Protein AF-0000000066084624 (afdb_homodimer)

Nearest PDB structures (foldseek):
  3bjz-assembly1_A  TM=4.466E-01  e=8.104E-01  Pseudomonas aeruginosa PAO1
  3bjz-assembly1_B  TM=4.695E-01  e=2.779E+00  Pseudomonas aeruginosa PAO1
  8w7e-assembly1_D  TM=3.559E-01  e=2.946E+00  Homo sapiens
  7uvn-assembly1_E-2  TM=2.910E-01  e=2.197E+00  Homo sapiens
  7uvr-assembly1_E-2  TM=3.648E-01  e=6.700E+00  Homo sapiens

Radius of gyration: 35.4 Å; Cα contacts (8 Å, |Δi|>4): 2751; chains: 2; bounding box: 114×91×89 Å

Structure (mmCIF, N/CA/C/O backbone):
data_AF-0000000066084624-model_v1
#
loop_
_entity.id
_entity.type
_entity.pdbx_description
1 polymer 'D-proline reductase proprotein PrdA'
#
loop_
_atom_site.group_PDB
_atom_site.id
_atom_site.type_symbol
_atom_site.label_atom_id
_atom_site.label_alt_id
_atom_site.label_comp_id
_atom_site.label_asym_id
_atom_site.label_entity_id
_atom_site.label_seq_id
_atom_site.pdbx_PDB_ins_code
_atom_site.Cartn_x
_atom_site.Cartn_y
_atom_site.Cartn_z
_atom_site.occupancy
_atom_site.B_iso_or_equiv
_atom_site.auth_seq_id
_atom_site.auth_comp_id
_atom_site.auth_asym_id
_atom_site.auth_atom_id
_atom_site.pdbx_PDB_model_num
ATOM 1 N N . MET A 1 1 ? 36.562 -4.281 -4.82 1 61.16 1 MET A N 1
ATOM 2 C CA . MET A 1 1 ? 35.906 -3.32 -3.932 1 61.16 1 MET A CA 1
ATOM 3 C C . MET A 1 1 ? 36.531 -3.348 -2.547 1 61.16 1 MET A C 1
ATOM 5 O O . MET A 1 1 ? 36.781 -4.422 -1.988 1 61.16 1 MET A O 1
ATOM 9 N N . SER A 1 2 ? 36.938 -2.242 -2.137 1 71 2 SER A N 1
ATOM 10 C CA . SER A 1 2 ? 37.594 -2.16 -0.844 1 71 2 SER A CA 1
ATOM 11 C C . SER A 1 2 ? 36.656 -2.49 0.298 1 71 2 SER A C 1
ATOM 13 O O . SER A 1 2 ? 35.438 -2.326 0.166 1 71 2 SER A O 1
ATOM 15 N N . ILE A 1 3 ? 37.094 -3.166 1.265 1 73.38 3 ILE A N 1
ATOM 16 C CA . ILE A 1 3 ? 36.281 -3.582 2.391 1 73.38 3 ILE A CA 1
ATOM 17 C C . ILE A 1 3 ? 36.281 -2.5 3.469 1 73.38 3 ILE A C 1
ATOM 19 O O . ILE A 1 3 ? 37.188 -1.675 3.518 1 73.38 3 ILE A O 1
ATOM 23 N N . THR A 1 4 ? 35.188 -2.35 4.262 1 71.25 4 THR A N 1
ATOM 24 C CA . THR A 1 4 ? 35.094 -1.426 5.387 1 71.25 4 THR A CA 1
ATOM 25 C C . THR A 1 4 ? 35.812 -2 6.613 1 71.25 4 THR A C 1
ATOM 27 O O . THR A 1 4 ? 36.219 -3.166 6.617 1 71.25 4 THR A O 1
ATOM 30 N N . LEU A 1 5 ? 36 -1.168 7.625 1 70.88 5 LEU A N 1
ATOM 31 C CA . LEU A 1 5 ? 36.594 -1.605 8.875 1 70.88 5 LEU A CA 1
ATOM 32 C C . LEU A 1 5 ? 35.781 -2.715 9.523 1 70.88 5 LEU A C 1
ATOM 34 O O . LEU A 1 5 ? 36.344 -3.684 10.047 1 70.88 5 LEU A O 1
ATOM 38 N N . GLU A 1 6 ? 34.5 -2.607 9.406 1 72.19 6 GLU A N 1
ATOM 39 C CA . GLU A 1 6 ? 33.625 -3.617 9.961 1 72.19 6 GLU A CA 1
ATOM 40 C C . GLU A 1 6 ? 33.719 -4.938 9.203 1 72.19 6 GLU A C 1
ATOM 42 O O . GLU A 1 6 ? 33.812 -6.004 9.82 1 72.19 6 GLU A O 1
ATOM 47 N N . SER A 1 7 ? 33.875 -4.82 7.984 1 75.5 7 SER A N 1
ATOM 48 C CA . SER A 1 7 ? 34.031 -6.012 7.16 1 75.5 7 SER A CA 1
ATOM 49 C C . SER A 1 7 ? 35.406 -6.648 7.387 1 75.5 7 SER A C 1
ATOM 51 O O . SER A 1 7 ? 35.531 -7.875 7.359 1 75.5 7 SER A O 1
ATOM 53 N N . ALA A 1 8 ? 36.344 -5.863 7.617 1 79.25 8 ALA A N 1
ATOM 54 C CA . ALA A 1 8 ? 37.719 -6.355 7.848 1 79.25 8 ALA A CA 1
ATOM 55 C C . ALA A 1 8 ? 37.781 -7.184 9.125 1 79.25 8 ALA A C 1
ATOM 57 O O . ALA A 1 8 ? 38.469 -8.203 9.18 1 79.25 8 ALA A O 1
ATOM 58 N N . LYS A 1 9 ? 36.938 -6.789 10.031 1 76.94 9 LYS A N 1
ATOM 59 C CA . LYS A 1 9 ? 36.906 -7.559 11.273 1 76.94 9 LYS A CA 1
ATOM 60 C C . LYS A 1 9 ? 36.156 -8.891 11.062 1 76.94 9 LYS A C 1
ATOM 62 O O . LYS A 1 9 ? 36.594 -9.922 11.562 1 76.94 9 LYS A O 1
ATOM 67 N N . GLU A 1 10 ? 35.156 -8.805 10.312 1 76.94 10 GLU A N 1
ATOM 68 C CA . GLU A 1 10 ? 34.344 -9.992 10.016 1 76.94 10 GLU A CA 1
ATOM 69 C C . GLU A 1 10 ? 35.156 -10.992 9.18 1 76.94 10 GLU A C 1
ATOM 71 O O . GLU A 1 10 ? 35 -12.203 9.32 1 76.94 10 GLU A O 1
ATOM 76 N N . HIS A 1 11 ? 36.094 -10.477 8.43 1 80.88 11 HIS A N 1
ATOM 77 C CA . HIS A 1 11 ? 36.875 -11.297 7.531 1 80.88 11 HIS A CA 1
ATOM 78 C C . HIS A 1 11 ? 38.344 -11.375 8 1 80.88 11 HIS A C 1
ATOM 80 O O . HIS A 1 11 ? 39.25 -11.562 7.188 1 80.88 11 HIS A O 1
ATOM 86 N N . ALA A 1 12 ? 38.562 -11.281 9.258 1 83.88 12 ALA A N 1
ATOM 87 C CA . ALA A 1 12 ? 39.938 -11.227 9.789 1 83.88 12 ALA A CA 1
ATOM 88 C C . ALA A 1 12 ? 40.719 -12.484 9.422 1 83.88 12 ALA A C 1
ATOM 90 O O . ALA A 1 12 ? 41.938 -12.43 9.242 1 83.88 12 ALA A O 1
ATOM 91 N N . ASN A 1 13 ? 39.938 -13.578 9.234 1 81.88 13 ASN A N 1
ATOM 92 C CA . ASN A 1 13 ? 40.594 -14.859 8.984 1 81.88 13 ASN A CA 1
ATOM 93 C C . ASN A 1 13 ? 40.625 -15.188 7.492 1 81.88 13 ASN A C 1
ATOM 95 O O . ASN A 1 13 ? 41.125 -16.234 7.094 1 81.88 13 ASN A O 1
ATOM 99 N N . ASP A 1 14 ? 40.156 -14.289 6.723 1 85.69 14 ASP A N 1
ATOM 100 C CA . ASP A 1 14 ? 40.219 -14.477 5.277 1 85.69 14 ASP A CA 1
ATOM 101 C C . ASP A 1 14 ? 41.5 -13.945 4.695 1 85.69 14 ASP A C 1
ATOM 103 O O . ASP A 1 14 ? 42.219 -13.164 5.348 1 85.69 14 ASP A O 1
ATOM 107 N N . LEU A 1 15 ? 41.812 -14.422 3.498 1 88.88 15 LEU A N 1
ATOM 108 C CA . LEU A 1 15 ? 43.062 -14.062 2.848 1 88.88 15 LEU A CA 1
ATOM 109 C C . LEU A 1 15 ? 43.031 -12.602 2.402 1 88.88 15 LEU A C 1
ATOM 111 O O . LEU A 1 15 ? 41.969 -12.055 2.09 1 88.88 15 LEU A O 1
ATOM 115 N N . ALA A 1 16 ? 44.125 -12 2.449 1 92.44 16 ALA A N 1
ATOM 116 C CA . ALA A 1 16 ? 44.25 -10.57 2.158 1 92.44 16 ALA A CA 1
ATOM 117 C C . ALA A 1 16 ? 44.75 -10.344 0.738 1 92.44 16 ALA A C 1
ATOM 119 O O . ALA A 1 16 ? 45.844 -10.828 0.375 1 92.44 16 ALA A O 1
ATOM 120 N N . VAL A 1 17 ? 43.969 -9.688 -0.047 1 91.06 17 VAL A N 1
ATOM 121 C CA . VAL A 1 17 ? 44.312 -9.312 -1.416 1 91.06 17 VAL A CA 1
ATOM 122 C C . VAL A 1 17 ? 44.062 -7.82 -1.62 1 91.06 17 VAL A C 1
ATOM 124 O O . VAL A 1 17 ? 43.094 -7.273 -1.113 1 91.06 17 VAL A O 1
ATOM 127 N N . LEU A 1 18 ? 44.938 -7.18 -2.24 1 89.12 18 LEU A N 1
ATOM 128 C CA . LEU A 1 18 ? 44.812 -5.75 -2.504 1 89.12 18 LEU A CA 1
ATOM 129 C C . LEU A 1 18 ? 43.688 -5.488 -3.486 1 89.12 18 LEU A C 1
ATOM 131 O O . LEU A 1 18 ? 43.531 -6.199 -4.484 1 89.12 18 LEU A O 1
ATOM 135 N N . CYS A 1 19 ? 42.875 -4.562 -3.193 1 86.31 19 CYS A N 1
ATOM 136 C CA . CYS A 1 19 ? 41.781 -4.203 -4.086 1 86.31 19 CYS A CA 1
ATOM 137 C C . CYS A 1 19 ? 42.25 -3.209 -5.145 1 86.31 19 CYS A C 1
ATOM 139 O O . CYS A 1 19 ? 41.656 -3.129 -6.227 1 86.31 19 CYS A O 1
ATOM 141 N N . CYS A 1 20 ? 43.219 -2.449 -4.852 1 83.69 20 CYS A N 1
ATOM 142 C CA . CYS A 1 20 ? 43.781 -1.441 -5.738 1 83.69 20 CYS A CA 1
ATOM 143 C C . CYS A 1 20 ? 45.312 -1.395 -5.613 1 83.69 20 CYS A C 1
ATOM 145 O O . CYS A 1 20 ? 45.875 -1.962 -4.676 1 83.69 20 CYS A O 1
ATOM 147 N N . ARG A 1 21 ? 45.938 -0.792 -6.629 1 85.88 21 ARG A N 1
ATOM 148 C CA . ARG A 1 21 ? 47.375 -0.614 -6.602 1 85.88 21 ARG A CA 1
ATOM 149 C C . ARG A 1 21 ? 47.812 0.162 -5.359 1 85.88 21 ARG A C 1
ATOM 151 O O . ARG A 1 21 ? 47.188 1.156 -4.992 1 85.88 21 ARG A O 1
ATOM 158 N N . ALA A 1 22 ? 48.719 -0.337 -4.652 1 87.94 22 ALA A N 1
ATOM 159 C CA . ALA A 1 22 ? 49.25 0.314 -3.459 1 87.94 22 ALA A CA 1
ATOM 160 C C . ALA A 1 22 ? 50.75 0.538 -3.588 1 87.94 22 ALA A C 1
ATOM 162 O O . ALA A 1 22 ? 51.5 -0.349 -4.039 1 87.94 22 ALA A O 1
ATOM 163 N N . GLU A 1 23 ? 51.125 1.641 -3.225 1 86.94 23 GLU A N 1
ATOM 164 C CA . GLU A 1 23 ? 52.5 2.031 -3.367 1 86.94 23 GLU A CA 1
ATOM 165 C C . GLU A 1 23 ? 53.344 1.533 -2.191 1 86.94 23 GLU A C 1
ATOM 167 O O . GLU A 1 23 ? 52.812 1.315 -1.099 1 86.94 23 GLU A O 1
ATOM 172 N N . GLU A 1 24 ? 54.656 1.423 -2.541 1 86.62 24 GLU A N 1
ATOM 173 C CA . GLU A 1 24 ? 55.625 1.088 -1.497 1 86.62 24 GLU A CA 1
ATOM 174 C C . GLU A 1 24 ? 55.531 2.051 -0.318 1 86.62 24 GLU A C 1
ATOM 176 O O . GLU A 1 24 ? 55.438 3.266 -0.508 1 86.62 24 GLU A O 1
ATOM 181 N N . GLY A 1 25 ? 55.406 1.447 0.865 1 87.75 25 GLY A N 1
ATOM 182 C CA . GLY A 1 25 ? 55.344 2.258 2.068 1 87.75 25 GLY A CA 1
ATOM 183 C C . GLY A 1 25 ? 53.906 2.424 2.584 1 87.75 25 GLY A C 1
ATOM 184 O O . GLY A 1 25 ? 53.719 2.947 3.68 1 87.75 25 GLY A O 1
ATOM 185 N N . THR A 1 26 ? 52.969 2.002 1.838 1 88.5 26 THR A N 1
ATOM 186 C CA . THR A 1 26 ? 51.594 2.115 2.242 1 88.5 26 THR A CA 1
ATOM 187 C C . THR A 1 26 ? 51.281 1.222 3.445 1 88.5 26 THR A C 1
ATOM 189 O O . THR A 1 26 ? 51.688 0.053 3.467 1 88.5 26 THR A O 1
ATOM 192 N N . VAL A 1 27 ? 50.688 1.78 4.438 1 90.88 27 VAL A N 1
ATOM 193 C CA . VAL A 1 27 ? 50.188 0.989 5.559 1 90.88 27 VAL A CA 1
ATOM 194 C C . VAL A 1 27 ? 48.844 0.392 5.203 1 90.88 27 VAL A C 1
ATOM 196 O O . VAL A 1 27 ? 47.875 1.123 4.922 1 90.88 27 VAL A O 1
ATOM 199 N N . ILE A 1 28 ? 48.75 -0.857 5.246 1 90.44 28 ILE A N 1
ATOM 200 C CA . ILE A 1 28 ? 47.562 -1.565 4.781 1 90.44 28 ILE A CA 1
ATOM 201 C C . ILE A 1 28 ? 46.406 -1.301 5.73 1 90.44 28 ILE A C 1
ATOM 203 O O . ILE A 1 28 ? 46.5 -1.539 6.934 1 90.44 28 ILE A O 1
ATOM 207 N N . GLY A 1 29 ? 45.406 -0.822 5.238 1 88.88 29 GLY A N 1
ATOM 208 C CA . GLY A 1 29 ? 44.156 -0.655 5.918 1 88.88 29 GLY A CA 1
ATOM 209 C C . GLY A 1 29 ? 43 -1.354 5.219 1 88.88 29 GLY A C 1
ATOM 210 O O . GLY A 1 29 ? 43.188 -1.919 4.137 1 88.88 29 GLY A O 1
ATOM 211 N N . PRO A 1 30 ? 41.844 -1.341 5.852 1 86.69 30 PRO A N 1
ATOM 212 C CA . PRO A 1 30 ? 40.688 -1.999 5.254 1 86.69 30 PRO A CA 1
ATOM 213 C C . PRO A 1 30 ? 40.375 -1.496 3.844 1 86.69 30 PRO A C 1
ATOM 215 O O . PRO A 1 30 ? 39.938 -2.27 2.992 1 86.69 30 PRO A O 1
ATOM 218 N N . SER A 1 31 ? 40.75 -0.294 3.611 1 85.06 31 SER A N 1
ATOM 219 C CA . SER A 1 31 ? 40.438 0.32 2.322 1 85.06 31 SER A CA 1
ATOM 220 C C . SER A 1 31 ? 41.344 -0.205 1.227 1 85.06 31 SER A C 1
ATOM 222 O O . SER A 1 31 ? 41.062 -0.027 0.039 1 85.06 31 SER A O 1
ATOM 224 N N . ASN A 1 32 ? 42.406 -0.862 1.538 1 88.5 32 ASN A N 1
ATOM 225 C CA . ASN A 1 32 ? 43.344 -1.395 0.57 1 88.5 32 ASN A CA 1
ATOM 226 C C . ASN A 1 32 ? 43.031 -2.84 0.199 1 88.5 32 ASN A C 1
ATOM 228 O O . ASN A 1 32 ? 43.688 -3.42 -0.673 1 88.5 32 ASN A O 1
ATOM 232 N N . LEU A 1 33 ? 42.094 -3.357 0.834 1 90.19 33 LEU A N 1
ATOM 233 C CA . LEU A 1 33 ? 41.875 -4.797 0.715 1 90.19 33 LEU A CA 1
ATOM 234 C C . LEU A 1 33 ? 40.594 -5.086 -0.074 1 90.19 33 LEU A C 1
ATOM 236 O O . LEU A 1 33 ? 39.625 -4.363 0.051 1 90.19 33 LEU A O 1
ATOM 240 N N . GLU A 1 34 ? 40.719 -6.074 -0.882 1 84.69 34 GLU A N 1
ATOM 241 C CA . GLU A 1 34 ? 39.594 -6.547 -1.695 1 84.69 34 GLU A CA 1
ATOM 242 C C . GLU A 1 34 ? 38.625 -7.363 -0.863 1 84.69 34 GLU A C 1
ATOM 244 O O . GLU A 1 34 ? 39 -8.016 0.108 1 84.69 34 GLU A O 1
ATOM 249 N N . ASP A 1 35 ? 37.469 -7.402 -1.163 1 80.56 35 ASP A N 1
ATOM 250 C CA . ASP A 1 35 ? 36.438 -8.195 -0.509 1 80.56 35 ASP A CA 1
ATOM 251 C C . ASP A 1 35 ? 36.656 -9.688 -0.74 1 80.56 35 ASP A C 1
ATOM 253 O O . ASP A 1 35 ? 36.594 -10.156 -1.878 1 80.56 35 ASP A O 1
ATOM 257 N N . PRO A 1 36 ? 36.906 -10.438 0.336 1 83.5 36 PRO A N 1
ATOM 258 C CA . PRO A 1 36 ? 37.156 -11.875 0.166 1 83.5 36 PRO A CA 1
ATOM 259 C C . PRO A 1 36 ? 35.969 -12.609 -0.464 1 83.5 36 PRO A C 1
ATOM 261 O O . PRO A 1 36 ? 36.156 -13.688 -1.029 1 83.5 36 PRO A O 1
ATOM 264 N N . ALA A 1 37 ? 34.906 -11.992 -0.417 1 72.94 37 ALA A N 1
ATOM 265 C CA . ALA A 1 37 ? 33.688 -12.648 -0.916 1 72.94 37 ALA A CA 1
ATOM 266 C C . ALA A 1 37 ? 33.75 -12.844 -2.428 1 72.94 37 ALA A C 1
ATOM 268 O O . ALA A 1 37 ? 33.094 -13.719 -2.977 1 72.94 37 ALA A O 1
ATOM 269 N N . ILE A 1 38 ? 34.688 -12.102 -3.043 1 74.56 38 ILE A N 1
ATOM 270 C CA . ILE A 1 38 ? 34.719 -12.188 -4.5 1 74.56 38 ILE A CA 1
ATOM 271 C C . ILE A 1 38 ? 35.969 -12.977 -4.949 1 74.56 38 ILE A C 1
ATOM 273 O O . ILE A 1 38 ? 36.219 -13.117 -6.148 1 74.56 38 ILE A O 1
ATOM 277 N N . PHE A 1 39 ? 36.781 -13.5 -4.145 1 79.94 39 PHE A N 1
ATOM 278 C CA . PHE A 1 39 ? 38 -14.203 -4.512 1 79.94 39 PHE A CA 1
ATOM 279 C C . PHE A 1 39 ? 37.688 -15.398 -5.395 1 79.94 39 PHE A C 1
ATOM 281 O O . PHE A 1 39 ? 38.406 -15.648 -6.383 1 79.94 39 PHE A O 1
ATOM 288 N N . GLY A 1 40 ? 36.656 -16 -5.051 1 74.12 40 GLY A N 1
ATOM 289 C CA . GLY A 1 40 ? 36.281 -17.156 -5.859 1 74.12 40 GLY A CA 1
ATOM 290 C C . GLY A 1 40 ? 36 -16.797 -7.309 1 74.12 40 GLY A C 1
ATOM 291 O O . GLY A 1 40 ? 36.5 -17.469 -8.219 1 74.12 40 GLY A O 1
ATOM 292 N N . ASP A 1 41 ? 35.344 -15.742 -7.492 1 71.56 41 ASP A N 1
ATOM 293 C CA . ASP A 1 41 ? 35.031 -15.281 -8.844 1 71.56 41 ASP A CA 1
ATOM 294 C C . ASP A 1 41 ? 36.312 -14.867 -9.578 1 71.56 41 ASP A C 1
ATOM 296 O O . ASP A 1 41 ? 36.469 -15.164 -10.766 1 71.56 41 ASP A O 1
ATOM 300 N N . LEU A 1 42 ? 37.125 -14.25 -8.898 1 77.06 42 LEU A N 1
ATOM 301 C CA . LEU A 1 42 ? 38.375 -13.781 -9.484 1 77.06 42 LEU A CA 1
ATOM 302 C C . LEU A 1 42 ? 39.312 -14.953 -9.836 1 77.06 42 LEU A C 1
ATOM 304 O O . LEU A 1 42 ? 39.969 -14.938 -10.875 1 77.06 42 LEU A O 1
ATOM 308 N N . GLU A 1 43 ? 39.25 -15.969 -9.055 1 78.38 43 GLU A N 1
ATOM 309 C CA . GLU A 1 43 ? 40.062 -17.156 -9.352 1 78.38 43 GLU A CA 1
ATOM 310 C C . GLU A 1 43 ? 39.469 -17.922 -10.547 1 78.38 43 GLU A C 1
ATOM 312 O O . GLU A 1 43 ? 40.219 -18.359 -11.422 1 78.38 43 GLU A O 1
ATOM 317 N N . ASP A 1 44 ? 38.25 -17.938 -10.562 1 72.38 44 ASP A N 1
ATOM 318 C CA . ASP A 1 44 ? 37.562 -18.641 -11.656 1 72.38 44 ASP A CA 1
ATOM 319 C C . ASP A 1 44 ? 37.812 -17.922 -12.992 1 72.38 44 ASP A C 1
ATOM 321 O O . ASP A 1 44 ? 37.906 -18.578 -14.031 1 72.38 44 ASP A O 1
ATOM 325 N N . SER A 1 45 ? 37.906 -16.656 -12.852 1 69.81 45 SER A N 1
ATOM 326 C CA . SER A 1 45 ? 38.156 -15.867 -14.055 1 69.81 45 SER A CA 1
ATOM 327 C C . SER A 1 45 ? 39.625 -15.812 -14.398 1 69.81 45 SER A C 1
ATOM 329 O O . SER A 1 45 ? 40.031 -15.195 -15.391 1 69.81 45 SER A O 1
ATOM 331 N N . GLY A 1 46 ? 40.406 -16.391 -13.57 1 74.56 46 GLY A N 1
ATOM 332 C CA . GLY A 1 46 ? 41.844 -16.406 -13.82 1 74.56 46 GLY A CA 1
ATOM 333 C C . GLY A 1 46 ? 42.531 -15.102 -13.484 1 74.56 46 GLY A C 1
ATOM 334 O O . GLY A 1 46 ? 43.688 -14.914 -13.812 1 74.56 46 GLY A O 1
ATOM 335 N N . LEU A 1 47 ? 41.781 -14.266 -12.883 1 76.44 47 LEU A N 1
ATOM 336 C CA . LEU A 1 47 ? 42.312 -12.938 -12.602 1 76.44 47 LEU A CA 1
ATOM 337 C C . LEU A 1 47 ? 43.094 -12.93 -11.289 1 76.44 47 LEU A C 1
ATOM 339 O O . LEU A 1 47 ? 43.875 -12.023 -11.047 1 76.44 47 LEU A O 1
ATOM 343 N N . LEU A 1 48 ? 42.75 -13.938 -10.484 1 80.69 48 LEU A N 1
ATOM 344 C CA . LEU A 1 48 ? 43.375 -13.984 -9.172 1 80.69 48 LEU A CA 1
ATOM 345 C C . LEU A 1 48 ? 43.906 -15.391 -8.883 1 80.69 48 LEU A C 1
ATOM 347 O O . LEU A 1 48 ? 43.188 -16.375 -9.102 1 80.69 48 LEU A O 1
ATOM 351 N N . THR A 1 49 ? 45.062 -15.5 -8.664 1 82.81 49 THR A N 1
ATOM 352 C CA . THR A 1 49 ? 45.688 -16.719 -8.125 1 82.81 49 THR A CA 1
ATOM 353 C C . THR A 1 49 ? 46.281 -16.453 -6.746 1 82.81 49 THR A C 1
ATOM 355 O O . THR A 1 49 ? 47.156 -15.594 -6.594 1 82.81 49 THR A O 1
ATOM 358 N N . ILE A 1 50 ? 45.812 -17.156 -5.719 1 83.62 50 ILE A N 1
ATOM 359 C CA . ILE A 1 50 ? 46.281 -16.922 -4.355 1 83.62 50 ILE A CA 1
ATOM 360 C C . ILE A 1 50 ? 47.281 -18 -3.949 1 83.62 50 ILE A C 1
ATOM 362 O O . ILE A 1 50 ? 46.938 -19.172 -3.9 1 83.62 50 ILE A O 1
ATOM 366 N N . PRO A 1 51 ? 48.438 -17.625 -3.709 1 85.44 51 PRO A N 1
ATOM 367 C CA . PRO A 1 51 ? 49.469 -18.594 -3.271 1 85.44 51 PRO A CA 1
ATOM 368 C C . PRO A 1 51 ? 49.219 -19.094 -1.854 1 85.44 51 PRO A C 1
ATOM 370 O O . PRO A 1 51 ? 48.469 -18.484 -1.096 1 85.44 51 PRO A O 1
ATOM 373 N N . ALA A 1 52 ? 49.781 -20.203 -1.47 1 80.5 52 ALA A N 1
ATOM 374 C CA . ALA A 1 52 ? 49.562 -20.875 -0.189 1 80.5 52 ALA A CA 1
ATOM 375 C C . ALA A 1 52 ? 50.094 -20.016 0.965 1 80.5 52 ALA A C 1
ATOM 377 O O . ALA A 1 52 ? 49.625 -20.156 2.102 1 80.5 52 ALA A O 1
ATOM 378 N N . ASN A 1 53 ? 50.938 -19.156 0.732 1 83.06 53 ASN A N 1
ATOM 379 C CA . ASN A 1 53 ? 51.531 -18.359 1.806 1 83.06 53 ASN A CA 1
ATOM 380 C C . ASN A 1 53 ? 50.875 -16.984 1.904 1 83.06 53 ASN A C 1
ATOM 382 O O . ASN A 1 53 ? 51.438 -16.062 2.529 1 83.06 53 ASN A O 1
ATOM 386 N N . CYS A 1 54 ? 49.688 -16.812 1.336 1 90.12 54 CYS A N 1
ATOM 387 C CA . CYS A 1 54 ? 48.969 -15.555 1.445 1 90.12 54 CYS A CA 1
ATOM 388 C C . CYS A 1 54 ? 48.5 -15.312 2.877 1 90.12 54 CYS A C 1
ATOM 390 O O . CYS A 1 54 ? 48 -16.219 3.537 1 90.12 54 CYS A O 1
ATOM 392 N N . LEU A 1 55 ? 48.594 -14.094 3.324 1 90.75 55 LEU A N 1
ATOM 393 C CA . LEU A 1 55 ? 48.281 -13.727 4.699 1 90.75 55 LEU A CA 1
ATOM 394 C C . LEU A 1 55 ? 46.812 -13.414 4.848 1 90.75 55 LEU A C 1
ATOM 396 O O . LEU A 1 55 ? 46.125 -13.18 3.854 1 90.75 55 LEU A O 1
ATOM 400 N N . LYS A 1 56 ? 46.406 -13.516 6.07 1 91.19 56 LYS A N 1
ATOM 401 C CA . LYS A 1 56 ? 45.031 -13.211 6.406 1 91.19 56 LYS A CA 1
ATOM 402 C C . LYS A 1 56 ? 44.844 -11.711 6.641 1 91.19 56 LYS A C 1
ATOM 404 O O . LYS A 1 56 ? 45.781 -11.008 6.965 1 91.19 56 LYS A O 1
ATOM 409 N N . ILE A 1 57 ? 43.688 -11.289 6.535 1 90.5 57 ILE A N 1
ATOM 410 C CA . ILE A 1 57 ? 43.344 -9.875 6.668 1 90.5 57 ILE A CA 1
ATOM 411 C C . ILE A 1 57 ? 43.75 -9.375 8.055 1 90.5 57 ILE A C 1
ATOM 413 O O . ILE A 1 57 ? 44.344 -8.305 8.18 1 90.5 57 ILE A O 1
ATOM 417 N N . GLY A 1 58 ? 43.531 -10.141 9.047 1 89.12 58 GLY A N 1
ATOM 418 C CA . GLY A 1 58 ? 43.906 -9.758 10.391 1 89.12 58 GLY A CA 1
ATOM 419 C C . GLY A 1 58 ? 45.406 -9.617 10.562 1 89.12 58 GLY A C 1
ATOM 420 O O . GLY A 1 58 ? 45.875 -8.852 11.414 1 89.12 58 GLY A O 1
ATOM 421 N N . GLU A 1 59 ? 46.156 -10.352 9.773 1 90 59 GLU A N 1
ATOM 422 C CA . GLU A 1 59 ? 47.625 -10.359 9.859 1 90 59 GLU A CA 1
ATOM 423 C C . GLU A 1 59 ? 48.219 -9.148 9.148 1 90 59 GLU A C 1
ATOM 425 O O . GLU A 1 59 ? 49.312 -8.695 9.492 1 90 59 GLU A O 1
ATOM 430 N N . VAL A 1 60 ? 47.406 -8.656 8.258 1 92.44 60 VAL A N 1
ATOM 431 C CA . VAL A 1 60 ? 48.062 -7.688 7.375 1 92.44 60 VAL A CA 1
ATOM 432 C C . VAL A 1 60 ? 47.625 -6.273 7.77 1 92.44 60 VAL A C 1
ATOM 434 O O . VAL A 1 60 ? 48.25 -5.293 7.34 1 92.44 60 VAL A O 1
ATOM 437 N N . LEU A 1 61 ? 46.594 -6.16 8.516 1 88.56 61 LEU A N 1
ATOM 438 C CA . LEU A 1 61 ? 46.125 -4.836 8.898 1 88.56 61 LEU A CA 1
ATOM 439 C C . LEU A 1 61 ? 47.156 -4.105 9.734 1 88.56 61 LEU A C 1
ATOM 441 O O . LEU A 1 61 ? 47.594 -4.609 10.766 1 88.56 61 LEU A O 1
ATOM 445 N N . GLY A 1 62 ? 47.5 -2.936 9.266 1 87.69 62 GLY A N 1
ATOM 446 C CA . GLY A 1 62 ? 48.531 -2.156 9.961 1 87.69 62 GLY A CA 1
ATOM 447 C C . GLY A 1 62 ? 49.938 -2.432 9.461 1 87.69 62 GLY A C 1
ATOM 448 O O . GLY A 1 62 ? 50.875 -1.724 9.82 1 87.69 62 GLY A O 1
ATOM 449 N N . ALA A 1 63 ? 50.125 -3.445 8.664 1 91.44 63 ALA A N 1
ATOM 450 C CA . ALA A 1 63 ? 51.438 -3.77 8.102 1 91.44 63 ALA A CA 1
ATOM 451 C C . ALA A 1 63 ? 51.812 -2.818 6.965 1 91.44 63 ALA A C 1
ATOM 453 O O . ALA A 1 63 ? 50.906 -2.17 6.387 1 91.44 63 ALA A O 1
ATOM 454 N N . LYS A 1 64 ? 53 -2.68 6.746 1 90.44 64 LYS A N 1
ATOM 455 C CA . LYS A 1 64 ? 53.5 -1.758 5.73 1 90.44 64 LYS A CA 1
ATOM 456 C C . LYS A 1 64 ? 53.969 -2.51 4.484 1 90.44 64 LYS A C 1
ATOM 458 O O . LYS A 1 64 ? 54.688 -3.492 4.582 1 90.44 64 LYS A O 1
ATOM 463 N N . LEU A 1 65 ? 53.688 -2.025 3.367 1 91.5 65 LEU A N 1
ATOM 464 C CA . LEU A 1 65 ? 54.062 -2.611 2.088 1 91.5 65 LEU A CA 1
ATOM 465 C C . LEU A 1 65 ? 55.5 -2.271 1.744 1 91.5 65 LEU A C 1
ATOM 467 O O . LEU A 1 65 ? 55.906 -1.101 1.769 1 91.5 65 LEU A O 1
ATOM 471 N N . VAL A 1 66 ? 56.25 -3.236 1.369 1 91.38 66 VAL A N 1
ATOM 472 C CA . VAL A 1 66 ? 57.688 -3.021 1.143 1 91.38 66 VAL A CA 1
ATOM 473 C C . VAL A 1 66 ? 57.938 -2.787 -0.344 1 91.38 66 VAL A C 1
ATOM 475 O O . VAL A 1 66 ? 59.031 -2.355 -0.732 1 91.38 66 VAL A O 1
ATOM 478 N N . LYS A 1 67 ? 57.062 -3.158 -1.184 1 88.31 67 LYS A N 1
ATOM 479 C CA . LYS A 1 67 ? 57.125 -2.9 -2.619 1 88.31 67 LYS A CA 1
ATOM 480 C C . LYS A 1 67 ? 55.75 -2.557 -3.182 1 88.31 67 LYS A C 1
ATOM 482 O O . LYS A 1 67 ? 54.719 -3.035 -2.68 1 88.31 67 LYS A O 1
ATOM 487 N N . THR A 1 68 ? 55.781 -1.729 -4.117 1 87.44 68 THR A N 1
ATOM 488 C CA . THR A 1 68 ? 54.531 -1.388 -4.801 1 87.44 68 THR A CA 1
ATOM 489 C C . THR A 1 68 ? 53.906 -2.631 -5.414 1 87.44 68 THR A C 1
ATOM 491 O O . THR A 1 68 ? 54.594 -3.455 -6.02 1 87.44 68 THR A O 1
ATOM 494 N N . ALA A 1 69 ? 52.688 -2.736 -5.148 1 89.06 69 ALA A N 1
ATOM 495 C CA . ALA A 1 69 ? 51.969 -3.9 -5.648 1 89.06 69 ALA A CA 1
ATOM 496 C C . ALA A 1 69 ? 50.688 -3.482 -6.371 1 89.06 69 ALA A C 1
ATOM 498 O O . ALA A 1 69 ? 50.031 -2.502 -5.992 1 89.06 69 ALA A O 1
ATOM 499 N N . ASP A 1 70 ? 50.406 -4.164 -7.367 1 86.81 70 ASP A N 1
ATOM 500 C CA . ASP A 1 70 ? 49.25 -3.861 -8.203 1 86.81 70 ASP A CA 1
ATOM 501 C C . ASP A 1 70 ? 47.969 -4.379 -7.559 1 86.81 70 ASP A C 1
ATOM 503 O O . ASP A 1 70 ? 48 -5.121 -6.574 1 86.81 70 ASP A O 1
ATOM 507 N N . SER A 1 71 ? 46.875 -3.949 -8.219 1 84.62 71 SER A N 1
ATOM 508 C CA . SER A 1 71 ? 45.562 -4.473 -7.828 1 84.62 71 SER A CA 1
ATOM 509 C C . SER A 1 71 ? 45.5 -5.984 -7.996 1 84.62 71 SER A C 1
ATOM 511 O O . SER A 1 71 ? 46.156 -6.543 -8.891 1 84.62 71 SER A O 1
ATOM 513 N N . LEU A 1 72 ? 44.812 -6.66 -7.027 1 88.94 72 LEU A N 1
ATOM 514 C CA . LEU A 1 72 ? 44.562 -8.094 -6.988 1 88.94 72 LEU A CA 1
ATOM 515 C C . LEU A 1 72 ? 45.844 -8.875 -6.699 1 88.94 72 LEU A C 1
ATOM 517 O O . LEU A 1 72 ? 46 -10.023 -7.125 1 88.94 72 LEU A O 1
ATOM 521 N N . THR A 1 73 ? 46.75 -8.258 -6.035 1 90.12 73 THR A N 1
ATOM 522 C CA . THR A 1 73 ? 47.969 -8.938 -5.566 1 90.12 73 THR A CA 1
ATOM 523 C C . THR A 1 73 ? 47.75 -9.531 -4.176 1 90.12 73 THR A C 1
ATOM 525 O O . THR A 1 73 ? 47.406 -8.812 -3.236 1 90.12 73 THR A O 1
ATOM 528 N N . PRO A 1 74 ? 47.781 -10.82 -4.059 1 92.88 74 PRO A N 1
ATOM 529 C CA . PRO A 1 74 ? 47.719 -11.414 -2.723 1 92.88 74 PRO A CA 1
ATOM 530 C C . PRO A 1 74 ? 48.875 -10.938 -1.826 1 92.88 74 PRO A C 1
ATOM 532 O O . PRO A 1 74 ? 50 -10.844 -2.277 1 92.88 74 PRO A O 1
ATOM 535 N N . LEU A 1 75 ? 48.531 -10.703 -0.589 1 92.19 75 LEU A N 1
ATOM 536 C CA . LEU A 1 75 ? 49.531 -10.195 0.334 1 92.19 75 LEU A CA 1
ATOM 537 C C . LEU A 1 75 ? 50.281 -11.344 1.017 1 92.19 75 LEU A C 1
ATOM 539 O O . LEU A 1 75 ? 49.656 -12.109 1.774 1 92.19 75 LEU A O 1
ATOM 543 N N . THR A 1 76 ? 51.531 -11.43 0.755 1 92.06 76 THR A N 1
ATOM 544 C CA . THR A 1 76 ? 52.406 -12.445 1.314 1 92.06 76 THR A CA 1
ATOM 545 C C . THR A 1 76 ? 53.438 -11.82 2.264 1 92.06 76 THR A C 1
ATOM 547 O O . THR A 1 76 ? 53.625 -10.602 2.252 1 92.06 76 THR A O 1
ATOM 550 N N . PRO A 1 77 ? 54 -12.648 3.125 1 89.69 77 PRO A N 1
ATOM 551 C CA . PRO A 1 77 ? 54.938 -12.109 4.109 1 89.69 77 PRO A CA 1
ATOM 552 C C . PRO A 1 77 ? 56.094 -11.32 3.467 1 89.69 77 PRO A C 1
ATOM 554 O O . PRO A 1 77 ? 56.656 -10.422 4.094 1 89.69 77 PRO A O 1
ATOM 557 N N . GLU A 1 78 ? 56.406 -11.633 2.283 1 88.62 78 GLU A N 1
ATOM 558 C CA . GLU A 1 78 ? 57.5 -10.969 1.616 1 88.62 78 GLU A CA 1
ATOM 559 C C . GLU A 1 78 ? 57.125 -9.562 1.165 1 88.62 78 GLU A C 1
ATOM 561 O O . GLU A 1 78 ? 58 -8.711 0.937 1 88.62 78 GLU A O 1
ATOM 566 N N . LEU A 1 79 ? 55.844 -9.312 1.111 1 90.5 79 LEU A N 1
ATOM 567 C CA . LEU A 1 79 ? 55.375 -8.031 0.603 1 90.5 79 LEU A CA 1
ATOM 568 C C . LEU A 1 79 ? 55.125 -7.059 1.746 1 90.5 79 LEU A C 1
ATOM 570 O O . LEU A 1 79 ? 54.844 -5.879 1.512 1 90.5 79 LEU A O 1
ATOM 574 N N . LEU A 1 80 ? 55.219 -7.547 2.91 1 90 80 LEU A N 1
ATOM 575 C CA . LEU A 1 80 ? 54.781 -6.723 4.035 1 90 80 LEU A CA 1
ATOM 576 C C . LEU A 1 80 ? 55.844 -6.703 5.137 1 90 80 LEU A C 1
ATOM 578 O O . LEU A 1 80 ? 56.562 -7.68 5.324 1 90 80 LEU A O 1
ATOM 582 N N . GLU A 1 81 ? 56.031 -5.578 5.773 1 88.38 81 GLU A N 1
ATOM 583 C CA . GLU A 1 81 ? 56.75 -5.422 7.023 1 88.38 81 GLU A CA 1
ATOM 584 C C . GLU A 1 81 ? 55.812 -5.137 8.188 1 88.38 81 GLU A C 1
ATOM 586 O O . GLU A 1 81 ? 54.875 -4.332 8.062 1 88.38 81 GLU A O 1
ATOM 591 N N . GLY A 1 82 ? 56 -5.867 9.32 1 84.5 82 GLY A N 1
ATOM 592 C CA . GLY A 1 82 ? 55.188 -5.613 10.5 1 84.5 82 GLY A CA 1
ATOM 593 C C . GLY A 1 82 ? 53.906 -6.434 10.531 1 84.5 82 GLY A C 1
ATOM 594 O O . GLY A 1 82 ? 52.844 -5.934 10.914 1 84.5 82 GLY A O 1
ATOM 595 N N . VAL A 1 83 ? 53.875 -7.621 10.078 1 85.5 83 VAL A N 1
ATOM 596 C CA . VAL A 1 83 ? 52.719 -8.516 10.062 1 85.5 83 VAL A CA 1
ATOM 597 C C . VAL A 1 83 ? 52.406 -8.969 11.484 1 85.5 83 VAL A C 1
ATOM 599 O O . VAL A 1 83 ? 53.312 -9.242 12.273 1 85.5 83 VAL A O 1
ATOM 602 N N . ASN A 1 84 ? 51.188 -8.859 11.891 1 77.06 84 ASN A N 1
ATOM 603 C CA . ASN A 1 84 ? 50.75 -9.273 13.219 1 77.06 84 ASN A CA 1
ATOM 604 C C . ASN A 1 84 ? 50.719 -10.789 13.352 1 77.06 84 ASN A C 1
ATOM 606 O O . ASN A 1 84 ? 50.344 -11.492 12.414 1 77.06 84 ASN A O 1
ATOM 610 N N . SER A 1 85 ? 51.375 -11.336 14.25 1 64.94 85 SER A N 1
ATOM 611 C CA . SER A 1 85 ? 51.344 -12.773 14.516 1 64.94 85 SER A CA 1
ATOM 612 C C . SER A 1 85 ? 50.031 -13.164 15.211 1 64.94 85 SER A C 1
ATOM 614 O O . SER A 1 85 ? 49.75 -12.664 16.297 1 64.94 85 SER A O 1
ATOM 616 N N . ILE A 1 86 ? 49.062 -13.492 14.609 1 50.66 86 ILE A N 1
ATOM 617 C CA . ILE A 1 86 ? 47.906 -14.078 15.297 1 50.66 86 ILE A CA 1
ATOM 618 C C . ILE A 1 86 ? 48.25 -15.5 15.75 1 50.66 86 ILE A C 1
ATOM 620 O O . ILE A 1 86 ? 48.688 -16.328 14.938 1 50.66 86 ILE A O 1
ATOM 624 N N . SER A 1 87 ? 48.531 -15.828 17.078 1 39.09 87 SER A N 1
ATOM 625 C CA . SER A 1 87 ? 48.812 -17.125 17.688 1 39.09 87 SER A CA 1
ATOM 626 C C . SER A 1 87 ? 47.688 -18.125 17.438 1 39.09 87 SER A C 1
ATOM 628 O O . SER A 1 87 ? 46.531 -17.859 17.781 1 39.09 87 SER A O 1
ATOM 630 N N . GLU A 1 88 ? 47.719 -18.875 16.469 1 36.84 88 GLU A N 1
ATOM 631 C CA . GLU A 1 88 ? 46.812 -20 16.281 1 36.84 88 GLU A CA 1
ATOM 632 C C . GLU A 1 88 ? 46.906 -20.984 17.438 1 36.84 88 GLU A C 1
ATOM 634 O O . GLU A 1 88 ? 48 -21.453 17.781 1 36.84 88 GLU A O 1
ATOM 639 N N . GLU A 1 89 ? 46.094 -20.984 18.469 1 30.81 89 GLU A N 1
ATOM 640 C CA . GLU A 1 89 ? 46.031 -22.141 19.344 1 30.81 89 GLU A CA 1
ATOM 641 C C . GLU A 1 89 ? 45.719 -23.406 18.562 1 30.81 89 GLU A C 1
ATOM 643 O O . GLU A 1 89 ? 44.719 -23.453 17.812 1 30.81 89 GLU A O 1
ATOM 648 N N . ALA A 1 90 ? 46.625 -24.297 18.422 1 30.55 90 ALA A N 1
ATOM 649 C CA . ALA A 1 90 ? 46.625 -25.562 17.688 1 30.55 90 ALA A CA 1
ATOM 650 C C . ALA A 1 90 ? 45.594 -26.516 18.25 1 30.55 90 ALA A C 1
ATOM 652 O O . ALA A 1 90 ? 45.562 -26.812 19.453 1 30.55 90 ALA A O 1
ATOM 653 N N . PRO A 1 91 ? 44.438 -26.688 17.734 1 26.47 91 PRO A N 1
ATOM 654 C CA . PRO A 1 91 ? 43.688 -27.797 18.297 1 26.47 91 PRO A CA 1
ATOM 655 C C . PRO A 1 91 ? 44.438 -29.125 18.266 1 26.47 91 PRO A C 1
ATOM 657 O O . PRO A 1 91 ? 45.344 -29.297 17.422 1 26.47 91 PRO A O 1
ATOM 660 N N . LYS A 1 92 ? 44.344 -29.984 19.328 1 26.33 92 LYS A N 1
ATOM 661 C CA . LYS A 1 92 ? 44.875 -31.328 19.578 1 26.33 92 LYS A CA 1
ATOM 662 C C . LYS A 1 92 ? 44.438 -32.312 18.484 1 26.33 92 LYS A C 1
ATOM 664 O O . LYS A 1 92 ? 43.219 -32.531 18.328 1 26.33 92 LYS A O 1
ATOM 669 N N . GLN A 1 93 ? 45.156 -32.531 17.328 1 22.31 93 GLN A N 1
ATOM 670 C CA . GLN A 1 93 ? 44.875 -33.312 16.141 1 22.31 93 GLN A CA 1
ATOM 671 C C . GLN A 1 93 ? 44.812 -34.812 16.5 1 22.31 93 GLN A C 1
ATOM 673 O O . GLN A 1 93 ? 45.812 -35.406 16.922 1 22.31 93 GLN A O 1
ATOM 678 N N . GLU A 1 94 ? 43.688 -35.312 17.188 1 21.5 94 GLU A N 1
ATOM 679 C CA . GLU A 1 94 ? 43.625 -36.75 17.328 1 21.5 94 GLU A CA 1
ATOM 680 C C . GLU A 1 94 ? 43.906 -37.469 16 1 21.5 94 GLU A C 1
ATOM 682 O O . GLU A 1 94 ? 43.531 -36.969 14.945 1 21.5 94 GLU A O 1
ATOM 687 N N . ALA A 1 95 ? 44.812 -38.531 16.031 1 24.73 95 ALA A N 1
ATOM 688 C CA . ALA A 1 95 ? 45.531 -39.344 15.047 1 24.73 95 ALA A CA 1
ATOM 689 C C . ALA A 1 95 ? 44.562 -40.156 14.195 1 24.73 95 ALA A C 1
ATOM 691 O O . ALA A 1 95 ? 44.969 -41.031 13.438 1 24.73 95 ALA A O 1
ATOM 692 N N . SER A 1 96 ? 43.344 -39.594 13.781 1 19.91 96 SER A N 1
ATOM 693 C CA . SER A 1 96 ? 42.688 -40.75 13.172 1 19.91 96 SER A CA 1
ATOM 694 C C . SER A 1 96 ? 43.531 -41.344 12.039 1 19.91 96 SER A C 1
ATOM 696 O O . SER A 1 96 ? 44.375 -40.625 11.453 1 19.91 96 SER A O 1
ATOM 698 N N . ALA A 1 97 ? 43.5 -42.688 11.891 1 22.83 97 ALA A N 1
ATOM 699 C CA . ALA A 1 97 ? 44.125 -43.781 11.125 1 22.83 97 ALA A CA 1
ATOM 700 C C . ALA A 1 97 ? 44 -43.531 9.625 1 22.83 97 ALA A C 1
ATOM 702 O O . ALA A 1 97 ? 42.938 -43.094 9.156 1 22.83 97 ALA A O 1
ATOM 703 N N . PRO A 1 98 ? 45.094 -43.406 8.828 1 22.36 98 PRO A N 1
ATOM 704 C CA . PRO A 1 98 ? 45.344 -43 7.434 1 22.36 98 PRO A CA 1
ATOM 705 C C . PRO A 1 98 ? 44.625 -43.938 6.438 1 22.36 98 PRO A C 1
ATOM 707 O O . PRO A 1 98 ? 44.875 -45.125 6.41 1 22.36 98 PRO A O 1
ATOM 710 N N . VAL A 1 99 ? 43.219 -44 6.43 1 21.31 99 VAL A N 1
ATOM 711 C CA . VAL A 1 99 ? 42.625 -44.969 5.547 1 21.31 99 VAL A CA 1
ATOM 712 C C . VAL A 1 99 ? 43.188 -44.812 4.133 1 21.31 99 VAL A C 1
ATOM 714 O O . VAL A 1 99 ? 43.375 -43.688 3.662 1 21.31 99 VAL A O 1
ATOM 717 N N . GLU A 1 100 ? 43.906 -45.781 3.629 1 20.67 100 GLU A N 1
ATOM 718 C CA . GLU A 1 100 ? 44.688 -46.062 2.43 1 20.67 100 GLU A CA 1
ATOM 719 C C . GLU A 1 100 ? 43.812 -45.969 1.172 1 20.67 100 GLU A C 1
ATOM 721 O O . GLU A 1 100 ? 43 -46.812 0.896 1 20.67 100 GLU A O 1
ATOM 726 N N . ALA A 1 101 ? 42.969 -45 1.045 1 21.22 101 ALA A N 1
ATOM 727 C CA . ALA A 1 101 ? 42.031 -45.25 -0.041 1 21.22 101 ALA A CA 1
ATOM 728 C C . ALA A 1 101 ? 42.75 -45.469 -1.363 1 21.22 101 ALA A C 1
ATOM 730 O O . ALA A 1 101 ? 43.75 -44.812 -1.652 1 21.22 101 ALA A O 1
ATOM 731 N N . PRO A 1 102 ? 42.531 -46.531 -2.027 1 20.55 102 PRO A N 1
ATOM 732 C CA . PRO A 1 102 ? 43.156 -47.062 -3.236 1 20.55 102 PRO A CA 1
ATOM 733 C C . PRO A 1 102 ? 43.031 -46.125 -4.438 1 20.55 102 PRO A C 1
ATOM 735 O O . PRO A 1 102 ? 42.094 -45.312 -4.5 1 20.55 102 PRO A O 1
ATOM 738 N N . VAL A 1 103 ? 44.062 -45.781 -5.102 1 20.61 103 VAL A N 1
ATOM 739 C CA . VAL A 1 103 ? 44.469 -44.875 -6.195 1 20.61 103 VAL A CA 1
ATOM 740 C C . VAL A 1 103 ? 43.75 -45.312 -7.48 1 20.61 103 VAL A C 1
ATOM 742 O O . VAL A 1 103 ? 44.094 -46.375 -8.047 1 20.61 103 VAL A O 1
ATOM 745 N N . ALA A 1 104 ? 42.375 -45.438 -7.43 1 19.38 104 ALA A N 1
ATOM 746 C CA . ALA A 1 104 ? 41.812 -46.062 -8.617 1 19.38 104 ALA A CA 1
ATOM 747 C C . ALA A 1 104 ? 42.281 -45.344 -9.891 1 19.38 104 ALA A C 1
ATOM 749 O O . ALA A 1 104 ? 42.469 -44.125 -9.891 1 19.38 104 ALA A O 1
ATOM 750 N N . GLU A 1 105 ? 42.812 -46.031 -10.82 1 19.36 105 GLU A N 1
ATOM 751 C CA . GLU A 1 105 ? 43.5 -45.906 -12.109 1 19.36 105 GLU A CA 1
ATOM 752 C C . GLU A 1 105 ? 42.562 -45.281 -13.164 1 19.36 105 GLU A C 1
ATOM 754 O O . GLU A 1 105 ? 41.625 -45.938 -13.633 1 19.36 105 GLU A O 1
ATOM 759 N N . VAL A 1 106 ? 41.906 -44.156 -12.867 1 19.2 106 VAL A N 1
ATOM 760 C CA . VAL A 1 106 ? 40.906 -43.75 -13.844 1 19.2 106 VAL A CA 1
ATOM 761 C C . VAL A 1 106 ? 41.562 -43.594 -15.219 1 19.2 106 VAL A C 1
ATOM 763 O O . VAL A 1 106 ? 42.625 -43 -15.336 1 19.2 106 VAL A O 1
ATOM 766 N N . ALA A 1 107 ? 41.125 -44.406 -16.234 1 19.73 107 ALA A N 1
ATOM 767 C CA . ALA A 1 107 ? 41.5 -44.75 -17.609 1 19.73 107 ALA A CA 1
ATOM 768 C C . ALA A 1 107 ? 41.5 -43.5 -18.5 1 19.73 107 ALA A C 1
ATOM 770 O O . ALA A 1 107 ? 40.781 -42.531 -18.219 1 19.73 107 ALA A O 1
ATOM 771 N N . PRO A 1 108 ? 42.188 -43.438 -19.672 1 19.17 108 PRO A N 1
ATOM 772 C CA . PRO A 1 108 ? 42.875 -42.531 -20.594 1 19.17 108 PRO A CA 1
ATOM 773 C C . PRO A 1 108 ? 41.906 -41.875 -21.578 1 19.17 108 PRO A C 1
ATOM 775 O O . PRO A 1 108 ? 42.344 -41.062 -22.438 1 19.17 108 PRO A O 1
ATOM 778 N N . ALA A 1 109 ? 40.562 -41.906 -21.453 1 19.59 109 ALA A N 1
ATOM 779 C CA . ALA A 1 109 ? 39.938 -41.906 -22.781 1 19.59 109 ALA A CA 1
ATOM 780 C C . ALA A 1 109 ? 40.344 -40.688 -23.594 1 19.59 109 ALA A C 1
ATOM 782 O O . ALA A 1 109 ? 40.562 -39.594 -23.031 1 19.59 109 ALA A O 1
ATOM 783 N N . ALA A 1 110 ? 40.281 -40.719 -25.031 1 18.27 110 ALA A N 1
ATOM 784 C CA . ALA A 1 110 ? 40.906 -40.375 -26.312 1 18.27 110 ALA A CA 1
ATOM 785 C C . ALA A 1 110 ? 40.469 -39 -26.781 1 18.27 110 ALA A C 1
ATOM 787 O O . ALA A 1 110 ? 41.312 -38.156 -27.094 1 18.27 110 ALA A O 1
ATOM 788 N N . MET A 1 111 ? 39.344 -38.812 -27.547 1 18.45 111 MET A N 1
ATOM 789 C CA . MET A 1 111 ? 39.594 -38.438 -28.938 1 18.45 111 MET A CA 1
ATOM 790 C C . MET A 1 111 ? 39.656 -36.906 -29.078 1 18.45 111 MET A C 1
ATOM 792 O O . MET A 1 111 ? 39.188 -36.188 -28.203 1 18.45 111 MET A O 1
ATOM 796 N N . PRO A 1 112 ? 39.406 -36.25 -30.422 1 19.3 112 PRO A N 1
ATOM 797 C CA . PRO A 1 112 ? 40.062 -35.281 -31.297 1 19.3 112 PRO A CA 1
ATOM 798 C C . PRO A 1 112 ? 39.531 -33.875 -31.094 1 19.3 112 PRO A C 1
ATOM 800 O O . PRO A 1 112 ? 38.438 -33.688 -30.562 1 19.3 112 PRO A O 1
ATOM 803 N N . VAL A 1 113 ? 40.188 -32.781 -31.594 1 18.98 113 VAL A N 1
ATOM 804 C CA . VAL A 1 113 ? 40.5 -31.375 -31.469 1 18.98 113 VAL A CA 1
ATOM 805 C C . VAL A 1 113 ? 39.5 -30.547 -32.25 1 18.98 113 VAL A C 1
ATOM 807 O O . VAL A 1 113 ? 39.656 -29.328 -32.375 1 18.98 113 VAL A O 1
ATOM 810 N N . ALA A 1 114 ? 38.25 -31 -32.562 1 19.44 114 ALA A N 1
ATOM 811 C CA . ALA A 1 114 ? 37.875 -30.359 -33.812 1 19.44 114 ALA A CA 1
ATOM 812 C C . ALA A 1 114 ? 37.875 -28.844 -33.656 1 19.44 114 ALA A C 1
ATOM 814 O O . ALA A 1 114 ? 37.719 -28.312 -32.531 1 19.44 114 ALA A O 1
ATOM 815 N N . ASN A 1 115 ? 37.875 -28.031 -34.812 1 19.3 115 ASN A N 1
ATOM 816 C CA . ASN A 1 115 ? 38.188 -26.75 -35.469 1 19.3 115 ASN A CA 1
ATOM 817 C C . ASN A 1 115 ? 37.188 -25.688 -35.062 1 19.3 115 ASN A C 1
ATOM 819 O O . ASN A 1 115 ? 35.969 -25.953 -34.969 1 19.3 115 ASN A O 1
ATOM 823 N N . VAL A 1 116 ? 37.562 -24.453 -34.625 1 19.08 116 VAL A N 1
ATOM 824 C CA . VAL A 1 116 ? 37.156 -23.281 -33.844 1 19.08 116 VAL A CA 1
ATOM 825 C C . VAL A 1 116 ? 36.219 -22.406 -34.688 1 19.08 116 VAL A C 1
ATOM 827 O O . VAL A 1 116 ? 35.812 -21.344 -34.25 1 19.08 116 VAL A O 1
ATOM 830 N N . THR A 1 117 ? 35.531 -22.891 -35.844 1 19.31 117 THR A N 1
ATOM 831 C CA . THR A 1 117 ? 35.344 -21.828 -36.844 1 19.31 117 THR A CA 1
ATOM 832 C C . THR A 1 117 ? 34.562 -20.672 -36.219 1 19.31 117 THR A C 1
ATOM 834 O O . THR A 1 117 ? 33.875 -20.844 -35.219 1 19.31 117 THR A O 1
ATOM 837 N N . GLY A 1 118 ? 34.5 -19.344 -36.938 1 20.5 118 GLY A N 1
ATOM 838 C CA . GLY A 1 118 ? 34.438 -17.906 -36.812 1 20.5 118 GLY A CA 1
ATOM 839 C C . GLY A 1 118 ? 33.031 -17.359 -36.656 1 20.5 118 GLY A C 1
ATOM 840 O O . GLY A 1 118 ? 32.812 -16.156 -36.844 1 20.5 118 GLY A O 1
ATOM 841 N N . SER A 1 119 ? 32.062 -18.016 -36.094 1 19.06 119 SER A N 1
ATOM 842 C CA . SER A 1 119 ? 30.672 -17.703 -36.438 1 19.06 119 SER A CA 1
ATOM 843 C C . SER A 1 119 ? 30.297 -16.297 -35.969 1 19.06 119 SER A C 1
ATOM 845 O O . SER A 1 119 ? 30.312 -16 -34.781 1 19.06 119 SER A O 1
ATOM 847 N N . MET A 1 120 ? 30.641 -15.164 -36.812 1 19.86 120 MET A N 1
ATOM 848 C CA . MET A 1 120 ? 30.516 -13.727 -36.562 1 19.86 120 MET A CA 1
ATOM 849 C C . MET A 1 120 ? 29.047 -13.336 -36.375 1 19.86 120 MET A C 1
ATOM 851 O O . MET A 1 120 ? 28.188 -13.672 -37.188 1 19.86 120 MET A O 1
ATOM 855 N N . LEU A 1 121 ? 28.453 -13.453 -35.344 1 20.02 121 LEU A N 1
ATOM 856 C CA . LEU A 1 121 ? 27.031 -13.148 -35.25 1 20.02 121 LEU A CA 1
ATOM 857 C C . LEU A 1 121 ? 26.781 -11.664 -35.531 1 20.02 121 LEU A C 1
ATOM 859 O O . LEU A 1 121 ? 27.266 -10.805 -34.781 1 20.02 121 LEU A O 1
ATOM 863 N N . LYS A 1 122 ? 26.672 -11.141 -36.75 1 24.03 122 LYS A N 1
ATOM 864 C CA . LYS A 1 122 ? 26.484 -9.75 -37.156 1 24.03 122 LYS A CA 1
ATOM 865 C C . LYS A 1 122 ? 25.078 -9.258 -36.812 1 24.03 122 LYS A C 1
ATOM 867 O O . LYS A 1 122 ? 24.094 -9.852 -37.25 1 24.03 122 LYS A O 1
ATOM 872 N N . ILE A 1 123 ? 24.844 -8.625 -35.719 1 22.03 123 ILE A N 1
ATOM 873 C CA . ILE A 1 123 ? 23.531 -8.07 -35.344 1 22.03 123 ILE A CA 1
ATOM 874 C C . ILE A 1 123 ? 23.344 -6.727 -36.062 1 22.03 123 ILE A C 1
ATOM 876 O O . ILE A 1 123 ? 24.141 -5.805 -35.875 1 22.03 123 ILE A O 1
ATOM 880 N N . HIS A 1 124 ? 22.781 -6.559 -37.188 1 24.11 124 HIS A N 1
ATOM 881 C CA . HIS A 1 124 ? 22.625 -5.336 -37.969 1 24.11 124 HIS A CA 1
ATOM 882 C C . HIS A 1 124 ? 21.422 -4.523 -37.469 1 24.11 124 HIS A C 1
ATOM 884 O O . HIS A 1 124 ? 20.297 -5.008 -37.469 1 24.11 124 HIS A O 1
ATOM 890 N N . ILE A 1 125 ? 21.641 -3.639 -36.594 1 24.19 125 ILE A N 1
ATOM 891 C CA . ILE A 1 125 ? 20.641 -2.707 -36.094 1 24.19 125 ILE A CA 1
ATOM 892 C C . ILE A 1 125 ? 20.375 -1.614 -37.125 1 24.19 125 ILE A C 1
ATOM 894 O O . ILE A 1 125 ? 21.266 -0.864 -37.5 1 24.19 125 ILE A O 1
ATOM 898 N N . GLY A 1 126 ? 19.391 -1.754 -38.031 1 24.47 126 GLY A N 1
ATOM 899 C CA . GLY A 1 126 ? 19.156 -0.826 -39.125 1 24.47 126 GLY A CA 1
ATOM 900 C C . GLY A 1 126 ? 18.953 0.603 -38.688 1 24.47 126 GLY A C 1
ATOM 901 O O . GLY A 1 126 ? 19.078 0.901 -37.469 1 24.47 126 GLY A O 1
ATOM 902 N N . GLU A 1 127 ? 18.125 1.546 -39.312 1 26.38 127 GLU A N 1
ATOM 903 C CA . GLU A 1 127 ? 18.188 2.994 -39.469 1 26.38 127 GLU A CA 1
ATOM 904 C C . GLU A 1 127 ? 17.609 3.723 -38.281 1 26.38 127 GLU A C 1
ATOM 906 O O . GLU A 1 127 ? 16.422 3.584 -37.969 1 26.38 127 GLU A O 1
ATOM 911 N N . GLY A 1 128 ? 18.25 3.838 -37.062 1 24.39 128 GLY A N 1
ATOM 912 C CA . GLY A 1 128 ? 17.922 4.445 -35.781 1 24.39 128 GLY A CA 1
ATOM 913 C C . GLY A 1 128 ? 17.734 5.949 -35.844 1 24.39 128 GLY A C 1
ATOM 914 O O . GLY A 1 128 ? 18.688 6.711 -35.656 1 24.39 128 GLY A O 1
ATOM 915 N N . LYS A 1 129 ? 16.859 6.602 -36.719 1 27.28 129 LYS A N 1
ATOM 916 C CA . LYS A 1 129 ? 17.094 8.023 -36.938 1 27.28 129 LYS A CA 1
ATOM 917 C C . LYS A 1 129 ? 16.484 8.867 -35.844 1 27.28 129 LYS A C 1
ATOM 919 O O . LYS A 1 129 ? 15.398 8.547 -35.312 1 27.28 129 LYS A O 1
ATOM 924 N N . ASP A 1 130 ? 17.188 9.961 -35.125 1 27.48 130 ASP A N 1
ATOM 925 C CA . ASP A 1 130 ? 17.484 11.188 -34.375 1 27.48 130 ASP A CA 1
ATOM 926 C C . ASP A 1 130 ? 17.25 11.016 -32.906 1 27.48 130 ASP A C 1
ATO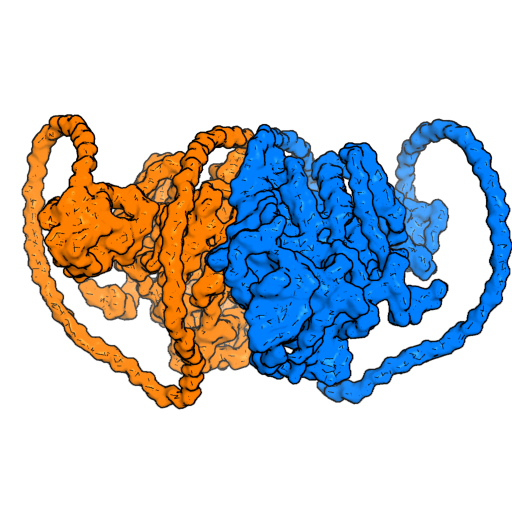M 928 O O . ASP A 1 130 ? 16.188 11.359 -32.375 1 27.48 130 ASP A O 1
ATOM 932 N N . ILE A 1 131 ? 17.906 10.023 -32.219 1 23.36 131 ILE A N 1
ATOM 933 C CA . ILE A 1 131 ? 17.641 9.703 -30.828 1 23.36 131 ILE A CA 1
ATOM 934 C C . ILE A 1 131 ? 18.391 10.688 -29.938 1 23.36 131 ILE A C 1
ATOM 936 O O . ILE A 1 131 ? 19.625 10.688 -29.906 1 23.36 131 ILE A O 1
ATOM 940 N N . ASN A 1 132 ? 18.156 11.992 -29.828 1 23.42 132 ASN A N 1
ATOM 941 C CA . ASN A 1 132 ? 19.078 12.898 -29.156 1 23.42 132 ASN A CA 1
ATOM 942 C C . ASN A 1 132 ? 18.969 12.797 -27.641 1 23.42 132 ASN A C 1
ATOM 944 O O . ASN A 1 132 ? 17.906 13.07 -27.078 1 23.42 132 ASN A O 1
ATOM 948 N N . LEU A 1 133 ? 19.547 11.961 -26.906 1 21.84 133 LEU A N 1
ATOM 949 C CA . LEU A 1 133 ? 19.359 11.883 -25.453 1 21.84 133 LEU A CA 1
ATOM 950 C C . LEU A 1 133 ? 20.234 12.914 -24.734 1 21.84 133 LEU A C 1
ATOM 952 O O . LEU A 1 133 ? 21.453 12.906 -24.875 1 21.84 133 LEU A O 1
ATOM 956 N N . GLU A 1 134 ? 19.938 14.156 -24.578 1 21.34 134 GLU A N 1
ATOM 957 C CA . GLU A 1 134 ? 20.938 15.055 -24.031 1 21.34 134 GLU A CA 1
ATOM 958 C C . GLU A 1 134 ? 20.984 14.961 -22.5 1 21.34 134 GLU A C 1
ATOM 960 O O . GLU A 1 134 ? 19.969 15.211 -21.828 1 21.34 134 GLU A O 1
ATOM 965 N N . ILE A 1 135 ? 21.609 14.203 -21.844 1 21.78 135 ILE A N 1
ATOM 966 C CA . ILE A 1 135 ? 21.578 14.32 -20.391 1 21.78 135 ILE A CA 1
ATOM 967 C C . ILE A 1 135 ? 22.656 15.289 -19.922 1 21.78 135 ILE A C 1
ATOM 969 O O . ILE A 1 135 ? 23.844 15.07 -20.188 1 21.78 135 ILE A O 1
ATOM 973 N N . PRO A 1 136 ? 22.391 16.562 -19.391 1 20.8 136 PRO A N 1
ATOM 974 C CA . PRO A 1 136 ? 23.484 17.516 -19.141 1 20.8 136 PRO A CA 1
ATOM 975 C C . PRO A 1 136 ? 24.453 17.031 -18.062 1 20.8 136 PRO A C 1
ATOM 977 O O . PRO A 1 136 ? 24.016 16.484 -17.047 1 20.8 136 PRO A O 1
ATOM 980 N N . LEU A 1 137 ? 25.734 16.922 -18.297 1 19.3 137 LEU A N 1
ATOM 981 C CA . LEU A 1 137 ? 26.906 16.469 -17.562 1 19.3 137 LEU A CA 1
ATOM 982 C C . LEU A 1 137 ? 27.391 17.562 -16.594 1 19.3 137 LEU A C 1
ATOM 984 O O . LEU A 1 137 ? 28.297 17.312 -15.789 1 19.3 137 LEU A O 1
ATOM 988 N N . THR A 1 138 ? 27.094 18.906 -16.516 1 19.2 138 THR A N 1
ATOM 989 C CA . THR A 1 138 ? 28.266 19.766 -16.344 1 19.2 138 THR A CA 1
ATOM 990 C C . THR A 1 138 ? 28.797 19.656 -14.914 1 19.2 138 THR A C 1
ATOM 992 O O . THR A 1 138 ? 30.016 19.5 -14.711 1 19.2 138 THR A O 1
ATOM 995 N N . ILE A 1 139 ? 28.422 20.562 -13.75 1 18.92 139 ILE A N 1
ATOM 996 C CA . ILE A 1 139 ? 29.281 21.562 -13.125 1 18.92 139 ILE A CA 1
ATOM 997 C C . ILE A 1 139 ? 30.031 20.953 -11.945 1 18.92 139 ILE A C 1
ATOM 999 O O . ILE A 1 139 ? 29.422 20.594 -10.938 1 18.92 139 ILE A O 1
ATOM 1003 N N . ALA A 1 140 ? 31.125 20.219 -12.031 1 21.39 140 ALA A N 1
ATOM 1004 C CA . ALA A 1 140 ? 32.125 19.656 -11.109 1 21.39 140 ALA A CA 1
ATOM 1005 C C . ALA A 1 140 ? 33.031 20.734 -10.578 1 21.39 140 ALA A C 1
ATOM 1007 O O . ALA A 1 140 ? 34.281 20.578 -10.617 1 21.39 140 ALA A O 1
ATOM 1008 N N . GLY A 1 141 ? 32.719 22.094 -10.336 1 19.12 141 GLY A N 1
ATOM 1009 C CA . GLY A 1 141 ? 33.938 22.828 -10.102 1 19.12 141 GLY A CA 1
ATOM 1010 C C . GLY A 1 141 ? 34.719 22.328 -8.883 1 19.12 141 GLY A C 1
ATOM 1011 O O . GLY A 1 141 ? 34.156 21.594 -8.07 1 19.12 141 GLY A O 1
ATOM 1012 N N . GLN A 1 142 ? 36 23.047 -8.414 1 18.34 142 GLN A N 1
ATOM 1013 C CA . GLN A 1 142 ? 37.375 22.984 -7.898 1 18.34 142 GLN A CA 1
ATOM 1014 C C . GLN A 1 142 ? 37.375 23 -6.375 1 18.34 142 GLN A C 1
ATOM 1016 O O . GLN A 1 142 ? 38.312 22.453 -5.754 1 18.34 142 GLN A O 1
ATOM 1021 N N . MET A 1 143 ? 36.719 23.828 -5.465 1 19.8 143 MET A N 1
ATOM 1022 C CA . MET A 1 143 ? 37.562 24.5 -4.469 1 19.8 143 MET A CA 1
ATOM 1023 C C . MET A 1 143 ? 38.031 23.531 -3.4 1 19.8 143 MET A C 1
ATOM 1025 O O . MET A 1 143 ? 37.375 22.547 -3.109 1 19.8 143 MET A O 1
ATOM 1029 N N . GLY A 1 144 ? 39.375 23.672 -2.641 1 18.61 144 GLY A N 1
ATOM 1030 C CA . GLY A 1 144 ? 40.469 23.109 -1.863 1 18.61 144 GLY A CA 1
ATOM 1031 C C . GLY A 1 144 ? 40.094 22.844 -0.419 1 18.61 144 GLY A C 1
ATOM 1032 O O . GLY A 1 144 ? 40.875 22.234 0.327 1 18.61 144 GLY A O 1
ATOM 1033 N N . VAL A 1 145 ? 39.094 23.438 0.178 1 18.7 145 VAL A N 1
ATOM 1034 C CA . VAL A 1 145 ? 39.469 23.75 1.557 1 18.7 145 VAL A CA 1
ATOM 1035 C C . VAL A 1 145 ? 39.75 22.453 2.322 1 18.7 145 VAL A C 1
ATOM 1037 O O . VAL A 1 145 ? 39.219 21.391 1.963 1 18.7 145 VAL A O 1
ATOM 1040 N N . VAL A 1 146 ? 40.594 22.594 3.436 1 18.36 146 VAL A N 1
ATOM 1041 C CA . VAL A 1 146 ? 41.5 21.922 4.348 1 18.36 146 VAL A CA 1
ATOM 1042 C C . VAL A 1 146 ? 40.75 20.922 5.203 1 18.36 146 VAL A C 1
ATOM 1044 O O . VAL A 1 146 ? 39.531 21.047 5.371 1 18.36 146 VAL A O 1
ATOM 1047 N N . ALA A 1 147 ? 41.531 19.922 5.758 1 18.97 147 ALA A N 1
ATOM 1048 C CA . ALA A 1 147 ? 41.562 18.578 6.32 1 18.97 147 ALA A CA 1
ATOM 1049 C C . ALA A 1 147 ? 40.938 18.547 7.715 1 18.97 147 ALA A C 1
ATOM 1051 O O . ALA A 1 147 ? 40.75 17.484 8.305 1 18.97 147 ALA A O 1
ATOM 1052 N N . PRO A 1 148 ? 40.156 19.609 8.312 1 19.38 148 PRO A N 1
ATOM 1053 C CA . PRO A 1 148 ? 40.562 19.422 9.711 1 19.38 148 PRO A CA 1
ATOM 1054 C C . PRO A 1 148 ? 40.031 18.125 10.305 1 19.38 148 PRO A C 1
ATOM 1056 O O . PRO A 1 148 ? 38.969 17.656 9.906 1 19.38 148 PRO A O 1
ATOM 1059 N N . THR A 1 149 ? 40.875 17.297 10.922 1 18.42 149 THR A N 1
ATOM 1060 C CA . THR A 1 149 ? 40.969 15.953 11.492 1 18.42 149 THR A CA 1
ATOM 1061 C C . THR A 1 149 ? 40.031 15.805 12.695 1 18.42 149 THR A C 1
ATOM 1063 O O . THR A 1 149 ? 40 14.75 13.32 1 18.42 149 THR A O 1
ATOM 1066 N N . ALA A 1 150 ? 39.094 16.703 13.039 1 20.56 150 ALA A N 1
ATOM 1067 C CA . ALA A 1 150 ? 38.844 16.531 14.469 1 20.56 150 ALA A CA 1
ATOM 1068 C C . ALA A 1 150 ? 38.281 15.141 14.766 1 20.56 150 ALA A C 1
ATOM 1070 O O . ALA A 1 150 ? 37.406 14.656 14.07 1 20.56 150 ALA A O 1
ATOM 1071 N N . ALA A 1 151 ? 39.031 14.297 15.625 1 20.2 151 ALA A N 1
ATOM 1072 C CA . ALA A 1 151 ? 39 12.953 16.219 1 20.2 151 ALA A CA 1
ATOM 1073 C C . ALA A 1 151 ? 37.719 12.695 16.969 1 20.2 151 ALA A C 1
ATOM 1075 O O . ALA A 1 151 ? 37.438 13.32 18 1 20.2 151 ALA A O 1
ATOM 1076 N N . ALA A 1 152 ? 36.594 12.633 16.344 1 18.72 152 ALA A N 1
ATOM 1077 C CA . ALA A 1 152 ? 35.406 12.469 17.172 1 18.72 152 ALA A CA 1
ATOM 1078 C C . ALA A 1 152 ? 35.562 11.273 18.109 1 18.72 152 ALA A C 1
ATOM 1080 O O . ALA A 1 152 ? 36.031 10.203 17.688 1 18.72 152 ALA A O 1
ATOM 1081 N N . PRO A 1 153 ? 35.625 11.461 19.453 1 20.61 153 PRO A N 1
ATOM 1082 C CA . PRO A 1 153 ? 35.906 10.484 20.516 1 20.61 153 PRO A CA 1
ATOM 1083 C C . PRO A 1 153 ? 35.062 9.211 20.359 1 20.61 153 PRO A C 1
ATOM 1085 O O . PRO A 1 153 ? 34.031 9.219 19.688 1 20.61 153 PRO A O 1
ATOM 1088 N N . ALA A 1 154 ? 35.688 8.062 20.797 1 22.52 154 ALA A N 1
ATOM 1089 C CA . ALA A 1 154 ? 35.438 6.629 20.875 1 22.52 154 ALA A CA 1
ATOM 1090 C C . ALA A 1 154 ? 34.094 6.344 21.516 1 22.52 154 ALA A C 1
ATOM 1092 O O . ALA A 1 154 ? 33.844 6.773 22.641 1 22.52 154 ALA A O 1
ATOM 1093 N N . GLY A 1 155 ? 33.031 6.391 20.781 1 19.73 155 GLY A N 1
ATOM 1094 C CA . GLY A 1 155 ? 31.688 6.113 21.25 1 19.73 155 GLY A CA 1
ATOM 1095 C C . GLY A 1 155 ? 31.594 4.848 22.078 1 19.73 155 GLY A C 1
ATOM 1096 O O . GLY A 1 155 ? 32.25 3.848 21.781 1 19.73 155 GLY A O 1
ATOM 1097 N N . VAL A 1 156 ? 31.422 4.906 23.406 1 22.45 156 VAL A N 1
ATOM 1098 C CA . VAL A 1 156 ? 31.297 3.879 24.422 1 22.45 156 VAL A CA 1
ATOM 1099 C C . VAL A 1 156 ? 30.344 2.783 23.953 1 22.45 156 VAL A C 1
ATOM 1101 O O . VAL A 1 156 ? 29.297 3.072 23.359 1 22.45 156 VAL A O 1
ATOM 1104 N N . ALA A 1 157 ? 30.906 1.602 23.656 1 22.59 157 ALA A N 1
ATOM 1105 C CA . ALA A 1 157 ? 30.297 0.323 23.312 1 22.59 157 ALA A CA 1
ATOM 1106 C C . ALA A 1 157 ? 29.109 0.021 24.219 1 22.59 157 ALA A C 1
ATOM 1108 O O . ALA A 1 157 ? 29.266 -0.1 25.438 1 22.59 157 ALA A O 1
ATOM 1109 N N . MET A 1 158 ? 27.984 0.646 24.062 1 21.81 158 MET A N 1
ATOM 1110 C CA . MET A 1 158 ? 26.891 0.229 24.953 1 21.81 158 MET A CA 1
ATOM 1111 C C . MET A 1 158 ? 26.734 -1.288 24.938 1 21.81 158 MET A C 1
ATOM 1113 O O . MET A 1 158 ? 26.797 -1.916 23.875 1 21.81 158 MET A O 1
ATOM 1117 N N . PRO A 1 159 ? 27.109 -1.999 26.016 1 24.52 159 PRO A N 1
ATOM 1118 C CA . PRO A 1 159 ? 26.953 -3.453 26.141 1 24.52 159 PRO A CA 1
ATOM 1119 C C . PRO A 1 159 ? 25.625 -3.959 25.609 1 24.52 159 PRO A C 1
ATOM 1121 O O . PRO A 1 159 ? 24.609 -3.254 25.688 1 24.52 159 PRO A O 1
ATOM 1124 N N . VAL A 1 160 ? 25.641 -4.773 24.609 1 24.27 160 VAL A N 1
ATOM 1125 C CA . VAL A 1 160 ? 24.516 -5.473 24 1 24.27 160 VAL A CA 1
ATOM 1126 C C . VAL A 1 160 ? 23.672 -6.145 25.078 1 24.27 160 VAL A C 1
ATOM 1128 O O . VAL A 1 160 ? 24.203 -6.906 25.891 1 24.27 160 VAL A O 1
ATOM 1131 N N . ALA A 1 161 ? 22.703 -5.457 25.656 1 26.45 161 ALA A N 1
ATOM 1132 C CA . ALA A 1 161 ? 21.766 -6.035 26.609 1 26.45 161 ALA A CA 1
ATOM 1133 C C . ALA A 1 161 ? 21.375 -7.453 26.219 1 26.45 161 ALA A C 1
ATOM 1135 O O . ALA A 1 161 ? 21.234 -7.754 25.031 1 26.45 161 ALA A O 1
ATOM 1136 N N . SER A 1 162 ? 21.844 -8.422 27 1 24.7 162 SER A N 1
ATOM 1137 C CA . SER A 1 162 ? 21.484 -9.836 26.922 1 24.7 162 SER A CA 1
ATOM 1138 C C . SER A 1 162 ? 20 -10.023 26.609 1 24.7 162 SER A C 1
ATOM 1140 O O . SER A 1 162 ? 19.172 -9.242 27.062 1 24.7 162 SER A O 1
ATOM 1142 N N . ALA A 1 163 ? 19.672 -10.836 25.562 1 30.08 163 ALA A N 1
ATOM 1143 C CA . ALA A 1 163 ? 18.359 -11.273 25.109 1 30.08 163 ALA A CA 1
ATOM 1144 C C . ALA A 1 163 ? 17.484 -11.703 26.281 1 30.08 163 ALA A C 1
ATOM 1146 O O . ALA A 1 163 ? 17.812 -12.641 27 1 30.08 163 ALA A O 1
ATOM 1147 N N . THR A 1 164 ? 16.891 -10.758 27.047 1 26.95 164 THR A N 1
ATOM 1148 C CA . THR A 1 164 ? 15.93 -11.172 28.078 1 26.95 164 THR A CA 1
ATOM 1149 C C . THR A 1 164 ? 15.047 -12.297 27.562 1 26.95 164 THR A C 1
ATOM 1151 O O . THR A 1 164 ? 14.68 -12.32 26.375 1 26.95 164 THR A O 1
ATOM 1154 N N . GLU A 1 165 ? 15.094 -13.477 28.203 1 27.62 165 GLU A N 1
ATOM 1155 C CA . GLU A 1 165 ? 14.203 -14.617 28.047 1 27.62 165 GLU A CA 1
ATOM 1156 C C . GLU A 1 165 ? 12.75 -14.18 27.891 1 27.62 165 GLU A C 1
ATOM 1158 O O . GLU A 1 165 ? 12.18 -13.57 28.812 1 27.62 165 GLU A O 1
ATOM 1163 N N . GLN A 1 166 ? 12.352 -13.742 26.766 1 34.44 166 GLN A N 1
ATOM 1164 C CA . GLN A 1 166 ? 10.945 -13.422 26.547 1 34.44 166 GLN A CA 1
ATOM 1165 C C . GLN A 1 166 ? 10.039 -14.523 27.078 1 34.44 166 GLN A C 1
ATOM 1167 O O . GLN A 1 166 ? 10.234 -15.703 26.781 1 34.44 166 GLN A O 1
ATOM 1172 N N . VAL A 1 167 ? 9.547 -14.383 28.25 1 32.69 167 VAL A N 1
ATOM 1173 C CA . VAL A 1 167 ? 8.5 -15.258 28.75 1 32.69 167 VAL A CA 1
ATOM 1174 C C . VAL A 1 167 ? 7.461 -15.516 27.672 1 32.69 167 VAL A C 1
ATOM 1176 O O . VAL A 1 167 ? 6.789 -14.586 27.203 1 32.69 167 VAL A O 1
ATOM 1179 N N . VAL A 1 168 ? 7.645 -16.531 26.844 1 36.81 168 VAL A N 1
ATOM 1180 C CA . VAL A 1 168 ? 6.672 -17.031 25.875 1 36.81 168 VAL A CA 1
ATOM 1181 C C . VAL A 1 168 ? 5.305 -17.172 26.547 1 36.81 168 VAL A C 1
ATOM 1183 O O . VAL A 1 168 ? 5.164 -17.875 27.562 1 36.81 168 VAL A O 1
ATOM 1186 N N . ALA A 1 169 ? 4.402 -16.359 26.359 1 44.66 169 ALA A N 1
ATOM 1187 C CA . ALA A 1 169 ? 3.02 -16.547 26.781 1 44.66 169 ALA A CA 1
ATOM 1188 C C . ALA A 1 169 ? 2.547 -17.969 26.547 1 44.66 169 ALA A C 1
ATOM 1190 O O . ALA A 1 169 ? 2.965 -18.625 25.578 1 44.66 169 ALA A O 1
ATOM 1191 N N . PRO A 1 170 ? 1.995 -18.609 27.578 1 51.34 170 PRO A N 1
ATOM 1192 C CA . PRO A 1 170 ? 1.533 -19.984 27.406 1 51.34 170 PRO A CA 1
ATOM 1193 C C . PRO A 1 170 ? 0.719 -20.188 26.141 1 51.34 170 PRO A C 1
ATOM 1195 O O . PRO A 1 170 ? 0.034 -19.25 25.688 1 51.34 170 PRO A O 1
ATOM 1198 N N . ALA A 1 171 ? 1.128 -21.109 25.312 1 61.03 171 ALA A N 1
ATOM 1199 C CA . ALA A 1 171 ? 0.502 -21.516 24.062 1 61.03 171 ALA A CA 1
ATOM 1200 C C . ALA A 1 171 ? -1.017 -21.578 24.203 1 61.03 171 ALA A C 1
ATOM 1202 O O . ALA A 1 171 ? -1.54 -22.344 25.016 1 61.03 171 ALA A O 1
ATOM 1203 N N . GLY A 1 172 ? -1.705 -20.406 23.906 1 70 172 GLY A N 1
ATOM 1204 C CA . GLY A 1 172 ? -3.158 -20.453 23.906 1 70 172 GLY A CA 1
ATOM 1205 C C . GLY A 1 172 ? -3.73 -21.359 22.828 1 70 172 GLY A C 1
ATOM 1206 O O . GLY A 1 172 ? -2.988 -21.906 22 1 70 172 GLY A O 1
ATOM 1207 N N . GLU A 1 173 ? -4.957 -21.719 22.859 1 89.44 173 GLU A N 1
ATOM 1208 C CA . GLU A 1 173 ? -5.691 -22.516 21.891 1 89.44 173 GLU A CA 1
ATOM 1209 C C . GLU A 1 173 ? -5.801 -21.797 20.547 1 89.44 173 GLU A C 1
ATOM 1211 O O . GLU A 1 173 ? -5.98 -20.578 20.516 1 89.44 173 GLU A O 1
ATOM 1216 N N . PRO A 1 174 ? -5.453 -22.516 19.453 1 94.62 174 PRO A N 1
ATOM 1217 C CA . PRO A 1 174 ? -5.629 -21.906 18.125 1 94.62 174 PRO A CA 1
ATOM 1218 C C . PRO A 1 174 ? -6.992 -21.234 17.969 1 94.62 174 PRO A C 1
ATOM 1220 O O . PRO A 1 174 ? -7.996 -21.75 18.469 1 94.62 174 PRO A O 1
ATOM 1223 N N . LYS A 1 175 ? -6.977 -20.109 17.328 1 95.81 175 LYS A N 1
ATOM 1224 C CA . LYS A 1 175 ? -8.195 -19.344 17.078 1 95.81 175 LYS A CA 1
ATOM 1225 C C . LYS A 1 175 ? -8.578 -19.375 15.602 1 95.81 175 LYS A C 1
ATOM 1227 O O . LYS A 1 175 ? -7.785 -18.969 14.742 1 95.81 175 LYS A O 1
ATOM 1232 N N . LEU A 1 176 ? -9.789 -19.891 15.32 1 96.31 176 LEU A N 1
ATOM 1233 C CA . LEU A 1 176 ? -10.312 -19.875 13.953 1 96.31 176 LEU A CA 1
ATOM 1234 C C . LEU A 1 176 ? -10.688 -18.453 13.539 1 96.31 176 LEU A C 1
ATOM 1236 O O . LEU A 1 176 ? -11.547 -17.828 14.172 1 96.31 176 LEU A O 1
ATOM 1240 N N . VAL A 1 177 ? -10.086 -17.938 12.547 1 95.06 177 VAL A N 1
ATOM 1241 C CA . VAL A 1 177 ? -10.289 -16.547 12.172 1 95.06 177 VAL A CA 1
ATOM 1242 C C . VAL A 1 177 ? -11.219 -16.469 10.969 1 95.06 177 VAL A C 1
ATOM 1244 O O . VAL A 1 177 ? -12.023 -15.547 10.859 1 95.06 177 VAL A O 1
ATOM 1247 N N . ARG A 1 178 ? -11.047 -17.359 9.969 1 96.12 178 ARG A N 1
ATOM 1248 C CA . ARG A 1 178 ? -11.867 -17.344 8.766 1 96.12 178 ARG A CA 1
ATOM 1249 C C . ARG A 1 178 ? -11.906 -18.719 8.109 1 96.12 178 ARG A C 1
ATOM 1251 O O . ARG A 1 178 ? -11.008 -19.531 8.312 1 96.12 178 ARG A O 1
ATOM 1258 N N . THR A 1 179 ? -12.945 -18.922 7.367 1 97.31 179 THR A N 1
ATOM 1259 C CA . THR A 1 179 ? -13.109 -20.172 6.625 1 97.31 179 THR A CA 1
ATOM 1260 C C . THR A 1 179 ? -13.5 -19.891 5.176 1 97.31 179 THR A C 1
ATOM 1262 O O . THR A 1 179 ? -14.016 -18.812 4.863 1 97.31 179 THR A O 1
ATOM 1265 N N . LEU A 1 180 ? -13.188 -20.797 4.316 1 98.25 180 LEU A N 1
ATOM 1266 C CA . LEU A 1 180 ? -13.539 -20.812 2.898 1 98.25 180 LEU A CA 1
ATOM 1267 C C . LEU A 1 180 ? -13.93 -22.219 2.451 1 98.25 180 LEU A C 1
ATOM 1269 O O . LEU A 1 180 ? -13.234 -23.188 2.764 1 98.25 180 LEU A O 1
ATOM 1273 N N . GLN A 1 181 ? -15.055 -22.25 1.872 1 98.38 181 GLN A N 1
ATOM 1274 C CA . GLN A 1 181 ? -15.492 -23.531 1.311 1 98.38 181 GLN A CA 1
ATOM 1275 C C . GLN A 1 181 ? -15.375 -23.531 -0.211 1 98.38 181 GLN A C 1
ATOM 1277 O O . GLN A 1 181 ? -15.859 -22.609 -0.876 1 98.38 181 GLN A O 1
ATOM 1282 N N . LYS A 1 182 ? -14.773 -24.562 -0.759 1 98.69 182 LYS A N 1
ATOM 1283 C CA . LYS A 1 182 ? -14.734 -24.766 -2.203 1 98.69 182 LYS A CA 1
ATOM 1284 C C . LYS A 1 182 ? -15.57 -25.984 -2.605 1 98.69 182 LYS A C 1
ATOM 1286 O O . LYS A 1 182 ? -15.344 -27.094 -2.127 1 98.69 182 LYS A O 1
ATOM 1291 N N . LYS A 1 183 ? -16.547 -25.734 -3.424 1 98.75 183 LYS A N 1
ATOM 1292 C CA . LYS A 1 183 ? -17.359 -26.797 -4.004 1 98.75 183 LYS A CA 1
ATOM 1293 C C . LYS A 1 183 ? -16.859 -27.172 -5.391 1 98.75 183 LYS A C 1
ATOM 1295 O O . LYS A 1 183 ? -16.844 -26.359 -6.309 1 98.75 183 LYS A O 1
ATOM 1300 N N . HIS A 1 184 ? -16.547 -28.438 -5.547 1 98.75 184 HIS A N 1
ATOM 1301 C CA . HIS A 1 184 ? -15.945 -28.891 -6.789 1 98.75 184 HIS A CA 1
ATOM 1302 C C . HIS A 1 184 ? -16.969 -29.562 -7.699 1 98.75 184 HIS A C 1
ATOM 1304 O O . HIS A 1 184 ? -17.781 -30.359 -7.238 1 98.75 184 HIS A O 1
ATOM 1310 N N . PHE A 1 185 ? -16.984 -29.141 -8.938 1 98.75 185 PHE A N 1
ATOM 1311 C CA . PHE A 1 185 ? -17.828 -29.703 -10 1 98.75 185 PHE A CA 1
ATOM 1312 C C . PHE A 1 185 ? -16.969 -30.391 -11.055 1 98.75 185 PHE A C 1
ATOM 1314 O O . PHE A 1 185 ? -16.125 -29.734 -11.688 1 98.75 185 PHE A O 1
ATOM 1321 N N . LYS A 1 186 ? -17.219 -31.609 -11.297 1 98.5 186 LYS A N 1
ATOM 1322 C CA . LYS A 1 186 ? -16.406 -32.406 -12.211 1 98.5 186 LYS A CA 1
ATOM 1323 C C . LYS A 1 186 ? -16.812 -32.156 -13.656 1 98.5 186 LYS A C 1
ATOM 1325 O O . LYS A 1 186 ? -18 -32.219 -13.984 1 98.5 186 LYS A O 1
ATOM 1330 N N . ILE A 1 187 ? -15.883 -31.906 -14.484 1 98.75 187 ILE A N 1
ATOM 1331 C CA . ILE A 1 187 ? -16.094 -31.766 -15.922 1 98.75 187 ILE A CA 1
ATOM 1332 C C . ILE A 1 187 ? -15.266 -32.812 -16.656 1 98.75 187 ILE A C 1
ATOM 1334 O O . ILE A 1 187 ? -14.07 -32.969 -16.406 1 98.75 187 ILE A O 1
ATOM 1338 N N . GLU A 1 188 ? -15.844 -33.469 -17.609 1 98.31 188 GLU A N 1
ATOM 1339 C CA . GLU A 1 188 ? -15.188 -34.531 -18.359 1 98.31 188 GLU A CA 1
ATOM 1340 C C . GLU A 1 188 ? -15.062 -34.188 -19.828 1 98.31 188 GLU A C 1
ATOM 1342 O O . GLU A 1 188 ? -14.273 -34.812 -20.547 1 98.31 188 GLU A O 1
ATOM 1347 N N . LYS A 1 189 ? -15.93 -33.25 -20.219 1 98.56 189 LYS A N 1
ATOM 1348 C CA . LYS A 1 189 ? -15.945 -32.906 -21.625 1 98.56 189 LYS A CA 1
ATOM 1349 C C . LYS A 1 189 ? -16.156 -31.391 -21.797 1 98.56 189 LYS A C 1
ATOM 1351 O O . LYS A 1 189 ? -16.828 -30.75 -20.984 1 98.56 189 LYS A O 1
ATOM 1356 N N . VAL A 1 190 ? -15.578 -30.859 -22.812 1 98.88 190 VAL A N 1
ATOM 1357 C CA . VAL A 1 190 ? -15.805 -29.5 -23.266 1 98.88 190 VAL A CA 1
ATOM 1358 C C . VAL A 1 190 ? -16.094 -29.5 -24.766 1 98.88 190 VAL A C 1
ATOM 1360 O O . VAL A 1 190 ? -15.367 -30.125 -25.547 1 98.88 190 VAL A O 1
ATOM 1363 N N . GLU A 1 191 ? -17.141 -28.828 -25.172 1 98.38 191 GLU A N 1
ATOM 1364 C CA . GLU A 1 191 ? -17.547 -28.781 -26.578 1 98.38 191 GLU A CA 1
ATOM 1365 C C . GLU A 1 191 ? -18.125 -27.422 -26.938 1 98.38 191 GLU A C 1
ATOM 1367 O O . GLU A 1 191 ? -18.469 -26.625 -26.047 1 98.38 191 GLU A O 1
ATOM 1372 N N . PHE A 1 192 ? -18.094 -27.203 -28.203 1 98.5 192 PHE A N 1
ATOM 1373 C CA . PHE A 1 192 ? -18.844 -26.031 -28.672 1 98.5 192 PHE A CA 1
ATOM 1374 C C . PHE A 1 192 ? -20.328 -26.359 -28.812 1 98.5 192 PHE A C 1
ATOM 1376 O O . PHE A 1 192 ? -20.688 -27.516 -29 1 98.5 192 PHE A O 1
ATOM 1383 N N . GLY A 1 193 ? -21.109 -25.359 -28.609 1 97.94 193 GLY A N 1
ATOM 1384 C CA . GLY A 1 193 ? -22.562 -25.484 -28.734 1 97.94 193 GLY A CA 1
ATOM 1385 C C . GLY A 1 193 ? -23.25 -24.156 -29.016 1 97.94 193 GLY A C 1
ATOM 1386 O O . GLY A 1 193 ? -22.594 -23.141 -29.219 1 97.94 193 GLY A O 1
ATOM 1387 N N . PRO A 1 194 ? -24.531 -24.172 -29.094 1 97.69 194 PRO A N 1
ATOM 1388 C CA . PRO A 1 194 ? -25.281 -22.953 -29.422 1 97.69 194 PRO A CA 1
ATOM 1389 C C . PRO A 1 194 ? -25.281 -21.938 -28.281 1 97.69 194 PRO A C 1
ATOM 1391 O O . PRO A 1 194 ? -25.453 -20.734 -28.531 1 97.69 194 PRO A O 1
ATOM 1394 N N . GLU A 1 195 ? -25.109 -22.438 -27.062 1 97.94 195 GLU A N 1
ATOM 1395 C CA . GLU A 1 195 ? -25.062 -21.562 -25.891 1 97.94 195 GLU A CA 1
ATOM 1396 C C . GLU A 1 195 ? -24.031 -22.062 -24.875 1 97.94 195 GLU A C 1
ATOM 1398 O O . GLU A 1 195 ? -23.703 -23.25 -24.844 1 97.94 195 GLU A O 1
ATOM 1403 N N . THR A 1 196 ? -23.516 -21.156 -24.141 1 98.62 196 THR A N 1
ATOM 1404 C CA . THR A 1 196 ? -22.594 -21.531 -23.078 1 98.62 196 THR A CA 1
ATOM 1405 C C . THR A 1 196 ? -23.359 -22.047 -21.859 1 98.62 196 THR A C 1
ATOM 1407 O O . THR A 1 196 ? -24.188 -21.344 -21.297 1 98.62 196 THR A O 1
ATOM 1410 N N . LYS A 1 197 ? -23.172 -23.219 -21.484 1 98.5 197 LYS A N 1
ATOM 1411 C CA . LYS A 1 197 ? -23.828 -23.859 -20.344 1 98.5 197 LYS A CA 1
ATOM 1412 C C . LYS A 1 197 ? -23.031 -25.062 -19.859 1 98.5 197 LYS A C 1
ATOM 1414 O O . LYS A 1 197 ? -22.078 -25.484 -20.5 1 98.5 197 LYS A O 1
ATOM 1419 N N . ILE A 1 198 ? -23.359 -25.594 -18.75 1 98.69 198 ILE A N 1
ATOM 1420 C CA . ILE A 1 198 ? -22.781 -26.812 -18.219 1 98.69 198 ILE A CA 1
ATOM 1421 C C . ILE A 1 198 ? -23.875 -27.828 -17.938 1 98.69 198 ILE A C 1
ATOM 1423 O O . ILE A 1 198 ? -24.828 -27.531 -17.203 1 98.69 198 ILE A O 1
ATOM 1427 N N . GLU A 1 199 ? -23.766 -28.969 -18.578 1 97.5 199 GLU A N 1
ATOM 1428 C CA . GLU A 1 199 ? -24.75 -30.047 -18.422 1 97.5 199 GLU A CA 1
ATOM 1429 C C . GLU A 1 199 ? -24.078 -31.422 -18.531 1 97.5 199 GLU A C 1
ATOM 1431 O O . GLU A 1 199 ? -23.266 -31.656 -19.422 1 97.5 199 GLU A O 1
ATOM 1436 N N . ASN A 1 200 ? -24.438 -32.312 -17.609 1 96.44 200 ASN A N 1
ATOM 1437 C CA . ASN A 1 200 ? -23.938 -33.688 -17.641 1 96.44 200 ASN A CA 1
ATOM 1438 C C . ASN A 1 200 ? -22.406 -33.719 -17.672 1 96.44 200 ASN A C 1
ATOM 1440 O O . ASN A 1 200 ? -21.828 -34.344 -18.562 1 96.44 200 ASN A O 1
ATOM 1444 N N . ASN A 1 201 ? -21.766 -32.906 -16.828 1 97.94 201 ASN A N 1
ATOM 1445 C CA . ASN A 1 201 ? -20.312 -32.875 -16.672 1 97.94 201 ASN A CA 1
ATOM 1446 C C . ASN A 1 201 ? -19.641 -32.375 -17.953 1 97.94 201 ASN A C 1
ATOM 1448 O O . ASN A 1 201 ? -18.516 -32.781 -18.266 1 97.94 201 ASN A O 1
ATOM 1452 N N . THR A 1 202 ? -20.391 -31.578 -18.734 1 98.75 202 THR A N 1
ATOM 1453 C CA . THR A 1 202 ? -19.875 -31.047 -19.984 1 98.75 202 THR A CA 1
ATOM 1454 C C . THR A 1 202 ? -20.031 -29.531 -20.031 1 98.75 202 THR A C 1
ATOM 1456 O O . THR A 1 202 ? -21.125 -29 -19.781 1 98.75 202 THR A O 1
ATOM 1459 N N . ILE A 1 203 ? -18.953 -28.844 -20.328 1 98.88 203 ILE A N 1
ATOM 1460 C CA . ILE A 1 203 ? -19.031 -27.422 -20.625 1 98.88 203 ILE A CA 1
ATOM 1461 C C . ILE A 1 203 ? -19.297 -27.234 -22.109 1 98.88 203 ILE A C 1
ATOM 1463 O O . ILE A 1 203 ? -18.562 -27.734 -22.969 1 98.88 203 ILE A O 1
ATOM 1467 N N . TYR A 1 204 ? -20.359 -26.562 -22.406 1 98.75 204 TYR A N 1
ATOM 1468 C CA . TYR A 1 204 ? -20.594 -26.078 -23.766 1 98.75 204 TYR A CA 1
ATOM 1469 C C . TYR A 1 204 ? -20.234 -24.609 -23.891 1 98.75 204 TYR A C 1
ATOM 1471 O O . TYR A 1 204 ? -20.656 -23.781 -23.078 1 98.75 204 TYR A O 1
ATOM 1479 N N . ILE A 1 205 ? -19.453 -24.297 -24.875 1 98.81 205 ILE A N 1
ATOM 1480 C CA . ILE A 1 205 ? -19.109 -22.922 -25.188 1 98.81 205 ILE A CA 1
ATOM 1481 C C . ILE A 1 205 ? -19.812 -22.5 -26.484 1 98.81 205 ILE A C 1
ATOM 1483 O O . ILE A 1 205 ? -19.734 -23.188 -27.5 1 98.81 205 ILE A O 1
ATOM 1487 N N . ARG A 1 206 ? -20.469 -21.375 -26.391 1 98.25 206 ARG A N 1
ATOM 1488 C CA . ARG A 1 206 ? -21.219 -20.969 -27.578 1 98.25 206 ARG A CA 1
ATOM 1489 C C . ARG A 1 206 ? -20.281 -20.688 -28.75 1 98.25 206 ARG A C 1
ATOM 1491 O O . ARG A 1 206 ? -19.203 -20.125 -28.562 1 98.25 206 ARG A O 1
ATOM 1498 N N . GLU A 1 207 ? -20.641 -20.969 -29.922 1 97.56 207 GLU A N 1
ATOM 1499 C CA . GLU A 1 207 ? -19.812 -21 -31.125 1 97.56 207 GLU A CA 1
ATOM 1500 C C . GLU A 1 207 ? -19.344 -19.609 -31.516 1 97.56 207 GLU A C 1
ATOM 1502 O O . GLU A 1 207 ? -18.234 -19.438 -32.031 1 97.56 207 GLU A O 1
ATOM 1507 N N . ASN A 1 208 ? -20.109 -18.578 -31.266 1 97.31 208 ASN A N 1
ATOM 1508 C CA . ASN A 1 208 ? -19.781 -17.234 -31.719 1 97.31 208 ASN A CA 1
ATOM 1509 C C . ASN A 1 208 ? -19.156 -16.406 -30.609 1 97.31 208 ASN A C 1
ATOM 1511 O O . ASN A 1 208 ? -19.172 -15.172 -30.656 1 97.31 208 ASN A O 1
ATOM 1515 N N . ILE A 1 209 ? -18.641 -17.016 -29.578 1 98.12 209 ILE A N 1
ATOM 1516 C CA . ILE A 1 209 ? -18.172 -16.312 -28.375 1 98.12 209 ILE A CA 1
ATOM 1517 C C . ILE A 1 209 ? -17.016 -15.398 -28.75 1 98.12 209 ILE A C 1
ATOM 1519 O O . ILE A 1 209 ? -16.844 -14.328 -28.156 1 98.12 209 ILE A O 1
ATOM 1523 N N . CYS A 1 210 ? -16.203 -15.789 -29.703 1 98.25 210 CYS A N 1
ATOM 1524 C CA . CYS A 1 210 ? -15.016 -15.039 -30.094 1 98.25 210 CYS A CA 1
ATOM 1525 C C . CYS A 1 210 ? -15.398 -13.695 -30.719 1 98.25 210 CYS A C 1
ATOM 1527 O O . CYS A 1 210 ? -14.641 -12.727 -30.609 1 98.25 210 CYS A O 1
ATOM 1529 N N . GLU A 1 211 ? -16.594 -13.578 -31.359 1 97.94 211 GLU A N 1
ATOM 1530 C CA . GLU A 1 211 ? -17.062 -12.328 -31.953 1 97.94 211 GLU A CA 1
ATOM 1531 C C . GLU A 1 211 ? -17.25 -11.258 -30.891 1 97.94 211 GLU A C 1
ATOM 1533 O O . GLU A 1 211 ? -17.031 -10.07 -31.141 1 97.94 211 GLU A O 1
ATOM 1538 N N . ASP A 1 212 ? -17.594 -11.703 -29.766 1 98.06 212 ASP A N 1
ATOM 1539 C CA . ASP A 1 212 ? -17.828 -10.758 -28.672 1 98.06 212 ASP A CA 1
ATOM 1540 C C . ASP A 1 212 ? -16.547 -10.523 -27.875 1 98.06 212 ASP A C 1
ATOM 1542 O O . ASP A 1 212 ? -16.281 -9.398 -27.438 1 98.06 212 ASP A O 1
ATOM 1546 N N . ALA A 1 213 ? -15.789 -11.562 -27.688 1 98.5 213 ALA A N 1
ATOM 1547 C CA . ALA A 1 213 ? -14.57 -11.469 -26.891 1 98.5 213 ALA A CA 1
ATOM 1548 C C . ALA A 1 213 ? -13.578 -10.484 -27.516 1 98.5 213 ALA A C 1
ATOM 1550 O O . ALA A 1 213 ? -12.883 -9.758 -26.812 1 98.5 213 ALA A O 1
ATOM 1551 N N . VAL A 1 214 ? -13.469 -10.469 -28.812 1 98.12 214 VAL A N 1
ATOM 1552 C CA . VAL A 1 214 ? -12.516 -9.625 -29.531 1 98.12 214 VAL A CA 1
ATOM 1553 C C . VAL A 1 214 ? -12.844 -8.148 -29.297 1 98.12 214 VAL A C 1
ATOM 1555 O O . VAL A 1 214 ? -11.961 -7.293 -29.359 1 98.12 214 VAL A O 1
ATOM 1558 N N . LYS A 1 215 ? -14.078 -7.793 -28.922 1 97.81 215 LYS A N 1
ATOM 1559 C CA . LYS A 1 215 ? -14.57 -6.422 -28.812 1 97.81 215 LYS A CA 1
ATOM 1560 C C . LYS A 1 215 ? -14.219 -5.82 -27.453 1 97.81 215 LYS A C 1
ATOM 1562 O O . LYS A 1 215 ? -14.414 -4.621 -27.234 1 97.81 215 LYS A O 1
ATOM 1567 N N . VAL A 1 216 ? -13.648 -6.57 -26.594 1 97.06 216 VAL A N 1
ATOM 1568 C CA . VAL A 1 216 ? -13.391 -6.102 -25.234 1 97.06 216 VAL A CA 1
ATOM 1569 C C . VAL A 1 216 ? -12.344 -4.992 -25.266 1 97.06 216 VAL A C 1
ATOM 1571 O O . VAL A 1 216 ? -12.289 -4.152 -24.359 1 97.06 216 VAL A O 1
ATOM 1574 N N . SER A 1 217 ? -11.508 -5.035 -26.234 1 97.5 217 SER A N 1
ATOM 1575 C CA . SER A 1 217 ? -10.453 -4.043 -26.391 1 97.5 217 SER A CA 1
ATOM 1576 C C . SER A 1 217 ? -10.102 -3.832 -27.859 1 97.5 217 SER A C 1
ATOM 1578 O O . SER A 1 217 ? -10.047 -4.789 -28.625 1 97.5 217 SER A O 1
ATOM 1580 N N . ASN A 1 218 ? -9.734 -2.598 -28.219 1 97.69 218 ASN A N 1
ATOM 1581 C CA . ASN A 1 218 ? -9.328 -2.299 -29.578 1 97.69 218 ASN A CA 1
ATOM 1582 C C . ASN A 1 218 ? -7.941 -2.859 -29.891 1 97.69 218 ASN A C 1
ATOM 1584 O O . ASN A 1 218 ? -7.531 -2.922 -31.047 1 97.69 218 ASN A O 1
ATOM 1588 N N . LEU A 1 219 ? -7.266 -3.344 -28.875 1 98.31 219 LEU A N 1
ATOM 1589 C CA . LEU A 1 219 ? -5.926 -3.889 -29.078 1 98.31 219 LEU A CA 1
ATOM 1590 C C . LEU A 1 219 ? -5.992 -5.355 -29.484 1 98.31 219 LEU A C 1
ATOM 1592 O O . LEU A 1 219 ? -5 -5.918 -29.953 1 98.31 219 LEU A O 1
ATOM 1596 N N . VAL A 1 220 ? -7.094 -6.004 -29.219 1 98.69 220 VAL A N 1
ATOM 1597 C CA . VAL A 1 220 ? -7.266 -7.395 -29.625 1 98.69 220 VAL A CA 1
ATOM 1598 C C . VAL A 1 220 ? -7.754 -7.453 -31.062 1 98.69 220 VAL A C 1
ATOM 1600 O O . VAL A 1 220 ? -8.844 -6.977 -31.375 1 98.69 220 VAL A O 1
ATOM 1603 N N . THR A 1 221 ? -7.004 -8.031 -31.938 1 98.5 221 THR A N 1
ATOM 1604 C CA . THR A 1 221 ? -7.359 -8.047 -33.344 1 98.5 221 THR A CA 1
ATOM 1605 C C . THR A 1 221 ? -7.984 -9.383 -33.719 1 98.5 221 THR A C 1
ATOM 1607 O O . THR A 1 221 ? -8.695 -9.469 -34.75 1 98.5 221 THR A O 1
ATOM 1610 N N . ASP A 1 222 ? -7.652 -10.398 -33 1 98.5 222 ASP A N 1
ATOM 1611 C CA . ASP A 1 222 ? -8.219 -11.727 -33.219 1 98.5 222 ASP A CA 1
ATOM 1612 C C . ASP A 1 222 ? -8.148 -12.586 -31.969 1 98.5 222 ASP A C 1
ATOM 1614 O O . ASP A 1 222 ? -7.324 -12.336 -31.078 1 98.5 222 ASP A O 1
ATOM 1618 N N . ILE A 1 223 ? -9.07 -13.531 -31.812 1 98.75 223 ILE A N 1
ATOM 1619 C CA . ILE A 1 223 ? -9.047 -14.5 -30.719 1 98.75 223 ILE A CA 1
ATOM 1620 C C . ILE A 1 223 ? -9.672 -15.812 -31.188 1 98.75 223 ILE A C 1
ATOM 1622 O O . ILE A 1 223 ? -10.664 -15.812 -31.906 1 98.75 223 ILE A O 1
ATOM 1626 N N . LYS A 1 224 ? -9.023 -16.891 -30.875 1 98.38 224 LYS A N 1
ATOM 1627 C CA . LYS A 1 224 ? -9.516 -18.234 -31.156 1 98.38 224 LYS A CA 1
ATOM 1628 C C . LYS A 1 224 ? -9.562 -19.078 -29.875 1 98.38 224 LYS A C 1
ATOM 1630 O O . LYS A 1 224 ? -8.648 -19.016 -29.047 1 98.38 224 LYS A O 1
ATOM 1635 N N . VAL A 1 225 ? -10.641 -19.812 -29.766 1 98.69 225 VAL A N 1
ATOM 1636 C CA . VAL A 1 225 ? -10.75 -20.766 -28.656 1 98.69 225 VAL A CA 1
ATOM 1637 C C . VAL A 1 225 ? -10.508 -22.172 -29.188 1 98.69 225 VAL A C 1
ATOM 1639 O O . VAL A 1 225 ? -11.148 -22.609 -30.141 1 98.69 225 VAL A O 1
ATOM 1642 N N . GLU A 1 226 ? -9.562 -22.828 -28.578 1 98.38 226 GLU A N 1
ATOM 1643 C CA . GLU A 1 226 ? -9.266 -24.234 -28.891 1 98.38 226 GLU A CA 1
ATOM 1644 C C . GLU A 1 226 ? -9.5 -25.125 -27.672 1 98.38 226 GLU A C 1
ATOM 1646 O O . GLU A 1 226 ? -9.172 -24.75 -26.547 1 98.38 226 GLU A O 1
ATOM 1651 N N . ILE A 1 227 ? -10.102 -26.188 -27.938 1 98.69 227 ILE A N 1
ATOM 1652 C CA . ILE A 1 227 ? -10.289 -27.188 -26.891 1 98.69 227 ILE A CA 1
ATOM 1653 C C . ILE A 1 227 ? -9.211 -28.266 -27.016 1 98.69 227 ILE A C 1
ATOM 1655 O O . ILE A 1 227 ? -9.203 -29.047 -27.969 1 98.69 227 ILE A O 1
ATOM 1659 N N . ILE A 1 228 ? -8.328 -28.328 -26.047 1 98.81 228 ILE A N 1
ATOM 1660 C CA . ILE A 1 228 ? -7.207 -29.25 -26.062 1 98.81 228 ILE A CA 1
ATOM 1661 C C . ILE A 1 228 ? -7.461 -30.375 -25.047 1 98.81 228 ILE A C 1
ATOM 1663 O O . ILE A 1 228 ? -7.414 -30.141 -23.828 1 98.81 228 ILE A O 1
ATOM 1667 N N . THR A 1 229 ? -7.695 -31.547 -25.484 1 98.44 229 THR A N 1
ATOM 1668 C CA . THR A 1 229 ? -7.844 -32.719 -24.625 1 98.44 229 THR A CA 1
ATOM 1669 C C . THR A 1 229 ? -6.504 -33.406 -24.438 1 98.44 229 THR A C 1
ATOM 1671 O O . THR A 1 229 ? -5.535 -33.125 -25.141 1 98.44 229 THR A O 1
ATOM 1674 N N . PRO A 1 230 ? -6.434 -34.312 -23.5 1 97.62 230 PRO A N 1
ATOM 1675 C CA . PRO A 1 230 ? -5.172 -35.031 -23.297 1 97.62 230 PRO A CA 1
ATOM 1676 C C . PRO A 1 230 ? -4.645 -35.688 -24.562 1 97.62 230 PRO A C 1
ATOM 1678 O O . PRO A 1 230 ? -3.43 -35.812 -24.75 1 97.62 230 PRO A O 1
ATOM 1681 N N . ALA A 1 231 ? -5.484 -36.031 -25.5 1 97.69 231 ALA A N 1
ATOM 1682 C CA . ALA A 1 231 ? -5.082 -36.625 -26.766 1 97.69 231 ALA A CA 1
ATOM 1683 C C . ALA A 1 231 ? -4.426 -35.594 -27.688 1 97.69 231 ALA A C 1
ATOM 1685 O O . ALA A 1 231 ? -3.734 -35.969 -28.641 1 97.69 231 ALA A O 1
ATOM 1686 N N . ASP A 1 232 ? -4.633 -34.344 -27.359 1 98 232 ASP A N 1
ATOM 1687 C CA . ASP A 1 232 ? -4.164 -33.281 -28.219 1 98 232 ASP A CA 1
ATOM 1688 C C . ASP A 1 232 ? -2.916 -32.594 -27.641 1 98 232 ASP A C 1
ATOM 1690 O O . ASP A 1 232 ? -2.438 -31.594 -28.188 1 98 232 ASP A O 1
ATOM 1694 N N . TYR A 1 233 ? -2.348 -33.094 -26.594 1 98.06 233 TYR A N 1
ATOM 1695 C CA . TYR A 1 233 ? -1.243 -32.438 -25.906 1 98.06 233 TYR A CA 1
ATOM 1696 C C . TYR A 1 233 ? -0.02 -32.344 -26.797 1 98.06 233 TYR A C 1
ATOM 1698 O O . TYR A 1 233 ? 0.892 -31.547 -26.531 1 98.06 233 TYR A O 1
ATOM 1706 N N . GLY A 1 234 ? 0.115 -33.062 -27.812 1 97.12 234 GLY A N 1
ATOM 1707 C CA . GLY A 1 234 ? 1.234 -33.031 -28.734 1 97.12 234 GLY A CA 1
ATOM 1708 C C . GLY A 1 234 ? 1.15 -31.875 -29.719 1 97.12 234 GLY A C 1
ATOM 1709 O O . GLY A 1 234 ? 2.119 -31.578 -30.422 1 97.12 234 GLY A O 1
ATOM 1710 N N . LYS A 1 235 ? 0.097 -31.141 -29.688 1 97 235 LYS A N 1
ATOM 1711 C CA . LYS A 1 235 ? -0.126 -30.047 -30.641 1 97 235 LYS A CA 1
ATOM 1712 C C . LYS A 1 235 ? 0.709 -28.828 -30.266 1 97 235 LYS A C 1
ATOM 1714 O O . LYS A 1 235 ? 1.021 -28.609 -29.094 1 97 235 LYS A O 1
ATOM 1719 N N . TYR A 1 236 ? 1.012 -28.109 -31.328 1 97 236 TYR A N 1
ATOM 1720 C CA . TYR A 1 236 ? 1.732 -26.844 -31.188 1 97 236 TYR A CA 1
ATOM 1721 C C . TYR A 1 236 ? 0.856 -25.781 -30.547 1 97 236 TYR A C 1
ATOM 1723 O O . TYR A 1 236 ? -0.342 -25.703 -30.812 1 97 236 TYR A O 1
ATOM 1731 N N . SER A 1 237 ? 1.402 -25.031 -29.719 1 97 237 SER A N 1
ATOM 1732 C CA . SER A 1 237 ? 0.777 -23.844 -29.109 1 97 237 SER A CA 1
ATOM 1733 C C . SER A 1 237 ? 1.733 -22.656 -29.109 1 97 237 SER A C 1
ATOM 1735 O O . SER A 1 237 ? 2.945 -22.828 -28.969 1 97 237 SER A O 1
ATOM 1737 N N . GLU A 1 238 ? 1.175 -21.453 -29.281 1 96.94 238 GLU A N 1
ATOM 1738 C CA . GLU A 1 238 ? 1.942 -20.234 -29 1 96.94 238 GLU A CA 1
ATOM 1739 C C . GLU A 1 238 ? 2.297 -20.156 -27.516 1 96.94 238 GLU A C 1
ATOM 1741 O O . GLU A 1 238 ? 1.879 -21 -26.719 1 96.94 238 GLU A O 1
ATOM 1746 N N . THR A 1 239 ? 3.07 -19.156 -27.156 1 96.5 239 THR A N 1
ATOM 1747 C CA . THR A 1 239 ? 3.584 -19.047 -25.797 1 96.5 239 THR A CA 1
ATOM 1748 C C . THR A 1 239 ? 2.441 -18.984 -24.781 1 96.5 239 THR A C 1
ATOM 1750 O O . THR A 1 239 ? 1.438 -18.312 -25.016 1 96.5 239 THR A O 1
ATOM 1753 N N . ILE A 1 240 ? 2.586 -19.797 -23.75 1 97.44 240 ILE A N 1
ATOM 1754 C CA . ILE A 1 240 ? 1.623 -19.797 -22.641 1 97.44 240 ILE A CA 1
ATOM 1755 C C . ILE A 1 240 ? 1.849 -18.578 -21.75 1 97.44 240 ILE A C 1
ATOM 1757 O O . ILE A 1 240 ? 2.902 -18.453 -21.125 1 97.44 240 ILE A O 1
ATOM 1761 N N . MET A 1 241 ? 0.87 -17.703 -21.734 1 96.69 241 MET A N 1
ATOM 1762 C CA . MET A 1 241 ? 0.936 -16.5 -20.938 1 96.69 241 MET A CA 1
ATOM 1763 C C . MET A 1 241 ? 0.47 -16.766 -19.5 1 96.69 241 MET A C 1
ATOM 1765 O O . MET A 1 241 ? 1.023 -16.203 -18.547 1 96.69 241 MET A O 1
ATOM 1769 N N . ASP A 1 242 ? -0.534 -17.578 -19.359 1 97.88 242 ASP A N 1
ATOM 1770 C CA . ASP A 1 242 ? -1.119 -17.828 -18.047 1 97.88 242 ASP A CA 1
ATOM 1771 C C . ASP A 1 242 ? -1.907 -19.141 -18.031 1 97.88 242 ASP A C 1
ATOM 1773 O O . ASP A 1 242 ? -2.359 -19.609 -19.094 1 97.88 242 ASP A O 1
ATOM 1777 N N . VAL A 1 243 ? -2.01 -19.766 -16.906 1 98.75 243 VAL A N 1
ATOM 1778 C CA . VAL A 1 243 ? -2.873 -20.891 -16.594 1 98.75 243 VAL A CA 1
ATOM 1779 C C . VAL A 1 243 ? -3.809 -20.531 -15.445 1 98.75 243 VAL A C 1
ATOM 1781 O O . VAL A 1 243 ? -3.354 -20.125 -14.367 1 98.75 243 VAL A O 1
ATOM 1784 N N . GLN A 1 244 ? -5.117 -20.688 -15.695 1 98.88 244 GLN A N 1
ATOM 1785 C CA . GLN A 1 244 ? -6.086 -20.156 -14.734 1 98.88 244 GLN A CA 1
ATOM 1786 C C . GLN A 1 244 ? -7.105 -21.234 -14.344 1 98.88 244 GLN A C 1
ATOM 1788 O O . GLN A 1 244 ? -7.586 -21.984 -15.195 1 98.88 244 GLN A O 1
ATOM 1793 N N . PRO A 1 245 ? -7.426 -21.312 -13.07 1 98.88 245 PRO A N 1
ATOM 1794 C CA . PRO A 1 245 ? -8.602 -22.094 -12.703 1 98.88 245 PRO A CA 1
ATOM 1795 C C . PRO A 1 245 ? -9.906 -21.5 -13.211 1 98.88 245 PRO A C 1
ATOM 1797 O O . PRO A 1 245 ? -9.938 -20.328 -13.609 1 98.88 245 PRO A O 1
ATOM 1800 N N . ILE A 1 246 ? -10.922 -22.328 -13.281 1 98.88 246 ILE A N 1
ATOM 1801 C CA . ILE A 1 246 ? -12.266 -21.812 -13.531 1 98.88 246 ILE A CA 1
ATOM 1802 C C . ILE A 1 246 ? -13.094 -21.906 -12.25 1 98.88 246 ILE A C 1
ATOM 1804 O O . ILE A 1 246 ? -13.445 -23.016 -11.805 1 98.88 246 ILE A O 1
ATOM 1808 N N . ALA A 1 247 ? -13.375 -20.75 -11.734 1 98.94 247 ALA A N 1
ATOM 1809 C CA . ALA A 1 247 ? -14.078 -20.703 -10.453 1 98.94 247 ALA A CA 1
ATOM 1810 C C . ALA A 1 247 ? -14.914 -19.438 -10.328 1 98.94 247 ALA A C 1
ATOM 1812 O O . ALA A 1 247 ? -14.68 -18.453 -11.039 1 98.94 247 ALA A O 1
ATOM 1813 N N . THR A 1 248 ? -15.93 -19.469 -9.477 1 98.81 248 THR A N 1
ATOM 1814 C CA . THR A 1 248 ? -16.797 -18.328 -9.242 1 98.81 248 THR A CA 1
ATOM 1815 C C . THR A 1 248 ? -17.281 -18.297 -7.801 1 98.81 248 THR A C 1
ATOM 1817 O O . THR A 1 248 ? -17.391 -19.344 -7.156 1 98.81 248 THR A O 1
ATOM 1820 N N . LYS A 1 249 ? -17.516 -17.156 -7.305 1 98.56 249 LYS A N 1
ATOM 1821 C CA . LYS A 1 249 ? -18.062 -16.984 -5.965 1 98.56 249 LYS A CA 1
ATOM 1822 C C . LYS A 1 249 ? -19.562 -17.25 -5.945 1 98.56 249 LYS A C 1
ATOM 1824 O O . LYS A 1 249 ? -20.266 -16.922 -6.902 1 98.56 249 LYS A O 1
ATOM 1829 N N . GLU A 1 250 ? -20.062 -17.766 -4.816 1 96.88 250 GLU A N 1
ATOM 1830 C CA . GLU A 1 250 ? -21.5 -17.875 -4.609 1 96.88 250 GLU A CA 1
ATOM 1831 C C . GLU A 1 250 ? -22.062 -16.594 -3.992 1 96.88 250 GLU A C 1
ATOM 1833 O O . GLU A 1 250 ? -21.453 -16.031 -3.082 1 96.88 250 GLU A O 1
ATOM 1838 N N . GLY A 1 251 ? -23.094 -16.141 -4.527 1 91.94 251 GLY A N 1
ATOM 1839 C CA . GLY A 1 251 ? -23.75 -14.969 -3.982 1 91.94 251 GLY A CA 1
ATOM 1840 C C . GLY A 1 251 ? -22.844 -13.75 -3.934 1 91.94 251 GLY A C 1
ATOM 1841 O O . GLY A 1 251 ? -22.203 -13.406 -4.93 1 91.94 251 GLY A O 1
ATOM 1842 N N . ASP A 1 252 ? -22.906 -13.148 -2.74 1 87.69 252 ASP A N 1
ATOM 1843 C CA . ASP A 1 252 ? -22.125 -11.93 -2.562 1 87.69 252 ASP A CA 1
ATOM 1844 C C . ASP A 1 252 ? -20.828 -12.227 -1.812 1 87.69 252 ASP A C 1
ATOM 1846 O O . ASP A 1 252 ? -20.234 -11.336 -1.192 1 87.69 252 ASP A O 1
ATOM 1850 N N . GLY A 1 253 ? -20.484 -13.477 -1.964 1 92.69 253 GLY A N 1
ATOM 1851 C CA . GLY A 1 253 ? -19.234 -13.859 -1.298 1 92.69 253 GLY A CA 1
ATOM 1852 C C . GLY A 1 253 ? -18.016 -13.148 -1.86 1 92.69 253 GLY A C 1
ATOM 1853 O O . GLY A 1 253 ? -17.922 -12.938 -3.07 1 92.69 253 GLY A O 1
ATOM 1854 N N . LYS A 1 254 ? -17.078 -12.82 -0.986 1 95.38 254 LYS A N 1
ATOM 1855 C CA . LYS A 1 254 ? -15.844 -12.164 -1.379 1 95.38 254 LYS A CA 1
ATOM 1856 C C . LYS A 1 254 ? -14.688 -13.156 -1.437 1 95.38 254 LYS A C 1
ATOM 1858 O O . LYS A 1 254 ? -14.734 -14.211 -0.803 1 95.38 254 LYS A O 1
ATOM 1863 N N . ILE A 1 255 ? -13.68 -12.812 -2.219 1 98.5 255 ILE A N 1
ATOM 1864 C CA . ILE A 1 255 ? -12.469 -13.625 -2.299 1 98.5 255 ILE A CA 1
ATOM 1865 C C . ILE A 1 255 ? -11.922 -13.883 -0.896 1 98.5 255 ILE A C 1
ATOM 1867 O O . ILE A 1 255 ? -11.805 -12.961 -0.09 1 98.5 255 ILE A O 1
ATOM 1871 N N . GLY A 1 256 ? -11.648 -15.109 -0.584 1 98.44 256 GLY A N 1
ATOM 1872 C CA . GLY A 1 256 ? -11.047 -15.492 0.684 1 98.44 256 GLY A CA 1
ATOM 1873 C C . GLY A 1 256 ? -12.07 -15.898 1.73 1 98.44 256 GLY A C 1
ATOM 1874 O O . GLY A 1 256 ? -11.711 -16.375 2.807 1 98.44 256 GLY A O 1
ATOM 1875 N N . GLN A 1 257 ? -13.367 -15.758 1.394 1 97.06 257 GLN A N 1
ATOM 1876 C CA . GLN A 1 257 ? -14.43 -16.125 2.33 1 97.06 257 GLN A CA 1
ATOM 1877 C C . GLN A 1 257 ? -15.641 -16.688 1.599 1 97.06 257 GLN A C 1
ATOM 1879 O O . GLN A 1 257 ? -15.711 -16.625 0.37 1 97.06 257 GLN A O 1
ATOM 1884 N N . GLY A 1 258 ? -16.453 -17.281 2.373 1 97.44 258 GLY A N 1
ATOM 1885 C CA . GLY A 1 258 ? -17.688 -17.812 1.79 1 97.44 258 GLY A CA 1
ATOM 1886 C C . GLY A 1 258 ? -17.469 -19.078 0.992 1 97.44 258 GLY A C 1
ATOM 1887 O O . GLY A 1 258 ? -16.75 -19.984 1.437 1 97.44 258 GLY A O 1
ATOM 1888 N N . VAL A 1 259 ? -18.172 -19.125 -0.127 1 98.5 259 VAL A N 1
ATOM 1889 C CA . VAL A 1 259 ? -18.172 -20.344 -0.926 1 98.5 259 VAL A CA 1
ATOM 1890 C C . VAL A 1 259 ? -17.688 -20.031 -2.342 1 98.5 259 VAL A C 1
ATOM 1892 O O . VAL A 1 259 ? -18.141 -19.062 -2.957 1 98.5 259 VAL A O 1
ATOM 1895 N N . THR A 1 260 ? -16.781 -20.797 -2.811 1 98.88 260 THR A N 1
ATOM 1896 C CA . THR A 1 260 ? -16.312 -20.734 -4.188 1 98.88 260 THR A CA 1
ATOM 1897 C C . THR A 1 260 ? -16.625 -22.031 -4.93 1 98.88 260 THR A C 1
ATOM 1899 O O . THR A 1 260 ? -16.328 -23.125 -4.445 1 98.88 260 THR A O 1
ATOM 1902 N N . ARG A 1 261 ? -17.266 -21.891 -6.066 1 98.88 261 ARG A N 1
ATOM 1903 C CA . ARG A 1 261 ? -17.484 -23.031 -6.953 1 98.88 261 ARG A CA 1
ATOM 1904 C C . ARG A 1 261 ? -16.297 -23.234 -7.895 1 98.88 261 ARG A C 1
ATOM 1906 O O . ARG A 1 261 ? -15.812 -22.266 -8.492 1 98.88 261 ARG A O 1
ATOM 1913 N N . VAL A 1 262 ? -15.891 -24.484 -8 1 98.88 262 VAL A N 1
ATOM 1914 C CA . VAL A 1 262 ? -14.664 -24.75 -8.75 1 98.88 262 VAL A CA 1
ATOM 1915 C C . VAL A 1 262 ? -14.898 -25.859 -9.766 1 98.88 262 VAL A C 1
ATOM 1917 O O . VAL A 1 262 ? -15.531 -26.875 -9.453 1 98.88 262 VAL A O 1
ATOM 1920 N N . ILE A 1 263 ? -14.406 -25.703 -10.977 1 98.81 263 ILE A N 1
ATOM 1921 C CA . ILE A 1 263 ? -14.438 -26.75 -11.992 1 98.81 263 ILE A CA 1
ATOM 1922 C C . ILE A 1 263 ? -13.203 -27.641 -11.844 1 98.81 263 ILE A C 1
ATOM 1924 O O . ILE A 1 263 ? -12.078 -27.156 -11.805 1 98.81 263 ILE A O 1
ATOM 1928 N N . ASP A 1 264 ? -13.453 -28.891 -11.797 1 98.5 264 ASP A N 1
ATOM 1929 C CA . ASP A 1 264 ? -12.391 -29.891 -11.867 1 98.5 264 ASP A CA 1
ATOM 1930 C C . ASP A 1 264 ? -12.359 -30.562 -13.242 1 98.5 264 ASP A C 1
ATOM 1932 O O . ASP A 1 264 ? -13.406 -30.922 -13.773 1 98.5 264 ASP A O 1
ATOM 1936 N N . GLY A 1 265 ? -11.188 -30.625 -13.758 1 98.62 265 GLY A N 1
ATOM 1937 C CA . GLY A 1 265 ? -11.047 -31.359 -15.008 1 98.62 265 GLY A CA 1
ATOM 1938 C C . GLY A 1 265 ? -10.797 -30.469 -16.203 1 98.62 265 GLY A C 1
ATOM 1939 O O . GLY A 1 265 ? -10.375 -30.938 -17.266 1 98.62 265 GLY A O 1
ATOM 1940 N N . ALA A 1 266 ? -11.039 -29.219 -16.047 1 98.81 266 ALA A N 1
ATOM 1941 C CA . ALA A 1 266 ? -10.797 -28.266 -17.109 1 98.81 266 ALA A CA 1
ATOM 1942 C C . ALA A 1 266 ? -10.211 -26.969 -16.578 1 98.81 266 ALA A C 1
ATOM 1944 O O . ALA A 1 266 ? -10.539 -26.547 -15.461 1 98.81 266 ALA A O 1
ATOM 1945 N N . ILE A 1 267 ? -9.336 -26.312 -17.328 1 98.88 267 ILE A N 1
ATOM 1946 C CA . ILE A 1 267 ? -8.734 -25.047 -16.953 1 98.88 267 ILE A CA 1
ATOM 1947 C C . ILE A 1 267 ? -8.695 -24.109 -18.156 1 98.88 267 ILE A C 1
ATOM 1949 O O . ILE A 1 267 ? -9.008 -24.531 -19.281 1 98.88 267 ILE A O 1
ATOM 1953 N N . ILE A 1 268 ? -8.414 -22.828 -17.891 1 98.94 268 ILE A N 1
ATOM 1954 C CA . ILE A 1 268 ? -8.203 -21.844 -18.938 1 98.94 268 ILE A CA 1
ATOM 1955 C C . ILE A 1 268 ? -6.707 -21.672 -19.203 1 98.94 268 ILE A C 1
ATOM 1957 O O . ILE A 1 268 ? -5.918 -21.562 -18.266 1 98.94 268 ILE A O 1
ATOM 1961 N N . MET A 1 269 ? -6.297 -21.766 -20.422 1 98.81 269 MET A N 1
ATOM 1962 C CA . MET A 1 269 ? -4.93 -21.453 -20.828 1 98.81 269 MET A CA 1
ATOM 1963 C C . MET A 1 269 ? -4.895 -20.25 -21.766 1 98.81 269 MET A C 1
ATOM 1965 O O . MET A 1 269 ? -5.512 -20.281 -22.828 1 98.81 269 MET A O 1
ATOM 1969 N N . VAL A 1 270 ? -4.195 -19.203 -21.375 1 98.56 270 VAL A N 1
ATOM 1970 C CA . VAL A 1 270 ? -4.078 -17.984 -22.172 1 98.56 270 VAL A CA 1
ATOM 1971 C C . VAL A 1 270 ? -2.795 -18.031 -23 1 98.56 270 VAL A C 1
ATOM 1973 O O . VAL A 1 270 ? -1.701 -18.188 -22.438 1 98.56 270 VAL A O 1
ATOM 1976 N N . THR A 1 271 ? -2.887 -17.953 -24.25 1 97.94 271 THR A N 1
ATOM 1977 C CA . THR A 1 271 ? -1.745 -17.859 -25.156 1 97.94 271 THR A CA 1
ATOM 1978 C C . THR A 1 271 ? -1.913 -16.703 -26.125 1 97.94 271 THR A C 1
ATOM 1980 O O . THR A 1 271 ? -3.025 -16.203 -26.312 1 97.94 271 THR A O 1
ATOM 1983 N N . GLY A 1 272 ? -0.765 -16.234 -26.656 1 96.44 272 GLY A N 1
ATOM 1984 C CA . GLY A 1 272 ? -0.992 -15.125 -27.578 1 96.44 272 GLY A CA 1
ATOM 1985 C C . GLY A 1 272 ? 0.273 -14.648 -28.266 1 96.44 272 GLY A C 1
ATOM 1986 O O . GLY A 1 272 ? 1.38 -15.008 -27.859 1 96.44 272 GLY A O 1
ATOM 1987 N N . THR A 1 273 ? 0.054 -13.945 -29.359 1 97.19 273 THR A N 1
ATOM 1988 C CA . THR A 1 273 ? 1.06 -13.242 -30.141 1 97.19 273 THR A CA 1
ATOM 1989 C C . THR A 1 273 ? 0.563 -11.852 -30.531 1 97.19 273 THR A C 1
ATOM 1991 O O . THR A 1 273 ? -0.604 -11.523 -30.312 1 97.19 273 THR A O 1
ATOM 1994 N N . ASP A 1 274 ? 1.44 -11.102 -31.016 1 96.62 274 ASP A N 1
ATOM 1995 C CA . ASP A 1 274 ? 0.95 -9.914 -31.703 1 96.62 274 ASP A CA 1
ATOM 1996 C C . ASP A 1 274 ? 0.675 -10.203 -33.188 1 96.62 274 ASP A C 1
ATOM 1998 O O . ASP A 1 274 ? 0.792 -11.344 -33.625 1 96.62 274 ASP A O 1
ATOM 2002 N N . GLU A 1 275 ? 0.273 -9.234 -33.969 1 97.25 275 GLU A N 1
ATOM 2003 C CA . GLU A 1 275 ? -0.161 -9.391 -35.344 1 97.25 275 GLU A CA 1
ATOM 2004 C C . GLU A 1 275 ? 0.989 -9.859 -36.25 1 97.25 275 GLU A C 1
ATOM 2006 O O . GLU A 1 275 ? 0.763 -10.453 -37.312 1 97.25 275 GLU A O 1
ATOM 2011 N N . ASP A 1 276 ? 2.174 -9.633 -35.844 1 97 276 ASP A N 1
ATOM 2012 C CA . ASP A 1 276 ? 3.344 -10.008 -36.625 1 97 276 ASP A CA 1
ATOM 2013 C C . ASP A 1 276 ? 3.873 -11.375 -36.219 1 97 276 ASP A C 1
ATOM 2015 O O . ASP A 1 276 ? 4.914 -11.82 -36.688 1 97 276 ASP A O 1
ATOM 2019 N N . GLY A 1 277 ? 3.232 -11.992 -35.312 1 95.69 277 GLY A N 1
ATOM 2020 C CA . GLY A 1 277 ? 3.623 -13.32 -34.875 1 95.69 277 GLY A CA 1
ATOM 2021 C C . GLY A 1 277 ? 4.625 -13.305 -33.719 1 95.69 277 GLY A C 1
ATOM 2022 O O . GLY A 1 277 ? 5.172 -14.352 -33.375 1 95.69 277 GLY A O 1
ATOM 2023 N N . VAL A 1 278 ? 4.852 -12.117 -33.25 1 95.06 278 VAL A N 1
ATOM 2024 C CA . VAL A 1 278 ? 5.77 -12.008 -32.125 1 95.06 278 VAL A CA 1
ATOM 2025 C C . VAL A 1 278 ? 5.098 -12.531 -30.844 1 95.06 278 VAL A C 1
ATOM 2027 O O . VAL A 1 278 ? 3.984 -12.117 -30.516 1 95.06 278 VAL A O 1
ATOM 2030 N N . GLN A 1 279 ? 5.777 -13.477 -30.172 1 95 279 GLN A N 1
ATOM 2031 C CA . GLN A 1 279 ? 5.25 -14.047 -28.938 1 95 279 GLN A CA 1
ATOM 2032 C C . GLN A 1 279 ? 5.074 -12.977 -27.875 1 95 279 GLN A C 1
ATOM 2034 O O . GLN A 1 279 ? 5.91 -12.086 -27.734 1 95 279 GLN A O 1
ATOM 2039 N N . ILE A 1 280 ? 3.988 -13.039 -27.109 1 92.94 280 ILE A N 1
ATOM 2040 C CA . ILE A 1 280 ? 3.82 -12.148 -25.969 1 92.94 280 ILE A CA 1
ATOM 2041 C C . ILE A 1 280 ? 4.633 -12.672 -24.781 1 92.94 280 ILE A C 1
ATOM 2043 O O . ILE A 1 280 ? 4.117 -13.43 -23.953 1 92.94 280 ILE A O 1
ATOM 2047 N N . GLY A 1 281 ? 5.82 -12.359 -24.688 1 86.75 281 GLY A N 1
ATOM 2048 C CA . GLY A 1 281 ? 6.801 -12.758 -23.688 1 86.75 281 GLY A CA 1
ATOM 2049 C C . GLY A 1 281 ? 8.102 -11.992 -23.797 1 86.75 281 GLY A C 1
ATOM 2050 O O . GLY A 1 281 ? 8.469 -11.508 -24.875 1 86.75 281 GLY A O 1
ATOM 2051 N N . GLU A 1 282 ? 8.734 -11.805 -22.641 1 73.56 282 GLU A N 1
ATOM 2052 C CA . GLU A 1 282 ? 9.953 -11.016 -22.609 1 73.56 282 GLU A CA 1
ATOM 2053 C C . GLU A 1 282 ? 11.188 -11.891 -22.766 1 73.56 282 GLU A C 1
ATOM 2055 O O . GLU A 1 282 ? 11.953 -11.734 -23.719 1 73.56 282 GLU A O 1
ATOM 2060 N N . PHE A 1 283 ? 11.438 -12.703 -21.75 1 75 283 PHE A N 1
ATOM 2061 C CA . PHE A 1 283 ? 12.641 -13.523 -21.719 1 75 283 PHE A CA 1
ATOM 2062 C C . PHE A 1 283 ? 12.305 -14.992 -22 1 75 283 PHE A C 1
ATOM 2064 O O . PHE A 1 283 ? 12 -15.742 -21.062 1 75 283 PHE A O 1
ATOM 2071 N N . GLY A 1 284 ? 12.336 -15.344 -23.328 1 80.25 284 GLY A N 1
ATOM 2072 C CA . GLY A 1 284 ? 11.984 -16.703 -23.688 1 80.25 284 GLY A CA 1
ATOM 2073 C C . GLY A 1 284 ? 10.484 -16.922 -23.828 1 80.25 284 GLY A C 1
ATOM 2074 O O . GLY A 1 284 ? 9.695 -16.094 -23.375 1 80.25 284 GLY A O 1
ATOM 2075 N N . SER A 1 285 ? 10.156 -17.938 -24.562 1 90.25 285 SER A N 1
ATOM 2076 C CA . SER A 1 285 ? 8.758 -18.281 -24.828 1 90.25 285 SER A CA 1
ATOM 2077 C C . SER A 1 285 ? 8.555 -19.797 -24.844 1 90.25 285 SER A C 1
ATOM 2079 O O . SER A 1 285 ? 9.461 -20.547 -25.203 1 90.25 285 SER A O 1
ATOM 2081 N N . SER A 1 286 ? 7.426 -20.188 -24.438 1 93.69 286 SER A N 1
ATOM 2082 C CA . SER A 1 286 ? 7.133 -21.609 -24.312 1 93.69 286 SER A CA 1
ATOM 2083 C C . SER A 1 286 ? 6.488 -22.172 -25.578 1 93.69 286 SER A C 1
ATOM 2085 O O . SER A 1 286 ? 5.891 -23.25 -25.547 1 93.69 286 SER A O 1
ATOM 2087 N N . GLU A 1 287 ? 6.465 -21.438 -26.625 1 95.06 287 GLU A N 1
ATOM 2088 C CA . GLU A 1 287 ? 5.809 -21.922 -27.828 1 95.06 287 GLU A CA 1
ATOM 2089 C C . GLU A 1 287 ? 6.375 -23.281 -28.25 1 95.06 287 GLU A C 1
ATOM 2091 O O . GLU A 1 287 ? 7.574 -23.531 -28.094 1 95.06 287 GLU A O 1
ATOM 2096 N N . GLY A 1 288 ? 5.547 -24.125 -28.781 1 95.19 288 GLY A N 1
ATOM 2097 C CA . GLY A 1 288 ? 5.898 -25.484 -29.156 1 95.19 288 GLY A CA 1
ATOM 2098 C C . GLY A 1 288 ? 4.855 -26.5 -28.75 1 95.19 288 GLY A C 1
ATOM 2099 O O . GLY A 1 288 ? 3.729 -26.141 -28.391 1 95.19 288 GLY A O 1
ATOM 2100 N N . GLU A 1 289 ? 5.219 -27.766 -28.859 1 97.12 289 GLU A N 1
ATOM 2101 C CA . GLU A 1 289 ? 4.309 -28.828 -28.453 1 97.12 289 GLU A CA 1
ATOM 2102 C C . GLU A 1 289 ? 4.023 -28.781 -26.953 1 97.12 289 GLU A C 1
ATOM 2104 O O . GLU A 1 289 ? 4.953 -28.719 -26.141 1 97.12 289 GLU A O 1
ATOM 2109 N N . LEU A 1 290 ? 2.801 -28.828 -26.547 1 97.94 290 LEU A N 1
ATOM 2110 C CA . LEU A 1 290 ? 2.395 -28.625 -25.156 1 97.94 290 LEU A CA 1
ATOM 2111 C C . LEU A 1 290 ? 2.996 -29.688 -24.25 1 97.94 290 LEU A C 1
ATOM 2113 O O . LEU A 1 290 ? 3.469 -29.391 -23.156 1 97.94 290 LEU A O 1
ATOM 2117 N N . ASP A 1 291 ? 2.998 -30.922 -24.656 1 97.12 291 ASP A N 1
ATOM 2118 C CA . ASP A 1 291 ? 3.436 -32.031 -23.812 1 97.12 291 ASP A CA 1
ATOM 2119 C C . ASP A 1 291 ? 4.949 -31.984 -23.594 1 97.12 291 ASP A C 1
ATOM 2121 O O . ASP A 1 291 ? 5.465 -32.594 -22.656 1 97.12 291 ASP A O 1
ATOM 2125 N N . ALA A 1 292 ? 5.688 -31.266 -24.453 1 97.19 292 ALA A N 1
ATOM 2126 C CA . ALA A 1 292 ? 7.137 -31.141 -24.297 1 97.19 292 ALA A CA 1
ATOM 2127 C C . ALA A 1 292 ? 7.5 -29.859 -23.547 1 97.19 292 ALA A C 1
ATOM 2129 O O . ALA A 1 292 ? 8.633 -29.703 -23.109 1 97.19 292 ALA A O 1
ATOM 2130 N N . ASN A 1 293 ? 6.535 -28.969 -23.328 1 96.75 293 ASN A N 1
ATOM 2131 C CA . ASN A 1 293 ? 6.898 -27.641 -22.859 1 96.75 293 ASN A CA 1
ATOM 2132 C C . ASN A 1 293 ? 6.145 -27.266 -21.594 1 96.75 293 ASN A C 1
ATOM 2134 O O . ASN A 1 293 ? 6.113 -26.094 -21.203 1 96.75 293 ASN A O 1
ATOM 2138 N N . ILE A 1 294 ? 5.504 -28.203 -20.938 1 98.06 294 ILE A N 1
ATOM 2139 C CA . ILE A 1 294 ? 4.785 -27.984 -19.688 1 98.06 294 ILE A CA 1
ATOM 2140 C C . ILE A 1 294 ? 5.262 -28.969 -18.641 1 98.06 294 ILE A C 1
ATOM 2142 O O . ILE A 1 294 ? 5.258 -30.188 -18.875 1 98.06 294 ILE A O 1
ATOM 2146 N N . MET A 1 295 ? 5.691 -28.453 -17.516 1 98.31 295 MET A N 1
ATOM 2147 C CA . MET A 1 295 ? 5.887 -29.328 -16.359 1 98.31 295 MET A CA 1
ATOM 2148 C C . MET A 1 295 ? 4.562 -29.625 -15.664 1 98.31 295 MET A C 1
ATOM 2150 O O . MET A 1 295 ? 4.191 -28.922 -14.711 1 98.31 295 MET A O 1
ATOM 2154 N N . TRP A 1 296 ? 3.932 -30.688 -16.047 1 98.12 296 TRP A N 1
ATOM 2155 C CA . TRP A 1 296 ? 2.582 -31.047 -15.609 1 98.12 296 TRP A CA 1
ATOM 2156 C C . TRP A 1 296 ? 2.518 -31.203 -14.102 1 98.12 296 TRP A C 1
ATOM 2158 O O . TRP A 1 296 ? 3.432 -31.766 -13.484 1 98.12 296 TRP A O 1
ATOM 2168 N N . GLY A 1 297 ? 1.48 -30.672 -13.516 1 97.69 297 GLY A N 1
ATOM 2169 C CA . GLY A 1 297 ? 1.2 -30.906 -12.109 1 97.69 297 GLY A CA 1
ATOM 2170 C C . GLY A 1 297 ? 1.885 -29.906 -11.188 1 97.69 297 GLY A C 1
ATOM 2171 O O . GLY A 1 297 ? 1.628 -29.891 -9.984 1 97.69 297 GLY A O 1
ATOM 2172 N N . ARG A 1 298 ? 2.779 -29.094 -11.711 1 98.38 298 ARG A N 1
ATOM 2173 C CA . ARG A 1 298 ? 3.354 -28.031 -10.898 1 98.38 298 ARG A CA 1
ATOM 2174 C C . ARG A 1 298 ? 2.275 -27.062 -10.43 1 98.38 298 ARG A C 1
ATOM 2176 O O . ARG A 1 298 ? 1.188 -27 -11.008 1 98.38 298 ARG A O 1
ATOM 2183 N N . PRO A 1 299 ? 2.58 -26.25 -9.383 1 98.38 299 PRO A N 1
ATOM 2184 C CA . PRO A 1 299 ? 1.555 -25.375 -8.828 1 98.38 299 PRO A CA 1
ATOM 2185 C C . PRO A 1 299 ? 0.962 -24.422 -9.883 1 98.38 299 PRO A C 1
ATOM 2187 O O . PRO A 1 299 ? -0.24 -24.156 -9.859 1 98.38 299 PRO A O 1
ATOM 2190 N N . GLY A 1 300 ? 1.716 -23.953 -10.781 1 98.38 300 GLY A N 1
ATOM 2191 C CA . GLY A 1 300 ? 1.257 -22.984 -11.766 1 98.38 300 GLY A CA 1
ATOM 2192 C C . GLY A 1 300 ? 0.932 -23.594 -13.109 1 98.38 300 GLY A C 1
ATOM 2193 O O . GLY A 1 300 ? 0.603 -22.891 -14.062 1 98.38 300 GLY A O 1
ATOM 2194 N N . ALA A 1 301 ? 1.005 -24.938 -13.273 1 98.56 301 ALA A N 1
ATOM 2195 C CA . ALA A 1 301 ? 0.825 -25.641 -14.539 1 98.56 301 ALA A CA 1
ATOM 2196 C C . ALA A 1 301 ? -0.453 -26.484 -14.531 1 98.56 301 ALA A C 1
ATOM 2198 O O . ALA A 1 301 ? -1.02 -26.734 -13.461 1 98.56 301 ALA A O 1
ATOM 2199 N N . PRO A 1 302 ? -0.94 -26.844 -15.711 1 98.62 302 PRO A N 1
ATOM 2200 C CA . PRO A 1 302 ? -2.049 -27.797 -15.742 1 98.62 302 PRO A CA 1
ATOM 2201 C C . PRO A 1 302 ? -1.667 -29.172 -15.18 1 98.62 302 PRO A C 1
ATOM 2203 O O . PRO A 1 302 ? -0.494 -29.547 -15.211 1 98.62 302 PRO A O 1
ATOM 2206 N N . ASP A 1 303 ? -2.646 -29.906 -14.711 1 98.25 303 ASP A N 1
ATOM 2207 C CA . ASP A 1 303 ? -2.475 -31.312 -14.391 1 98.25 303 ASP A CA 1
ATOM 2208 C C . ASP A 1 303 ? -2.67 -32.188 -15.633 1 98.25 303 ASP A C 1
ATOM 2210 O O . ASP A 1 303 ? -3.537 -31.906 -16.469 1 98.25 303 ASP A O 1
ATOM 2214 N N . LYS A 1 304 ? -1.829 -33.156 -15.711 1 97.06 304 LYS A N 1
ATOM 2215 C CA . LYS A 1 304 ? -2.064 -34.094 -16.797 1 97.06 304 LYS A CA 1
ATOM 2216 C C . LYS A 1 304 ? -3.469 -34.688 -16.719 1 97.06 304 LYS A C 1
ATOM 2218 O O . LYS A 1 304 ? -3.918 -35.094 -15.641 1 97.06 304 LYS A O 1
ATOM 2223 N N . GLY A 1 305 ? -4.145 -34.688 -17.828 1 98.06 305 GLY A N 1
ATOM 2224 C CA . GLY A 1 305 ? -5.508 -35.188 -17.859 1 98.06 305 GLY A CA 1
ATOM 2225 C C . GLY A 1 305 ? -6.555 -34.094 -17.953 1 98.06 305 GLY A C 1
ATOM 2226 O O . GLY A 1 305 ? -7.703 -34.375 -18.312 1 98.06 305 GLY A O 1
ATOM 2227 N N . GLU A 1 306 ? -6.203 -32.938 -17.656 1 98.62 306 GLU A N 1
ATOM 2228 C CA . GLU A 1 306 ? -7.152 -31.828 -17.703 1 98.62 306 GLU A CA 1
ATOM 2229 C C . GLU A 1 306 ? -7.41 -31.375 -19.141 1 98.62 306 GLU A C 1
ATOM 2231 O O . GLU A 1 306 ? -6.523 -31.469 -20 1 98.62 306 GLU A O 1
ATOM 2236 N N . ILE A 1 307 ? -8.633 -30.969 -19.406 1 98.88 307 ILE A N 1
ATOM 2237 C CA . ILE A 1 307 ? -8.969 -30.328 -20.672 1 98.88 307 ILE A CA 1
ATOM 2238 C C . ILE A 1 307 ? -8.562 -28.844 -20.625 1 98.88 307 ILE A C 1
ATOM 2240 O O . ILE A 1 307 ? -8.875 -28.141 -19.656 1 98.88 307 ILE A O 1
ATOM 2244 N N . LEU A 1 308 ? -7.805 -28.406 -21.609 1 98.88 308 LEU A N 1
ATOM 2245 C CA . LEU A 1 308 ? -7.383 -27.016 -21.688 1 98.88 308 LEU A CA 1
ATOM 2246 C C . LEU A 1 308 ? -8.297 -26.219 -22.609 1 98.88 308 LEU A C 1
ATOM 2248 O O . LEU A 1 308 ? -8.328 -26.484 -23.828 1 98.88 308 LEU A O 1
ATOM 2252 N N . ILE A 1 309 ? -9.086 -25.344 -22.031 1 98.94 309 ILE A N 1
ATOM 2253 C CA . ILE A 1 309 ? -9.742 -24.344 -22.844 1 98.94 309 ILE A CA 1
ATOM 2254 C C . ILE A 1 309 ? -8.758 -23.219 -23.172 1 98.94 309 ILE A C 1
ATOM 2256 O O . ILE A 1 309 ? -8.562 -22.297 -22.391 1 98.94 309 ILE A O 1
ATOM 2260 N N . LYS A 1 310 ? -8.164 -23.328 -24.312 1 98.81 310 LYS A N 1
ATOM 2261 C CA . LYS A 1 310 ? -7.039 -22.469 -24.688 1 98.81 310 LYS A CA 1
ATOM 2262 C C . LYS A 1 310 ? -7.488 -21.312 -25.578 1 98.81 310 LYS A C 1
ATOM 2264 O O . LYS A 1 310 ? -8.195 -21.531 -26.578 1 98.81 310 LYS A O 1
ATOM 2269 N N . THR A 1 311 ? -7.16 -20.125 -25.172 1 98.81 311 THR A N 1
ATOM 2270 C CA . THR A 1 311 ? -7.379 -18.969 -26.047 1 98.81 311 THR A CA 1
ATOM 2271 C C . THR A 1 311 ? -6.078 -18.547 -26.719 1 98.81 311 THR A C 1
ATOM 2273 O O . THR A 1 311 ? -5.023 -18.516 -26.078 1 98.81 311 THR A O 1
ATOM 2276 N N . GLN A 1 312 ? -6.137 -18.453 -27.984 1 98.62 312 GLN A N 1
ATOM 2277 C CA . GLN A 1 312 ? -5.066 -17.828 -28.75 1 98.62 312 GLN A CA 1
ATOM 2278 C C . GLN A 1 312 ? -5.434 -16.391 -29.141 1 98.62 312 GLN A C 1
ATOM 2280 O O . GLN A 1 312 ? -6.211 -16.172 -30.062 1 98.62 312 GLN A O 1
ATOM 2285 N N . VAL A 1 313 ? -4.805 -15.477 -28.422 1 98.62 313 VAL A N 1
ATOM 2286 C CA . VAL A 1 313 ? -5.168 -14.07 -28.609 1 98.62 313 VAL A CA 1
ATOM 2287 C C . VAL A 1 313 ? -4.109 -13.367 -29.453 1 98.62 313 VAL A C 1
ATOM 2289 O O . VAL A 1 313 ? -2.908 -13.539 -29.234 1 98.62 313 VAL A O 1
ATOM 2292 N N . THR A 1 314 ? -4.543 -12.648 -30.438 1 98.69 314 THR A N 1
ATOM 2293 C CA . THR A 1 314 ? -3.682 -11.789 -31.234 1 98.69 314 THR A CA 1
ATOM 2294 C C . THR A 1 314 ? -3.934 -10.312 -30.922 1 98.69 314 THR A C 1
ATOM 2296 O O . THR A 1 314 ? -5.062 -9.836 -31.031 1 98.69 314 THR A O 1
ATOM 2299 N N . ILE A 1 315 ? -2.922 -9.641 -30.484 1 98.19 315 ILE A N 1
ATOM 2300 C CA . ILE A 1 315 ? -3.053 -8.227 -30.172 1 98.19 315 ILE A CA 1
ATOM 2301 C C . ILE A 1 315 ? -2.35 -7.398 -31.25 1 98.19 315 ILE A C 1
ATOM 2303 O O . ILE A 1 315 ? -1.615 -7.941 -32.094 1 98.19 315 ILE A O 1
ATOM 2307 N N . LYS A 1 316 ? -2.559 -6.113 -31.234 1 98.38 316 LYS A N 1
ATOM 2308 C CA . LYS A 1 316 ? -1.948 -5.207 -32.188 1 98.38 316 LYS A CA 1
ATOM 2309 C C . LYS A 1 316 ? -0.426 -5.293 -32.156 1 98.38 316 LYS A C 1
ATOM 2311 O O . LYS A 1 316 ? 0.161 -5.402 -31.062 1 98.38 316 LYS A O 1
ATOM 2316 N N . ALA A 1 317 ? 0.161 -5.16 -33.344 1 97.5 317 ALA A N 1
ATOM 2317 C CA . ALA A 1 317 ? 1.615 -5.23 -33.469 1 97.5 317 ALA A CA 1
ATOM 2318 C C . ALA A 1 317 ? 2.291 -4.148 -32.625 1 97.5 317 ALA A C 1
ATOM 2320 O O . ALA A 1 317 ? 1.823 -3.006 -32.594 1 97.5 317 ALA A O 1
ATOM 2321 N N . GLY A 1 318 ? 3.328 -4.594 -31.922 1 94.06 318 GLY A N 1
ATOM 2322 C CA . GLY A 1 318 ? 4.137 -3.639 -31.188 1 94.06 318 GLY A CA 1
ATOM 2323 C C . GLY A 1 318 ? 3.621 -3.381 -29.781 1 94.06 318 GLY A C 1
ATOM 2324 O O . GLY A 1 318 ? 4.223 -2.617 -29.031 1 94.06 318 GLY A O 1
ATOM 2325 N N . THR A 1 319 ? 2.578 -4.023 -29.344 1 94.5 319 THR A N 1
ATOM 2326 C CA . THR A 1 319 ? 1.99 -3.73 -28.047 1 94.5 319 THR A CA 1
ATOM 2327 C C . THR A 1 319 ? 2.283 -4.852 -27.047 1 94.5 319 THR A C 1
ATOM 2329 O O . THR A 1 319 ? 1.831 -4.812 -25.906 1 94.5 319 THR A O 1
ATOM 2332 N N . ASN A 1 320 ? 3.127 -5.844 -27.484 1 91.75 320 ASN A N 1
ATOM 2333 C CA . ASN A 1 320 ? 3.404 -7.016 -26.656 1 91.75 320 ASN A CA 1
ATOM 2334 C C . ASN A 1 320 ? 4.297 -6.664 -25.469 1 91.75 320 ASN A C 1
ATOM 2336 O O . ASN A 1 320 ? 4.328 -7.395 -24.484 1 91.75 320 ASN A O 1
ATOM 2340 N N . MET A 1 321 ? 4.969 -5.52 -25.547 1 89.25 321 MET A N 1
ATOM 2341 C CA . MET A 1 321 ? 5.91 -5.148 -24.5 1 89.25 321 MET A CA 1
ATOM 2342 C C . MET A 1 321 ? 5.379 -3.977 -23.672 1 89.25 321 MET A C 1
ATOM 2344 O O . MET A 1 321 ? 6.137 -3.32 -22.953 1 89.25 321 MET A O 1
ATOM 2348 N N . GLU A 1 322 ? 4.117 -3.676 -23.875 1 91.19 322 GLU A N 1
ATOM 2349 C CA . GLU A 1 322 ? 3.439 -2.629 -23.125 1 91.19 322 GLU A CA 1
ATOM 2350 C C . GLU A 1 322 ? 2.301 -3.201 -22.281 1 91.19 322 GLU A C 1
ATOM 2352 O O . GLU A 1 322 ? 1.598 -4.113 -22.734 1 91.19 322 GLU A O 1
ATOM 2357 N N . ARG A 1 323 ? 2.027 -2.619 -21.172 1 91.12 323 ARG A N 1
ATOM 2358 C CA . ARG A 1 323 ? 1.082 -3.154 -20.203 1 91.12 323 ARG A CA 1
ATOM 2359 C C . ARG A 1 323 ? -0.302 -3.326 -20.828 1 91.12 323 ARG A C 1
ATOM 2361 O O . ARG A 1 323 ? -0.969 -4.336 -20.594 1 91.12 323 ARG A O 1
ATOM 2368 N N . PRO A 1 324 ? -0.729 -2.379 -21.688 1 93.69 324 PRO A N 1
ATOM 2369 C CA . PRO A 1 324 ? -2.09 -2.521 -22.203 1 93.69 324 PRO A CA 1
ATOM 2370 C C . PRO A 1 324 ? -2.252 -3.74 -23.109 1 93.69 324 PRO A C 1
ATOM 2372 O O . PRO A 1 324 ? -3.35 -4.293 -23.219 1 93.69 324 PRO A O 1
ATOM 2375 N N . GLY A 1 325 ? -1.206 -4.09 -23.828 1 95.25 325 GLY A N 1
ATOM 2376 C CA . GLY A 1 325 ? -1.279 -5.227 -24.734 1 95.25 325 GLY A CA 1
ATOM 2377 C C . GLY A 1 325 ? -1.623 -6.527 -24.031 1 95.25 325 GLY A C 1
ATOM 2378 O O . GLY A 1 325 ? -2.707 -7.078 -24.234 1 95.25 325 GLY A O 1
ATOM 2379 N N . PRO A 1 326 ? -0.71 -7.031 -23.125 1 95.56 326 PRO A N 1
ATOM 2380 C CA . PRO A 1 326 ? -1.007 -8.258 -22.375 1 95.56 326 PRO A CA 1
ATOM 2381 C C . PRO A 1 326 ? -2.311 -8.172 -21.594 1 95.56 326 PRO A C 1
ATOM 2383 O O . PRO A 1 326 ? -3.057 -9.156 -21.516 1 95.56 326 PRO A O 1
ATOM 2386 N N . LEU A 1 327 ? -2.572 -7.047 -21.062 1 96.94 327 LEU A N 1
ATOM 2387 C CA . LEU A 1 327 ? -3.818 -6.879 -20.328 1 96.94 327 LEU A CA 1
ATOM 2388 C C . LEU A 1 327 ? -5.023 -7.117 -21.234 1 96.94 327 LEU A C 1
ATOM 2390 O O . LEU A 1 327 ? -6.008 -7.73 -20.812 1 96.94 327 LEU A O 1
ATOM 2394 N N . ALA A 1 328 ? -4.953 -6.598 -22.438 1 97.56 328 ALA A N 1
ATOM 2395 C CA . ALA A 1 328 ? -6.039 -6.789 -23.391 1 97.56 328 ALA A CA 1
ATOM 2396 C C . ALA A 1 328 ? -6.262 -8.273 -23.672 1 97.56 328 ALA A C 1
ATOM 2398 O O . ALA A 1 328 ? -7.406 -8.727 -23.797 1 97.56 328 ALA A O 1
ATOM 2399 N N . ALA A 1 329 ? -5.223 -9.008 -23.812 1 97.81 329 ALA A N 1
ATOM 2400 C CA . ALA A 1 329 ? -5.316 -10.445 -24.047 1 97.81 329 ALA A CA 1
ATOM 2401 C C . ALA A 1 329 ? -6.012 -11.156 -22.891 1 97.81 329 ALA A C 1
ATOM 2403 O O . ALA A 1 329 ? -6.891 -11.992 -23.109 1 97.81 329 ALA A O 1
ATOM 2404 N N . HIS A 1 330 ? -5.629 -10.844 -21.703 1 98.19 330 HIS A N 1
ATOM 2405 C CA . HIS A 1 330 ? -6.234 -11.445 -20.516 1 98.19 330 HIS A CA 1
ATOM 2406 C C . HIS A 1 330 ? -7.703 -11.055 -20.391 1 98.19 330 HIS A C 1
ATOM 2408 O O . HIS A 1 330 ? -8.539 -11.875 -20.016 1 98.19 330 HIS A O 1
ATOM 2414 N N . LYS A 1 331 ? -7.988 -9.789 -20.688 1 98.44 331 LYS A N 1
ATOM 2415 C CA . LYS A 1 331 ? -9.375 -9.328 -20.641 1 98.44 331 LYS A CA 1
ATOM 2416 C C . LYS A 1 331 ? -10.25 -10.094 -21.625 1 98.44 331 LYS A C 1
ATOM 2418 O O . LYS A 1 331 ? -11.375 -10.484 -21.297 1 98.44 331 LYS A O 1
ATOM 2423 N N . ALA A 1 332 ? -9.742 -10.266 -22.812 1 98.75 332 ALA A N 1
ATOM 2424 C CA . ALA A 1 332 ? -10.492 -10.992 -23.828 1 98.75 332 ALA A CA 1
ATOM 2425 C C . ALA A 1 332 ? -10.758 -12.43 -23.391 1 98.75 332 ALA A C 1
ATOM 2427 O O . ALA A 1 332 ? -11.867 -12.945 -23.547 1 98.75 332 ALA A O 1
ATOM 2428 N N . THR A 1 333 ? -9.789 -13.07 -22.844 1 98.75 333 THR A N 1
ATOM 2429 C CA . THR A 1 333 ? -9.938 -14.438 -22.359 1 98.75 333 THR A CA 1
ATOM 2430 C C . THR A 1 333 ? -10.914 -14.484 -21.188 1 98.75 333 THR A C 1
ATOM 2432 O O . THR A 1 333 ? -11.742 -15.398 -21.094 1 98.75 333 THR A O 1
ATOM 2435 N N . ASP A 1 334 ? -10.82 -13.531 -20.328 1 98.75 334 ASP A N 1
ATOM 2436 C CA . ASP A 1 334 ? -11.68 -13.523 -19.156 1 98.75 334 ASP A CA 1
ATOM 2437 C C . ASP A 1 334 ? -13.141 -13.32 -19.531 1 98.75 334 ASP A C 1
ATOM 2439 O O . ASP A 1 334 ? -14.047 -13.758 -18.828 1 98.75 334 ASP A O 1
ATOM 2443 N N . PHE A 1 335 ? -13.383 -12.656 -20.609 1 98.69 335 PHE A N 1
ATOM 2444 C CA . PHE A 1 335 ? -14.742 -12.547 -21.125 1 98.69 335 PHE A CA 1
ATOM 2445 C C . PHE A 1 335 ? -15.352 -13.922 -21.344 1 98.69 335 PHE A C 1
ATOM 2447 O O . PHE A 1 335 ? -16.5 -14.172 -20.969 1 98.69 335 PHE A O 1
ATOM 2454 N N . ILE A 1 336 ? -14.602 -14.758 -21.953 1 98.75 336 ILE A N 1
ATOM 2455 C CA . ILE A 1 336 ? -15.039 -16.125 -22.234 1 98.75 336 ILE A CA 1
ATOM 2456 C C . ILE A 1 336 ? -15.203 -16.891 -20.922 1 98.75 336 ILE A C 1
ATOM 2458 O O . ILE A 1 336 ? -16.219 -17.562 -20.703 1 98.75 336 ILE A O 1
ATOM 2462 N N . THR A 1 337 ? -14.219 -16.75 -20.031 1 98.88 337 THR A N 1
ATOM 2463 C CA . THR A 1 337 ? -14.273 -17.422 -18.734 1 98.88 337 THR A CA 1
ATOM 2464 C C . THR A 1 337 ? -15.492 -16.969 -17.938 1 98.88 337 THR A C 1
ATOM 2466 O O . THR A 1 337 ? -16.125 -17.766 -17.25 1 98.88 337 THR A O 1
ATOM 2469 N N . GLN A 1 338 ? -15.773 -15.656 -18.031 1 98.62 338 GLN A N 1
ATOM 2470 C CA . GLN A 1 338 ? -16.906 -15.102 -17.297 1 98.62 338 GLN A CA 1
ATOM 2471 C C . GLN A 1 338 ? -18.203 -15.758 -17.719 1 98.62 338 GLN A C 1
ATOM 2473 O O . GLN A 1 338 ? -19.094 -16 -16.891 1 98.62 338 GLN A O 1
ATOM 2478 N N . GLU A 1 339 ? -18.375 -16 -19 1 98.44 339 GLU A N 1
ATOM 2479 C CA . GLU A 1 339 ? -19.578 -16.688 -19.438 1 98.44 339 GLU A CA 1
ATOM 2480 C C . GLU A 1 339 ? -19.656 -18.094 -18.859 1 98.44 339 GLU A C 1
ATOM 2482 O O . GLU A 1 339 ? -20.75 -18.562 -18.516 1 98.44 339 GLU A O 1
ATOM 2487 N N . ILE A 1 340 ? -18.578 -18.797 -18.766 1 98.88 340 ILE A N 1
ATOM 2488 C CA . ILE A 1 340 ? -18.531 -20.125 -18.172 1 98.88 340 ILE A CA 1
ATOM 2489 C C . ILE A 1 340 ? -18.859 -20.016 -16.688 1 98.88 340 ILE A C 1
ATOM 2491 O O . ILE A 1 340 ? -19.578 -20.875 -16.141 1 98.88 340 ILE A O 1
ATOM 2495 N N . ARG A 1 341 ? -18.297 -18.969 -15.984 1 98.75 341 ARG A N 1
ATOM 2496 C CA . ARG A 1 341 ? -18.625 -18.75 -14.578 1 98.75 341 ARG A CA 1
ATOM 2497 C C . ARG A 1 341 ? -20.141 -18.609 -14.383 1 98.75 341 ARG A C 1
ATOM 2499 O O . ARG A 1 341 ? -20.688 -19.156 -13.422 1 98.75 341 ARG A O 1
ATOM 2506 N N . GLU A 1 342 ? -20.766 -17.875 -15.305 1 98.31 342 GLU A N 1
ATOM 2507 C CA . GLU A 1 342 ? -22.219 -17.688 -15.195 1 98.31 342 GLU A CA 1
ATOM 2508 C C . GLU A 1 342 ? -22.953 -19.016 -15.312 1 98.31 342 GLU A C 1
ATOM 2510 O O . GLU A 1 342 ? -23.953 -19.234 -14.617 1 98.31 342 GLU A O 1
ATOM 2515 N N . ALA A 1 343 ? -22.5 -19.844 -16.188 1 98.69 343 ALA A N 1
ATOM 2516 C CA . ALA A 1 343 ? -23.078 -21.172 -16.297 1 98.69 343 ALA A CA 1
ATOM 2517 C C . ALA A 1 343 ? -22.844 -22 -15.031 1 98.69 343 ALA A C 1
ATOM 2519 O O . ALA A 1 343 ? -23.719 -22.734 -14.586 1 98.69 343 ALA A O 1
ATOM 2520 N N . LEU A 1 344 ? -21.672 -21.875 -14.492 1 98.75 344 LEU A N 1
ATOM 2521 C CA . LEU A 1 344 ? -21.297 -22.594 -13.281 1 98.75 344 LEU A CA 1
ATOM 2522 C C . LEU A 1 344 ? -22.172 -22.188 -12.102 1 98.75 344 LEU A C 1
ATOM 2524 O O . LEU A 1 344 ? -22.547 -23.016 -11.281 1 98.75 344 LEU A O 1
ATOM 2528 N N . LYS A 1 345 ? -22.516 -20.938 -12.016 1 97.88 345 LYS A N 1
ATOM 2529 C CA . LYS A 1 345 ? -23.359 -20.406 -10.945 1 97.88 345 LYS A CA 1
ATOM 2530 C C . LYS A 1 345 ? -24.734 -21.062 -10.953 1 97.88 345 LYS A C 1
ATOM 2532 O O . LYS A 1 345 ? -25.406 -21.109 -9.922 1 97.88 345 LYS A O 1
ATOM 2537 N N . LYS A 1 346 ? -25.172 -21.562 -12.039 1 97.06 346 LYS A N 1
ATOM 2538 C CA . LYS A 1 346 ? -26.531 -22.078 -12.203 1 97.06 346 LYS A CA 1
ATOM 2539 C C . LYS A 1 346 ? -26.594 -23.562 -11.844 1 97.06 346 LYS A C 1
ATOM 2541 O O . LYS A 1 346 ? -27.688 -24.109 -11.711 1 97.06 346 LYS A O 1
ATOM 2546 N N . LEU A 1 347 ? -25.5 -24.188 -11.625 1 98 347 LEU A N 1
ATOM 2547 C CA . LEU A 1 347 ? -25.516 -25.625 -11.336 1 98 347 LEU A CA 1
ATOM 2548 C C . LEU A 1 347 ? -26.109 -25.891 -9.961 1 98 347 LEU A C 1
ATOM 2550 O O . LEU A 1 347 ? -25.922 -25.109 -9.031 1 98 347 LEU A O 1
ATOM 2554 N N . ASP A 1 348 ? -26.719 -27.016 -9.805 1 96.75 348 ASP A N 1
ATOM 2555 C CA . ASP A 1 348 ? -27.312 -27.438 -8.531 1 96.75 348 ASP A CA 1
ATOM 2556 C C . ASP A 1 348 ? -26.234 -28 -7.602 1 96.75 348 ASP A C 1
ATOM 2558 O O . ASP A 1 348 ? -25.312 -28.672 -8.047 1 96.75 348 ASP A O 1
ATOM 2562 N N . ASP A 1 349 ? -26.469 -27.922 -6.344 1 96 349 ASP A N 1
ATOM 2563 C CA . ASP A 1 349 ? -25.516 -28.391 -5.344 1 96 349 ASP A CA 1
ATOM 2564 C C . ASP A 1 349 ? -25.391 -29.906 -5.359 1 96 349 ASP A C 1
ATOM 2566 O O . ASP A 1 349 ? -24.422 -30.469 -4.844 1 96 349 ASP A O 1
ATOM 2570 N N . SER A 1 350 ? -26.406 -30.5 -5.898 1 96.94 350 SER A N 1
ATOM 2571 C CA . SER A 1 350 ? -26.375 -31.953 -5.992 1 96.94 350 SER A CA 1
ATOM 2572 C C . SER A 1 350 ? -25.25 -32.406 -6.922 1 96.94 350 SER A C 1
ATOM 2574 O O . SER A 1 350 ? -24.859 -33.594 -6.887 1 96.94 350 SER A O 1
ATOM 2576 N N . GLU A 1 351 ? -24.719 -31.547 -7.742 1 97.12 351 GLU A N 1
ATOM 2577 C CA . GLU A 1 351 ? -23.672 -31.906 -8.695 1 97.12 351 GLU A CA 1
ATOM 2578 C C . GLU A 1 351 ? -22.281 -31.734 -8.094 1 97.12 351 GLU A C 1
ATOM 2580 O O . GLU A 1 351 ? -21.281 -32.031 -8.742 1 97.12 351 GLU A O 1
ATOM 2585 N N . VAL A 1 352 ? -22.25 -31.344 -6.867 1 98.06 352 VAL A N 1
ATOM 2586 C CA . VAL A 1 352 ? -20.984 -31.188 -6.16 1 98.06 352 VAL A CA 1
ATOM 2587 C C . VAL A 1 352 ? -20.375 -32.562 -5.91 1 98.06 352 VAL A C 1
ATOM 2589 O O . VAL A 1 352 ? -21.047 -33.469 -5.402 1 98.06 352 VAL A O 1
ATOM 2592 N N . VAL A 1 353 ? -19.141 -32.719 -6.207 1 98.25 353 VAL A N 1
ATOM 2593 C CA . VAL A 1 353 ? -18.531 -34.031 -6.047 1 98.25 353 VAL A CA 1
ATOM 2594 C C . VAL A 1 353 ? -17.609 -34.031 -4.832 1 98.25 353 VAL A C 1
ATOM 2596 O O . VAL A 1 353 ? -17.281 -35.094 -4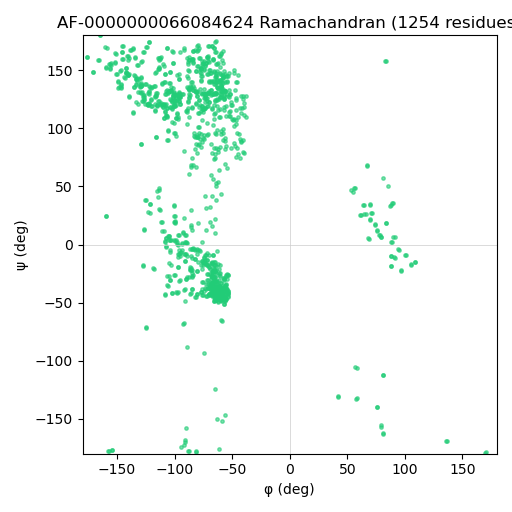.281 1 98.25 353 VAL A O 1
ATOM 2599 N N . GLU A 1 354 ? -17.094 -32.938 -4.496 1 97.62 354 GLU A N 1
ATOM 2600 C CA . GLU A 1 354 ? -16.219 -32.781 -3.336 1 97.62 354 GLU A CA 1
ATOM 2601 C C . GLU A 1 354 ? -16.359 -31.375 -2.736 1 97.62 354 GLU A C 1
ATOM 2603 O O . GLU A 1 354 ? -16.547 -30.391 -3.463 1 97.62 354 GLU A O 1
ATOM 2608 N N . THR A 1 355 ? -16.344 -31.312 -1.433 1 97.88 355 THR A N 1
ATOM 2609 C CA . THR A 1 355 ? -16.312 -30.031 -0.732 1 97.88 355 THR A CA 1
ATOM 2610 C C . THR A 1 355 ? -15.031 -29.906 0.086 1 97.88 355 THR A C 1
ATOM 2612 O O . THR A 1 355 ? -14.766 -30.734 0.964 1 97.88 355 THR A O 1
ATOM 2615 N N . GLU A 1 356 ? -14.258 -28.969 -0.307 1 97.75 356 GLU A N 1
ATOM 2616 C CA . GLU A 1 356 ? -13.016 -28.656 0.406 1 97.75 356 GLU A CA 1
ATOM 2617 C C . GLU A 1 356 ? -13.227 -27.516 1.396 1 97.75 356 GLU A C 1
ATOM 2619 O O . GLU A 1 356 ? -13.695 -26.438 1.023 1 97.75 356 GLU A O 1
ATOM 2624 N N . GLU A 1 357 ? -12.852 -27.75 2.629 1 97.56 357 GLU A N 1
ATOM 2625 C CA . GLU A 1 357 ? -12.93 -26.719 3.654 1 97.56 357 GLU A CA 1
ATOM 2626 C C . GLU A 1 357 ? -11.547 -26.188 4.016 1 97.56 357 GLU A C 1
ATOM 2628 O O . GLU A 1 357 ? -10.672 -26.953 4.434 1 97.56 357 GLU A O 1
ATOM 2633 N N . LEU A 1 358 ? -11.336 -24.953 3.777 1 97.69 358 LEU A N 1
ATOM 2634 C CA . LEU A 1 358 ? -10.109 -24.281 4.203 1 97.69 358 LEU A CA 1
ATOM 2635 C C . LEU A 1 358 ? -10.367 -23.406 5.426 1 97.69 358 LEU A C 1
ATOM 2637 O O . LEU A 1 358 ? -11.367 -22.688 5.48 1 97.69 358 LEU A O 1
ATOM 2641 N N . ALA A 1 359 ? -9.539 -23.531 6.395 1 97.06 359 ALA A N 1
ATOM 2642 C CA . ALA A 1 359 ? -9.648 -22.766 7.629 1 97.06 359 ALA A CA 1
ATOM 2643 C C . ALA A 1 359 ? -8.32 -22.078 7.965 1 97.06 359 ALA A C 1
ATOM 2645 O O . ALA A 1 359 ? -7.254 -22.688 7.836 1 97.06 359 ALA A O 1
ATOM 2646 N N . GLN A 1 360 ? -8.398 -20.859 8.258 1 97.12 360 GLN A N 1
ATOM 2647 C CA . GLN A 1 360 ? -7.23 -20.141 8.742 1 97.12 360 GLN A CA 1
ATOM 2648 C C . GLN A 1 360 ? -7.258 -20 10.258 1 97.12 360 GLN A C 1
ATOM 2650 O O . GLN A 1 360 ? -8.211 -19.469 10.828 1 97.12 360 GLN A O 1
ATOM 2655 N N . TYR A 1 361 ? -6.219 -20.469 10.859 1 97 361 TYR A N 1
ATOM 2656 C CA . TYR A 1 361 ? -6.07 -20.359 12.305 1 97 361 TYR A CA 1
ATOM 2657 C C . TYR A 1 361 ? -4.953 -19.391 12.672 1 97 361 TYR A C 1
ATOM 2659 O O . TYR A 1 361 ? -3.91 -19.359 12.008 1 97 361 TYR A O 1
ATOM 2667 N N . ARG A 1 362 ? -5.188 -18.594 13.672 1 97 362 ARG A N 1
ATOM 2668 C CA . ARG A 1 362 ? -4.133 -17.906 14.398 1 97 362 ARG A CA 1
ATOM 2669 C C . ARG A 1 362 ? -3.771 -18.641 15.68 1 97 362 ARG A C 1
ATOM 2671 O O . ARG A 1 362 ? -4.629 -19.297 16.297 1 97 362 ARG A O 1
ATOM 2678 N N . ARG A 1 363 ? -2.518 -18.578 16.031 1 97 363 ARG A N 1
ATOM 2679 C CA . ARG A 1 363 ? -2.031 -19.375 17.141 1 97 363 ARG A CA 1
ATOM 2680 C C . ARG A 1 363 ? -1.263 -18.531 18.141 1 97 363 ARG A C 1
ATOM 2682 O O . ARG A 1 363 ? -0.03 -18.531 18.156 1 97 363 ARG A O 1
ATOM 2689 N N . PRO A 1 364 ? -2.016 -17.938 19.078 1 92.06 364 PRO A N 1
ATOM 2690 C CA . PRO A 1 364 ? -1.336 -17.109 20.094 1 92.06 364 PRO A CA 1
ATOM 2691 C C . PRO A 1 364 ? -0.272 -17.891 20.859 1 92.06 364 PRO A C 1
ATOM 2693 O O . PRO A 1 364 ? -0.5 -19.047 21.25 1 92.06 364 PRO A O 1
ATOM 2696 N N . GLY A 1 365 ? 0.874 -17.281 20.969 1 92.81 365 GLY A N 1
ATOM 2697 C CA . GLY A 1 365 ? 1.951 -17.906 21.719 1 92.81 365 GLY A CA 1
ATOM 2698 C C . GLY A 1 365 ? 2.936 -18.656 20.844 1 92.81 365 GLY A C 1
ATOM 2699 O O . GLY A 1 365 ? 4.047 -18.969 21.266 1 92.81 365 GLY A O 1
ATOM 2700 N N . LYS A 1 366 ? 2.48 -19.047 19.641 1 97.06 366 LYS A N 1
ATOM 2701 C CA . LYS A 1 366 ? 3.398 -19.656 18.688 1 97.06 366 LYS A CA 1
ATOM 2702 C C . LYS A 1 366 ? 4.211 -18.594 17.953 1 97.06 366 LYS A C 1
ATOM 2704 O O . LYS A 1 366 ? 3.939 -17.391 18.078 1 97.06 366 LYS A O 1
ATOM 2709 N N . LYS A 1 367 ? 5.262 -19.078 17.281 1 98.19 367 LYS A N 1
ATOM 2710 C CA . LYS A 1 367 ? 6.117 -18.141 16.562 1 98.19 367 LYS A CA 1
ATOM 2711 C C . LYS A 1 367 ? 5.359 -17.469 15.422 1 98.19 367 LYS A C 1
ATOM 2713 O O . LYS A 1 367 ? 4.922 -18.125 14.477 1 98.19 367 LYS A O 1
ATOM 2718 N N . LYS A 1 368 ? 5.172 -16.203 15.602 1 98.5 368 LYS A N 1
ATOM 2719 C CA . LYS A 1 368 ? 4.461 -15.43 14.586 1 98.5 368 LYS A CA 1
ATOM 2720 C C . LYS A 1 368 ? 5.34 -15.188 13.359 1 98.5 368 LYS A C 1
ATOM 2722 O O . LYS A 1 368 ? 6.484 -14.75 13.492 1 98.5 368 LYS A O 1
ATOM 2727 N N . VAL A 1 369 ? 4.82 -15.484 12.148 1 98.88 369 VAL A N 1
ATOM 2728 C CA . VAL A 1 369 ? 5.617 -15.344 10.93 1 98.88 369 VAL A CA 1
ATOM 2729 C C . VAL A 1 369 ? 4.797 -14.641 9.852 1 98.88 369 VAL A C 1
ATOM 2731 O O . VAL A 1 369 ? 3.572 -14.531 9.969 1 98.88 369 VAL A O 1
ATOM 2734 N N . VAL A 1 370 ? 5.453 -14.086 8.828 1 98.94 370 VAL A N 1
ATOM 2735 C CA . VAL A 1 370 ? 4.801 -13.438 7.699 1 98.94 370 VAL A CA 1
ATOM 2736 C C . VAL A 1 370 ? 5.422 -13.922 6.391 1 98.94 370 VAL A C 1
ATOM 2738 O O . VAL A 1 370 ? 6.609 -14.258 6.348 1 98.94 370 VAL A O 1
ATOM 2741 N N . ILE A 1 371 ? 4.637 -14.094 5.395 1 98.94 371 ILE A N 1
ATOM 2742 C CA . ILE A 1 371 ? 5.105 -14.391 4.043 1 98.94 371 ILE A CA 1
ATOM 2743 C C . ILE A 1 371 ? 5.082 -13.117 3.199 1 98.94 371 ILE A C 1
ATOM 2745 O O . ILE A 1 371 ? 4.055 -12.438 3.115 1 98.94 371 ILE A O 1
ATOM 2749 N N . ILE A 1 372 ? 6.207 -12.812 2.658 1 98.94 372 ILE A N 1
ATOM 2750 C CA . ILE A 1 372 ? 6.336 -11.68 1.746 1 98.94 372 ILE A CA 1
ATOM 2751 C C . ILE A 1 372 ? 6.586 -12.188 0.327 1 98.94 372 ILE A C 1
ATOM 2753 O O . ILE A 1 372 ? 7.586 -12.859 0.067 1 98.94 372 ILE A O 1
ATOM 2757 N N . LYS A 1 373 ? 5.684 -11.867 -0.555 1 98.69 373 LYS A N 1
ATOM 2758 C CA . LYS A 1 373 ? 5.812 -12.297 -1.945 1 98.69 373 LYS A CA 1
ATOM 2759 C C . LYS A 1 373 ? 6.133 -11.117 -2.857 1 98.69 373 LYS A C 1
ATOM 2761 O O . LYS A 1 373 ? 5.289 -10.242 -3.066 1 98.69 373 LYS A O 1
ATOM 2766 N N . GLU A 1 374 ? 7.348 -11.078 -3.34 1 98.06 374 GLU A N 1
ATOM 2767 C CA . GLU A 1 374 ? 7.699 -10.109 -4.371 1 98.06 374 GLU A CA 1
ATOM 2768 C C . GLU A 1 374 ? 7.16 -10.531 -5.734 1 98.06 374 GLU A C 1
ATOM 2770 O O . GLU A 1 374 ? 7.5 -11.609 -6.234 1 98.06 374 GLU A O 1
ATOM 2775 N N . ILE A 1 375 ? 6.34 -9.727 -6.277 1 97 375 ILE A N 1
ATOM 2776 C CA . ILE A 1 375 ? 5.73 -10.031 -7.566 1 97 375 ILE A CA 1
ATOM 2777 C C . ILE A 1 375 ? 6.215 -9.031 -8.617 1 97 375 ILE A C 1
ATOM 2779 O O . ILE A 1 375 ? 6.719 -7.957 -8.273 1 97 375 ILE A O 1
ATOM 2783 N N . MET A 1 376 ? 6.07 -9.406 -9.844 1 93 376 MET A N 1
ATOM 2784 C CA . MET A 1 376 ? 6.516 -8.523 -10.922 1 93 376 MET A CA 1
ATOM 2785 C C . MET A 1 376 ? 5.711 -7.223 -10.93 1 93 376 MET A C 1
ATOM 2787 O O . MET A 1 376 ? 4.504 -7.238 -10.688 1 93 376 MET A O 1
ATOM 2791 N N . GLY A 1 377 ? 6.391 -6.074 -11.172 1 91.75 377 GLY A N 1
ATOM 2792 C CA . GLY A 1 377 ? 5.758 -4.766 -11.172 1 91.75 377 GLY A CA 1
ATOM 2793 C C . GLY A 1 377 ? 6.555 -3.717 -11.93 1 91.75 377 GLY A C 1
ATOM 2794 O O . GLY A 1 377 ? 6.469 -2.525 -11.617 1 91.75 377 GLY A O 1
ATOM 2795 N N . GLN A 1 378 ? 7.375 -4.09 -12.859 1 85.69 378 GLN A N 1
ATOM 2796 C CA . GLN A 1 378 ? 8.273 -3.184 -13.57 1 85.69 378 GLN A CA 1
ATOM 2797 C C . GLN A 1 378 ? 7.504 -2.324 -14.57 1 85.69 378 GLN A C 1
ATOM 2799 O O . GLN A 1 378 ? 8.023 -1.317 -15.062 1 85.69 378 GLN A O 1
ATOM 2804 N N . GLY A 1 379 ? 6.293 -2.752 -14.727 1 79.56 379 GLY A N 1
ATOM 2805 C CA . GLY A 1 379 ? 5.613 -2.121 -15.844 1 79.56 379 GLY A CA 1
ATOM 2806 C C . GLY A 1 379 ? 6 -2.711 -17.188 1 79.56 379 GLY A C 1
ATOM 2807 O O . GLY A 1 379 ? 6.289 -3.904 -17.281 1 79.56 379 GLY A O 1
ATOM 2808 N N . ALA A 1 380 ? 5.871 -1.992 -18.203 1 77.19 380 ALA A N 1
ATOM 2809 C CA . ALA A 1 380 ? 5.953 -2.557 -19.547 1 77.19 380 ALA A CA 1
ATOM 2810 C C . ALA A 1 380 ? 4.926 -3.666 -19.734 1 77.19 380 ALA A C 1
ATOM 2812 O O . ALA A 1 380 ? 3.719 -3.424 -19.656 1 77.19 380 ALA A O 1
ATOM 2813 N N . MET A 1 381 ? 5.453 -4.891 -19.719 1 82.31 381 MET A N 1
ATOM 2814 C CA . MET A 1 381 ? 4.492 -5.965 -19.969 1 82.31 381 MET A CA 1
ATOM 2815 C C . MET A 1 381 ? 4.211 -6.746 -18.688 1 82.31 381 MET A C 1
ATOM 2817 O O . MET A 1 381 ? 3.352 -7.629 -18.672 1 82.31 381 MET A O 1
ATOM 2821 N N . HIS A 1 382 ? 4.848 -6.402 -17.625 1 86.88 382 HIS A N 1
ATOM 2822 C CA . HIS A 1 382 ? 4.715 -7.156 -16.375 1 86.88 382 HIS A CA 1
ATOM 2823 C C . HIS A 1 382 ? 3.77 -6.453 -15.406 1 86.88 382 HIS A C 1
ATOM 2825 O O . HIS A 1 382 ? 3.953 -5.273 -15.102 1 86.88 382 HIS A O 1
ATOM 2831 N N . ASP A 1 383 ? 2.838 -7.188 -14.938 1 92.31 383 ASP A N 1
ATOM 2832 C CA . ASP A 1 383 ? 1.954 -6.695 -13.891 1 92.31 383 ASP A CA 1
ATOM 2833 C C . ASP A 1 383 ? 1.182 -7.84 -13.234 1 92.31 383 ASP A C 1
ATOM 2835 O O . ASP A 1 383 ? 1.479 -9.008 -13.477 1 92.31 383 ASP A O 1
ATOM 2839 N N . ASN A 1 384 ? 0.353 -7.566 -12.281 1 96.75 384 ASN A N 1
ATOM 2840 C CA . ASN A 1 384 ? -0.58 -8.477 -11.625 1 96.75 384 ASN A CA 1
ATOM 2841 C C . ASN A 1 384 ? -1.859 -7.762 -11.203 1 96.75 384 ASN A C 1
ATOM 2843 O O . ASN A 1 384 ? -1.815 -6.609 -10.766 1 96.75 384 ASN A O 1
ATOM 2847 N N . LEU A 1 385 ? -2.906 -8.414 -11.422 1 98 385 LEU A N 1
ATOM 2848 C CA . LEU A 1 385 ? -4.176 -7.891 -10.93 1 98 385 LEU A CA 1
ATOM 2849 C C . LEU A 1 385 ? -4.504 -8.469 -9.562 1 98 385 LEU A C 1
ATOM 2851 O O . LEU A 1 385 ? -4.449 -9.688 -9.367 1 98 385 LEU A O 1
ATOM 2855 N N . ILE A 1 386 ? -4.836 -7.59 -8.609 1 98.62 386 ILE A N 1
ATOM 2856 C CA . ILE A 1 386 ? -4.98 -8.008 -7.219 1 98.62 386 ILE A CA 1
ATOM 2857 C C . ILE A 1 386 ? -6.445 -7.895 -6.797 1 98.62 386 ILE A C 1
ATOM 2859 O O . ILE A 1 386 ? -7.039 -6.82 -6.879 1 98.62 386 ILE A O 1
ATOM 2863 N N . LEU A 1 387 ? -7.02 -9.008 -6.383 1 98.62 387 LEU A N 1
ATOM 2864 C CA . LEU A 1 387 ? -8.297 -9.172 -5.699 1 98.62 387 LEU A CA 1
ATOM 2865 C C . LEU A 1 387 ? -9.453 -8.805 -6.621 1 98.62 387 LEU A C 1
ATOM 2867 O O . LEU A 1 387 ? -10.211 -7.875 -6.336 1 98.62 387 LEU A O 1
ATOM 2871 N N . PRO A 1 388 ? -9.688 -9.562 -7.625 1 98.19 388 PRO A N 1
ATOM 2872 C CA . PRO A 1 388 ? -10.883 -9.422 -8.461 1 98.19 388 PRO A CA 1
ATOM 2873 C C . PRO A 1 388 ? -12.156 -9.867 -7.75 1 98.19 388 PRO A C 1
ATOM 2875 O O . PRO A 1 388 ? -12.094 -10.43 -6.656 1 98.19 388 PRO A O 1
ATOM 2878 N N . VAL A 1 389 ? -13.25 -9.586 -8.375 1 97.12 389 VAL A N 1
ATOM 2879 C CA . VAL A 1 389 ? -14.539 -9.977 -7.82 1 97.12 389 VAL A CA 1
ATOM 2880 C C . VAL A 1 389 ? -14.688 -11.5 -7.887 1 97.12 389 VAL A C 1
ATOM 2882 O O . VAL A 1 389 ? -15.18 -12.117 -6.938 1 97.12 389 VAL A O 1
ATOM 2885 N N . GLU A 1 390 ? -14.281 -12.07 -9.008 1 98.5 390 GLU A N 1
ATOM 2886 C CA . GLU A 1 390 ? -14.266 -13.523 -9.188 1 98.5 390 GLU A CA 1
ATOM 2887 C C . GLU A 1 390 ? -12.852 -14.078 -9.094 1 98.5 390 GLU A C 1
ATOM 2889 O O . GLU A 1 390 ? -11.891 -13.398 -9.461 1 98.5 390 GLU A O 1
ATOM 2894 N N . PRO A 1 391 ? -12.75 -15.281 -8.609 1 98.81 391 PRO A N 1
ATOM 2895 C CA . PRO A 1 391 ? -11.398 -15.859 -8.531 1 98.81 391 PRO A CA 1
ATOM 2896 C C . PRO A 1 391 ? -10.641 -15.758 -9.852 1 98.81 391 PRO A C 1
ATOM 2898 O O . PRO A 1 391 ? -11.109 -16.25 -10.875 1 98.81 391 PRO A O 1
ATOM 2901 N N . VAL A 1 392 ? -9.523 -15.078 -9.812 1 98.81 392 VAL A N 1
ATOM 2902 C CA . VAL A 1 392 ? -8.594 -14.898 -10.93 1 98.81 392 VAL A CA 1
ATOM 2903 C C . VAL A 1 392 ? -9.297 -14.18 -12.078 1 98.81 392 VAL A C 1
ATOM 2905 O O . VAL A 1 392 ? -8.977 -14.391 -13.25 1 98.81 392 VAL A O 1
ATOM 2908 N N . GLY A 1 393 ? -10.328 -13.398 -11.805 1 98.62 393 GLY A N 1
ATOM 2909 C CA . GLY A 1 393 ? -10.969 -12.547 -12.797 1 98.62 393 GLY A CA 1
ATOM 2910 C C . GLY A 1 393 ? -10.234 -11.234 -13.031 1 98.62 393 GLY A C 1
ATOM 2911 O O . GLY A 1 393 ? -9.156 -11.023 -12.477 1 98.62 393 GLY A O 1
ATOM 2912 N N . VAL A 1 394 ? -10.828 -10.43 -13.898 1 98.12 394 VAL A N 1
ATOM 2913 C CA . VAL A 1 394 ? -10.242 -9.125 -14.195 1 98.12 394 VAL A CA 1
ATOM 2914 C C . VAL A 1 394 ? -11.078 -8.023 -13.547 1 98.12 394 VAL A C 1
ATOM 2916 O O . VAL A 1 394 ? -10.531 -7.055 -13.008 1 98.12 394 VAL A O 1
ATOM 2919 N N . ILE A 1 395 ? -12.359 -8.227 -13.508 1 96.19 395 ILE A N 1
ATOM 2920 C CA . ILE A 1 395 ? -13.289 -7.215 -13.008 1 96.19 395 ILE A CA 1
ATOM 2921 C C . ILE A 1 395 ? -13.047 -6.992 -11.516 1 96.19 395 ILE A C 1
ATOM 2923 O O . ILE A 1 395 ? -12.945 -7.949 -10.75 1 96.19 395 ILE A O 1
ATOM 2927 N N . GLY A 1 396 ? -12.898 -5.73 -11.125 1 95.75 396 GLY A N 1
ATOM 2928 C CA . GLY A 1 396 ? -12.758 -5.367 -9.719 1 95.75 396 GLY A CA 1
ATOM 2929 C C . GLY A 1 396 ? -11.32 -5.391 -9.242 1 95.75 396 GLY A C 1
ATOM 2930 O O . GLY A 1 396 ? -11 -4.832 -8.188 1 95.75 396 GLY A O 1
ATOM 2931 N N . ALA A 1 397 ? -10.469 -6.047 -9.945 1 97.56 397 ALA A N 1
ATOM 2932 C CA . ALA A 1 397 ? -9.062 -6.156 -9.555 1 97.56 397 ALA A CA 1
ATOM 2933 C C . ALA A 1 397 ? -8.32 -4.844 -9.797 1 97.56 397 ALA A C 1
ATOM 2935 O O . ALA A 1 397 ? -8.734 -4.035 -10.625 1 97.56 397 ALA A O 1
ATOM 2936 N N . LYS A 1 398 ? -7.27 -4.66 -9.031 1 97.5 398 LYS A N 1
ATOM 2937 C CA . LYS A 1 398 ? -6.391 -3.514 -9.25 1 97.5 398 LYS A CA 1
ATOM 2938 C C . LYS A 1 398 ? -4.992 -3.963 -9.664 1 97.5 398 LYS A C 1
ATOM 2940 O O . LYS A 1 398 ? -4.414 -4.855 -9.039 1 97.5 398 LYS A O 1
ATOM 2945 N N . PRO A 1 399 ? -4.508 -3.342 -10.758 1 96.94 399 PRO A N 1
ATOM 2946 C CA . PRO A 1 399 ? -3.129 -3.668 -11.125 1 96.94 399 PRO A CA 1
ATOM 2947 C C . PRO A 1 399 ? -2.117 -3.242 -10.062 1 96.94 399 PRO A C 1
ATOM 2949 O O . PRO A 1 399 ? -2.217 -2.143 -9.516 1 96.94 399 PRO A O 1
ATOM 2952 N N . ASN A 1 400 ? -1.203 -4.121 -9.789 1 97.25 400 ASN A N 1
ATOM 2953 C CA . ASN A 1 400 ? -0.162 -3.879 -8.797 1 97.25 400 ASN A CA 1
ATOM 2954 C C . ASN A 1 400 ? 0.59 -2.58 -9.078 1 97.25 400 ASN A C 1
ATOM 2956 O O . ASN A 1 400 ? 0.887 -1.817 -8.156 1 97.25 400 ASN A O 1
ATOM 2960 N N . VAL A 1 401 ? 0.912 -2.301 -10.336 1 96.38 401 VAL A N 1
ATOM 2961 C CA . VAL A 1 401 ? 1.649 -1.105 -10.727 1 96.38 401 VAL A CA 1
ATOM 2962 C C . VAL A 1 401 ? 0.832 0.141 -10.398 1 96.38 401 VAL A C 1
ATOM 2964 O O . VAL A 1 401 ? 1.385 1.161 -9.977 1 96.38 401 VAL A O 1
ATOM 2967 N N . ASP A 1 402 ? -0.464 0.069 -10.547 1 95.31 402 ASP A N 1
ATOM 2968 C CA . ASP A 1 402 ? -1.337 1.201 -10.258 1 95.31 402 ASP A CA 1
ATOM 2969 C C . ASP A 1 402 ? -1.49 1.403 -8.75 1 95.31 402 ASP A C 1
ATOM 2971 O O . ASP A 1 402 ? -1.963 2.451 -8.305 1 95.31 402 ASP A O 1
ATOM 2975 N N . LEU A 1 403 ? -1.13 0.442 -8.016 1 97.69 403 LEU A N 1
ATOM 2976 C CA . LEU A 1 403 ? -1.096 0.568 -6.562 1 97.69 403 LEU A CA 1
ATOM 2977 C C . LEU A 1 403 ? 0.269 1.062 -6.09 1 97.69 403 LEU A C 1
ATOM 2979 O O . LEU A 1 403 ? 0.565 1.032 -4.895 1 97.69 403 LEU A O 1
ATOM 2983 N N . GLY A 1 404 ? 1.095 1.44 -7 1 96.75 404 GLY A N 1
ATOM 2984 C CA . GLY A 1 404 ? 2.398 2 -6.676 1 96.75 404 GLY A CA 1
ATOM 2985 C C . GLY A 1 404 ? 3.426 0.946 -6.312 1 96.75 404 GLY A C 1
ATOM 2986 O O . GLY A 1 404 ? 4.516 1.273 -5.84 1 96.75 404 GLY A O 1
ATOM 2987 N N . ASN A 1 405 ? 3.08 -0.341 -6.453 1 97.94 405 ASN A N 1
ATOM 2988 C CA . ASN A 1 405 ? 3.943 -1.464 -6.102 1 97.94 405 ASN A CA 1
ATOM 2989 C C . ASN A 1 405 ? 4.16 -1.554 -4.594 1 97.94 405 ASN A C 1
ATOM 2991 O O . ASN A 1 405 ? 4.965 -2.359 -4.125 1 97.94 405 ASN A O 1
ATOM 2995 N N . VAL A 1 406 ? 3.473 -0.701 -3.816 1 98.62 406 VAL A N 1
ATOM 2996 C CA . VAL A 1 406 ? 3.664 -0.722 -2.371 1 98.62 406 VAL A CA 1
ATOM 2997 C C . VAL A 1 406 ? 3.021 -1.977 -1.783 1 98.62 406 VAL A C 1
ATOM 2999 O O . VAL A 1 406 ? 2.188 -2.615 -2.428 1 98.62 406 VAL A O 1
ATOM 3002 N N . PRO A 1 407 ? 3.416 -2.342 -0.57 1 98.75 407 PRO A N 1
ATOM 3003 C CA . PRO A 1 407 ? 2.939 -3.598 0.014 1 98.75 407 PRO A CA 1
ATOM 3004 C C . PRO A 1 407 ? 1.425 -3.621 0.207 1 98.75 407 PRO A C 1
ATOM 3006 O O . PRO A 1 407 ? 0.847 -2.648 0.697 1 98.75 407 PRO A O 1
ATOM 3009 N N . VAL A 1 408 ? 0.82 -4.676 -0.181 1 98.75 408 VAL A N 1
ATOM 3010 C CA . VAL A 1 408 ? -0.593 -4.961 0.04 1 98.75 408 VAL A CA 1
ATOM 3011 C C . VAL A 1 408 ? -0.742 -6.281 0.794 1 98.75 408 VAL A C 1
ATOM 3013 O O . VAL A 1 408 ? -0.172 -7.301 0.394 1 98.75 408 VAL A O 1
ATOM 3016 N N . VAL A 1 409 ? -1.517 -6.273 1.865 1 98.88 409 VAL A N 1
ATOM 3017 C CA . VAL A 1 409 ? -1.656 -7.461 2.697 1 98.88 409 VAL A CA 1
ATOM 3018 C C . VAL A 1 409 ? -2.904 -8.242 2.285 1 98.88 409 VAL A C 1
ATOM 3020 O O . VAL A 1 409 ? -3.986 -7.66 2.148 1 98.88 409 VAL A O 1
ATOM 3023 N N . LEU A 1 410 ? -2.74 -9.477 2.021 1 98.81 410 LEU A N 1
ATOM 3024 C CA . LEU A 1 410 ? -3.836 -10.422 1.82 1 98.81 410 LEU A CA 1
ATOM 3025 C C . LEU A 1 410 ? -3.865 -11.469 2.93 1 98.81 410 LEU A C 1
ATOM 3027 O O . LEU A 1 410 ? -2.83 -11.773 3.525 1 98.81 410 LEU A O 1
ATOM 3031 N N . SER A 1 411 ? -5.055 -12 3.207 1 98.38 411 SER A N 1
ATOM 3032 C CA . SER A 1 411 ? -5.102 -13.227 4 1 98.38 411 SER A CA 1
ATOM 3033 C C . SER A 1 411 ? -4.633 -14.43 3.189 1 98.38 411 SER A C 1
ATOM 3035 O O . SER A 1 411 ? -4.695 -14.414 1.958 1 98.38 411 SER A O 1
ATOM 3037 N N . PRO A 1 412 ? -4.18 -15.438 3.881 1 98.56 412 PRO A N 1
ATOM 3038 C CA . PRO A 1 412 ? -3.832 -16.656 3.158 1 98.56 412 PRO A CA 1
ATOM 3039 C C . PRO A 1 412 ? -4.988 -17.203 2.318 1 98.56 412 PRO A C 1
ATOM 3041 O O . PRO A 1 412 ? -4.773 -17.703 1.212 1 98.56 412 PRO A O 1
ATOM 3044 N N . LEU A 1 413 ? -6.172 -17.047 2.787 1 98.81 413 LEU A N 1
ATOM 3045 C CA . LEU A 1 413 ? -7.312 -17.594 2.064 1 98.81 413 LEU A CA 1
ATOM 3046 C C . LEU A 1 413 ? -7.648 -16.75 0.846 1 98.81 413 LEU A C 1
ATOM 3048 O O . LEU A 1 413 ? -8.141 -17.266 -0.162 1 98.81 413 LEU A O 1
ATOM 3052 N N . GLU A 1 414 ? -7.414 -15.414 0.93 1 98.88 414 GLU A N 1
ATOM 3053 C CA . GLU A 1 414 ? -7.57 -14.594 -0.27 1 98.88 414 GLU A CA 1
ATOM 3054 C C . GLU A 1 414 ? -6.621 -15.047 -1.374 1 98.88 414 GLU A C 1
ATOM 3056 O O . GLU A 1 414 ? -6.988 -15.055 -2.551 1 98.88 414 GLU A O 1
ATOM 3061 N N . VAL A 1 415 ? -5.41 -15.422 -0.947 1 98.88 415 VAL A N 1
ATOM 3062 C CA . VAL A 1 415 ? -4.426 -15.906 -1.911 1 98.88 415 VAL A CA 1
ATOM 3063 C C . VAL A 1 415 ? -4.918 -17.203 -2.543 1 98.88 415 VAL A C 1
ATOM 3065 O O . VAL A 1 415 ? -4.984 -17.328 -3.77 1 98.88 415 VAL A O 1
ATOM 3068 N N . LEU A 1 416 ? -5.414 -18.109 -1.779 1 98.88 416 LEU A N 1
ATOM 3069 C CA . LEU A 1 416 ? -5.77 -19.453 -2.211 1 98.88 416 LEU A CA 1
ATOM 3070 C C . LEU A 1 416 ? -7.133 -19.469 -2.896 1 98.88 416 LEU A C 1
ATOM 3072 O O . LEU A 1 416 ? -7.574 -20.5 -3.393 1 98.88 416 LEU A O 1
ATOM 3076 N N . ASP A 1 417 ? -7.801 -18.375 -2.934 1 98.88 417 ASP A N 1
ATOM 3077 C CA . ASP A 1 417 ? -9.125 -18.266 -3.537 1 98.88 417 ASP A CA 1
ATOM 3078 C C . ASP A 1 417 ? -9.086 -17.422 -4.805 1 98.88 417 ASP A C 1
ATOM 3080 O O . ASP A 1 417 ? -10.109 -16.875 -5.227 1 98.88 417 ASP A O 1
ATOM 3084 N N . GLY A 1 418 ? -7.906 -17.281 -5.352 1 98.81 418 GLY A N 1
ATOM 3085 C CA . GLY A 1 418 ? -7.785 -16.609 -6.629 1 98.81 418 GLY A CA 1
ATOM 3086 C C . GLY A 1 418 ? -7.637 -15.102 -6.496 1 98.81 418 GLY A C 1
ATOM 3087 O O . GLY A 1 418 ? -8.094 -14.344 -7.359 1 98.81 418 GLY A O 1
ATOM 3088 N N . GLY A 1 419 ? -6.98 -14.625 -5.441 1 98.81 419 GLY A N 1
ATOM 3089 C CA . GLY A 1 419 ? -6.801 -13.195 -5.219 1 98.81 419 GLY A CA 1
ATOM 3090 C C . GLY A 1 419 ? -5.816 -12.562 -6.184 1 98.81 419 GLY A C 1
ATOM 3091 O O . GLY A 1 419 ? -5.77 -11.344 -6.316 1 98.81 419 GLY A O 1
ATOM 3092 N N . ILE A 1 420 ? -5.059 -13.344 -6.887 1 98.81 420 ILE A N 1
ATOM 3093 C CA . ILE A 1 420 ? -4.035 -12.812 -7.781 1 98.81 420 ILE A CA 1
ATOM 3094 C C . ILE A 1 420 ? -4.285 -13.32 -9.203 1 98.81 420 ILE A C 1
ATOM 3096 O O . ILE A 1 420 ? -4.398 -14.523 -9.43 1 98.81 420 ILE A O 1
ATOM 3100 N N . HIS A 1 421 ? -4.488 -12.414 -10.125 1 98.5 421 HIS A N 1
ATOM 3101 C CA . HIS A 1 421 ? -4.449 -12.664 -11.562 1 98.5 421 HIS A CA 1
ATOM 3102 C C . HIS A 1 421 ? -3.105 -12.25 -12.156 1 98.5 421 HIS A C 1
ATOM 3104 O O . HIS A 1 421 ? -2.828 -11.062 -12.305 1 98.5 421 HIS A O 1
ATOM 3110 N N . ALA A 1 422 ? -2.352 -13.242 -12.516 1 97 422 ALA A N 1
ATOM 3111 C CA . ALA A 1 422 ? -0.972 -13.008 -12.93 1 97 422 ALA A CA 1
ATOM 3112 C C . ALA A 1 422 ? -0.914 -12.484 -14.367 1 97 422 ALA A C 1
ATOM 3114 O O . ALA A 1 422 ? -1.5 -13.078 -15.273 1 97 422 ALA A O 1
ATOM 3115 N N . LEU A 1 423 ? -0.281 -11.328 -14.609 1 93.19 423 LEU A N 1
ATOM 3116 C CA . LEU A 1 423 ? 0.015 -10.766 -15.922 1 93.19 423 LEU A CA 1
ATOM 3117 C C . LEU A 1 423 ? 1.52 -10.703 -16.156 1 93.19 423 LEU A C 1
ATOM 3119 O O . LEU A 1 423 ? 2.053 -9.656 -16.516 1 93.19 423 LEU A O 1
ATOM 3123 N N . THR A 1 424 ? 2.193 -11.812 -15.828 1 85 424 THR A N 1
ATOM 3124 C CA . THR A 1 424 ? 3.648 -11.781 -15.922 1 85 424 THR A CA 1
ATOM 3125 C C . THR A 1 424 ? 4.125 -12.445 -17.219 1 85 424 THR A C 1
ATOM 3127 O O . THR A 1 424 ? 3.707 -13.555 -17.531 1 85 424 THR A O 1
ATOM 3130 N N . CYS A 1 425 ? 4.934 -11.75 -17.906 1 81.12 425 CYS A N 1
ATOM 3131 C CA . CYS A 1 425 ? 5.438 -12.266 -19.172 1 81.12 425 CYS A CA 1
ATOM 3132 C C . CYS A 1 425 ? 6.934 -12.531 -19.094 1 81.12 425 CYS A C 1
ATOM 3134 O O . CYS A 1 425 ? 7.688 -12.148 -19.984 1 81.12 425 CYS A O 1
ATOM 3136 N N . ILE A 1 426 ? 7.297 -13.211 -18.047 1 87.25 426 ILE A N 1
ATOM 3137 C CA . ILE A 1 426 ? 8.703 -13.531 -17.859 1 87.25 426 ILE A CA 1
ATOM 3138 C C . ILE A 1 426 ? 8.992 -14.922 -18.422 1 87.25 426 ILE A C 1
ATOM 3140 O O . ILE A 1 426 ? 8.18 -15.477 -19.172 1 87.25 426 ILE A O 1
ATOM 3144 N N . GLY A 1 427 ? 10.25 -15.414 -18.203 1 91.44 427 GLY A N 1
ATOM 3145 C CA . GLY A 1 427 ? 10.578 -16.75 -18.672 1 91.44 427 GLY A CA 1
ATOM 3146 C C . GLY A 1 427 ? 9.625 -17.812 -18.172 1 91.44 427 GLY A C 1
ATOM 3147 O O . GLY A 1 427 ? 9.211 -17.797 -17.016 1 91.44 427 GLY A O 1
ATOM 3148 N N . PRO A 1 428 ? 9.273 -18.75 -19.016 1 95.31 428 PRO A N 1
ATOM 3149 C CA . PRO A 1 428 ? 8.234 -19.734 -18.688 1 95.31 428 PRO A CA 1
ATOM 3150 C C . PRO A 1 428 ? 8.609 -20.594 -17.484 1 95.31 428 PRO A C 1
ATOM 3152 O O . PRO A 1 428 ? 7.742 -20.953 -16.672 1 95.31 428 PRO A O 1
ATOM 3155 N N . ALA A 1 429 ? 9.891 -20.953 -17.328 1 95.94 429 ALA A N 1
ATOM 3156 C CA . ALA A 1 429 ? 10.297 -21.891 -16.281 1 95.94 429 ALA A CA 1
ATOM 3157 C C . ALA A 1 429 ? 10.094 -21.281 -14.898 1 95.94 429 ALA A C 1
ATOM 3159 O O . ALA A 1 429 ? 9.758 -21.984 -13.945 1 95.94 429 ALA A O 1
ATOM 3160 N N . SER A 1 430 ? 10.312 -19.969 -14.75 1 95 430 SER A N 1
ATOM 3161 C CA . SER A 1 430 ? 10.266 -19.312 -13.445 1 95 430 SER A CA 1
ATOM 3162 C C . SER A 1 430 ? 8.984 -18.5 -13.289 1 95 430 SER A C 1
ATOM 3164 O O . SER A 1 430 ? 8.828 -17.781 -12.297 1 95 430 SER A O 1
ATOM 3166 N N . LYS A 1 431 ? 8.094 -18.609 -14.188 1 94 431 LYS A N 1
ATOM 3167 C CA . LYS A 1 431 ? 6.855 -17.844 -14.195 1 94 431 LYS A CA 1
ATOM 3168 C C . LYS A 1 431 ? 5.855 -18.406 -13.188 1 94 431 LYS A C 1
ATOM 3170 O O . LYS A 1 431 ? 5.594 -19.609 -13.172 1 94 431 LYS A O 1
ATOM 3175 N N . GLU A 1 432 ? 5.336 -17.516 -12.391 1 96.69 432 GLU A N 1
ATOM 3176 C CA . GLU A 1 432 ? 4.246 -17.891 -11.5 1 96.69 432 GLU A CA 1
ATOM 3177 C C . GLU A 1 432 ? 2.896 -17.438 -12.062 1 96.69 432 GLU A C 1
ATOM 3179 O O . GLU A 1 432 ? 2.457 -16.312 -11.82 1 96.69 432 GLU A O 1
ATOM 3184 N N . ASN A 1 433 ? 2.264 -18.406 -12.75 1 97.62 433 ASN A N 1
ATOM 3185 C CA . ASN A 1 433 ? 0.951 -18.156 -13.328 1 97.62 433 ASN A CA 1
ATOM 3186 C C . ASN A 1 433 ? -0.115 -17.969 -12.25 1 97.62 433 ASN A C 1
ATOM 3188 O O . ASN A 1 433 ? 0.125 -18.266 -11.078 1 97.62 433 ASN A O 1
ATOM 3192 N N . SER A 1 434 ? -1.318 -17.547 -12.633 1 98.62 434 SER A N 1
ATOM 3193 C CA . SER A 1 434 ? -2.42 -17.359 -11.695 1 98.62 434 SER A CA 1
ATOM 3194 C C . SER A 1 434 ? -2.67 -18.625 -10.875 1 98.62 434 SER A C 1
ATOM 3196 O O . SER A 1 434 ? -2.926 -18.547 -9.672 1 98.62 434 SER A O 1
ATOM 3198 N N . ARG A 1 435 ? -2.59 -19.703 -11.492 1 98.75 435 ARG A N 1
ATOM 3199 C CA . ARG A 1 435 ? -2.844 -20.984 -10.828 1 98.75 435 ARG A CA 1
ATOM 3200 C C . ARG A 1 435 ? -1.798 -21.25 -9.75 1 98.75 435 ARG A C 1
ATOM 3202 O O . ARG A 1 435 ? -2.068 -21.969 -8.781 1 98.75 435 ARG A O 1
ATOM 3209 N N . HIS A 1 436 ? -0.577 -20.75 -9.961 1 98.69 436 HIS A N 1
ATOM 3210 C CA . HIS A 1 436 ? 0.451 -20.891 -8.938 1 98.69 436 HIS A CA 1
ATOM 3211 C C . HIS A 1 436 ? -0.007 -20.312 -7.605 1 98.69 436 HIS A C 1
ATOM 3213 O O . HIS A 1 436 ? 0.13 -20.953 -6.559 1 98.69 436 HIS A O 1
ATOM 3219 N N . TYR A 1 437 ? -0.536 -19.125 -7.617 1 98.75 437 TYR A N 1
ATOM 3220 C CA . TYR A 1 437 ? -1.024 -18.484 -6.406 1 98.75 437 TYR A CA 1
ATOM 3221 C C . TYR A 1 437 ? -2.23 -19.219 -5.84 1 98.75 437 TYR A C 1
ATOM 3223 O O . TYR A 1 437 ? -2.346 -19.391 -4.621 1 98.75 437 TYR A O 1
ATOM 3231 N N . TRP A 1 438 ? -3.084 -19.688 -6.734 1 98.75 438 TRP A N 1
ATOM 3232 C CA . TRP A 1 438 ? -4.262 -20.469 -6.379 1 98.75 438 TRP A CA 1
ATOM 3233 C C . TRP A 1 438 ? -3.865 -21.719 -5.59 1 98.75 438 TRP A C 1
ATOM 3235 O O . TRP A 1 438 ? -4.602 -22.156 -4.699 1 98.75 438 TRP A O 1
ATOM 3245 N N . ARG A 1 439 ? -2.707 -22.203 -5.844 1 98.56 439 ARG A N 1
ATOM 3246 C CA . ARG A 1 439 ? -2.16 -23.406 -5.215 1 98.56 439 ARG A CA 1
ATOM 3247 C C . ARG A 1 439 ? -0.858 -23.094 -4.484 1 98.56 439 ARG A C 1
ATOM 3249 O O . ARG A 1 439 ? 0.045 -23.922 -4.434 1 98.56 439 ARG A O 1
ATOM 3256 N N . GLU A 1 440 ? -0.723 -21.969 -3.92 1 98.62 440 GLU A N 1
ATOM 3257 C CA . GLU A 1 440 ? 0.547 -21.453 -3.41 1 98.62 440 GLU A CA 1
ATOM 3258 C C . GLU A 1 440 ? 1.107 -22.375 -2.32 1 98.62 440 GLU A C 1
ATOM 3260 O O . GLU A 1 440 ? 0.6 -22.391 -1.197 1 98.62 440 GLU A O 1
ATOM 3265 N N . PRO A 1 441 ? 2.227 -23.109 -2.617 1 98.69 441 PRO A N 1
ATOM 3266 C CA . PRO A 1 441 ? 2.703 -24.156 -1.703 1 98.69 441 PRO A CA 1
ATOM 3267 C C . PRO A 1 441 ? 3.174 -23.594 -0.363 1 98.69 441 PRO A C 1
ATOM 3269 O O . PRO A 1 441 ? 2.959 -24.219 0.68 1 98.69 441 PRO A O 1
ATOM 3272 N N . LEU A 1 442 ? 3.834 -22.453 -0.382 1 98.88 442 LEU A N 1
ATOM 3273 C CA . LEU A 1 442 ? 4.355 -21.891 0.857 1 98.88 442 LEU A CA 1
ATOM 3274 C C . LEU A 1 442 ? 3.219 -21.453 1.771 1 98.88 442 LEU A C 1
ATOM 3276 O O . LEU A 1 442 ? 3.262 -21.688 2.982 1 98.88 442 LEU A O 1
ATOM 3280 N N . VAL A 1 443 ? 2.221 -20.812 1.227 1 98.88 443 VAL A N 1
ATOM 3281 C CA . VAL A 1 443 ? 1.061 -20.391 2.002 1 98.88 443 VAL A CA 1
ATOM 3282 C C . VAL A 1 443 ? 0.384 -21.609 2.631 1 98.88 443 VAL A C 1
ATOM 3284 O O . VAL A 1 443 ? 0.07 -21.609 3.824 1 98.88 443 VAL A O 1
ATOM 3287 N N . ILE A 1 444 ? 0.21 -22.656 1.85 1 98.56 444 ILE A N 1
ATOM 3288 C CA . ILE A 1 444 ? -0.451 -23.859 2.324 1 98.56 444 ILE A CA 1
ATOM 3289 C C . ILE A 1 444 ? 0.378 -24.5 3.436 1 98.56 444 ILE A C 1
ATOM 3291 O O . ILE A 1 444 ? -0.154 -24.859 4.492 1 98.56 444 ILE A O 1
ATOM 3295 N N . GLU A 1 445 ? 1.679 -24.641 3.191 1 98.5 445 GLU A N 1
ATOM 3296 C CA . GLU A 1 445 ? 2.562 -25.297 4.152 1 98.5 445 GLU A CA 1
ATOM 3297 C C . GLU A 1 445 ? 2.592 -24.531 5.477 1 98.5 445 GLU A C 1
ATOM 3299 O O . GLU A 1 445 ? 2.473 -25.141 6.547 1 98.5 445 GLU A O 1
ATOM 3304 N N . VAL A 1 446 ? 2.711 -23.234 5.461 1 98.69 446 VAL A N 1
ATOM 3305 C CA . VAL A 1 446 ? 2.838 -22.422 6.672 1 98.69 446 VAL A CA 1
ATOM 3306 C C . VAL A 1 446 ? 1.492 -22.359 7.395 1 98.69 446 VAL A C 1
ATOM 3308 O O . VAL A 1 446 ? 1.436 -22.406 8.625 1 98.69 446 VAL A O 1
ATOM 3311 N N . MET A 1 447 ? 0.423 -22.156 6.66 1 97.31 447 MET A N 1
ATOM 3312 C CA . MET A 1 447 ? -0.913 -22.094 7.246 1 97.31 447 MET A CA 1
ATOM 3313 C C . MET A 1 447 ? -1.233 -23.375 8.016 1 97.31 447 MET A C 1
ATOM 3315 O O . MET A 1 447 ? -1.948 -23.328 9.023 1 97.31 447 MET A O 1
ATOM 3319 N N . ASN A 1 448 ? -0.67 -24.469 7.586 1 95.81 448 ASN A N 1
ATOM 3320 C CA . ASN A 1 448 ? -0.982 -25.766 8.188 1 95.81 448 ASN A CA 1
ATOM 3321 C C . ASN A 1 448 ? 0.058 -26.156 9.234 1 95.81 448 ASN A C 1
ATOM 3323 O O . ASN A 1 448 ? -0.085 -27.188 9.898 1 95.81 448 ASN A O 1
ATOM 3327 N N . ASP A 1 449 ? 1.103 -25.453 9.352 1 96.88 449 ASP A N 1
ATOM 3328 C CA . ASP A 1 449 ? 2.117 -25.734 10.359 1 96.88 449 ASP A CA 1
ATOM 3329 C C . ASP A 1 449 ? 1.635 -25.312 11.75 1 96.88 449 ASP A C 1
ATOM 3331 O O . ASP A 1 449 ? 1.29 -24.156 11.969 1 96.88 449 ASP A O 1
ATOM 3335 N N . GLU A 1 450 ? 1.641 -26.078 12.68 1 95.62 450 GLU A N 1
ATOM 3336 C CA . GLU A 1 450 ? 1.054 -25.828 13.992 1 95.62 450 GLU A CA 1
ATOM 3337 C C . GLU A 1 450 ? 2.031 -25.078 14.891 1 95.62 450 GLU A C 1
ATOM 3339 O O . GLU A 1 450 ? 1.646 -24.562 15.945 1 95.62 450 GLU A O 1
ATOM 3344 N N . GLU A 1 451 ? 3.229 -25.016 14.445 1 96.5 451 GLU A N 1
ATOM 3345 C CA . GLU A 1 451 ? 4.227 -24.328 15.258 1 96.5 451 GLU A CA 1
ATOM 3346 C C . GLU A 1 451 ? 4.316 -22.844 14.898 1 96.5 451 GLU A C 1
ATOM 3348 O O . GLU A 1 451 ? 4.93 -22.062 15.625 1 96.5 451 GLU A O 1
ATOM 3353 N N . PHE A 1 452 ? 3.76 -22.516 13.82 1 98.06 452 PHE A N 1
ATOM 3354 C CA . PHE A 1 452 ? 3.799 -21.141 13.367 1 98.06 452 PHE A CA 1
ATOM 3355 C C . PHE A 1 452 ? 2.428 -20.484 13.508 1 98.06 452 PHE A C 1
ATOM 3357 O O . PHE A 1 452 ? 1.402 -21.172 13.477 1 98.06 452 PHE A O 1
ATOM 3364 N N . ASP A 1 453 ? 2.426 -19.234 13.789 1 98.31 453 ASP A N 1
ATOM 3365 C CA . ASP A 1 453 ? 1.279 -18.344 13.664 1 98.31 453 ASP A CA 1
ATOM 3366 C C . ASP A 1 453 ? 1.424 -17.422 12.453 1 98.31 453 ASP A C 1
ATOM 3368 O O . ASP A 1 453 ? 2.104 -16.406 12.523 1 98.31 453 ASP A O 1
ATOM 3372 N N . LEU A 1 454 ? 0.779 -17.797 11.367 1 98.62 454 LEU A N 1
ATOM 3373 C CA . LEU A 1 454 ? 0.89 -17 10.148 1 98.62 454 LEU A CA 1
ATOM 3374 C C . LEU A 1 454 ? 0.063 -15.727 10.242 1 98.62 454 LEU A C 1
ATOM 3376 O O . LEU A 1 454 ? -1.168 -15.781 10.266 1 98.62 454 LEU A O 1
ATOM 3380 N N . ALA A 1 455 ? 0.751 -14.594 10.188 1 97.94 455 ALA A N 1
ATOM 3381 C CA . ALA A 1 455 ? 0.1 -13.289 10.352 1 97.94 455 ALA A CA 1
ATOM 3382 C C . ALA A 1 455 ? -0.629 -12.883 9.07 1 97.94 455 ALA A C 1
ATOM 3384 O O . ALA A 1 455 ? -1.713 -12.297 9.133 1 97.94 455 ALA A O 1
ATOM 3385 N N . GLY A 1 456 ? -0.099 -13.094 7.984 1 98.25 456 GLY A N 1
ATOM 3386 C CA . GLY A 1 456 ? -0.645 -12.703 6.695 1 98.25 456 GLY A CA 1
ATOM 3387 C C . GLY A 1 456 ? 0.339 -12.883 5.551 1 98.25 456 GLY A C 1
ATOM 3388 O O . GLY A 1 456 ? 1.42 -13.438 5.738 1 98.25 456 GLY A O 1
ATOM 3389 N N . VAL A 1 457 ? -0.084 -12.531 4.395 1 98.94 457 VAL A N 1
ATOM 3390 C CA . VAL A 1 457 ? 0.734 -12.586 3.189 1 98.94 457 VAL A CA 1
ATOM 3391 C C . VAL A 1 457 ? 0.845 -11.188 2.582 1 98.94 457 VAL A C 1
ATOM 3393 O O . VAL A 1 457 ? -0.164 -10.578 2.219 1 98.94 457 VAL A O 1
ATOM 3396 N N . VAL A 1 458 ? 2.064 -10.695 2.498 1 98.94 458 VAL A N 1
ATOM 3397 C CA . VAL A 1 458 ? 2.307 -9.359 1.961 1 98.94 458 VAL A CA 1
ATOM 3398 C C . VAL A 1 458 ? 2.777 -9.461 0.512 1 98.94 458 VAL A C 1
ATOM 3400 O O . VAL A 1 458 ? 3.787 -10.109 0.225 1 98.94 458 VAL A O 1
ATOM 3403 N N . PHE A 1 459 ? 2.047 -8.875 -0.376 1 98.88 459 PHE A N 1
ATOM 3404 C CA . PHE A 1 459 ? 2.488 -8.758 -1.761 1 98.88 459 PHE A CA 1
ATOM 3405 C C . PHE A 1 459 ? 3.15 -7.406 -2.002 1 98.88 459 PHE A C 1
ATOM 3407 O O . PHE A 1 459 ? 2.617 -6.367 -1.603 1 98.88 459 PHE A O 1
ATOM 3414 N N . VAL A 1 460 ? 4.273 -7.422 -2.586 1 98.62 460 VAL A N 1
ATOM 3415 C CA . VAL A 1 460 ? 5.02 -6.203 -2.885 1 98.62 460 VAL A CA 1
ATOM 3416 C C . VAL A 1 460 ? 5.566 -6.266 -4.309 1 98.62 460 VAL A C 1
ATOM 3418 O O . VAL A 1 460 ? 6.043 -7.316 -4.75 1 98.62 460 VAL A O 1
ATOM 3421 N N . GLY A 1 461 ? 5.449 -5.168 -5.07 1 97 461 GLY A N 1
ATOM 3422 C CA . GLY A 1 461 ? 5.891 -5.148 -6.457 1 97 461 GLY A CA 1
ATOM 3423 C C . GLY A 1 461 ? 7.371 -4.859 -6.605 1 97 461 GLY A C 1
ATOM 3424 O O . GLY A 1 461 ? 8.016 -4.402 -5.66 1 97 461 GLY A O 1
ATOM 3425 N N . SER A 1 462 ? 7.871 -5.102 -7.789 1 95.38 462 SER A N 1
ATOM 3426 C CA . SER A 1 462 ? 9.25 -4.809 -8.172 1 95.38 462 SER A CA 1
ATOM 3427 C C . SER A 1 462 ? 9.297 -3.756 -9.273 1 95.38 462 SER A C 1
ATOM 3429 O O . SER A 1 462 ? 9.305 -4.094 -10.461 1 95.38 462 SER A O 1
ATOM 3431 N N . PRO A 1 463 ? 9.406 -2.5 -8.891 1 94.19 463 PRO A N 1
ATOM 3432 C CA . PRO A 1 463 ? 9.477 -1.463 -9.922 1 94.19 463 PRO A CA 1
ATOM 3433 C C . PRO A 1 463 ? 10.75 -1.555 -10.766 1 94.19 463 PRO A C 1
ATOM 3435 O O . PRO A 1 463 ? 11.664 -2.314 -10.43 1 94.19 463 PRO A O 1
ATOM 3438 N N . GLN A 1 464 ? 10.773 -0.818 -11.805 1 89.75 464 GLN A N 1
ATOM 3439 C CA . GLN A 1 464 ? 11.898 -0.869 -12.727 1 89.75 464 GLN A CA 1
ATOM 3440 C C . GLN A 1 464 ? 13.07 -0.031 -12.219 1 89.75 464 GLN A C 1
ATOM 3442 O O . GLN A 1 464 ? 14.227 -0.457 -12.289 1 89.75 464 GLN A O 1
ATOM 3447 N N . VAL A 1 465 ? 12.805 1.158 -11.695 1 88.75 465 VAL A N 1
ATOM 3448 C CA . VAL A 1 465 ? 13.812 2.143 -11.312 1 88.75 465 VAL A CA 1
ATOM 3449 C C . VAL A 1 465 ? 14.281 1.868 -9.883 1 88.75 465 VAL A C 1
ATOM 3451 O O . VAL A 1 465 ? 13.469 1.644 -8.984 1 88.75 465 VAL A O 1
ATOM 3454 N N . ASN A 1 466 ? 15.57 1.921 -9.609 1 89 466 ASN A N 1
ATOM 3455 C CA . ASN A 1 466 ? 16.141 1.553 -8.32 1 89 466 ASN A CA 1
ATOM 3456 C C . ASN A 1 466 ? 15.602 2.43 -7.195 1 89 466 ASN A C 1
ATOM 3458 O O . ASN A 1 466 ? 15.312 1.937 -6.102 1 89 466 ASN A O 1
ATOM 3462 N N . ALA A 1 467 ? 15.508 3.709 -7.457 1 90.56 467 ALA A N 1
ATOM 3463 C CA . ALA A 1 467 ? 14.977 4.598 -6.422 1 90.56 467 ALA A CA 1
ATOM 3464 C C . ALA A 1 467 ? 13.578 4.164 -5.988 1 90.56 467 ALA A C 1
ATOM 3466 O O . ALA A 1 467 ? 13.234 4.273 -4.809 1 90.56 467 ALA A O 1
ATOM 3467 N N . GLU A 1 468 ? 12.781 3.754 -6.938 1 94.25 468 GLU A N 1
ATOM 3468 C CA . GLU A 1 468 ? 11.438 3.266 -6.633 1 94.25 468 GLU A CA 1
ATOM 3469 C C . GLU A 1 468 ? 11.492 1.932 -5.895 1 94.25 468 GLU A C 1
ATOM 3471 O O . GLU A 1 468 ? 10.672 1.67 -5.016 1 94.25 468 GLU A O 1
ATOM 3476 N N . LYS A 1 469 ? 12.5 1.066 -6.25 1 95.25 469 LYS A N 1
ATOM 3477 C CA . LYS A 1 469 ? 12.695 -0.195 -5.543 1 95.25 469 LYS A CA 1
ATOM 3478 C C . LYS A 1 469 ? 12.938 0.041 -4.055 1 95.25 469 LYS A C 1
ATOM 3480 O O . LYS A 1 469 ? 12.344 -0.628 -3.209 1 95.25 469 LYS A O 1
ATOM 3485 N N . PHE A 1 470 ? 13.789 0.978 -3.77 1 95.62 470 PHE A N 1
ATOM 3486 C CA . PHE A 1 470 ? 14.148 1.242 -2.381 1 95.62 470 PHE A CA 1
ATOM 3487 C C . PHE A 1 470 ? 12.992 1.896 -1.635 1 95.62 470 PHE A C 1
ATOM 3489 O O . PHE A 1 470 ? 12.766 1.611 -0.457 1 95.62 470 PHE A O 1
ATOM 3496 N N . TYR A 1 471 ? 12.242 2.779 -2.309 1 97.44 471 TYR A N 1
ATOM 3497 C CA . TYR A 1 471 ? 11.055 3.371 -1.71 1 97.44 471 TYR A CA 1
ATOM 3498 C C . TYR A 1 471 ? 10.07 2.293 -1.271 1 97.44 471 TYR A C 1
ATOM 3500 O O . TYR A 1 471 ? 9.625 2.283 -0.123 1 97.44 471 TYR A O 1
ATOM 3508 N N . VAL A 1 472 ? 9.781 1.43 -2.152 1 98 472 VAL A N 1
ATOM 3509 C CA . VAL A 1 472 ? 8.82 0.354 -1.924 1 98 472 VAL A CA 1
ATOM 3510 C C . VAL A 1 472 ? 9.336 -0.575 -0.827 1 98 472 VAL A C 1
ATOM 3512 O O . VAL A 1 472 ? 8.578 -0.977 0.061 1 98 472 VAL A O 1
ATOM 3515 N N . SER A 1 473 ? 10.562 -0.914 -0.842 1 98.31 473 SER A N 1
ATOM 3516 C CA . SER A 1 473 ? 11.172 -1.805 0.138 1 98.31 473 SER A CA 1
ATOM 3517 C C . SER A 1 473 ? 11.156 -1.188 1.533 1 98.31 473 SER A C 1
ATOM 3519 O O . SER A 1 473 ? 10.93 -1.887 2.523 1 98.31 473 SER A O 1
ATOM 3521 N N . GLU A 1 474 ? 11.453 0.052 1.619 1 98 474 GLU A N 1
ATOM 3522 C CA . GLU A 1 474 ? 11.414 0.74 2.906 1 98 474 GLU A CA 1
ATOM 3523 C C . GLU A 1 474 ? 10 0.737 3.492 1 98 474 GLU A C 1
ATOM 3525 O O . GLU A 1 474 ? 9.828 0.602 4.707 1 98 474 GLU A O 1
ATOM 3530 N N . ARG A 1 475 ? 8.992 0.92 2.656 1 98.62 475 ARG A N 1
ATOM 3531 C CA . ARG A 1 475 ? 7.609 0.827 3.121 1 98.62 475 ARG A CA 1
ATOM 3532 C C . ARG A 1 475 ? 7.297 -0.58 3.619 1 98.62 475 ARG A C 1
ATOM 3534 O O . ARG A 1 475 ? 6.57 -0.748 4.602 1 98.62 475 ARG A O 1
ATOM 3541 N N . LEU A 1 476 ? 7.855 -1.579 2.936 1 98.88 476 LEU A N 1
ATOM 3542 C CA . LEU A 1 476 ? 7.707 -2.949 3.412 1 98.88 476 LEU A CA 1
ATOM 3543 C C . LEU A 1 476 ? 8.297 -3.105 4.812 1 98.88 476 LEU A C 1
ATOM 3545 O O . LEU A 1 476 ? 7.672 -3.713 5.688 1 98.88 476 LEU A O 1
ATOM 3549 N N . GLY A 1 477 ? 9.531 -2.6 4.984 1 98.62 477 GLY A N 1
ATOM 3550 C CA . GLY A 1 477 ? 10.148 -2.658 6.301 1 98.62 477 GLY A CA 1
ATOM 3551 C C . GLY A 1 477 ? 9.289 -2.057 7.395 1 98.62 477 GLY A C 1
ATOM 3552 O O . GLY A 1 477 ? 9.117 -2.654 8.461 1 98.62 477 GLY A O 1
ATOM 3553 N N . MET A 1 478 ? 8.703 -0.913 7.137 1 98.5 478 MET A N 1
ATOM 3554 C CA . MET A 1 478 ? 7.867 -0.231 8.125 1 98.5 478 MET A CA 1
ATOM 3555 C C . MET A 1 478 ? 6.602 -1.029 8.414 1 98.5 478 MET A C 1
ATOM 3557 O O . MET A 1 478 ? 6.133 -1.07 9.547 1 98.5 478 MET A O 1
ATOM 3561 N N . LEU A 1 479 ? 6.051 -1.624 7.398 1 98.81 479 LEU A N 1
ATOM 3562 C CA . LEU A 1 479 ? 4.879 -2.471 7.594 1 98.81 479 LEU A CA 1
ATOM 3563 C C . LEU A 1 479 ? 5.207 -3.66 8.492 1 98.81 479 LEU A C 1
ATOM 3565 O O . LEU A 1 479 ? 4.5 -3.922 9.461 1 98.81 479 LEU A O 1
ATOM 3569 N N . VAL A 1 480 ? 6.273 -4.344 8.195 1 98.81 480 VAL A N 1
ATOM 3570 C CA . VAL A 1 480 ? 6.645 -5.559 8.914 1 98.81 480 VAL A CA 1
ATOM 3571 C C . VAL A 1 480 ? 6.98 -5.215 10.367 1 98.81 480 VAL A C 1
ATOM 3573 O O . VAL A 1 480 ? 6.68 -5.988 11.281 1 98.81 480 VAL A O 1
ATOM 3576 N N . GLU A 1 481 ? 7.578 -4.094 10.578 1 98.19 481 GLU A N 1
ATOM 3577 C CA . GLU A 1 481 ? 7.926 -3.643 11.93 1 98.19 481 GLU A CA 1
ATOM 3578 C C . GLU A 1 481 ? 6.691 -3.596 12.828 1 98.19 481 GLU A C 1
ATOM 3580 O O . GLU A 1 481 ? 6.777 -3.889 14.023 1 98.19 481 GLU A O 1
ATOM 3585 N N . THR A 1 482 ? 5.559 -3.244 12.289 1 98.38 482 THR A N 1
ATOM 3586 C CA . THR A 1 482 ? 4.344 -3.113 13.086 1 98.38 482 THR A CA 1
ATOM 3587 C C . THR A 1 482 ? 3.773 -4.484 13.43 1 98.38 482 THR A C 1
ATOM 3589 O O . THR A 1 482 ? 2.916 -4.602 14.312 1 98.38 482 THR A O 1
ATOM 3592 N N . MET A 1 483 ? 4.215 -5.523 12.766 1 98.31 483 MET A N 1
ATOM 3593 C CA . MET A 1 483 ? 3.629 -6.852 12.922 1 98.31 483 MET A CA 1
ATOM 3594 C C . MET A 1 483 ? 4.223 -7.57 14.133 1 98.31 483 MET A C 1
ATOM 3596 O O . MET A 1 483 ? 3.609 -8.492 14.68 1 98.31 483 MET A O 1
ATOM 3600 N N . ASP A 1 484 ? 5.445 -7.219 14.523 1 97.19 484 ASP A N 1
ATOM 3601 C CA . ASP A 1 484 ? 6.18 -7.875 15.602 1 97.19 484 ASP A CA 1
ATOM 3602 C C . ASP A 1 484 ? 6.316 -9.375 15.344 1 97.19 484 ASP A C 1
ATOM 3604 O O . ASP A 1 484 ? 6.027 -10.195 16.219 1 97.19 484 ASP A O 1
ATOM 3608 N N . VAL A 1 485 ? 6.746 -9.719 14.102 1 98.44 485 VAL A N 1
ATOM 3609 C CA . VAL A 1 485 ? 6.906 -11.125 13.75 1 98.44 485 VAL A CA 1
ATOM 3610 C C . VAL A 1 485 ? 8.273 -11.625 14.203 1 98.44 485 VAL A C 1
ATOM 3612 O O . VAL A 1 485 ? 9.195 -10.828 14.398 1 98.44 485 VAL A O 1
ATOM 3615 N N . GLU A 1 486 ? 8.352 -12.922 14.312 1 98.31 486 GLU A N 1
ATOM 3616 C CA . GLU A 1 486 ? 9.594 -13.547 14.758 1 98.31 486 GLU A CA 1
ATOM 3617 C C . GLU A 1 486 ? 10.344 -14.188 13.594 1 98.31 486 GLU A C 1
ATOM 3619 O O . GLU A 1 486 ? 11.461 -14.68 13.758 1 98.31 486 GLU A O 1
ATOM 3624 N N . GLY A 1 487 ? 9.797 -14.203 12.422 1 98.81 487 GLY A N 1
ATOM 3625 C CA . GLY A 1 487 ? 10.391 -14.703 11.195 1 98.81 487 GLY A CA 1
ATOM 3626 C C . GLY A 1 487 ? 9.633 -14.289 9.953 1 98.81 487 GLY A C 1
ATOM 3627 O O . GLY A 1 487 ? 8.445 -13.961 10.023 1 98.81 487 GLY A O 1
ATOM 3628 N N . ALA A 1 488 ? 10.32 -14.328 8.828 1 98.94 488 ALA A N 1
ATOM 3629 C CA . ALA A 1 488 ? 9.695 -13.945 7.562 1 98.94 488 ALA A CA 1
ATOM 3630 C C . ALA A 1 488 ? 10.203 -14.812 6.414 1 98.94 488 ALA A C 1
ATOM 3632 O O . ALA A 1 488 ? 11.352 -15.273 6.434 1 98.94 488 ALA A O 1
ATOM 3633 N N . PHE A 1 489 ? 9.328 -15.086 5.523 1 98.94 489 PHE A N 1
ATOM 3634 C CA . PHE A 1 489 ? 9.688 -15.633 4.219 1 98.94 489 PHE A CA 1
ATOM 3635 C C . PHE A 1 489 ? 9.633 -14.555 3.146 1 98.94 489 PHE A C 1
ATOM 3637 O O . PHE A 1 489 ? 8.703 -13.742 3.123 1 98.94 489 PHE A O 1
ATOM 3644 N N . ILE A 1 490 ? 10.641 -14.5 2.285 1 98.88 490 ILE A N 1
ATOM 3645 C CA . ILE A 1 490 ? 10.602 -13.617 1.127 1 98.88 490 ILE A CA 1
ATOM 3646 C C . ILE A 1 490 ? 10.797 -14.43 -0.151 1 98.88 490 ILE A C 1
ATOM 3648 O O . ILE A 1 490 ? 11.781 -15.156 -0.286 1 98.88 490 ILE A O 1
ATOM 3652 N N . THR A 1 491 ? 9.836 -14.359 -1.023 1 98.69 491 THR A N 1
ATOM 3653 C CA . THR A 1 491 ? 9.961 -15.023 -2.314 1 98.69 491 THR A CA 1
ATOM 3654 C C . THR A 1 491 ? 10.016 -14.008 -3.449 1 98.69 491 THR A C 1
ATOM 3656 O O . THR A 1 491 ? 9.516 -12.891 -3.312 1 98.69 491 THR A O 1
ATOM 3659 N N . THR A 1 492 ? 10.656 -14.305 -4.516 1 96.75 492 THR A N 1
ATOM 3660 C CA . THR A 1 492 ? 10.625 -13.461 -5.711 1 96.75 492 THR A CA 1
ATOM 3661 C C . THR A 1 492 ? 10.391 -14.305 -6.957 1 96.75 492 THR A C 1
ATOM 3663 O O . THR A 1 492 ? 10.875 -15.438 -7.047 1 96.75 492 THR A O 1
ATOM 3666 N N . GLU A 1 493 ? 9.562 -13.773 -7.789 1 92.81 493 GLU A N 1
ATOM 3667 C CA . GLU A 1 493 ? 9.344 -14.352 -9.109 1 92.81 493 GLU A CA 1
ATOM 3668 C C . GLU A 1 493 ? 10.406 -13.875 -10.102 1 92.81 493 GLU A C 1
ATOM 3670 O O . GLU A 1 493 ? 10.711 -12.68 -10.164 1 92.81 493 GLU A O 1
ATOM 3675 N N . GLY A 1 494 ? 10.953 -14.781 -10.82 1 86.38 494 GLY A N 1
ATOM 3676 C CA . GLY A 1 494 ? 12 -14.43 -11.766 1 86.38 494 GLY A CA 1
ATOM 3677 C C . GLY A 1 494 ? 13.367 -14.281 -11.117 1 86.38 494 GLY A C 1
ATOM 3678 O O . GLY A 1 494 ? 13.664 -14.938 -10.125 1 86.38 494 GLY A O 1
ATOM 3679 N N . PHE A 1 495 ? 14.289 -13.625 -11.797 1 88.25 495 PHE A N 1
ATOM 3680 C CA . PHE A 1 495 ? 15.648 -13.391 -11.328 1 88.25 495 PHE A CA 1
ATOM 3681 C C . PHE A 1 495 ? 16.234 -12.141 -11.984 1 88.25 495 PHE A C 1
ATOM 3683 O O . PHE A 1 495 ? 15.531 -11.406 -12.672 1 88.25 495 PHE A O 1
ATOM 3690 N N . GLY A 1 496 ? 17.438 -11.844 -11.727 1 87.94 496 GLY A N 1
ATOM 3691 C CA . GLY A 1 496 ? 18.094 -10.695 -12.328 1 87.94 496 GLY A CA 1
ATOM 3692 C C . GLY A 1 496 ? 17.766 -9.391 -11.633 1 87.94 496 GLY A C 1
ATOM 3693 O O . GLY A 1 496 ? 18.031 -9.227 -10.445 1 87.94 496 GLY A O 1
ATOM 3694 N N . ASN A 1 497 ? 17.047 -8.57 -12.375 1 87.25 497 ASN A N 1
ATOM 3695 C CA . ASN A 1 497 ? 16.703 -7.25 -11.867 1 87.25 497 ASN A CA 1
ATOM 3696 C C . ASN A 1 497 ? 15.891 -7.336 -10.578 1 87.25 497 ASN A C 1
ATOM 3698 O O . ASN A 1 497 ? 16.031 -6.484 -9.695 1 87.25 497 ASN A O 1
ATOM 3702 N N . ASN A 1 498 ? 15.094 -8.289 -10.391 1 91.12 498 ASN A N 1
ATOM 3703 C CA . ASN A 1 498 ? 14.234 -8.469 -9.227 1 91.12 498 ASN A CA 1
ATOM 3704 C C . ASN A 1 498 ? 15.047 -8.758 -7.969 1 91.12 498 ASN A C 1
ATOM 3706 O O . ASN A 1 498 ? 14.57 -8.539 -6.852 1 91.12 498 ASN A O 1
ATOM 3710 N N . HIS A 1 499 ? 16.266 -9.266 -8.164 1 94.06 499 HIS A N 1
ATOM 3711 C CA . HIS A 1 499 ? 17.125 -9.602 -7.031 1 94.06 499 HIS A CA 1
ATOM 3712 C C . HIS A 1 499 ? 17.547 -8.352 -6.277 1 94.06 499 HIS A C 1
ATOM 3714 O O . HIS A 1 499 ? 17.922 -8.422 -5.102 1 94.06 499 HIS A O 1
ATOM 3720 N N . ILE A 1 500 ? 17.531 -7.191 -6.957 1 93.44 500 ILE A N 1
ATOM 3721 C CA . ILE A 1 500 ? 17.875 -5.949 -6.27 1 93.44 500 ILE A CA 1
ATOM 3722 C C . ILE A 1 500 ? 16.812 -5.648 -5.215 1 93.44 500 ILE A C 1
ATOM 3724 O O . ILE A 1 500 ? 17.141 -5.367 -4.059 1 93.44 500 ILE A O 1
ATOM 3728 N N . ASP A 1 501 ? 15.508 -5.73 -5.613 1 95.88 501 ASP A N 1
ATOM 3729 C CA . ASP A 1 501 ? 14.406 -5.582 -4.66 1 95.88 501 ASP A CA 1
ATOM 3730 C C . ASP A 1 501 ? 14.477 -6.652 -3.574 1 95.88 501 ASP A C 1
ATOM 3732 O O . ASP A 1 501 ? 14.367 -6.344 -2.385 1 95.88 501 ASP A O 1
ATOM 3736 N N . PHE A 1 502 ? 14.688 -7.805 -4.07 1 97.56 502 PHE A N 1
ATOM 3737 C CA . PHE A 1 502 ? 14.727 -8.977 -3.205 1 97.56 502 PHE A CA 1
ATOM 3738 C C . PHE A 1 502 ? 15.758 -8.805 -2.102 1 97.56 502 PHE A C 1
ATOM 3740 O O . PHE A 1 502 ? 15.469 -9.031 -0.925 1 97.56 502 PHE A O 1
ATOM 3747 N N . ALA A 1 503 ? 16.906 -8.398 -2.426 1 97.12 503 ALA A N 1
ATOM 3748 C CA . ALA A 1 503 ? 17.969 -8.141 -1.464 1 97.12 503 ALA A CA 1
ATOM 3749 C C . ALA A 1 503 ? 17.609 -6.996 -0.529 1 97.12 503 ALA A C 1
ATOM 3751 O O . ALA A 1 503 ? 17.859 -7.062 0.676 1 97.12 503 ALA A O 1
ATOM 3752 N N . SER A 1 504 ? 17.016 -5.969 -1.058 1 97.94 504 SER A N 1
ATOM 3753 C CA . SER A 1 504 ? 16.594 -4.832 -0.247 1 97.94 504 SER A CA 1
ATOM 3754 C C . SER A 1 504 ? 15.531 -5.234 0.768 1 97.94 504 SER A C 1
ATOM 3756 O O . SER A 1 504 ? 15.539 -4.766 1.908 1 97.94 504 SER A O 1
ATOM 3758 N N . HIS A 1 505 ? 14.586 -6.07 0.326 1 98.69 505 HIS A N 1
ATOM 3759 C CA . HIS A 1 505 ? 13.578 -6.562 1.253 1 98.69 505 HIS A CA 1
ATOM 3760 C C . HIS A 1 505 ? 14.211 -7.312 2.416 1 98.69 505 HIS A C 1
ATOM 3762 O O . HIS A 1 505 ? 13.797 -7.148 3.568 1 98.69 505 HIS A O 1
ATOM 3768 N N . HIS A 1 506 ? 15.234 -8.164 2.098 1 98.5 506 HIS A N 1
ATOM 3769 C CA . HIS A 1 506 ? 15.969 -8.859 3.146 1 98.5 506 HIS A CA 1
ATOM 3770 C C . HIS A 1 506 ? 16.578 -7.883 4.141 1 98.5 506 HIS A C 1
ATOM 3772 O O . HIS A 1 506 ? 16.516 -8.094 5.352 1 98.5 506 HIS A O 1
ATOM 3778 N N . GLU A 1 507 ? 17.141 -6.887 3.613 1 98.06 507 GLU A N 1
ATOM 3779 C CA . GLU A 1 507 ? 17.797 -5.891 4.453 1 98.06 507 GLU A CA 1
ATOM 3780 C C . GLU A 1 507 ? 16.781 -5.172 5.348 1 98.06 507 GLU A C 1
ATOM 3782 O O . GLU A 1 507 ? 17 -5.031 6.551 1 98.06 507 GLU A O 1
ATOM 3787 N N . GLN A 1 508 ? 15.688 -4.719 4.793 1 98.56 508 GLN A N 1
ATOM 3788 C CA . GLN A 1 508 ? 14.68 -3.953 5.52 1 98.56 508 GLN A CA 1
ATOM 3789 C C . GLN A 1 508 ? 14.039 -4.793 6.625 1 98.56 508 GLN A C 1
ATOM 3791 O O . GLN A 1 508 ? 13.734 -4.277 7.703 1 98.56 508 GLN A O 1
ATOM 3796 N N . VAL A 1 509 ? 13.867 -6.066 6.359 1 98.75 509 VAL A N 1
ATOM 3797 C CA . VAL A 1 509 ? 13.266 -6.941 7.359 1 98.75 509 VAL A CA 1
ATOM 3798 C C . VAL A 1 509 ? 14.336 -7.391 8.359 1 98.75 509 VAL A C 1
ATOM 3800 O O . VAL A 1 509 ? 14.117 -7.324 9.57 1 98.75 509 VAL A O 1
ATOM 3803 N N . GLY A 1 510 ? 15.469 -7.77 7.836 1 98.5 510 GLY A N 1
ATOM 3804 C CA . GLY A 1 510 ? 16.531 -8.305 8.664 1 98.5 510 GLY A CA 1
ATOM 3805 C C . GLY A 1 510 ? 17.094 -7.293 9.648 1 98.5 510 GLY A C 1
ATOM 3806 O O . GLY A 1 510 ? 17.453 -7.645 10.781 1 98.5 510 GLY A O 1
ATOM 3807 N N . MET A 1 511 ? 17.219 -6.059 9.297 1 97.06 511 MET A N 1
ATOM 3808 C CA . MET A 1 511 ? 17.797 -5.035 10.164 1 97.06 511 MET A CA 1
ATOM 3809 C C . MET A 1 511 ? 16.906 -4.785 11.383 1 97.06 511 MET A C 1
ATOM 3811 O O . MET A 1 511 ? 17.328 -4.137 12.336 1 97.06 511 MET A O 1
ATOM 3815 N N . ARG A 1 512 ? 15.742 -5.34 11.391 1 97.19 512 ARG A N 1
ATOM 3816 C CA . ARG A 1 512 ? 14.82 -5.234 12.508 1 97.19 512 ARG A CA 1
ATOM 3817 C C . ARG A 1 512 ? 14.922 -6.449 13.422 1 97.19 512 ARG A C 1
ATOM 3819 O O . ARG A 1 512 ? 14.07 -6.652 14.297 1 97.19 512 ARG A O 1
ATOM 3826 N N . GLY A 1 513 ? 15.883 -7.258 13.18 1 96.88 513 GLY A N 1
ATOM 3827 C CA . GLY A 1 513 ? 16.141 -8.414 14.016 1 96.88 513 GLY A CA 1
ATOM 3828 C C . GLY A 1 513 ? 15.297 -9.617 13.664 1 96.88 513 GLY A C 1
ATOM 3829 O O . GLY A 1 513 ? 15.109 -10.516 14.484 1 96.88 513 GLY A O 1
ATOM 3830 N N . ILE A 1 514 ? 14.758 -9.633 12.523 1 98.44 514 ILE A N 1
ATOM 3831 C CA . ILE A 1 514 ? 13.867 -10.711 12.094 1 98.44 514 ILE A CA 1
ATOM 3832 C C . ILE A 1 514 ? 14.602 -11.633 11.125 1 98.44 514 ILE A C 1
ATOM 3834 O O . ILE A 1 514 ? 15.016 -11.211 10.047 1 98.44 514 ILE A O 1
ATOM 3838 N N . PRO A 1 515 ? 14.758 -12.914 11.477 1 98.62 515 PRO A N 1
ATOM 3839 C CA . PRO A 1 515 ? 15.344 -13.828 10.5 1 98.62 515 PRO A CA 1
ATOM 3840 C C . PRO A 1 515 ? 14.492 -13.984 9.242 1 98.62 515 PRO A C 1
ATOM 3842 O O . PRO A 1 515 ? 13.258 -14.039 9.336 1 98.62 515 PRO A O 1
ATOM 3845 N N . VAL A 1 516 ? 15.195 -14.07 8.102 1 98.75 516 VAL A N 1
ATOM 3846 C CA . VAL A 1 516 ? 14.5 -14.117 6.816 1 98.75 516 VAL A CA 1
ATOM 3847 C C . VAL A 1 516 ? 14.977 -15.32 6.016 1 98.75 516 VAL A C 1
ATOM 3849 O O . VAL A 1 516 ? 16.188 -15.539 5.863 1 98.75 516 VAL A O 1
ATOM 3852 N N . VAL A 1 517 ? 14.055 -16.109 5.57 1 98.81 517 VAL A N 1
ATOM 3853 C CA . VAL A 1 517 ? 14.359 -17.125 4.574 1 98.81 517 VAL A CA 1
ATOM 3854 C C . VAL A 1 517 ? 13.93 -16.656 3.189 1 98.81 517 VAL A C 1
ATOM 3856 O O . VAL A 1 517 ? 12.75 -16.375 2.963 1 98.81 517 VAL A O 1
ATOM 3859 N N . GLY A 1 518 ? 14.914 -16.562 2.312 1 98.38 518 GLY A N 1
ATOM 3860 C CA . GLY A 1 518 ? 14.648 -16.156 0.945 1 98.38 518 GLY A CA 1
ATOM 3861 C C . GLY A 1 518 ? 14.484 -17.312 -0.01 1 98.38 518 GLY A C 1
ATOM 3862 O O . GLY A 1 518 ? 15.18 -18.328 0.111 1 98.38 518 GLY A O 1
ATOM 3863 N N . MET A 1 519 ? 13.57 -17.188 -0.951 1 98.31 519 MET A N 1
ATOM 3864 C CA . MET A 1 519 ? 13.336 -18.188 -1.976 1 98.31 519 MET A CA 1
ATOM 3865 C C . MET A 1 519 ? 13.367 -17.578 -3.369 1 98.31 519 MET A C 1
ATOM 3867 O O . MET A 1 519 ? 12.633 -16.625 -3.646 1 98.31 519 MET A O 1
ATOM 3871 N N . SER A 1 520 ? 14.195 -18.047 -4.258 1 96.69 520 SER A N 1
ATOM 3872 C CA . SER A 1 520 ? 14.336 -17.562 -5.625 1 96.69 520 SER A CA 1
ATOM 3873 C C . SER A 1 520 ? 14.938 -18.641 -6.531 1 96.69 520 SER A C 1
ATOM 3875 O O . SER A 1 520 ? 15.555 -19.594 -6.047 1 96.69 520 SER A O 1
ATOM 3877 N N . PHE A 1 521 ? 14.656 -18.516 -7.758 1 96.12 521 PHE A N 1
ATOM 3878 C CA . PHE A 1 521 ? 15.445 -19.25 -8.734 1 96.12 521 PHE A CA 1
ATOM 3879 C C . PHE A 1 521 ? 16.828 -18.625 -8.898 1 96.12 521 PHE A C 1
ATOM 3881 O O . PHE A 1 521 ? 16.938 -17.469 -9.336 1 96.12 521 PHE A O 1
ATOM 3888 N N . CYS A 1 522 ? 17.859 -19.344 -8.586 1 93.94 522 CYS A N 1
ATOM 3889 C CA . CYS A 1 522 ? 19.234 -18.875 -8.711 1 93.94 522 CYS A CA 1
ATOM 3890 C C . CYS A 1 522 ? 20.062 -19.828 -9.562 1 93.94 522 CYS A C 1
ATOM 3892 O O . CYS A 1 522 ? 20.406 -19.5 -10.695 1 93.94 522 CYS A O 1
ATOM 3894 N N . ALA A 1 523 ? 20.344 -21.031 -8.93 1 93.88 523 ALA A N 1
ATOM 3895 C CA . ALA A 1 523 ? 21.062 -22.109 -9.586 1 93.88 523 ALA A CA 1
ATOM 3896 C C . ALA A 1 523 ? 22.234 -21.578 -10.398 1 93.88 523 ALA A C 1
ATOM 3898 O O . ALA A 1 523 ? 23.062 -20.812 -9.883 1 93.88 523 ALA A O 1
ATOM 3899 N N . VAL A 1 524 ? 22.375 -21.969 -11.648 1 90.44 524 VAL A N 1
ATOM 3900 C CA . VAL A 1 524 ? 23.531 -21.609 -12.477 1 90.44 524 VAL A CA 1
ATOM 3901 C C . VAL A 1 524 ? 23.281 -20.266 -13.148 1 90.44 524 VAL A C 1
ATOM 3903 O O . VAL A 1 524 ? 24.141 -19.375 -13.102 1 90.44 524 VAL A O 1
ATOM 3906 N N . GLN A 1 525 ? 22.125 -20.062 -13.625 1 87.38 525 GLN A N 1
ATOM 3907 C CA . GLN A 1 525 ? 21.844 -18.922 -14.484 1 87.38 525 GLN A CA 1
ATOM 3908 C C . GLN A 1 525 ? 21.281 -17.75 -13.68 1 87.38 525 GLN A C 1
ATOM 3910 O O . GLN A 1 525 ? 21.453 -16.594 -14.047 1 87.38 525 GLN A O 1
ATOM 3915 N N . GLY A 1 526 ? 20.609 -18 -12.672 1 87.69 526 GLY A N 1
ATOM 3916 C CA . GLY A 1 526 ? 19.906 -16.969 -11.93 1 87.69 526 GLY A CA 1
ATOM 3917 C C . GLY A 1 526 ? 20.641 -16.531 -10.68 1 87.69 526 GLY A C 1
ATOM 3918 O O . GLY A 1 526 ? 20 -16.203 -9.664 1 87.69 526 GLY A O 1
ATOM 3919 N N . ALA A 1 527 ? 21.844 -16.531 -10.695 1 84.25 527 ALA A N 1
ATOM 3920 C CA . ALA A 1 527 ? 22.641 -16.172 -9.523 1 84.25 527 ALA A CA 1
ATOM 3921 C C . ALA A 1 527 ? 22.297 -14.758 -9.055 1 84.25 527 ALA A C 1
ATOM 3923 O O . ALA A 1 527 ? 22.031 -13.867 -9.867 1 84.25 527 ALA A O 1
ATOM 3924 N N . LEU A 1 528 ? 22.344 -14.562 -7.742 1 85.62 528 LEU A N 1
ATOM 3925 C CA . LEU A 1 528 ? 22.047 -13.266 -7.148 1 85.62 528 LEU A CA 1
ATOM 3926 C C . LEU A 1 528 ? 22.984 -12.188 -7.684 1 85.62 528 LEU A C 1
ATOM 3928 O O . LEU A 1 528 ? 24.188 -12.398 -7.758 1 85.62 528 LEU A O 1
ATOM 3932 N N . VAL A 1 529 ? 22.484 -11.117 -8.016 1 77.62 529 VAL A N 1
ATOM 3933 C CA . VAL A 1 529 ? 23.266 -10.023 -8.586 1 77.62 529 VAL A CA 1
ATOM 3934 C C . VAL A 1 529 ? 23.828 -9.148 -7.473 1 77.62 529 VAL A C 1
ATOM 3936 O O . VAL A 1 529 ? 24.844 -8.477 -7.656 1 77.62 529 VAL A O 1
ATOM 3939 N N . VAL A 1 530 ? 23.094 -9.133 -6.348 1 79.81 530 VAL A N 1
ATOM 3940 C CA . VAL A 1 530 ? 23.484 -8.352 -5.18 1 79.81 530 VAL A CA 1
ATOM 3941 C C . VAL A 1 530 ? 23.203 -9.156 -3.908 1 79.81 530 VAL A C 1
ATOM 3943 O O . VAL A 1 530 ? 22.5 -10.164 -3.943 1 79.81 530 VAL A O 1
ATOM 3946 N N . GLY A 1 531 ? 23.859 -8.781 -2.889 1 86.69 531 GLY A N 1
ATOM 3947 C CA . GLY A 1 531 ? 23.625 -9.406 -1.599 1 86.69 531 GLY A CA 1
ATOM 3948 C C . GLY A 1 531 ? 23.891 -8.477 -0.426 1 86.69 531 GLY A C 1
ATOM 3949 O O . GLY A 1 531 ? 24.359 -7.355 -0.611 1 86.69 531 GLY A O 1
ATOM 3950 N N . ASN A 1 532 ? 23.391 -8.852 0.719 1 91.19 532 ASN A N 1
ATOM 3951 C CA . ASN A 1 532 ? 23.672 -8.172 1.978 1 91.19 532 ASN A CA 1
ATOM 3952 C C . ASN A 1 532 ? 23.734 -9.148 3.145 1 91.19 532 ASN A C 1
ATOM 3954 O O . ASN A 1 532 ? 23.484 -10.344 2.975 1 91.19 532 ASN A O 1
ATOM 3958 N N . LYS A 1 533 ? 24.156 -8.734 4.316 1 92.62 533 LYS A N 1
ATOM 3959 C CA . LYS A 1 533 ? 24.484 -9.594 5.449 1 92.62 533 LYS A CA 1
ATOM 3960 C C . LYS A 1 533 ? 23.234 -10.312 5.965 1 92.62 533 LYS A C 1
ATOM 3962 O O . LYS A 1 533 ? 23.344 -11.273 6.727 1 92.62 533 LYS A O 1
ATOM 3967 N N . TYR A 1 534 ? 22.047 -9.859 5.57 1 96 534 TYR A N 1
ATOM 3968 C CA . TYR A 1 534 ? 20.812 -10.453 6.078 1 96 534 TYR A CA 1
ATOM 3969 C C . TYR A 1 534 ? 20.344 -11.586 5.176 1 96 534 TYR A C 1
ATOM 3971 O O . TYR A 1 534 ? 19.422 -12.312 5.516 1 96 534 TYR A O 1
ATOM 3979 N N . MET A 1 535 ? 20.969 -11.766 4.027 1 95.38 535 MET A N 1
ATOM 3980 C CA . MET A 1 535 ? 20.656 -12.859 3.109 1 95.38 535 MET A CA 1
ATOM 3981 C C . MET A 1 535 ? 21.422 -14.117 3.479 1 95.38 535 MET A C 1
ATOM 3983 O O . MET A 1 535 ? 22.188 -14.641 2.666 1 95.38 535 MET A O 1
ATOM 3987 N N . LYS A 1 536 ? 21.094 -14.648 4.57 1 93.5 536 LYS A N 1
ATOM 3988 C CA . LYS A 1 536 ? 21.828 -15.773 5.152 1 93.5 536 LYS A CA 1
ATOM 3989 C C . LYS A 1 536 ? 21.141 -17.094 4.816 1 93.5 536 LYS A C 1
ATOM 3991 O O . LYS A 1 536 ? 21.812 -18.125 4.637 1 93.5 536 LYS A O 1
ATOM 3996 N N . TYR A 1 537 ? 19.859 -17.141 4.863 1 96.88 537 TYR A N 1
ATOM 3997 C CA . TYR A 1 537 ? 19.062 -18.344 4.672 1 96.88 537 TYR A CA 1
ATOM 3998 C C . TYR A 1 537 ? 18.328 -18.312 3.338 1 96.88 537 TYR A C 1
ATOM 4000 O O . TYR A 1 537 ? 17.438 -17.484 3.131 1 96.88 537 TYR A O 1
ATOM 4008 N N . MET A 1 538 ? 18.703 -19.25 2.434 1 95.75 538 MET A N 1
ATOM 4009 C CA . MET A 1 538 ? 18.141 -19.234 1.085 1 95.75 538 MET A CA 1
ATOM 4010 C C . MET A 1 538 ? 17.703 -20.625 0.66 1 95.75 538 MET A C 1
ATOM 4012 O O . MET A 1 538 ? 18.375 -21.609 0.98 1 95.75 538 MET A O 1
ATOM 4016 N N . VAL A 1 539 ? 16.641 -20.688 -0.028 1 96.94 539 VAL A N 1
ATOM 4017 C CA . VAL A 1 539 ? 16.172 -21.906 -0.675 1 96.94 539 VAL A CA 1
ATOM 4018 C C . VAL A 1 539 ? 16.031 -21.688 -2.178 1 96.94 539 VAL A C 1
ATOM 4020 O O . VAL A 1 539 ? 15.305 -20.781 -2.611 1 96.94 539 VAL A O 1
ATOM 4023 N N . ASP A 1 540 ? 16.719 -22.438 -2.955 1 96.19 540 ASP A N 1
ATOM 4024 C CA . ASP A 1 540 ? 16.703 -22.344 -4.41 1 96.19 540 ASP A CA 1
ATOM 4025 C C . ASP A 1 540 ? 15.516 -23.109 -5 1 96.19 540 ASP A C 1
ATOM 4027 O O . ASP A 1 540 ? 15.297 -24.281 -4.676 1 96.19 540 ASP A O 1
ATOM 4031 N N . ASN A 1 541 ? 14.781 -22.516 -5.98 1 96.94 541 ASN A N 1
ATOM 4032 C CA . ASN A 1 541 ? 13.594 -23.094 -6.59 1 96.94 541 ASN A CA 1
ATOM 4033 C C . ASN A 1 541 ? 13.945 -23.953 -7.805 1 96.94 541 ASN A C 1
ATOM 4035 O O . ASN A 1 541 ? 13.062 -24.531 -8.438 1 96.94 541 ASN A O 1
ATOM 4039 N N . ASN A 1 542 ? 15.117 -24.094 -8.117 1 96.62 542 ASN A N 1
ATOM 4040 C CA . ASN A 1 542 ? 15.539 -24.766 -9.344 1 96.62 542 ASN A CA 1
ATOM 4041 C C . ASN A 1 542 ? 15.156 -26.234 -9.336 1 96.62 542 ASN A C 1
ATOM 4043 O O . ASN A 1 542 ? 15.336 -26.922 -8.336 1 96.62 542 ASN A O 1
ATOM 4047 N N . LYS A 1 543 ? 14.672 -26.719 -10.477 1 97 543 LYS A N 1
ATOM 4048 C CA . LYS A 1 543 ? 14.5 -28.141 -10.734 1 97 543 LYS A CA 1
ATOM 4049 C C . LYS A 1 543 ? 15.172 -28.547 -12.047 1 97 543 LYS A C 1
ATOM 4051 O O . LYS A 1 543 ? 15.398 -29.734 -12.289 1 97 543 LYS A O 1
ATOM 4056 N N . SER A 1 544 ? 15.438 -27.562 -12.867 1 95.81 544 SER A N 1
ATOM 4057 C CA . SER A 1 544 ? 15.992 -27.875 -14.172 1 95.81 544 SER A CA 1
ATOM 4058 C C . SER A 1 544 ? 17.344 -28.594 -14.047 1 95.81 544 SER A C 1
ATOM 4060 O O . SER A 1 544 ? 18.125 -28.266 -13.156 1 95.81 544 SER A O 1
ATOM 4062 N N . GLU A 1 545 ? 17.609 -29.422 -14.945 1 94.56 545 GLU A N 1
ATOM 4063 C CA . GLU A 1 545 ? 18.812 -30.25 -14.898 1 94.56 545 GLU A CA 1
ATOM 4064 C C . GLU A 1 545 ? 20.078 -29.391 -14.969 1 94.56 545 GLU A C 1
ATOM 4066 O O . GLU A 1 545 ? 21.047 -29.672 -14.266 1 94.56 545 GLU A O 1
ATOM 4071 N N . GLN A 1 546 ? 20.062 -28.391 -15.766 1 92.12 546 GLN A N 1
ATOM 4072 C CA . GLN A 1 546 ? 21.25 -27.609 -16 1 92.12 546 GLN A CA 1
ATOM 4073 C C . GLN A 1 546 ? 21.266 -26.344 -15.133 1 92.12 546 GLN A C 1
ATOM 4075 O O . GLN A 1 546 ? 22.203 -25.562 -15.195 1 92.12 546 GLN A O 1
ATOM 4080 N N . GLY A 1 547 ? 20.203 -26.188 -14.328 1 94.06 547 GLY A N 1
ATOM 4081 C CA . GLY A 1 547 ? 20.125 -25 -13.492 1 94.06 547 GLY A CA 1
ATOM 4082 C C . GLY A 1 547 ? 19.891 -23.719 -14.289 1 94.06 547 GLY A C 1
ATOM 4083 O O . GLY A 1 547 ? 20.422 -22.672 -13.938 1 94.06 547 GLY A O 1
ATOM 4084 N N . ILE A 1 548 ? 19.125 -23.812 -15.375 1 92.06 548 ILE A N 1
ATOM 4085 C CA . ILE A 1 548 ? 18.938 -22.672 -16.25 1 92.06 548 ILE A CA 1
ATOM 4086 C C . ILE A 1 548 ? 17.453 -22.422 -16.469 1 92.06 548 ILE A C 1
ATOM 4088 O O . ILE A 1 548 ? 16.625 -23.266 -16.141 1 92.06 548 ILE A O 1
ATOM 4092 N N . GLU A 1 549 ? 17.172 -21.219 -17.016 1 92.81 549 GLU A N 1
ATOM 4093 C CA . GLU A 1 549 ? 15.844 -20.906 -17.531 1 92.81 549 GLU A CA 1
ATOM 4094 C C . GLU A 1 549 ? 15.641 -21.516 -18.922 1 92.81 549 GLU A C 1
ATOM 4096 O O . GLU A 1 549 ? 16.031 -20.938 -19.922 1 92.81 549 GLU A O 1
ATOM 4101 N N . ASN A 1 550 ? 14.922 -22.656 -19.062 1 92.81 550 ASN A N 1
ATOM 4102 C CA . ASN A 1 550 ? 14.898 -23.453 -20.281 1 92.81 550 ASN A CA 1
ATOM 4103 C C . ASN A 1 550 ? 13.602 -23.266 -21.062 1 92.81 550 ASN A C 1
ATOM 4105 O O . ASN A 1 550 ? 13.289 -24.047 -21.969 1 92.81 550 ASN A O 1
ATOM 4109 N N . GLU A 1 551 ? 12.695 -22.391 -20.641 1 92.94 551 GLU A N 1
ATOM 4110 C CA . GLU A 1 551 ? 11.477 -21.969 -21.328 1 92.94 551 GLU A CA 1
ATOM 4111 C C . GLU A 1 551 ? 10.398 -23.047 -21.234 1 92.94 551 GLU A C 1
ATOM 4113 O O . GLU A 1 551 ? 9.461 -23.062 -22.047 1 92.94 551 GLU A O 1
ATOM 4118 N N . ILE A 1 552 ? 10.594 -24.031 -20.391 1 96.69 552 ILE A N 1
ATOM 4119 C CA . ILE A 1 552 ? 9.555 -25.016 -20.078 1 96.69 552 ILE A CA 1
ATOM 4120 C C . ILE A 1 552 ? 8.695 -24.5 -18.922 1 96.69 552 ILE A C 1
ATOM 4122 O O . ILE A 1 552 ? 9.211 -24.188 -17.859 1 96.69 552 ILE A O 1
ATOM 4126 N N . LEU A 1 553 ? 7.461 -24.469 -19.125 1 97.31 553 LEU A N 1
ATOM 4127 C CA . LEU A 1 553 ? 6.535 -23.828 -18.188 1 97.31 553 LEU A CA 1
ATOM 4128 C C . LEU A 1 553 ? 6.664 -24.453 -16.797 1 97.31 553 LEU A C 1
ATOM 4130 O O . LEU A 1 553 ? 6.555 -25.672 -16.641 1 97.31 553 LEU A O 1
ATOM 4134 N N . SER A 1 554 ? 6.898 -23.641 -15.781 1 97.5 554 SER A N 1
ATOM 4135 C CA . SER A 1 554 ? 6.824 -23.922 -14.352 1 97.5 554 SER A CA 1
ATOM 4136 C C . SER A 1 554 ? 7.941 -24.859 -13.914 1 97.5 554 SER A C 1
ATOM 4138 O O . SER A 1 554 ? 7.828 -25.547 -12.898 1 97.5 554 SER A O 1
ATOM 4140 N N . ASN A 1 555 ? 9.023 -24.953 -14.664 1 97.44 555 ASN A N 1
ATOM 4141 C CA . ASN A 1 555 ? 10.102 -25.875 -14.328 1 97.44 555 ASN A CA 1
ATOM 4142 C C . ASN A 1 555 ? 10.867 -25.406 -13.086 1 97.44 555 ASN A C 1
ATOM 4144 O O . ASN A 1 555 ? 11.383 -26.234 -12.328 1 97.44 555 ASN A O 1
ATOM 4148 N N . ASN A 1 556 ? 10.945 -24.125 -12.859 1 97.19 556 ASN A N 1
ATOM 4149 C CA . ASN A 1 556 ? 11.789 -23.594 -11.797 1 97.19 556 ASN A CA 1
ATOM 4150 C C . ASN A 1 556 ? 10.992 -22.703 -10.844 1 97.19 556 ASN A C 1
ATOM 4152 O O . ASN A 1 556 ? 11.484 -21.672 -10.406 1 97.19 556 ASN A O 1
ATOM 4156 N N . THR A 1 557 ? 9.773 -23 -10.5 1 97.25 557 THR A N 1
ATOM 4157 C CA . THR A 1 557 ? 8.938 -22.25 -9.57 1 97.25 557 THR A CA 1
ATOM 4158 C C . THR A 1 557 ? 8.906 -22.922 -8.203 1 97.25 557 THR A C 1
ATOM 4160 O O . THR A 1 557 ? 9.328 -24.078 -8.062 1 97.25 557 THR A O 1
ATOM 4163 N N . LEU A 1 558 ? 8.438 -22.203 -7.242 1 98.44 558 LEU A N 1
ATOM 4164 C CA . LEU A 1 558 ? 8.273 -22.719 -5.891 1 98.44 558 LEU A CA 1
ATOM 4165 C C . LEU A 1 558 ? 7.305 -23.906 -5.871 1 98.44 558 LEU A C 1
ATOM 4167 O O . LEU A 1 558 ? 6.211 -23.828 -6.438 1 98.44 558 LEU A O 1
ATOM 4171 N N . CYS A 1 559 ? 7.707 -25.031 -5.309 1 98.38 559 CYS A N 1
ATOM 4172 C CA . CYS A 1 559 ? 6.922 -26.25 -5.184 1 98.38 559 CYS A CA 1
ATOM 4173 C C . CYS A 1 559 ? 6.828 -26.703 -3.729 1 98.38 559 CYS A C 1
ATOM 4175 O O . CYS A 1 559 ? 7.496 -26.141 -2.859 1 98.38 559 CYS A O 1
ATOM 4177 N N . PRO A 1 560 ? 5.965 -27.688 -3.432 1 98.06 560 PRO A N 1
ATOM 4178 C CA . PRO A 1 560 ? 5.797 -28.125 -2.045 1 98.06 560 PRO A CA 1
ATOM 4179 C C . PRO A 1 560 ? 7.117 -28.531 -1.391 1 98.06 560 PRO A C 1
ATOM 4181 O O . PRO A 1 560 ? 7.34 -28.234 -0.214 1 98.06 560 PRO A O 1
ATOM 4184 N N . GLU A 1 561 ? 8.023 -29.188 -2.092 1 97.69 561 GLU A N 1
ATOM 4185 C CA . GLU A 1 561 ? 9.312 -29.594 -1.532 1 97.69 561 GLU A CA 1
ATOM 4186 C C . GLU A 1 561 ? 10.117 -28.391 -1.064 1 97.69 561 GLU A C 1
ATOM 4188 O O . GLU A 1 561 ? 10.82 -28.453 -0.053 1 97.69 561 GLU A O 1
ATOM 4193 N N . ASP A 1 562 ? 10.023 -27.312 -1.794 1 98.19 562 ASP A N 1
ATOM 4194 C CA . ASP A 1 562 ? 10.727 -26.078 -1.431 1 98.19 562 ASP A CA 1
ATOM 4195 C C . ASP A 1 562 ? 10.109 -25.453 -0.187 1 98.19 562 ASP A C 1
ATOM 4197 O O . ASP A 1 562 ? 10.828 -24.938 0.678 1 98.19 562 ASP A O 1
ATOM 4201 N N . ALA A 1 563 ? 8.789 -25.422 -0.138 1 98.69 563 ALA A N 1
ATOM 4202 C CA . ALA A 1 563 ? 8.078 -24.859 1.009 1 98.69 563 ALA A CA 1
ATOM 4203 C C . ALA A 1 563 ? 8.453 -25.594 2.295 1 98.69 563 ALA A C 1
ATOM 4205 O O . ALA A 1 563 ? 8.68 -24.953 3.33 1 98.69 563 ALA A O 1
ATOM 4206 N N . ILE A 1 564 ? 8.484 -26.891 2.219 1 98.19 564 ILE A N 1
ATOM 4207 C CA . ILE A 1 564 ? 8.852 -27.703 3.377 1 98.19 564 ILE A CA 1
ATOM 4208 C C . ILE A 1 564 ? 10.258 -27.328 3.84 1 98.19 564 ILE A C 1
ATOM 4210 O O . ILE A 1 564 ? 10.5 -27.156 5.035 1 98.19 564 ILE A O 1
ATOM 4214 N N . ARG A 1 565 ? 11.203 -27.188 2.92 1 97.81 565 ARG A N 1
ATOM 4215 C CA . ARG A 1 565 ? 12.578 -26.812 3.244 1 97.81 565 ARG A CA 1
ATOM 4216 C C . ARG A 1 565 ? 12.633 -25.422 3.861 1 97.81 565 ARG A C 1
ATOM 4218 O O . ARG A 1 565 ? 13.375 -25.188 4.812 1 97.81 565 ARG A O 1
ATOM 4225 N N . ALA A 1 566 ? 11.883 -24.516 3.316 1 98.62 566 ALA A N 1
ATOM 4226 C CA . ALA A 1 566 ? 11.867 -23.141 3.818 1 98.62 566 ALA A CA 1
ATOM 4227 C C . ALA A 1 566 ? 11.359 -23.094 5.258 1 98.62 566 ALA A C 1
ATOM 4229 O O . ALA A 1 566 ? 11.922 -22.391 6.094 1 98.62 566 ALA A O 1
ATOM 4230 N N . VAL A 1 567 ? 10.281 -23.797 5.512 1 98.44 567 VAL A N 1
ATOM 4231 C CA . VAL A 1 567 ? 9.711 -23.844 6.855 1 98.44 567 VAL A CA 1
ATOM 4232 C C . VAL A 1 567 ? 10.734 -24.406 7.836 1 98.44 567 VAL A C 1
ATOM 4234 O O . VAL A 1 567 ? 10.945 -23.859 8.914 1 98.44 567 VAL A O 1
ATOM 4237 N N . ALA A 1 568 ? 11.383 -25.516 7.449 1 97.62 568 ALA A N 1
ATOM 4238 C CA . ALA A 1 568 ? 12.406 -26.125 8.305 1 97.62 568 ALA A CA 1
ATOM 4239 C C . ALA A 1 568 ? 13.555 -25.141 8.547 1 97.62 568 ALA A C 1
ATOM 4241 O O . ALA A 1 568 ? 14.062 -25.047 9.672 1 97.62 568 ALA A O 1
ATOM 4242 N N . MET A 1 569 ? 13.969 -24.484 7.523 1 97.69 569 MET A N 1
ATOM 4243 C CA . MET A 1 569 ? 15.07 -23.531 7.625 1 97.69 569 MET A CA 1
ATOM 4244 C C . MET A 1 569 ? 14.711 -22.359 8.539 1 97.69 569 MET A C 1
ATOM 4246 O O . MET A 1 569 ? 15.539 -21.906 9.328 1 97.69 569 MET A O 1
ATOM 4250 N N . LEU A 1 570 ? 13.5 -21.828 8.391 1 98.62 570 LEU A N 1
ATOM 4251 C CA . LEU A 1 570 ? 13.102 -20.703 9.234 1 98.62 570 LEU A CA 1
ATOM 4252 C C . LEU A 1 570 ? 13.023 -21.125 10.703 1 98.62 570 LEU A C 1
ATOM 4254 O O . LEU A 1 570 ? 13.391 -20.359 11.594 1 98.62 570 LEU A O 1
ATOM 4258 N N . LYS A 1 571 ? 12.5 -22.328 10.977 1 97.81 571 LYS A N 1
ATOM 4259 C CA . LYS A 1 571 ? 12.5 -22.859 12.344 1 97.81 571 LYS A CA 1
ATOM 4260 C C . LYS A 1 571 ? 13.914 -22.906 12.906 1 97.81 571 LYS A C 1
ATOM 4262 O O . LYS A 1 571 ? 14.148 -22.516 14.055 1 97.81 571 LYS A O 1
ATOM 4267 N N . ALA A 1 572 ? 14.852 -23.391 12.125 1 97.12 572 ALA A N 1
ATOM 4268 C CA . ALA A 1 572 ? 16.25 -23.453 12.539 1 97.12 572 ALA A CA 1
ATOM 4269 C C . ALA A 1 572 ? 16.797 -22.047 12.812 1 97.12 572 ALA A C 1
ATOM 4271 O O . ALA A 1 572 ? 17.5 -21.828 13.797 1 97.12 572 ALA A O 1
ATOM 4272 N N . ALA A 1 573 ? 16.484 -21.125 11.914 1 97.81 573 ALA A N 1
ATOM 4273 C CA . ALA A 1 573 ? 16.953 -19.75 12.055 1 97.81 573 ALA A CA 1
ATOM 4274 C C . ALA A 1 573 ? 16.406 -19.125 13.336 1 97.81 573 ALA A C 1
ATOM 4276 O O . ALA A 1 573 ? 17.156 -18.469 14.07 1 97.81 573 ALA A O 1
ATOM 4277 N N . ILE A 1 574 ? 15.117 -19.281 13.586 1 97.88 574 ILE A N 1
ATOM 4278 C CA . ILE A 1 574 ? 14.469 -18.734 14.773 1 97.88 574 ILE A CA 1
ATOM 4279 C C . ILE A 1 574 ? 15.086 -19.344 16.031 1 97.88 574 ILE A C 1
ATOM 4281 O O . ILE A 1 574 ? 15.273 -18.656 17.031 1 97.88 574 ILE A O 1
ATOM 4285 N N . ALA A 1 575 ? 15.445 -20.578 15.961 1 96.62 575 ALA A N 1
ATOM 4286 C CA . ALA A 1 575 ? 16.047 -21.297 17.078 1 96.62 575 ALA A CA 1
ATOM 4287 C C . ALA A 1 575 ? 17.547 -21.016 17.172 1 96.62 575 ALA A C 1
ATOM 4289 O O . ALA A 1 575 ? 18.234 -21.562 18.047 1 96.62 575 ALA A O 1
ATOM 4290 N N . GLU A 1 576 ? 18.094 -20.281 16.234 1 95.12 576 GLU A N 1
ATOM 4291 C CA . GLU A 1 576 ? 19.5 -19.891 16.188 1 95.12 576 GLU A CA 1
ATOM 4292 C C . GLU A 1 576 ? 20.406 -21.125 16.016 1 95.12 576 GLU A C 1
ATOM 4294 O O . GLU A 1 576 ? 21.469 -21.203 16.625 1 95.12 576 GLU A O 1
ATOM 4299 N N . GLU A 1 577 ? 19.844 -22.016 15.297 1 93.25 577 GLU A N 1
ATOM 4300 C CA . GLU A 1 577 ? 20.672 -23.156 14.914 1 93.25 577 GLU A CA 1
ATOM 4301 C C . GLU A 1 577 ? 21.609 -22.797 13.773 1 93.25 577 GLU A C 1
ATOM 4303 O O . GLU A 1 577 ? 21.297 -21.938 12.945 1 93.25 577 GLU A O 1
ATOM 4308 N N . GLU A 1 578 ? 22.656 -23.438 13.758 1 89.56 578 GLU A N 1
ATOM 4309 C CA . GLU A 1 578 ? 23.656 -23.125 12.734 1 89.56 578 GLU A CA 1
ATOM 4310 C C . GLU A 1 578 ? 23.203 -23.625 11.367 1 89.56 578 GLU A C 1
ATOM 4312 O O . GLU A 1 578 ? 22.766 -24.766 11.234 1 89.56 578 GLU A O 1
ATOM 4317 N N . VAL A 1 579 ? 23.266 -22.797 10.43 1 90.31 579 VAL A N 1
ATOM 4318 C CA . VAL A 1 579 ? 23.047 -23.125 9.023 1 90.31 579 VAL A CA 1
ATOM 4319 C C . VAL A 1 579 ? 24.328 -22.859 8.227 1 90.31 579 VAL A C 1
ATOM 4321 O O . VAL A 1 579 ? 24.891 -21.766 8.297 1 90.31 579 VAL A O 1
ATOM 4324 N N . LYS A 1 580 ? 24.75 -23.844 7.516 1 90.12 580 LYS A N 1
ATOM 4325 C CA . LYS A 1 580 ? 26 -23.719 6.766 1 90.12 580 LYS A CA 1
ATOM 4326 C C . LYS A 1 580 ? 25.906 -22.641 5.699 1 90.12 580 LYS A C 1
ATOM 4328 O O . LYS A 1 580 ? 24.859 -22.469 5.062 1 90.12 580 LYS A O 1
ATOM 4333 N N . VAL A 1 581 ? 26.953 -22.047 5.434 1 87 581 VAL A N 1
ATOM 4334 C CA . VAL A 1 581 ? 27.047 -21 4.414 1 87 581 VAL A CA 1
ATOM 4335 C C . VAL A 1 581 ? 26.875 -21.625 3.029 1 87 581 VAL A C 1
ATOM 4337 O O . VAL A 1 581 ? 27.328 -22.734 2.787 1 87 581 VAL A O 1
ATOM 4340 N N . ALA A 1 582 ? 26.312 -20.891 2.176 1 84.25 582 ALA A N 1
ATOM 4341 C CA . ALA A 1 582 ? 26.109 -21.359 0.809 1 84.25 582 ALA A CA 1
ATOM 4342 C C . ALA A 1 582 ? 27.438 -21.562 0.087 1 84.25 582 ALA A C 1
ATOM 4344 O O . ALA A 1 582 ? 28.391 -20.797 0.294 1 84.25 582 ALA A O 1
ATOM 4345 N N . GLU A 1 583 ? 27.406 -22.484 -0.755 1 84.19 583 GLU A N 1
ATOM 4346 C CA . GLU A 1 583 ? 28.562 -22.688 -1.619 1 84.19 583 GLU A CA 1
ATOM 4347 C C . GLU A 1 583 ? 28.641 -21.609 -2.701 1 84.19 583 GLU A C 1
ATOM 4349 O O . GL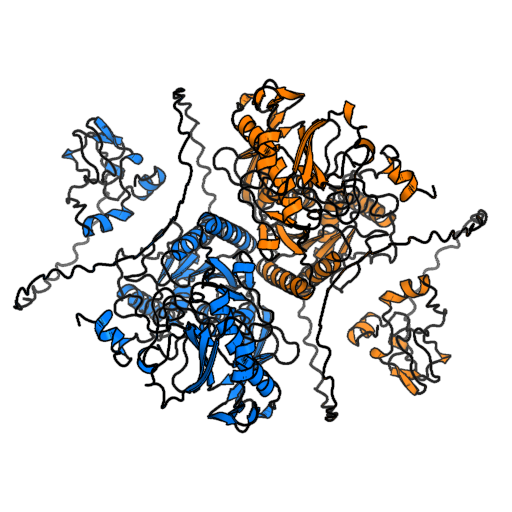U A 1 583 ? 27.625 -21 -3.049 1 84.19 583 GLU A O 1
ATOM 4354 N N . ARG A 1 584 ? 29.766 -21.406 -3.225 1 77.94 584 ARG A N 1
ATOM 4355 C CA . ARG A 1 584 ? 29.953 -20.359 -4.223 1 77.94 584 ARG A CA 1
ATOM 4356 C C . ARG A 1 584 ? 29.266 -20.719 -5.535 1 77.94 584 ARG A C 1
ATOM 4358 O O . ARG A 1 584 ? 28.781 -19.844 -6.25 1 77.94 584 ARG A O 1
ATOM 4365 N N . LYS A 1 585 ? 29.359 -22 -5.824 1 84.69 585 LYS A N 1
ATOM 4366 C CA . LYS A 1 585 ? 28.75 -22.484 -7.051 1 84.69 585 LYS A CA 1
ATOM 4367 C C . LYS A 1 585 ? 27.531 -23.359 -6.75 1 84.69 585 LYS A C 1
ATOM 4369 O O . LYS A 1 585 ? 27.484 -24.016 -5.711 1 84.69 585 LYS A O 1
ATOM 4374 N N . PHE A 1 586 ? 26.75 -23.344 -7.723 1 89.19 586 PHE A N 1
ATOM 4375 C CA . PHE A 1 586 ? 25.562 -24.172 -7.594 1 89.19 586 PHE A CA 1
ATOM 4376 C C . PHE A 1 586 ? 25.938 -25.641 -7.422 1 89.19 586 PHE A C 1
ATOM 4378 O O . PHE A 1 586 ? 26.766 -26.15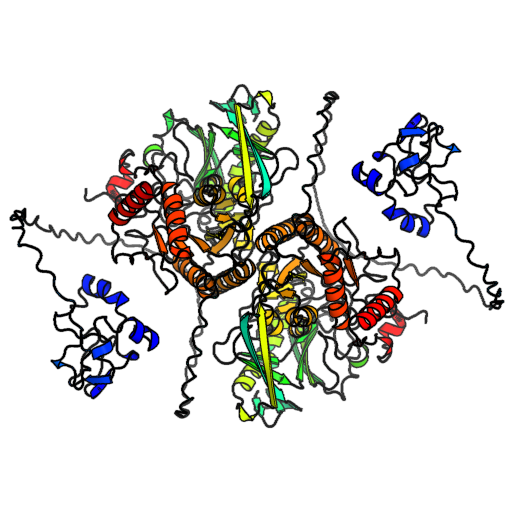6 -8.172 1 89.19 586 PHE A O 1
ATOM 4385 N N . ASN A 1 587 ? 25.312 -26.203 -6.402 1 90.88 587 ASN A N 1
ATOM 4386 C CA . ASN A 1 587 ? 25.484 -27.625 -6.086 1 90.88 587 ASN A CA 1
ATOM 4387 C C . ASN A 1 587 ? 24.156 -28.297 -5.766 1 90.88 587 ASN A C 1
ATOM 4389 O O . ASN A 1 587 ? 23.562 -28.031 -4.723 1 90.88 587 ASN A O 1
ATOM 4393 N N . LYS A 1 588 ? 23.75 -29.203 -6.613 1 89.5 588 LYS A N 1
ATOM 4394 C CA . LYS A 1 588 ? 22.453 -29.859 -6.492 1 89.5 588 LYS A CA 1
ATOM 4395 C C . LYS A 1 588 ? 22.375 -30.703 -5.219 1 89.5 588 LYS A C 1
ATOM 4397 O O . LYS A 1 588 ? 21.297 -30.938 -4.691 1 89.5 588 LYS A O 1
ATOM 4402 N N . ASN A 1 589 ? 23.516 -31.125 -4.707 1 92.06 589 ASN A N 1
ATOM 4403 C CA . ASN A 1 589 ? 23.547 -31.984 -3.535 1 92.06 589 ASN A CA 1
ATOM 4404 C C . ASN A 1 589 ? 23.094 -31.25 -2.277 1 92.06 589 ASN A C 1
ATOM 4406 O O . ASN A 1 589 ? 22.688 -31.891 -1.297 1 92.06 589 ASN A O 1
ATOM 4410 N N . VAL A 1 590 ? 23.25 -30 -2.293 1 92.75 590 VAL A N 1
ATOM 4411 C CA . VAL A 1 590 ? 22.828 -29.219 -1.126 1 92.75 590 VAL A CA 1
ATOM 4412 C C . VAL A 1 590 ? 21.344 -29.469 -0.858 1 92.75 590 VAL A C 1
ATOM 4414 O O . VAL A 1 590 ? 20.938 -29.688 0.285 1 92.75 590 VAL A O 1
ATOM 4417 N N . LYS A 1 591 ? 20.547 -29.406 -1.887 1 94.19 591 LYS A N 1
ATOM 4418 C CA . LYS A 1 591 ? 19.109 -29.672 -1.751 1 94.19 591 LYS A CA 1
ATOM 4419 C C . LYS A 1 591 ? 18.859 -31.094 -1.244 1 94.19 591 LYS A C 1
ATOM 4421 O O . LYS A 1 591 ? 18.047 -31.297 -0.348 1 94.19 591 LYS A O 1
ATOM 4426 N N . GLU A 1 592 ? 19.531 -32.031 -1.798 1 93.56 592 GLU A N 1
ATOM 4427 C CA . GLU A 1 592 ? 19.359 -33.438 -1.399 1 93.56 592 GLU A CA 1
ATOM 4428 C C . GLU A 1 592 ? 19.734 -33.656 0.067 1 93.56 592 GLU A C 1
ATOM 4430 O O . GLU A 1 592 ? 19.031 -34.344 0.795 1 93.56 592 GLU A O 1
ATOM 4435 N N . ASN A 1 593 ? 20.812 -33 0.435 1 93.94 593 ASN A N 1
ATOM 4436 C CA . ASN A 1 593 ? 21.25 -33.094 1.825 1 93.94 593 ASN A CA 1
ATOM 4437 C C . ASN A 1 593 ? 20.219 -32.469 2.771 1 93.94 593 ASN A C 1
ATOM 4439 O O . ASN A 1 593 ? 19.969 -33 3.852 1 93.94 593 ASN A O 1
ATOM 4443 N N . ASN A 1 594 ? 19.656 -31.312 2.398 1 94.75 594 ASN A N 1
ATOM 4444 C CA . ASN A 1 594 ? 18.609 -30.688 3.182 1 94.75 594 ASN A CA 1
ATOM 4445 C C . ASN A 1 594 ? 17.406 -31.625 3.363 1 94.75 594 ASN A C 1
ATOM 4447 O O . ASN A 1 594 ? 16.891 -31.766 4.473 1 94.75 594 ASN A O 1
ATOM 4451 N N . VAL A 1 595 ? 17 -32.25 2.291 1 96.12 595 VAL A N 1
ATOM 4452 C CA . VAL A 1 595 ? 15.836 -33.125 2.285 1 96.12 595 VAL A CA 1
ATOM 4453 C C . VAL A 1 595 ? 16.078 -34.312 3.211 1 96.12 595 VAL A C 1
ATOM 4455 O O . VAL A 1 595 ? 15.219 -34.656 4.02 1 96.12 595 VAL A O 1
ATOM 4458 N N . ASP A 1 596 ? 17.266 -34.875 3.129 1 95.81 596 ASP A N 1
ATOM 4459 C CA . ASP A 1 596 ? 17.625 -36 3.979 1 95.81 596 ASP A CA 1
ATOM 4460 C C . ASP A 1 596 ? 17.547 -35.625 5.457 1 95.81 596 ASP A C 1
ATOM 4462 O O . ASP A 1 596 ? 17 -36.375 6.27 1 95.81 596 ASP A O 1
ATOM 4466 N N . LEU A 1 597 ? 18.109 -34.5 5.762 1 95.12 597 LEU A N 1
ATOM 4467 C CA . LEU A 1 597 ? 18.125 -34.031 7.145 1 95.12 597 LEU A CA 1
ATOM 4468 C C . LEU A 1 597 ? 16.719 -33.781 7.664 1 95.12 597 LEU A C 1
ATOM 4470 O O . LEU A 1 597 ? 16.406 -34.125 8.805 1 95.12 597 LEU A O 1
ATOM 4474 N N . ILE A 1 598 ? 15.859 -33.219 6.848 1 96.31 598 ILE A N 1
ATOM 4475 C CA . ILE A 1 598 ? 14.5 -32.906 7.246 1 96.31 598 ILE A CA 1
ATOM 4476 C C . ILE A 1 598 ? 13.695 -34.188 7.426 1 96.31 598 ILE A C 1
ATOM 4478 O O . ILE A 1 598 ? 12.938 -34.344 8.391 1 96.31 598 ILE A O 1
ATOM 4482 N N . GLU A 1 599 ? 13.906 -35.094 6.48 1 96.44 599 GLU A N 1
ATOM 4483 C CA . GLU A 1 599 ? 13.211 -36.375 6.578 1 96.44 599 GLU A CA 1
ATOM 4484 C C . GLU A 1 599 ? 13.609 -37.094 7.852 1 96.44 599 GLU A C 1
ATOM 4486 O O . GLU A 1 599 ? 12.758 -37.719 8.508 1 96.44 599 GLU A O 1
ATOM 4491 N N . GLU A 1 600 ? 14.859 -37.094 8.164 1 94.88 600 GLU A N 1
ATOM 4492 C CA . GLU A 1 600 ? 15.359 -37.75 9.367 1 94.88 600 GLU A CA 1
ATOM 4493 C C . GLU A 1 600 ? 14.75 -37.125 10.625 1 94.88 600 GLU A C 1
ATOM 4495 O O . GLU A 1 600 ? 14.352 -37.844 11.547 1 94.88 600 GLU A O 1
ATOM 4500 N N . GLN A 1 601 ? 14.672 -35.875 10.625 1 92.69 601 GLN A N 1
ATOM 4501 C CA . GLN A 1 601 ? 14.18 -35.188 11.805 1 92.69 601 GLN A CA 1
ATOM 4502 C C . GLN A 1 601 ? 12.656 -35.312 11.922 1 92.69 601 GLN A C 1
ATOM 4504 O O . GLN A 1 601 ? 12.125 -35.5 13.016 1 92.69 601 GLN A O 1
ATOM 4509 N N . ALA A 1 602 ? 11.906 -35.156 10.828 1 91.5 602 ALA A N 1
ATOM 4510 C CA . ALA A 1 602 ? 10.445 -35.125 10.852 1 91.5 602 ALA A CA 1
ATOM 4511 C C . ALA A 1 602 ? 9.859 -36.5 10.773 1 91.5 602 ALA A C 1
ATOM 4513 O O . ALA A 1 602 ? 8.688 -36.719 11.117 1 91.5 602 ALA A O 1
ATOM 4514 N N . GLY A 1 603 ? 10.586 -37.469 10.289 1 91.12 603 GLY A N 1
ATOM 4515 C CA . GLY A 1 603 ? 10.102 -38.844 10.141 1 91.12 603 GLY A CA 1
ATOM 4516 C C . GLY A 1 603 ? 9.133 -39 8.984 1 91.12 603 GLY A C 1
ATOM 4517 O O . GLY A 1 603 ? 8.266 -39.875 9.016 1 91.12 603 GLY A O 1
ATOM 4518 N N . LYS A 1 604 ? 9.148 -38.031 8.125 1 91.75 604 LYS A N 1
ATOM 4519 C CA . LYS A 1 604 ? 8.273 -38.094 6.953 1 91.75 604 LYS A CA 1
ATOM 4520 C C . LYS A 1 604 ? 9.062 -37.844 5.668 1 91.75 604 LYS A C 1
ATOM 4522 O O . LYS A 1 604 ? 9.938 -36.969 5.625 1 91.75 604 LYS A O 1
ATOM 4527 N N . GLU A 1 605 ? 8.695 -38.625 4.734 1 94.88 605 GLU A N 1
ATOM 4528 C CA . GLU A 1 605 ? 9.367 -38.531 3.443 1 94.88 605 GLU A CA 1
ATOM 4529 C C . GLU A 1 605 ? 8.852 -37.312 2.658 1 94.88 605 GLU A C 1
ATOM 4531 O O . GLU A 1 605 ? 7.656 -37.031 2.676 1 94.88 605 GLU A O 1
ATOM 4536 N N . ILE A 1 606 ? 9.758 -36.625 1.97 1 96.44 606 ILE A N 1
ATOM 4537 C CA . ILE A 1 606 ? 9.43 -35.5 1.101 1 96.44 606 ILE A CA 1
ATOM 4538 C C . ILE A 1 606 ? 9.461 -35.969 -0.358 1 96.44 606 ILE A C 1
ATOM 4540 O O . ILE A 1 606 ? 10.469 -36.5 -0.83 1 96.44 606 ILE A O 1
ATOM 4544 N N . THR A 1 607 ? 8.383 -35.781 -1.021 1 95.31 607 THR A N 1
ATOM 4545 C CA . THR A 1 607 ? 8.328 -36.125 -2.439 1 95.31 607 THR A CA 1
ATOM 4546 C C . THR A 1 607 ? 9.047 -35.094 -3.277 1 95.31 607 THR A C 1
ATOM 4548 O O . THR A 1 607 ? 8.648 -33.906 -3.299 1 95.31 607 THR A O 1
ATOM 4551 N N . LEU A 1 608 ? 10.094 -35.438 -3.947 1 96 608 LEU A N 1
ATOM 4552 C CA . LEU A 1 608 ? 10.797 -34.562 -4.867 1 96 608 LEU A CA 1
ATOM 4553 C C . LEU A 1 608 ? 10.211 -34.656 -6.273 1 96 608 LEU A C 1
ATOM 4555 O O . LEU A 1 608 ? 9.977 -35.75 -6.777 1 96 608 LEU A O 1
ATOM 4559 N N . LEU A 1 609 ? 10.008 -33.625 -6.898 1 96.44 609 LEU A N 1
ATOM 4560 C CA . LEU A 1 609 ? 9.398 -33.594 -8.227 1 96.44 609 LEU A CA 1
ATOM 4561 C C . LEU A 1 609 ? 10.461 -33.719 -9.312 1 96.44 609 LEU A C 1
ATOM 4563 O O . LEU A 1 609 ? 11.57 -33.219 -9.18 1 96.44 609 LEU A O 1
ATOM 4567 N N . PRO A 1 610 ? 10.133 -34.406 -10.367 1 96.12 610 PRO A N 1
ATOM 4568 C CA . PRO A 1 610 ? 11.094 -34.594 -11.453 1 96.12 610 PRO A CA 1
ATOM 4569 C C . PRO A 1 610 ? 11.375 -33.312 -12.234 1 96.12 610 PRO A C 1
ATOM 4571 O O . PRO A 1 610 ? 10.594 -32.344 -12.164 1 96.12 610 PRO A O 1
ATOM 4574 N N . ASN A 1 611 ? 12.484 -33.219 -12.898 1 95.94 611 ASN A N 1
ATOM 4575 C CA . ASN A 1 611 ? 12.797 -32.125 -13.797 1 95.94 611 ASN A CA 1
ATOM 4576 C C . ASN A 1 611 ? 12.352 -32.438 -15.227 1 95.94 611 ASN A C 1
ATOM 4578 O O . ASN A 1 611 ? 11.602 -33.375 -15.461 1 95.94 611 ASN A O 1
ATOM 4582 N N . GLU A 1 612 ? 12.75 -31.641 -16.188 1 97.31 612 GLU A N 1
ATOM 4583 C CA . GLU A 1 612 ? 12.234 -31.641 -17.547 1 97.31 612 GLU A CA 1
ATOM 4584 C C . GLU A 1 612 ? 12.68 -32.906 -18.297 1 97.31 612 GLU A C 1
ATOM 4586 O O . GLU A 1 612 ? 12.156 -33.219 -19.375 1 97.31 612 GLU A O 1
ATOM 4591 N N . GLN A 1 613 ? 13.562 -33.688 -17.75 1 95.62 613 GLN A N 1
ATOM 4592 C CA . GLN A 1 613 ? 14.062 -34.875 -18.422 1 95.62 613 GLN A CA 1
ATOM 4593 C C . GLN A 1 613 ? 12.969 -35.938 -18.578 1 95.62 613 GLN A C 1
ATOM 4595 O O . GLN A 1 613 ? 13.102 -36.844 -19.391 1 95.62 613 GLN A O 1
ATOM 4600 N N . VAL A 1 614 ? 11.922 -35.781 -17.859 1 96.94 614 VAL A N 1
ATOM 4601 C CA . VAL A 1 614 ? 10.82 -36.719 -17.938 1 96.94 614 VAL A CA 1
ATOM 4602 C C . VAL A 1 614 ? 9.922 -36.375 -19.125 1 96.94 614 VAL A C 1
ATOM 4604 O O . VAL A 1 614 ? 9.102 -37.219 -19.547 1 96.94 614 VAL A O 1
ATOM 4607 N N . LEU A 1 615 ? 10.07 -35.25 -19.719 1 97.31 615 LEU A N 1
ATOM 4608 C CA . LEU A 1 615 ? 9.25 -34.812 -20.828 1 97.31 615 LEU A CA 1
ATOM 4609 C C . LEU A 1 615 ? 9.836 -35.281 -22.156 1 97.31 615 LEU A C 1
ATOM 4611 O O . LEU A 1 615 ? 11.039 -35.5 -22.266 1 97.31 615 LEU A O 1
ATOM 4615 N N . PRO A 1 616 ? 8.961 -35.375 -23.203 1 95.62 616 PRO A N 1
ATOM 4616 C CA . PRO A 1 616 ? 9.523 -35.5 -24.547 1 95.62 616 PRO A CA 1
ATOM 4617 C C . PRO A 1 616 ? 10.469 -34.375 -24.922 1 95.62 616 PRO A C 1
ATOM 4619 O O . PRO A 1 616 ? 10.273 -33.219 -24.5 1 95.62 616 PRO A O 1
ATOM 4622 N N . MET A 1 617 ? 11.469 -34.719 -25.719 1 93.25 617 MET A N 1
ATOM 4623 C CA . MET A 1 617 ? 12.453 -33.719 -26.141 1 93.25 617 MET A CA 1
ATOM 4624 C C . MET A 1 617 ? 11.914 -32.844 -27.281 1 93.25 617 MET A C 1
ATOM 4626 O O . MET A 1 617 ? 11.648 -33.344 -28.375 1 93.25 617 MET A O 1
ATOM 4630 N N . SER A 1 618 ? 11.727 -31.609 -26.984 1 91.5 618 SER A N 1
ATOM 4631 C CA . SER A 1 618 ? 11.328 -30.688 -28.031 1 91.5 618 SER A CA 1
ATOM 4632 C C . SER A 1 618 ? 12.516 -30.297 -28.906 1 91.5 618 SER A C 1
ATOM 4634 O O . SER A 1 618 ? 13.672 -30.469 -28.516 1 91.5 618 SER A O 1
ATOM 4636 N N . LYS A 1 619 ? 12.172 -29.812 -30.094 1 87.94 619 LYS A N 1
ATOM 4637 C CA . LYS A 1 619 ? 13.227 -29.344 -31 1 87.94 619 LYS A CA 1
ATOM 4638 C C . LYS A 1 619 ? 14.023 -28.219 -30.359 1 87.94 619 LYS A C 1
ATOM 4640 O O . LYS A 1 619 ? 15.258 -28.203 -30.438 1 87.94 619 LYS A O 1
ATOM 4645 N N . LYS A 1 620 ? 13.32 -27.281 -29.812 1 88.31 620 LYS A N 1
ATOM 4646 C CA . LYS A 1 620 ? 13.953 -26.141 -29.172 1 88.31 620 LYS A CA 1
ATOM 4647 C C . LYS A 1 620 ? 14.898 -26.578 -28.062 1 88.31 620 LYS A C 1
ATOM 4649 O O . LYS A 1 620 ? 16.016 -26.062 -27.938 1 88.31 620 LYS A O 1
ATOM 4654 N N . ARG A 1 621 ? 14.492 -27.469 -27.234 1 91.44 621 ARG A N 1
ATOM 4655 C CA . ARG A 1 621 ? 15.32 -27.969 -26.141 1 91.44 621 ARG A CA 1
ATOM 4656 C C . ARG A 1 621 ? 16.562 -28.672 -26.672 1 91.44 621 ARG A C 1
ATOM 4658 O O . ARG A 1 621 ? 17.672 -28.469 -26.172 1 91.44 621 ARG A O 1
ATOM 4665 N N . LYS A 1 622 ? 16.406 -29.438 -27.625 1 90.06 622 LYS A N 1
ATOM 4666 C CA . LYS A 1 622 ? 17.5 -30.203 -28.219 1 90.06 622 LYS A CA 1
ATOM 4667 C C . LYS A 1 622 ? 18.531 -29.281 -28.875 1 90.06 622 LYS A C 1
ATOM 4669 O O . LYS A 1 622 ? 19.734 -29.469 -28.703 1 90.06 622 LYS A O 1
ATOM 4674 N N . GLU A 1 623 ? 18.031 -28.281 -29.562 1 89.56 623 GLU A N 1
ATOM 4675 C CA . GLU A 1 623 ? 18.906 -27.484 -30.406 1 89.56 623 GLU A CA 1
ATOM 4676 C C . GLU A 1 623 ? 19.484 -26.297 -29.625 1 89.56 623 GLU A C 1
ATOM 4678 O O . GLU A 1 623 ? 20.609 -25.859 -29.891 1 89.56 623 GLU A O 1
ATOM 4683 N N . ILE A 1 624 ? 18.766 -25.797 -28.656 1 86.38 624 ILE A N 1
ATOM 4684 C CA . ILE A 1 624 ? 19.156 -24.547 -28 1 86.38 624 ILE A CA 1
ATOM 4685 C C . ILE A 1 624 ? 19.656 -24.844 -26.594 1 86.38 624 ILE A C 1
ATOM 4687 O O . ILE A 1 624 ? 20.719 -24.359 -26.188 1 86.38 624 ILE A O 1
ATOM 4691 N N . TYR A 1 625 ? 19.047 -25.656 -25.891 1 86.81 625 TYR A N 1
ATOM 4692 C CA . TYR A 1 625 ? 19.344 -25.766 -24.469 1 86.81 625 TYR A CA 1
ATOM 4693 C C . TYR A 1 625 ? 20.172 -27 -24.156 1 86.81 625 TYR A C 1
ATOM 4695 O O . TYR A 1 625 ? 20.922 -27.031 -23.188 1 86.81 625 TYR A O 1
ATOM 4703 N N . GLU A 1 626 ? 20.031 -28.062 -24.906 1 85.69 626 GLU A N 1
ATOM 4704 C CA . GLU A 1 626 ? 20.766 -29.297 -24.672 1 85.69 626 GLU A CA 1
ATOM 4705 C C . GLU A 1 626 ? 21.578 -29.703 -25.906 1 85.69 626 GLU A C 1
ATOM 4707 O O . GLU A 1 626 ? 21.688 -30.891 -26.203 1 85.69 626 GLU A O 1
ATOM 4712 N N . ALA A 1 627 ? 21.953 -28.797 -26.672 1 74.88 627 ALA A N 1
ATOM 4713 C CA . ALA A 1 627 ? 22.672 -29.047 -27.922 1 74.88 627 ALA A CA 1
ATOM 4714 C C . ALA A 1 627 ? 23.938 -29.875 -27.672 1 74.88 627 ALA A C 1
ATOM 4716 O O . ALA A 1 627 ? 24.312 -30.703 -28.5 1 74.88 627 ALA A O 1
ATOM 4717 N N . ASP A 1 628 ? 24.719 -29.719 -26.672 1 62.56 628 ASP A N 1
ATOM 4718 C CA . ASP A 1 628 ? 25.984 -30.422 -26.469 1 62.56 628 ASP A CA 1
ATOM 4719 C C . ASP A 1 628 ? 25.766 -31.766 -25.797 1 62.56 628 ASP A C 1
ATOM 4721 O O . ASP A 1 628 ? 26.719 -32.469 -25.484 1 62.56 628 ASP A O 1
ATOM 4725 N N . LYS A 1 629 ? 24.547 -32.25 -25.766 1 56.94 629 LYS A N 1
ATOM 4726 C CA . LYS A 1 629 ? 24.297 -33.562 -25.188 1 56.94 629 LYS A CA 1
ATOM 4727 C C . LYS A 1 629 ? 23.922 -34.562 -26.281 1 56.94 629 LYS A C 1
ATOM 4729 O O . LYS A 1 629 ? 23.297 -34.219 -27.281 1 56.94 629 LYS A O 1
ATOM 4734 N N . MET B 1 1 ? -36.094 3.449 6.309 1 60.97 1 MET B N 1
ATOM 4735 C CA . MET B 1 1 ? -35.406 2.205 5.992 1 60.97 1 MET B CA 1
ATOM 4736 C C . MET B 1 1 ? -35.812 1.092 6.949 1 60.97 1 MET B C 1
ATOM 4738 O O . MET B 1 1 ? -35.844 1.297 8.164 1 60.97 1 MET B O 1
ATOM 4742 N N . SER B 1 2 ? -36.219 0.062 6.379 1 70.75 2 SER B N 1
ATOM 4743 C CA . SER B 1 2 ? -36.688 -1.046 7.203 1 70.75 2 SER B CA 1
ATOM 4744 C C . SER B 1 2 ? -35.531 -1.661 8.008 1 70.75 2 SER B C 1
ATOM 4746 O O . SER B 1 2 ? -34.375 -1.568 7.609 1 70.75 2 SER B O 1
ATOM 4748 N N . ILE B 1 3 ? -35.781 -2.014 9.188 1 73.38 3 ILE B N 1
ATOM 4749 C CA . ILE B 1 3 ? -34.75 -2.574 10.062 1 73.38 3 ILE B CA 1
ATOM 4750 C C . ILE B 1 3 ? -34.688 -4.086 9.875 1 73.38 3 ILE B C 1
ATOM 4752 O O . ILE B 1 3 ? -35.656 -4.707 9.414 1 73.38 3 ILE B O 1
ATOM 4756 N N . THR B 1 4 ? -33.5 -4.715 10.062 1 71.19 4 THR B N 1
ATOM 4757 C CA . THR B 1 4 ? -33.312 -6.16 10.008 1 71.19 4 THR B CA 1
ATOM 4758 C C . THR B 1 4 ? -33.75 -6.812 11.312 1 71.19 4 THR B C 1
ATOM 4760 O O . THR B 1 4 ? -34.062 -6.117 12.281 1 71.19 4 THR B O 1
ATOM 4763 N N . LEU B 1 5 ? -33.875 -8.133 11.305 1 70.88 5 LEU B N 1
ATOM 4764 C CA . LEU B 1 5 ? -34.25 -8.883 12.492 1 70.88 5 LEU B CA 1
ATOM 4765 C C . LEU B 1 5 ? -33.25 -8.633 13.625 1 70.88 5 LEU B C 1
ATOM 4767 O O . LEU B 1 5 ? -33.625 -8.477 14.781 1 70.88 5 LEU B O 1
ATOM 4771 N N . GLU B 1 6 ? -32.031 -8.516 13.273 1 72.19 6 GLU B N 1
ATOM 4772 C CA . GLU B 1 6 ? -30.969 -8.258 14.258 1 72.19 6 GLU B CA 1
ATOM 4773 C C . GLU B 1 6 ? -31.109 -6.859 14.852 1 72.19 6 GLU B C 1
ATOM 4775 O O . GLU B 1 6 ? -31 -6.68 16.062 1 72.19 6 GLU B O 1
ATOM 4780 N N . SER B 1 7 ? -31.438 -5.992 14.047 1 75.44 7 SER B N 1
ATOM 4781 C CA . SER B 1 7 ? -31.641 -4.621 14.5 1 75.44 7 SER B CA 1
ATOM 4782 C C . SER B 1 7 ? -32.906 -4.504 15.352 1 75.44 7 SER B C 1
ATOM 4784 O O . SER B 1 7 ? -32.938 -3.734 16.312 1 75.44 7 SER B O 1
ATOM 4786 N N . ALA B 1 8 ? -33.844 -5.25 15.023 1 79.25 8 ALA B N 1
ATOM 4787 C CA . ALA B 1 8 ? -35.125 -5.227 15.758 1 79.25 8 ALA B CA 1
ATOM 4788 C C . ALA B 1 8 ? -34.938 -5.723 17.188 1 79.25 8 ALA B C 1
ATOM 4790 O O . ALA B 1 8 ? -35.531 -5.184 18.125 1 79.25 8 ALA B O 1
ATOM 4791 N N . LYS B 1 9 ? -34 -6.609 17.297 1 77.38 9 LYS B N 1
ATOM 4792 C CA . LYS B 1 9 ? -33.688 -7.102 18.625 1 77.38 9 LYS B CA 1
ATOM 4793 C C . LYS B 1 9 ? -32.906 -6.066 19.438 1 77.38 9 LYS B C 1
ATOM 4795 O O . LYS B 1 9 ? -33.156 -5.852 20.609 1 77.38 9 LYS B O 1
ATOM 4800 N N . GLU B 1 10 ? -32.031 -5.445 18.766 1 77.06 10 GLU B N 1
ATOM 4801 C CA . GLU B 1 10 ? -31.203 -4.418 19.391 1 77.06 10 GLU B CA 1
ATOM 4802 C C . GLU B 1 10 ? -32.031 -3.203 19.781 1 77.06 10 GLU B C 1
ATOM 4804 O O . GLU B 1 10 ? -31.781 -2.559 20.797 1 77.06 10 GLU B O 1
ATOM 4809 N N . HIS B 1 11 ? -33.125 -2.998 19.078 1 80.94 11 HIS B N 1
ATOM 4810 C CA . HIS B 1 11 ? -33.969 -1.843 19.297 1 80.94 11 HIS B CA 1
ATOM 4811 C C . HIS B 1 11 ? -35.344 -2.264 19.859 1 80.94 11 HIS B C 1
ATOM 4813 O O . HIS B 1 11 ? -36.344 -1.584 19.656 1 80.94 11 HIS B O 1
ATOM 4819 N N . ALA B 1 12 ? -35.375 -3.322 20.594 1 83.81 12 ALA B N 1
ATOM 4820 C CA . ALA B 1 12 ? -36.656 -3.871 21.078 1 83.81 12 ALA B CA 1
ATOM 4821 C C . ALA B 1 12 ? -37.375 -2.863 21.969 1 83.81 12 ALA B C 1
ATOM 4823 O O . ALA B 1 12 ? -38.594 -2.842 22 1 83.81 12 ALA B O 1
ATOM 4824 N N . ASN B 1 13 ? -36.562 -1.988 22.578 1 81.75 13 ASN B N 1
ATOM 4825 C CA . ASN B 1 13 ? -37.125 -1.041 23.516 1 81.75 13 ASN B CA 1
ATOM 4826 C C . ASN B 1 13 ? -37.375 0.324 22.875 1 81.75 13 ASN B C 1
ATOM 4828 O O . ASN B 1 13 ? -37.844 1.255 23.531 1 81.75 13 ASN B O 1
ATOM 4832 N N . ASP B 1 14 ? -37.094 0.403 21.641 1 85.69 14 ASP B N 1
ATOM 4833 C CA . ASP B 1 14 ? -37.344 1.644 20.906 1 85.69 14 ASP B CA 1
ATOM 4834 C C . ASP B 1 14 ? -38.781 1.665 20.344 1 85.69 14 ASP B C 1
ATOM 4836 O O . ASP B 1 14 ? -39.406 0.622 20.234 1 85.69 14 ASP B O 1
ATOM 4840 N N . LEU B 1 15 ? -39.188 2.873 20.031 1 88.81 15 LEU B N 1
ATOM 4841 C CA . LEU B 1 15 ? -40.562 3.064 19.562 1 88.81 15 LEU B CA 1
ATOM 4842 C C . LEU B 1 15 ? -40.719 2.506 18.156 1 88.81 15 LEU B C 1
ATOM 4844 O O . LEU B 1 15 ? -39.781 2.486 17.375 1 88.81 15 LEU B O 1
ATOM 4848 N N . ALA B 1 16 ? -41.844 2.004 17.875 1 92.31 16 ALA B N 1
ATOM 4849 C CA . ALA B 1 16 ? -42.125 1.337 16.609 1 92.31 16 ALA B CA 1
ATOM 4850 C C . ALA B 1 16 ? -42.844 2.268 15.648 1 92.31 16 ALA B C 1
ATOM 4852 O O . ALA B 1 16 ? -43.938 2.773 15.969 1 92.31 16 ALA B O 1
ATOM 4853 N N . VAL B 1 17 ? -42.281 2.523 14.531 1 90.81 17 VAL B N 1
ATOM 4854 C CA . VAL B 1 17 ? -42.844 3.336 13.461 1 90.81 17 VAL B CA 1
ATOM 4855 C C . VAL B 1 17 ? -42.75 2.588 12.133 1 90.81 17 VAL B C 1
ATOM 4857 O O . VAL B 1 17 ? -41.719 1.925 11.867 1 90.81 17 VAL B O 1
ATOM 4860 N N . LEU B 1 18 ? -43.75 2.607 11.391 1 89 18 LEU B N 1
ATOM 4861 C CA . LEU B 1 18 ? -43.75 1.942 10.094 1 89 18 LEU B CA 1
ATOM 4862 C C . LEU B 1 18 ? -42.812 2.633 9.117 1 89 18 LEU B C 1
ATOM 4864 O O . LEU B 1 18 ? -42.781 3.863 9.047 1 89 18 LEU B O 1
ATOM 4868 N N . CYS B 1 19 ? -42.031 1.881 8.453 1 85.94 19 CYS B N 1
ATOM 4869 C CA . CYS B 1 19 ? -41.125 2.439 7.465 1 85.94 19 CYS B CA 1
ATOM 4870 C C . CYS B 1 19 ? -41.844 2.617 6.121 1 85.94 19 CYS B C 1
ATOM 4872 O O . CYS B 1 19 ? -41.438 3.459 5.316 1 85.94 19 CYS B O 1
ATOM 4874 N N . CYS B 1 20 ? -42.812 1.837 5.848 1 83.12 20 CYS B N 1
ATOM 4875 C CA . CYS B 1 20 ? -43.594 1.862 4.613 1 83.12 20 CYS B CA 1
ATOM 4876 C C . CYS B 1 20 ? -45.062 1.625 4.891 1 83.12 20 CYS B C 1
ATOM 4878 O O . CYS B 1 20 ? -45.438 1.203 5.984 1 83.12 20 CYS B O 1
ATOM 4880 N N . ARG B 1 21 ? -45.875 1.992 3.896 1 85.56 21 ARG B N 1
ATOM 4881 C CA . ARG B 1 21 ? -47.312 1.751 3.996 1 85.56 21 ARG B CA 1
ATOM 4882 C C . ARG B 1 21 ? -47.625 0.27 4.211 1 85.56 21 ARG B C 1
ATOM 4884 O O . ARG B 1 21 ? -47 -0.587 3.557 1 85.56 21 ARG B O 1
ATOM 4891 N N . ALA B 1 22 ? -48.375 -0.046 5.168 1 87.75 22 ALA B N 1
ATOM 4892 C CA . ALA B 1 22 ? -48.75 -1.42 5.465 1 87.75 22 ALA B CA 1
ATOM 4893 C C . ALA B 1 22 ? -50.281 -1.57 5.445 1 87.75 22 ALA B C 1
ATOM 4895 O O . ALA B 1 22 ? -51 -0.722 5.973 1 87.75 22 ALA B O 1
ATOM 4896 N N . GLU B 1 23 ? -50.656 -2.578 4.855 1 86.38 23 GLU B N 1
ATOM 4897 C CA . GLU B 1 23 ? -52.094 -2.816 4.684 1 86.38 23 GLU B CA 1
ATOM 4898 C C . GLU B 1 23 ? -52.688 -3.49 5.914 1 86.38 23 GLU B C 1
ATOM 4900 O O . GLU B 1 23 ? -51.969 -4.168 6.664 1 86.38 23 GLU B O 1
ATOM 4905 N N . GLU B 1 24 ? -54.031 -3.252 5.988 1 86.31 24 GLU B N 1
ATOM 4906 C CA . GLU B 1 24 ? -54.781 -3.936 7.031 1 86.31 24 GLU B CA 1
ATOM 4907 C C . GLU B 1 24 ? -54.562 -5.445 6.973 1 86.31 24 GLU B C 1
ATOM 4909 O O . GLU B 1 24 ? -54.594 -6.039 5.895 1 86.31 24 GLU B O 1
ATOM 4914 N N . GLY B 1 25 ? -54.219 -5.98 8.148 1 87.31 25 GLY B N 1
ATOM 4915 C CA . GLY B 1 25 ? -54 -7.418 8.234 1 87.31 25 GLY B CA 1
ATOM 4916 C C . GLY B 1 25 ? -52.531 -7.809 8.195 1 87.31 25 GLY B C 1
ATOM 4917 O O . GLY B 1 25 ? -52.188 -8.969 8.422 1 87.31 25 GLY B O 1
ATOM 4918 N N . THR B 1 26 ? -51.719 -6.895 7.926 1 88.19 26 THR B N 1
ATOM 4919 C CA . THR B 1 26 ? -50.281 -7.168 7.867 1 88.19 26 THR B CA 1
ATOM 4920 C C . THR B 1 26 ? -49.75 -7.535 9.25 1 88.19 26 THR B C 1
ATOM 4922 O O . THR B 1 26 ? -50.031 -6.859 10.234 1 88.19 26 THR B O 1
ATOM 4925 N N . VAL B 1 27 ? -49.062 -8.602 9.312 1 90.69 27 VAL B N 1
ATOM 4926 C CA . VAL B 1 27 ? -48.312 -8.953 10.531 1 90.69 27 VAL B CA 1
ATOM 4927 C C . VAL B 1 27 ? -47 -8.203 10.578 1 90.69 27 VAL B C 1
ATOM 4929 O O . VAL B 1 27 ? -46.156 -8.367 9.688 1 90.69 27 VAL B O 1
ATOM 4932 N N . ILE B 1 28 ? -46.812 -7.465 11.57 1 90.06 28 ILE B N 1
ATOM 4933 C CA . ILE B 1 28 ? -45.656 -6.57 11.664 1 90.06 28 ILE B CA 1
ATOM 4934 C C . ILE B 1 28 ? -44.375 -7.387 11.852 1 90.06 28 ILE B C 1
ATOM 4936 O O . ILE B 1 28 ? -44.281 -8.188 12.781 1 90.06 28 ILE B O 1
ATOM 4940 N N . GLY B 1 29 ? -43.531 -7.215 11.023 1 88.81 29 GLY B N 1
ATOM 4941 C CA . GLY B 1 29 ? -42.156 -7.754 11.109 1 88.81 29 GLY B CA 1
ATOM 4942 C C . GLY B 1 29 ? -41.094 -6.684 11.055 1 88.81 29 GLY B C 1
ATOM 4943 O O . GLY B 1 29 ? -41.406 -5.5 10.875 1 88.81 29 GLY B O 1
ATOM 4944 N N . PRO B 1 30 ? -39.875 -7.082 11.25 1 86.5 30 PRO B N 1
ATOM 4945 C CA . PRO B 1 30 ? -38.75 -6.121 11.227 1 86.5 30 PRO B CA 1
ATOM 4946 C C . PRO B 1 30 ? -38.719 -5.312 9.93 1 86.5 30 PRO B C 1
ATOM 4948 O O . PRO B 1 30 ? -38.344 -4.133 9.953 1 86.5 30 PRO B O 1
ATOM 4951 N N . SER B 1 31 ? -39.188 -5.906 8.914 1 85 31 SER B N 1
ATOM 4952 C CA . SER B 1 31 ? -39.156 -5.258 7.605 1 85 31 SER B CA 1
ATOM 4953 C C . SER B 1 31 ? -40.188 -4.148 7.496 1 85 31 SER B C 1
ATOM 4955 O O . SER B 1 31 ? -40.125 -3.309 6.598 1 85 31 SER B O 1
ATOM 4957 N N . ASN B 1 32 ? -41.094 -4.059 8.359 1 88.44 32 ASN B N 1
ATOM 4958 C CA . ASN B 1 32 ? -42.156 -3.047 8.336 1 88.44 32 ASN B CA 1
ATOM 4959 C C . ASN B 1 32 ? -41.781 -1.839 9.195 1 88.44 32 ASN B C 1
ATOM 4961 O O . ASN B 1 32 ? -42.5 -0.841 9.211 1 88.44 32 ASN B O 1
ATOM 4965 N N . LEU B 1 33 ? -40.75 -1.943 9.844 1 90.06 33 LEU B N 1
ATOM 4966 C CA . LEU B 1 33 ? -40.438 -0.944 10.859 1 90.06 33 LEU B CA 1
ATOM 4967 C C . LEU B 1 33 ? -39.281 -0.051 10.414 1 90.06 33 LEU B C 1
ATOM 4969 O O . LEU B 1 33 ? -38.344 -0.522 9.773 1 90.06 33 LEU B O 1
ATOM 4973 N N . GLU B 1 34 ? -39.438 1.196 10.719 1 84.44 34 GLU B N 1
ATOM 4974 C CA . GLU B 1 34 ? -38.406 2.211 10.422 1 84.44 34 GLU B CA 1
ATOM 4975 C C . GLU B 1 34 ? -37.25 2.145 11.422 1 84.44 34 GLU B C 1
ATOM 4977 O O . GLU B 1 34 ? -37.438 1.764 12.578 1 84.44 34 GLU B O 1
ATOM 4982 N N . ASP B 1 35 ? -36.188 2.49 11.094 1 80.31 35 ASP B N 1
ATOM 4983 C CA . ASP B 1 35 ? -35 2.555 11.945 1 80.31 35 ASP B CA 1
ATOM 4984 C C . ASP B 1 35 ? -35.156 3.645 13.008 1 80.31 35 ASP B C 1
ATOM 4986 O O . ASP B 1 35 ? -35.25 4.828 12.68 1 80.31 35 ASP B O 1
ATOM 4990 N N . PRO B 1 36 ? -35.156 3.254 14.273 1 83.31 36 PRO B N 1
ATOM 4991 C CA . PRO B 1 36 ? -35.344 4.258 15.328 1 83.31 36 PRO B CA 1
ATOM 4992 C C . PRO B 1 36 ? -34.219 5.293 15.344 1 83.31 36 PRO B C 1
ATOM 4994 O O . PRO B 1 36 ? -34.406 6.398 15.859 1 83.31 36 PRO B O 1
ATOM 4997 N N . ALA B 1 37 ? -33.188 4.961 14.719 1 73.06 37 ALA B N 1
ATOM 4998 C CA . ALA B 1 37 ? -32.031 5.848 14.742 1 73.06 37 ALA B CA 1
ATOM 4999 C C . ALA B 1 37 ? -32.312 7.145 13.992 1 73.06 37 ALA B C 1
ATOM 5001 O O . ALA B 1 37 ? -31.672 8.172 14.242 1 73.06 37 ALA B O 1
ATOM 5002 N N . ILE B 1 38 ? -33.406 7.082 13.195 1 74.25 38 ILE B N 1
ATOM 5003 C CA . ILE B 1 38 ? -33.656 8.273 12.383 1 74.25 38 ILE B CA 1
ATOM 5004 C C . ILE B 1 38 ? -34.875 9.016 12.914 1 74.25 38 ILE B C 1
ATOM 5006 O O . ILE B 1 38 ? -35.281 10.016 12.336 1 74.25 38 ILE B O 1
ATOM 5010 N N . PHE B 1 39 ? -35.531 8.648 13.953 1 79.5 39 PHE B N 1
ATOM 5011 C CA . PHE B 1 39 ? -36.719 9.273 14.469 1 79.5 39 PHE B CA 1
ATOM 5012 C C . PHE B 1 39 ? -36.469 10.734 14.82 1 79.5 39 PHE B C 1
ATOM 5014 O O . PHE B 1 39 ? -37.281 11.609 14.523 1 79.5 39 PHE B O 1
ATOM 5021 N N . GLY B 1 40 ? -35.344 10.93 15.328 1 74.19 40 GLY B N 1
ATOM 5022 C CA . GLY B 1 40 ? -35 12.305 15.68 1 74.19 40 GLY B CA 1
ATOM 5023 C C . GLY B 1 40 ? -35 13.234 14.484 1 74.19 40 GLY B C 1
ATOM 5024 O O . GLY B 1 40 ? -35.594 14.328 14.531 1 74.19 40 GLY B O 1
ATOM 5025 N N . ASP B 1 41 ? -34.469 12.766 13.438 1 71.06 41 ASP B N 1
ATOM 5026 C CA . ASP B 1 41 ? -34.406 13.555 12.211 1 71.06 41 ASP B CA 1
ATOM 5027 C C . ASP B 1 41 ? -35.812 13.773 11.641 1 71.06 41 ASP B C 1
ATOM 5029 O O . ASP B 1 41 ? -36.125 14.867 11.172 1 71.06 41 ASP B O 1
ATOM 5033 N N . LEU B 1 42 ? -36.562 12.797 11.703 1 76.5 42 LEU B N 1
ATOM 5034 C CA . LEU B 1 42 ? -37.906 12.867 11.18 1 76.5 42 LEU B CA 1
ATOM 5035 C C . LEU B 1 42 ? -38.781 13.797 12.023 1 76.5 42 LEU B C 1
ATOM 5037 O O . LEU B 1 42 ? -39.594 14.547 11.484 1 76.5 42 LEU B O 1
ATOM 5041 N N . GLU B 1 43 ? -38.531 13.82 13.289 1 77.88 43 GLU B N 1
ATOM 5042 C CA . GLU B 1 43 ? -39.281 14.734 14.164 1 77.88 43 GLU B CA 1
ATOM 5043 C C . GLU B 1 43 ? -38.844 16.172 13.945 1 77.88 43 GLU B C 1
ATOM 5045 O O . GLU B 1 43 ? -39.688 17.078 13.867 1 77.88 43 GLU B O 1
ATOM 5050 N N . ASP B 1 44 ? -37.625 16.281 13.75 1 72 44 ASP B N 1
ATOM 5051 C CA . ASP B 1 44 ? -37.094 17.609 13.539 1 72 44 ASP B CA 1
ATOM 5052 C C . ASP B 1 44 ? -37.562 18.203 12.211 1 72 44 ASP B C 1
ATOM 5054 O O . ASP B 1 44 ? -37.781 19.406 12.102 1 72 44 ASP B O 1
ATOM 5058 N N . SER B 1 45 ? -37.781 17.297 11.312 1 68.94 45 SER B N 1
ATOM 5059 C CA . SER B 1 45 ? -38.25 17.719 10 1 68.94 45 SER B CA 1
ATOM 5060 C C . SER B 1 45 ? -39.75 17.844 9.969 1 68.94 45 SER B C 1
ATOM 5062 O O . SER B 1 45 ? -40.344 18.203 8.938 1 68.94 45 SER B O 1
ATOM 5064 N N . GLY B 1 46 ? -40.344 17.5 11.047 1 74.19 46 GLY B N 1
ATOM 5065 C CA . GLY B 1 46 ? -41.781 17.609 11.133 1 74.19 46 GLY B CA 1
ATOM 5066 C C . GLY B 1 46 ? -42.5 16.484 10.422 1 74.19 46 GLY B C 1
ATOM 5067 O O . GLY B 1 46 ? -43.719 16.547 10.242 1 74.19 46 GLY B O 1
ATOM 5068 N N . LEU B 1 47 ? -41.75 15.562 10.008 1 75.88 47 LEU B N 1
ATOM 5069 C CA . LEU B 1 47 ? -42.312 14.484 9.227 1 75.88 47 LEU B CA 1
ATOM 5070 C C . LEU B 1 47 ? -42.875 13.391 10.125 1 75.88 47 LEU B C 1
ATOM 5072 O O . LEU B 1 47 ? -43.688 12.578 9.695 1 75.88 47 LEU B O 1
ATOM 5076 N N . LEU B 1 48 ? -42.344 13.414 11.352 1 80.44 48 LEU B N 1
ATOM 5077 C CA . LEU B 1 48 ? -42.781 12.375 12.281 1 80.44 48 LEU B CA 1
ATOM 5078 C C . LEU B 1 48 ? -43.125 12.977 13.641 1 80.44 48 LEU B C 1
ATOM 5080 O O . LEU B 1 48 ? -42.375 13.812 14.164 1 80.44 48 LEU B O 1
ATOM 5084 N N . THR B 1 49 ? -44.25 12.773 14.039 1 83.19 49 THR B N 1
ATOM 5085 C CA . THR B 1 49 ? -44.656 13.062 15.406 1 83.19 49 THR B CA 1
ATOM 5086 C C . THR B 1 49 ? -45.062 11.773 16.125 1 83.19 49 THR B C 1
ATOM 5088 O O . THR B 1 49 ? -45.969 11.062 15.688 1 83.19 49 THR B O 1
ATOM 5091 N N . ILE B 1 50 ? -44.375 11.453 17.234 1 83.44 50 ILE B N 1
ATOM 5092 C CA . ILE B 1 50 ? -44.656 10.203 17.938 1 83.44 50 ILE B CA 1
ATOM 5093 C C . ILE B 1 50 ? -45.5 10.477 19.188 1 83.44 50 ILE B C 1
ATOM 5095 O O . ILE B 1 50 ? -45.062 11.195 20.078 1 83.44 50 ILE B O 1
ATOM 5099 N N . PRO B 1 51 ? -46.625 9.961 19.219 1 85.38 51 PRO B N 1
ATOM 5100 C CA . PRO B 1 51 ? -47.469 10.148 20.391 1 85.38 51 PRO B CA 1
ATOM 5101 C C . PRO B 1 51 ? -46.969 9.383 21.609 1 85.38 51 PRO B C 1
ATOM 5103 O O . PRO B 1 51 ? -46.156 8.469 21.469 1 85.38 51 PRO B O 1
ATOM 5106 N N . ALA B 1 52 ? -47.406 9.727 22.797 1 80.69 52 ALA B N 1
ATOM 5107 C CA . ALA B 1 52 ? -46.969 9.164 24.078 1 80.69 52 ALA B CA 1
ATOM 5108 C C . ALA B 1 52 ? -47.344 7.691 24.188 1 80.69 52 ALA B C 1
ATOM 5110 O O . ALA B 1 52 ? -46.719 6.926 24.906 1 80.69 52 ALA B O 1
ATOM 5111 N N . ASN B 1 53 ? -48.281 7.262 23.484 1 83.06 53 ASN B N 1
ATOM 5112 C CA . ASN B 1 53 ? -48.75 5.887 23.609 1 83.06 53 ASN B CA 1
ATOM 5113 C C . ASN B 1 53 ? -48.188 5.008 22.484 1 83.06 53 ASN B C 1
ATOM 5115 O O . ASN B 1 53 ? -48.719 3.912 22.25 1 83.06 53 ASN B O 1
ATOM 5119 N N . CYS B 1 54 ? -47.125 5.422 21.828 1 89.81 54 CYS B N 1
ATOM 5120 C CA . CYS B 1 54 ? -46.5 4.609 20.797 1 89.81 54 CYS B CA 1
ATOM 5121 C C . CYS B 1 54 ? -45.844 3.377 21.406 1 89.81 54 CYS B C 1
ATOM 5123 O O . CYS B 1 54 ? -45.188 3.465 22.453 1 89.81 54 CYS B O 1
ATOM 5125 N N . LEU B 1 55 ? -45.969 2.275 20.719 1 90.31 55 LEU B N 1
ATOM 5126 C CA . LEU B 1 55 ? -45.469 0.996 21.219 1 90.31 55 LEU B CA 1
ATOM 5127 C C . LEU B 1 55 ? -44 0.803 20.828 1 90.31 55 LEU B C 1
ATOM 5129 O O . LEU B 1 55 ? -43.5 1.487 19.938 1 90.31 55 LEU B O 1
ATOM 5133 N N . LYS B 1 56 ? -43.406 -0.058 21.594 1 91.25 56 LYS B N 1
ATOM 5134 C CA . LYS B 1 56 ? -42 -0.406 21.344 1 91.25 56 LYS B CA 1
ATOM 5135 C C . LYS B 1 56 ? -41.906 -1.504 20.281 1 91.25 56 LYS B C 1
ATOM 5137 O O . LYS B 1 56 ? -42.844 -2.268 20.078 1 91.25 56 LYS B O 1
ATOM 5142 N N . ILE B 1 57 ? -40.812 -1.588 19.719 1 90.44 57 ILE B N 1
ATOM 5143 C CA . ILE B 1 57 ? -40.562 -2.545 18.641 1 90.44 57 ILE B CA 1
ATOM 5144 C C . ILE B 1 57 ? -40.781 -3.965 19.156 1 90.44 57 ILE B C 1
ATOM 5146 O O . ILE B 1 57 ? -41.438 -4.773 18.484 1 90.44 57 ILE B O 1
ATOM 5150 N N . GLY B 1 58 ? -40.375 -4.25 20.328 1 89 58 GLY B N 1
ATOM 5151 C CA . GLY B 1 58 ? -40.562 -5.566 20.906 1 89 58 GLY B CA 1
ATOM 5152 C C . GLY B 1 58 ? -42.031 -5.898 21.125 1 89 58 GLY B C 1
ATOM 5153 O O . GLY B 1 58 ? -42.406 -7.07 21.125 1 89 58 GLY B O 1
ATOM 5154 N N . GLU B 1 59 ? -42.844 -4.895 21.328 1 90.06 59 GLU B N 1
ATOM 5155 C CA . GLU B 1 59 ? -44.25 -5.07 21.609 1 90.06 59 GLU B CA 1
ATOM 5156 C C . GLU B 1 59 ? -45.031 -5.312 20.328 1 90.06 59 GLU B C 1
ATOM 5158 O O . GLU B 1 59 ? -46.094 -5.941 20.344 1 90.06 59 GLU B O 1
ATOM 5163 N N . VAL B 1 60 ? -44.438 -4.859 19.266 1 92.31 60 VAL B N 1
ATOM 5164 C CA . VAL B 1 60 ? -45.25 -4.82 18.078 1 92.31 60 VAL B CA 1
ATOM 5165 C C . VAL B 1 60 ? -44.906 -5.977 17.141 1 92.31 60 VAL B C 1
ATOM 5167 O O . VAL B 1 60 ? -45.625 -6.301 16.219 1 92.31 60 VAL B O 1
ATOM 5170 N N . LEU B 1 61 ? -43.781 -6.547 17.359 1 88.62 61 LEU B N 1
ATOM 5171 C CA . LEU B 1 61 ? -43.344 -7.633 16.484 1 88.62 61 LEU B CA 1
ATOM 5172 C C . LEU B 1 61 ? -44.312 -8.82 16.578 1 88.62 61 LEU B C 1
ATOM 5174 O O . LEU B 1 61 ? -44.562 -9.344 17.672 1 88.62 61 LEU B O 1
ATOM 5178 N N . GLY B 1 62 ? -44.812 -9.203 15.438 1 87.75 62 GLY B N 1
ATOM 5179 C CA . GLY B 1 62 ? -45.75 -10.305 15.406 1 87.75 62 GLY B CA 1
ATOM 5180 C C . GLY B 1 62 ? -47.188 -9.844 15.531 1 87.75 62 GLY B C 1
ATOM 5181 O O . GLY B 1 62 ? -48.125 -10.641 15.344 1 87.75 62 GLY B O 1
ATOM 5182 N N . ALA B 1 63 ? -47.438 -8.617 15.867 1 91.31 63 ALA B N 1
ATOM 5183 C CA . ALA B 1 63 ? -48.781 -8.078 15.984 1 91.31 63 ALA B CA 1
ATOM 5184 C C . ALA B 1 63 ? -49.406 -7.809 14.609 1 91.31 63 ALA B C 1
ATOM 5186 O O . ALA B 1 63 ? -48.656 -7.699 13.617 1 91.31 63 ALA B O 1
ATOM 5187 N N . LYS B 1 64 ? -50.625 -7.816 14.562 1 90.31 64 LYS B N 1
ATOM 5188 C CA . LYS B 1 64 ? -51.344 -7.633 13.305 1 90.31 64 LYS B CA 1
ATOM 5189 C C . LYS B 1 64 ? -51.938 -6.23 13.203 1 90.31 64 LYS B C 1
ATOM 5191 O O . LYS B 1 64 ? -52.562 -5.754 14.148 1 90.31 64 LYS B O 1
ATOM 5196 N N . LEU B 1 65 ? -51.875 -5.645 12.109 1 91.25 65 LEU B N 1
ATOM 5197 C CA . LEU B 1 65 ? -52.406 -4.309 11.852 1 91.25 65 LEU B CA 1
ATOM 5198 C C . LEU B 1 65 ? -53.906 -4.363 11.602 1 91.25 65 LEU B C 1
ATOM 5200 O O . LEU B 1 65 ? -54.375 -5.145 10.773 1 91.25 65 LEU B O 1
ATOM 5204 N N . VAL B 1 66 ? -54.625 -3.529 12.242 1 91.25 66 VAL B N 1
ATOM 5205 C CA . VAL B 1 66 ? -56.094 -3.59 12.164 1 91.25 66 VAL B CA 1
ATOM 5206 C C . VAL B 1 66 ? -56.594 -2.594 11.117 1 91.25 66 VAL B C 1
ATOM 5208 O O . VAL B 1 66 ? -57.75 -2.643 10.711 1 91.25 66 VAL B O 1
ATOM 5211 N N . LYS B 1 67 ? -55.844 -1.631 10.75 1 87.81 67 LYS B N 1
ATOM 5212 C CA . LYS B 1 67 ? -56.125 -0.673 9.688 1 87.81 67 LYS B CA 1
ATOM 5213 C C . LYS B 1 67 ? -54.906 -0.343 8.867 1 87.81 67 LYS B C 1
ATOM 5215 O O . LYS B 1 67 ? -53.781 -0.361 9.391 1 87.81 67 LYS B O 1
ATOM 5220 N N . THR B 1 68 ? -55.125 -0.124 7.664 1 87.44 68 THR B N 1
ATOM 5221 C CA . THR B 1 68 ? -54.031 0.293 6.793 1 87.44 68 THR B CA 1
ATOM 5222 C C . THR B 1 68 ? -53.406 1.591 7.293 1 87.44 68 THR B C 1
ATOM 5224 O O . THR B 1 68 ? -54.125 2.523 7.672 1 87.44 68 THR B O 1
ATOM 5227 N N . ALA B 1 69 ? -52.156 1.542 7.355 1 88.81 69 ALA B N 1
ATOM 5228 C CA . ALA B 1 69 ? -51.438 2.711 7.848 1 88.81 69 ALA B CA 1
ATOM 5229 C C . ALA B 1 69 ? -50.312 3.109 6.887 1 88.81 69 ALA B C 1
ATOM 5231 O O . ALA B 1 69 ? -49.688 2.252 6.25 1 88.81 69 ALA B O 1
ATOM 5232 N N . ASP B 1 70 ? -50.125 4.328 6.777 1 86.38 70 ASP B N 1
ATOM 5233 C CA . ASP B 1 70 ? -49.156 4.879 5.859 1 86.38 70 ASP B CA 1
ATOM 5234 C C . ASP B 1 70 ? -47.75 4.801 6.457 1 86.38 70 ASP B C 1
ATOM 5236 O O . ASP B 1 70 ? -47.594 4.488 7.641 1 86.38 70 ASP B O 1
ATOM 5240 N N . SER B 1 71 ? -46.812 5.125 5.562 1 84.44 71 SER B N 1
ATOM 5241 C CA . SER B 1 71 ? -45.406 5.246 6.004 1 84.44 71 SER B CA 1
ATOM 5242 C C . SER B 1 71 ? -45.281 6.32 7.078 1 84.44 71 SER B C 1
ATOM 5244 O O . SER B 1 71 ? -46 7.312 7.074 1 84.44 71 SER B O 1
ATOM 5246 N N . LEU B 1 72 ? -44.406 6.031 8.086 1 88.69 72 LEU B N 1
ATOM 5247 C CA . LEU B 1 72 ? -44.031 6.914 9.188 1 88.69 72 LEU B CA 1
ATOM 5248 C C . LEU B 1 72 ? -45.188 7.07 10.164 1 88.69 72 LEU B C 1
ATOM 5250 O O . LEU B 1 72 ? -45.312 8.102 10.828 1 88.69 72 LEU B O 1
ATOM 5254 N N . THR B 1 73 ? -46.031 6.102 10.227 1 89.75 73 THR B N 1
ATOM 5255 C CA . THR B 1 73 ? -47.094 6.066 11.234 1 89.75 73 THR B CA 1
ATOM 5256 C C . THR B 1 73 ? -46.625 5.367 12.5 1 89.75 73 THR B C 1
ATOM 5258 O O . THR B 1 73 ? -46.188 4.215 12.453 1 89.75 73 THR B O 1
ATOM 5261 N N . PRO B 1 74 ? -46.531 6.07 13.578 1 92.5 74 PRO B N 1
ATOM 5262 C CA . PRO B 1 74 ? -46.219 5.402 14.852 1 92.5 74 PRO B CA 1
ATOM 5263 C C . PRO B 1 74 ? -47.25 4.32 15.195 1 92.5 74 PRO B C 1
ATOM 5265 O O . PRO B 1 74 ? -48.469 4.523 15.023 1 92.5 74 PRO B O 1
ATOM 5268 N N . LEU B 1 75 ? -46.719 3.23 15.695 1 92.19 75 LEU B N 1
ATOM 5269 C CA . LEU B 1 75 ? -47.625 2.117 16.016 1 92.19 75 LEU B CA 1
ATOM 5270 C C . LEU B 1 75 ? -48.156 2.24 17.438 1 92.19 75 LEU B C 1
ATOM 5272 O O . LEU B 1 75 ? -47.375 2.176 18.391 1 92.19 75 LEU B O 1
ATOM 5276 N N . THR B 1 76 ? -49.438 2.389 17.547 1 91.88 76 THR B N 1
ATOM 5277 C CA . THR B 1 76 ? -50.156 2.52 18.812 1 91.88 76 THR B CA 1
ATOM 5278 C C . THR B 1 76 ? -51.062 1.314 19.047 1 91.88 76 THR B C 1
ATOM 5280 O O . THR B 1 76 ? -51.344 0.552 18.125 1 91.88 76 THR B O 1
ATOM 5283 N N . PRO B 1 77 ? -51.406 1.122 20.312 1 89.56 77 PRO B N 1
ATOM 5284 C CA . PRO B 1 77 ? -52.25 -0.048 20.641 1 89.56 77 PRO B CA 1
ATOM 5285 C C . PRO B 1 77 ? -53.531 -0.119 19.812 1 89.56 77 PRO B C 1
ATOM 5287 O O . PRO B 1 77 ? -54.031 -1.209 19.562 1 89.56 77 PRO B O 1
ATOM 5290 N N . GLU B 1 78 ? -53.969 0.958 19.375 1 88.38 78 GLU B N 1
ATOM 5291 C CA . GLU B 1 78 ? -55.219 0.987 18.609 1 88.38 78 GLU B CA 1
ATOM 5292 C C . GLU B 1 78 ? -55.031 0.499 17.188 1 88.38 78 GLU B C 1
ATOM 5294 O O . GLU B 1 78 ? -55.969 0.086 16.516 1 88.38 78 GLU B O 1
ATOM 5299 N N . LEU B 1 79 ? -53.781 0.481 16.766 1 90.38 79 LEU B N 1
ATOM 5300 C CA . LEU B 1 79 ? -53.5 0.118 15.383 1 90.38 79 LEU B CA 1
ATOM 5301 C C . LEU B 1 79 ? -53.125 -1.36 15.273 1 90.38 79 LEU B C 1
ATOM 5303 O O . LEU B 1 79 ? -52.969 -1.886 14.164 1 90.38 79 LEU B O 1
ATOM 5307 N N . LEU B 1 80 ? -53.031 -1.979 16.391 1 89.88 80 LEU B N 1
ATOM 5308 C CA . LEU B 1 80 ? -52.469 -3.334 16.359 1 89.88 80 LEU B CA 1
ATOM 5309 C C . LEU B 1 80 ? -53.344 -4.285 17.172 1 89.88 80 LEU B C 1
ATOM 5311 O O . LEU B 1 80 ? -53.969 -3.877 18.172 1 89.88 80 LEU B O 1
ATOM 5315 N N . GLU B 1 81 ? -53.531 -5.496 16.688 1 88.06 81 GLU B N 1
ATOM 5316 C CA . GLU B 1 81 ? -54.062 -6.625 17.438 1 88.06 81 GLU B CA 1
ATOM 5317 C C . GLU B 1 81 ? -52.969 -7.641 17.781 1 88.06 81 GLU B C 1
ATOM 5319 O O . GLU B 1 81 ? -52.156 -7.969 16.922 1 88.06 81 GLU B O 1
ATOM 5324 N N . GLY B 1 82 ? -52.938 -8.086 19.047 1 84.62 82 GLY B N 1
ATOM 5325 C CA . GLY B 1 82 ? -51.969 -9.094 19.438 1 84.62 82 GLY B CA 1
ATOM 5326 C C . GLY B 1 82 ? -50.625 -8.508 19.906 1 84.62 82 GLY B C 1
ATOM 5327 O O . GLY B 1 82 ? -49.562 -9.039 19.578 1 84.62 82 GLY B O 1
ATOM 5328 N N . VAL B 1 83 ? -50.562 -7.422 20.562 1 85.62 83 VAL B N 1
ATOM 5329 C CA . VAL B 1 83 ? -49.375 -6.766 21.078 1 85.62 83 VAL B CA 1
ATOM 5330 C C . VAL B 1 83 ? -48.812 -7.57 22.25 1 85.62 83 VAL B C 1
ATOM 5332 O O . VAL B 1 83 ? -49.562 -8.086 23.078 1 85.62 83 VAL B O 1
ATOM 5335 N N . ASN B 1 84 ? -47.562 -7.836 22.219 1 77.06 84 ASN B N 1
ATOM 5336 C CA . ASN B 1 84 ? -46.875 -8.578 23.266 1 77.06 84 ASN B CA 1
ATOM 5337 C C . ASN B 1 84 ? -46.688 -7.734 24.531 1 77.06 84 ASN B C 1
ATOM 5339 O O . ASN B 1 84 ? -46.438 -6.539 24.453 1 77.06 84 ASN B O 1
ATOM 5343 N N . SER B 1 85 ? -47.156 -8.156 25.609 1 65.75 85 SER B N 1
ATOM 5344 C CA . SER B 1 85 ? -46.969 -7.477 26.875 1 65.75 85 SER B CA 1
ATOM 5345 C C . SER B 1 85 ? -45.531 -7.684 27.391 1 65.75 85 SER B C 1
ATOM 5347 O O . SER B 1 85 ? -45.094 -8.82 27.594 1 65.75 85 SER B O 1
ATOM 5349 N N . ILE B 1 86 ? -44.656 -6.887 27.172 1 51.53 86 ILE B N 1
ATOM 5350 C CA . ILE B 1 86 ? -43.344 -6.98 27.859 1 51.53 86 ILE B CA 1
ATOM 5351 C C . ILE B 1 86 ? -43.5 -6.484 29.297 1 51.53 86 ILE B C 1
ATOM 5353 O O . ILE B 1 86 ? -44 -5.379 29.531 1 51.53 86 ILE B O 1
ATOM 5357 N N . SER B 1 87 ? -43.5 -7.32 30.406 1 39.69 87 SER B N 1
ATOM 5358 C CA . SER B 1 87 ? -43.594 -7.023 31.828 1 39.69 87 SER B CA 1
ATOM 5359 C C . SER B 1 87 ? -42.438 -6.125 32.281 1 39.69 87 SER B C 1
ATOM 5361 O O . SER B 1 87 ? -41.25 -6.465 32.094 1 39.69 87 SER B O 1
ATOM 5363 N N . GLU B 1 88 ? -42.562 -4.883 32.344 1 37.06 88 GLU B N 1
ATOM 5364 C CA . GLU B 1 88 ? -41.625 -3.961 33 1 37.06 88 GLU B CA 1
ATOM 5365 C C . GLU B 1 88 ? -41.438 -4.289 34.469 1 37.06 88 GLU B C 1
ATOM 5367 O O . GLU B 1 88 ? -42.438 -4.379 35.219 1 37.06 88 GLU B O 1
ATOM 5372 N N . GLU B 1 89 ? -40.406 -4.973 34.938 1 30.39 89 GLU B N 1
ATOM 5373 C CA . GLU B 1 89 ? -40.125 -4.961 36.375 1 30.39 89 GLU B CA 1
ATOM 5374 C C . GLU B 1 89 ? -39.812 -3.547 36.844 1 30.39 89 GLU B C 1
ATOM 5376 O O . GLU B 1 89 ? -38.938 -2.869 36.312 1 30.39 89 GLU B O 1
ATOM 5381 N N . ALA B 1 90 ? -40.625 -2.986 37.688 1 31.72 90 ALA B N 1
ATOM 5382 C CA . ALA B 1 90 ? -40.625 -1.658 38.281 1 31.72 90 ALA B CA 1
ATOM 5383 C C . ALA B 1 90 ? -39.438 -1.48 39.188 1 31.72 90 ALA B C 1
ATOM 5385 O O . ALA B 1 90 ? -39.219 -2.285 40.125 1 31.72 90 ALA B O 1
ATOM 5386 N N . PRO B 1 91 ? -38.438 -0.716 38.844 1 27.47 91 PRO B N 1
ATOM 5387 C CA . PRO B 1 91 ? -37.469 -0.439 39.938 1 27.47 91 PRO B CA 1
ATOM 5388 C C . PRO B 1 91 ? -38.125 0.268 41.125 1 27.47 91 PRO B C 1
ATOM 5390 O O . PRO B 1 91 ? -39.125 0.955 40.969 1 27.47 91 PRO B O 1
ATOM 5393 N N . LYS B 1 92 ? -37.75 -0.071 42.406 1 24.23 92 LYS B N 1
ATOM 5394 C CA . LYS B 1 92 ? -38.125 0.447 43.719 1 24.23 92 LYS B CA 1
ATOM 5395 C C . LYS B 1 92 ? -37.781 1.923 43.875 1 24.23 92 LYS B C 1
ATOM 5397 O O . LYS B 1 92 ? -36.594 2.293 43.75 1 24.23 92 LYS B O 1
ATOM 5402 N N . GLN B 1 93 ? -38.688 2.926 43.688 1 22.28 93 GLN B N 1
ATOM 5403 C CA . GLN B 1 93 ? -38.625 4.383 43.719 1 22.28 93 GLN B CA 1
ATOM 5404 C C . GLN B 1 93 ? -38.219 4.875 45.094 1 22.28 93 GLN B C 1
ATOM 5406 O O . GLN B 1 93 ? -38.938 4.637 46.094 1 22.28 93 GLN B O 1
ATOM 5411 N N . GLU B 1 94 ? -36.906 4.875 45.5 1 21.31 94 GLU B N 1
ATOM 5412 C CA . GLU B 1 94 ? -36.625 5.59 46.75 1 21.31 94 GLU B CA 1
ATOM 5413 C C . GLU B 1 94 ? -37.156 7.008 46.719 1 21.31 94 GLU B C 1
ATOM 5415 O O . GLU B 1 94 ? -37.156 7.652 45.656 1 21.31 94 GLU B O 1
ATOM 5420 N N . ALA B 1 95 ? -37.844 7.402 47.812 1 23.62 95 ALA B N 1
ATOM 5421 C CA . ALA B 1 95 ? -38.719 8.516 48.188 1 23.62 95 ALA B CA 1
ATOM 5422 C C . ALA B 1 95 ? -37.938 9.828 48.25 1 23.62 95 ALA B C 1
ATOM 5424 O O . ALA B 1 95 ? -37.281 10.141 49.25 1 23.62 95 ALA B O 1
ATOM 5425 N N . SER B 1 96 ? -36.969 10.156 47.281 1 18.8 96 SER B N 1
ATOM 5426 C CA . SER B 1 96 ? -36.312 11.406 47.625 1 18.8 96 SER B CA 1
ATOM 5427 C C . SER B 1 96 ? -37.281 12.578 47.625 1 18.8 96 SER B C 1
ATOM 5429 O O . SER B 1 96 ? -38.312 12.531 46.969 1 18.8 96 SER B O 1
ATOM 5431 N N . ALA B 1 97 ? -37.125 13.516 48.656 1 22.36 97 ALA B N 1
ATOM 5432 C CA . ALA B 1 97 ? -37.75 14.711 49.219 1 22.36 97 ALA B CA 1
ATOM 5433 C C . ALA B 1 97 ? -37.969 15.766 48.125 1 22.36 97 ALA B C 1
ATOM 5435 O O . ALA B 1 97 ? -37.219 15.82 47.156 1 22.36 97 ALA B O 1
ATOM 5436 N N . PRO B 1 98 ? -39.094 16.641 48.219 1 23.31 98 PRO B N 1
ATOM 5437 C CA . PRO B 1 98 ? -39.844 17.5 47.312 1 23.31 98 PRO B CA 1
ATOM 5438 C C . PRO B 1 98 ? -39.094 18.781 46.938 1 23.31 98 PRO B C 1
ATOM 5440 O O . PRO B 1 98 ? -39.625 19.625 46.25 1 23.31 98 PRO B O 1
ATOM 5443 N N . VAL B 1 99 ? -37.75 18.797 46.656 1 23.62 99 VAL B N 1
ATOM 5444 C CA . VAL B 1 99 ? -37.188 20.125 46.688 1 23.62 99 VAL B CA 1
ATOM 5445 C C . VAL B 1 99 ? -37.875 21.016 45.656 1 23.62 99 VAL B C 1
ATOM 5447 O O . VAL B 1 99 ? -38.188 20.562 44.531 1 23.62 99 VAL B O 1
ATOM 5450 N N . GLU B 1 100 ? -38.562 22.062 46.125 1 21.14 100 GLU B N 1
ATOM 5451 C CA . GLU B 1 100 ? -39.406 23.141 45.625 1 21.14 100 GLU B CA 1
ATOM 5452 C C . GLU B 1 100 ? -38.688 23.969 44.562 1 21.14 100 GLU B C 1
ATOM 5454 O O . GLU B 1 100 ? -37.656 24.547 44.844 1 21.14 100 GLU B O 1
ATOM 5459 N N . ALA B 1 101 ? -38.688 23.5 43.375 1 24.28 101 ALA B N 1
ATOM 5460 C CA . ALA B 1 101 ? -37.969 24.047 42.219 1 24.28 101 ALA B CA 1
ATOM 5461 C C . ALA B 1 101 ? -38.469 25.422 41.844 1 24.28 101 ALA B C 1
ATOM 5463 O O . ALA B 1 101 ? -39.656 25.609 41.625 1 24.28 101 ALA B O 1
ATOM 5464 N N . PRO B 1 102 ? -37.812 26.453 42.344 1 21.88 102 PRO B N 1
ATOM 5465 C CA . PRO B 1 102 ? -38.281 27.812 42.094 1 21.88 102 PRO B CA 1
ATOM 5466 C C . PRO B 1 102 ? -38.469 28.109 40.625 1 21.88 102 PRO B C 1
ATOM 5468 O O . PRO B 1 102 ? -37.875 27.469 39.781 1 21.88 102 PRO B O 1
ATOM 5471 N N . VAL B 1 103 ? -39.5 28.938 40.25 1 18.94 103 VAL B N 1
ATOM 5472 C CA . VAL B 1 103 ? -40.281 29.391 39.125 1 18.94 103 VAL B CA 1
ATOM 5473 C C . VAL B 1 103 ? -39.438 30.203 38.188 1 18.94 103 VAL B C 1
ATOM 5475 O O . VAL B 1 103 ? -38.906 31.25 38.562 1 18.94 103 VAL B O 1
ATOM 5478 N N . ALA B 1 104 ? -38.625 29.516 37.344 1 20.08 104 ALA B N 1
ATOM 5479 C CA . ALA B 1 104 ? -37.781 30.172 36.344 1 20.08 104 ALA B CA 1
ATOM 5480 C C . ALA B 1 104 ? -38.594 31.016 35.375 1 20.08 104 ALA B C 1
ATOM 5482 O O . ALA B 1 104 ? -39.562 30.5 34.781 1 20.08 104 ALA B O 1
ATOM 5483 N N . GLU B 1 105 ? -38.781 32.375 35.781 1 18.88 105 GLU B N 1
ATOM 5484 C CA . GLU B 1 105 ? -39.562 33.312 35 1 18.88 105 GLU B CA 1
ATOM 5485 C C . GLU B 1 105 ? -39.125 33.281 33.531 1 18.88 105 GLU B C 1
ATOM 5487 O O . GLU B 1 105 ? -37.938 33.375 33.219 1 18.88 105 GLU B O 1
ATOM 5492 N N . VAL B 1 106 ? -39.938 32.719 32.719 1 20.72 106 VAL B N 1
ATOM 5493 C CA . VAL B 1 106 ? -39.875 32.344 31.312 1 20.72 106 VAL B CA 1
ATOM 5494 C C . VAL B 1 106 ? -39.781 33.594 30.453 1 20.72 106 VAL B C 1
ATOM 5496 O O . VAL B 1 106 ? -40.656 34.469 30.5 1 20.72 106 VAL B O 1
ATOM 5499 N N . ALA B 1 107 ? -38.562 34.188 30.516 1 20.41 107 ALA B N 1
ATOM 5500 C CA . ALA B 1 107 ? -38.406 35.406 29.734 1 20.41 107 ALA B CA 1
ATOM 5501 C C . ALA B 1 107 ? -39 35.25 28.328 1 20.41 107 ALA B C 1
ATOM 5503 O O . ALA B 1 107 ? -39 34.156 27.781 1 20.41 107 ALA B O 1
ATOM 5504 N N . PRO B 1 108 ? -39.562 36.344 27.797 1 18.8 108 PRO B N 1
ATOM 5505 C CA . PRO B 1 108 ? -40.469 36.531 26.672 1 18.8 108 PRO B CA 1
ATOM 5506 C C . PRO B 1 108 ? -39.906 36.062 25.344 1 18.8 108 PRO B C 1
ATOM 5508 O O . PRO B 1 108 ? -38.688 35.938 25.219 1 18.8 108 PRO B O 1
ATOM 5511 N N . ALA B 1 109 ? -40.812 35.688 24.469 1 19.5 109 ALA B N 1
ATOM 5512 C CA . ALA B 1 109 ? -40.969 35 23.203 1 19.5 109 ALA B CA 1
ATOM 5513 C C . ALA B 1 109 ? -40.375 35.781 22.047 1 19.5 109 ALA B C 1
ATOM 5515 O O . ALA B 1 109 ? -40.844 36.875 21.719 1 19.5 109 ALA B O 1
ATOM 5516 N N . ALA B 1 110 ? -38.969 36.094 22.094 1 19.17 110 ALA B N 1
ATOM 5517 C CA . ALA B 1 110 ? -38.5 36.906 20.984 1 19.17 110 ALA B CA 1
ATOM 5518 C C . ALA B 1 110 ? -39.094 36.438 19.656 1 19.17 110 ALA B C 1
ATOM 5520 O O . ALA B 1 110 ? -39.188 35.25 19.406 1 19.17 110 ALA B O 1
ATOM 5521 N N . MET B 1 111 ? -39.969 37.312 19.031 1 18.39 111 MET B N 1
ATOM 5522 C CA . MET B 1 111 ? -40.75 37.188 17.797 1 18.39 111 MET B CA 1
ATOM 5523 C C . MET B 1 111 ? -39.875 36.75 16.625 1 18.39 111 MET B C 1
ATOM 5525 O O . MET B 1 111 ? -38.75 37.25 16.484 1 18.39 111 MET B O 1
ATOM 5529 N N . PRO B 1 112 ? -40.188 35.656 15.977 1 20.36 112 PRO B N 1
ATOM 5530 C CA . PRO B 1 112 ? -39.469 34.938 14.914 1 20.36 112 PRO B CA 1
ATOM 5531 C C . PRO B 1 112 ? -39.406 35.75 13.617 1 20.36 112 PRO B C 1
ATOM 5533 O O . PRO B 1 112 ? -40.438 36.062 13.047 1 20.36 112 PRO B O 1
ATOM 5536 N N . VAL B 1 113 ? -38.906 36.938 13.594 1 17.72 113 VAL B N 1
ATOM 5537 C CA . VAL B 1 113 ? -39.062 37.656 12.336 1 17.72 113 VAL B CA 1
ATOM 5538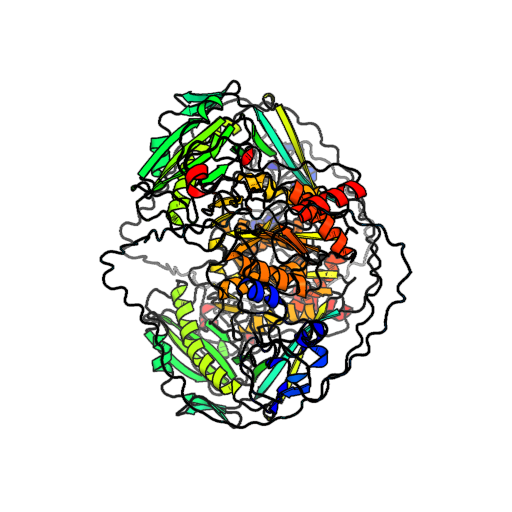 C C . VAL B 1 113 ? -38.562 36.812 11.172 1 17.72 113 VAL B C 1
ATOM 5540 O O . VAL B 1 113 ? -37.469 36.25 11.219 1 17.72 113 VAL B O 1
ATOM 5543 N N . ALA B 1 114 ? -39.5 36.344 10.312 1 20.25 114 ALA B N 1
ATOM 5544 C CA . ALA B 1 114 ? -39.625 35.406 9.203 1 20.25 114 ALA B CA 1
ATOM 5545 C C . ALA B 1 114 ? -38.75 35.844 8.023 1 20.25 114 ALA B C 1
ATOM 5547 O O . ALA B 1 114 ? -38.531 35.094 7.086 1 20.25 114 ALA B O 1
ATOM 5548 N N . ASN B 1 115 ? -38.062 37.031 8.016 1 17.95 115 ASN B N 1
ATOM 5549 C CA . ASN B 1 115 ? -38.031 37.594 6.676 1 17.95 115 ASN B CA 1
ATOM 5550 C C . ASN B 1 115 ? -37.25 36.719 5.707 1 17.95 115 ASN B C 1
ATOM 5552 O O . ASN B 1 115 ? -36.062 36.469 5.91 1 17.95 115 ASN B O 1
ATOM 5556 N N . VAL B 1 116 ? -37.906 35.812 4.914 1 19.78 116 VAL B N 1
ATOM 5557 C CA . VAL B 1 116 ? -37.531 34.719 4.004 1 19.78 116 VAL B CA 1
ATOM 5558 C C . VAL B 1 116 ? -36.875 35.312 2.758 1 19.78 116 VAL B C 1
ATOM 5560 O O . VAL B 1 116 ? -37.406 35.156 1.649 1 19.78 116 VAL B O 1
ATOM 5563 N N . THR B 1 117 ? -36.156 36.375 2.688 1 19.75 117 THR B N 1
ATOM 5564 C CA . THR B 1 117 ? -36 37 1.369 1 19.75 117 THR B CA 1
ATOM 5565 C C . THR B 1 117 ? -35.312 36.031 0.412 1 19.75 117 THR B C 1
ATOM 5567 O O . THR B 1 117 ? -34.469 35.219 0.826 1 19.75 117 THR B O 1
ATOM 5570 N N . GLY B 1 118 ? -35.906 35.656 -0.878 1 21.11 118 GLY B N 1
ATOM 5571 C CA . GLY B 1 118 ? -35.906 34.75 -2.008 1 21.11 118 GLY B CA 1
ATOM 5572 C C . GLY B 1 118 ? -34.625 34.812 -2.838 1 21.11 118 GLY B C 1
ATOM 5573 O O . GLY B 1 118 ? -34.594 34.281 -3.959 1 21.11 118 GLY B O 1
ATOM 5574 N N . SER B 1 119 ? -33.5 35.219 -2.471 1 20.55 119 SER B N 1
ATOM 5575 C CA . SER B 1 119 ? -32.531 35.719 -3.445 1 20.55 119 SER B CA 1
ATOM 5576 C C . SER B 1 119 ? -32.062 34.594 -4.367 1 20.55 119 SER B C 1
ATOM 5578 O O . SER B 1 119 ? -31.703 33.531 -3.902 1 20.55 119 SER B O 1
ATOM 5580 N N . MET B 1 120 ? -32.594 34.5 -5.73 1 20.55 120 MET B N 1
ATOM 5581 C CA . MET B 1 120 ? -32.562 33.594 -6.863 1 20.55 120 MET B CA 1
ATOM 5582 C C . MET B 1 120 ? -31.125 33.406 -7.359 1 20.55 120 MET B C 1
ATOM 5584 O O . MET B 1 120 ? -30.422 34.375 -7.645 1 20.55 120 MET B O 1
ATOM 5588 N N . LEU B 1 121 ? -30.359 32.594 -6.848 1 20.58 121 LEU B N 1
ATOM 5589 C CA . LEU B 1 121 ? -29 32.5 -7.375 1 20.58 121 LEU B CA 1
ATOM 5590 C C . LEU B 1 121 ? -29 31.922 -8.781 1 20.58 121 LEU B C 1
ATOM 5592 O O . LEU B 1 121 ? -29.438 30.781 -8.984 1 20.58 121 LEU B O 1
ATOM 5596 N N . LYS B 1 122 ? -29.156 32.656 -9.875 1 23.78 122 LYS B N 1
ATOM 5597 C CA . LYS B 1 122 ? -29.219 32.219 -11.273 1 23.78 122 LYS B CA 1
ATOM 5598 C C . LYS B 1 122 ? -27.859 31.766 -11.781 1 23.78 122 LYS B C 1
ATOM 5600 O O . LYS B 1 122 ? -26.891 32.531 -11.734 1 23.78 122 LYS B O 1
ATOM 5605 N N . ILE B 1 123 ? -27.531 30.5 -11.742 1 22.31 123 ILE B N 1
ATOM 5606 C CA . ILE B 1 123 ? -26.281 30 -12.289 1 22.31 123 ILE B CA 1
ATOM 5607 C C . ILE B 1 123 ? -26.422 29.781 -13.797 1 22.31 123 ILE B C 1
ATOM 5609 O O . ILE B 1 123 ? -27.297 29.031 -14.234 1 22.31 123 ILE B O 1
ATOM 5613 N N . HIS B 1 124 ? -26.062 30.625 -14.711 1 24.44 124 HIS B N 1
ATOM 5614 C CA . HIS B 1 124 ? -26.188 30.531 -16.156 1 24.44 124 HIS B CA 1
ATOM 5615 C C . HIS B 1 124 ? -25.047 29.719 -16.766 1 24.44 124 HIS B C 1
ATOM 5617 O O . HIS B 1 124 ? -23.875 30.078 -16.594 1 24.44 124 HIS B O 1
ATOM 5623 N N . ILE B 1 125 ? -25.25 28.469 -16.938 1 23.97 125 ILE B N 1
ATOM 5624 C CA . ILE B 1 125 ? -24.312 27.531 -17.562 1 23.97 125 ILE B CA 1
ATOM 5625 C C . ILE B 1 125 ? -24.344 27.688 -19.078 1 23.97 125 ILE B C 1
ATOM 5627 O O . ILE B 1 125 ? -25.375 27.484 -19.703 1 23.97 125 ILE B O 1
ATOM 5631 N N . GLY B 1 126 ? -23.5 28.547 -19.703 1 25.66 126 GLY B N 1
ATOM 5632 C CA . GLY B 1 126 ? -23.547 28.828 -21.125 1 25.66 126 GLY B CA 1
ATOM 5633 C C . GLY B 1 126 ? -23.359 27.594 -21.984 1 25.66 126 GLY B C 1
ATOM 5634 O O . GLY B 1 126 ? -23.234 26.484 -21.469 1 25.66 126 GLY B O 1
ATOM 5635 N N . GLU B 1 127 ? -22.828 27.516 -23.266 1 26.19 127 GLU B N 1
ATOM 5636 C CA . GLU B 1 127 ? -23.047 26.719 -24.469 1 26.19 127 GLU B CA 1
ATOM 5637 C C . GLU B 1 127 ? -22.219 25.438 -24.438 1 26.19 127 GLU B C 1
ATOM 5639 O O . GLU B 1 127 ? -20.984 25.484 -24.484 1 26.19 127 GLU B O 1
ATOM 5644 N N . GLY B 1 128 ? -22.328 24.453 -23.5 1 22.31 128 GLY B N 1
ATOM 5645 C CA . GLY B 1 128 ? -21.547 23.234 -23.375 1 22.31 128 GLY B CA 1
ATOM 5646 C C . GLY B 1 128 ? -21.75 22.281 -24.547 1 22.31 128 GLY B C 1
ATOM 5647 O O . GLY B 1 128 ? -22.812 21.656 -24.672 1 22.31 128 GLY B O 1
ATOM 5648 N N . LYS B 1 129 ? -21.188 22.422 -25.766 1 27.61 129 LYS B N 1
ATOM 5649 C CA . LYS B 1 129 ? -21.406 21.609 -26.953 1 27.61 129 LYS B CA 1
ATOM 5650 C C . LYS B 1 129 ? -20.641 20.281 -26.875 1 27.61 129 LYS B C 1
ATOM 5652 O O . LYS B 1 129 ? -19.516 20.25 -26.375 1 27.61 129 LYS B O 1
ATOM 5657 N N . ASP B 1 130 ? -21.219 18.969 -27.203 1 26.88 130 ASP B N 1
ATOM 5658 C CA . ASP B 1 130 ? -21.297 17.578 -27.672 1 26.88 130 ASP B CA 1
ATOM 5659 C C . ASP B 1 130 ? -20.906 16.609 -26.562 1 26.88 130 ASP B C 1
ATOM 5661 O O . ASP B 1 130 ? -19.797 16.094 -26.531 1 26.88 130 ASP B O 1
ATOM 5665 N N . ILE B 1 131 ? -21.5 16.734 -25.328 1 23.58 131 ILE B N 1
ATOM 5666 C CA . ILE B 1 131 ? -21.094 15.867 -24.234 1 23.58 131 ILE B CA 1
ATOM 5667 C C . ILE B 1 131 ? -21.844 14.539 -24.328 1 23.58 131 ILE B C 1
ATOM 5669 O O . ILE B 1 131 ? -23.078 14.5 -24.172 1 23.58 131 ILE B O 1
ATOM 5673 N N . ASN B 1 132 ? -21.672 13.617 -25.266 1 23.36 132 ASN B N 1
ATOM 5674 C CA . ASN B 1 132 ? -22.578 12.484 -25.422 1 23.36 132 ASN B CA 1
ATOM 5675 C C . ASN B 1 132 ? -22.328 11.422 -24.359 1 23.36 132 ASN B C 1
ATOM 5677 O O . ASN B 1 132 ? -21.234 10.859 -24.281 1 23.36 132 ASN B O 1
ATOM 5681 N N . LEU B 1 133 ? -22.875 11.398 -23.219 1 21.75 133 LEU B N 1
ATOM 5682 C CA . LEU B 1 133 ? -22.656 10.383 -22.203 1 21.75 133 LEU B CA 1
ATOM 5683 C C . LEU B 1 133 ? -23.484 9.141 -22.469 1 21.75 133 LEU B C 1
ATOM 5685 O O . LEU B 1 133 ? -24.719 9.211 -22.516 1 21.75 133 LEU B O 1
ATOM 5689 N N . GLU B 1 134 ? -23.203 8.234 -23.312 1 20.58 134 GLU B N 1
ATOM 5690 C CA . GLU B 1 134 ? -24.203 7.199 -23.547 1 20.58 134 GLU B CA 1
ATOM 5691 C C . GLU B 1 134 ? -24.156 6.129 -22.453 1 20.58 134 GLU B C 1
ATOM 5693 O O . GLU B 1 134 ? -23.109 5.512 -22.234 1 20.58 134 GLU B O 1
ATOM 5698 N N . ILE B 1 135 ? -24.844 6.152 -21.484 1 21.34 135 ILE B N 1
ATOM 5699 C CA . ILE B 1 135 ? -24.812 5.051 -20.516 1 21.34 135 ILE B CA 1
ATOM 5700 C C . ILE B 1 135 ? -25.828 3.984 -20.922 1 21.34 135 ILE B C 1
ATOM 5702 O O . ILE B 1 135 ? -27.031 4.258 -21 1 21.34 135 ILE B O 1
ATOM 5706 N N . PRO B 1 136 ? -25.484 2.775 -21.531 1 20.45 136 PRO B N 1
ATOM 5707 C CA . PRO B 1 136 ? -26.578 1.913 -22 1 20.45 136 PRO B CA 1
ATOM 5708 C C . PRO B 1 136 ? -27.438 1.381 -20.859 1 20.45 136 PRO B C 1
ATOM 5710 O O . PRO B 1 136 ? -26.906 0.963 -19.828 1 20.45 136 PRO B O 1
ATOM 5713 N N . LEU B 1 137 ? -28.719 1.58 -20.812 1 19.41 137 LEU B N 1
ATOM 5714 C CA . LEU B 1 137 ? -29.812 1.278 -19.906 1 19.41 137 LEU B CA 1
ATOM 5715 C C . LEU B 1 137 ? -30.297 -0.156 -20.078 1 19.41 137 LEU B C 1
ATOM 5717 O O . LEU B 1 137 ? -31.234 -0.593 -19.406 1 19.41 137 LEU B O 1
ATOM 5721 N N . THR B 1 138 ? -29.922 -1.062 -21.047 1 19.19 138 THR B N 1
ATOM 5722 C CA . THR B 1 138 ? -31.062 -1.882 -21.469 1 19.19 138 THR B CA 1
ATOM 5723 C C . THR B 1 138 ? -31.547 -2.76 -20.312 1 19.19 138 THR B C 1
ATOM 5725 O O . THR B 1 138 ? -32.688 -2.662 -19.891 1 19.19 138 THR B O 1
ATOM 5728 N N . ILE B 1 139 ? -31.641 -4.336 -20.469 1 17.83 139 ILE B N 1
ATOM 5729 C CA . ILE B 1 139 ? -32.719 -5.293 -20.562 1 17.83 139 ILE B CA 1
ATOM 5730 C C . ILE B 1 139 ? -32.969 -5.949 -19.203 1 17.83 139 ILE B C 1
ATOM 5732 O O . ILE B 1 139 ? -32.094 -6.668 -18.703 1 17.83 139 ILE B O 1
ATOM 5736 N N . ALA B 1 140 ? -33.844 -5.531 -18.328 1 21 140 ALA B N 1
ATOM 5737 C CA . ALA B 1 140 ? -34.469 -5.984 -17.078 1 21 140 ALA B CA 1
ATOM 5738 C C . ALA B 1 140 ? -35.406 -7.16 -17.328 1 21 140 ALA B C 1
ATOM 5740 O O . ALA B 1 140 ? -36.25 -7.469 -16.5 1 21 140 ALA B O 1
ATOM 5741 N N . GLY B 1 141 ? -35.406 -7.988 -18.406 1 18.89 141 GLY B N 1
ATOM 5742 C CA . GLY B 1 141 ? -36.719 -8.633 -18.453 1 18.89 141 GLY B CA 1
ATOM 5743 C C . GLY B 1 141 ? -37 -9.508 -17.25 1 18.89 141 GLY B C 1
ATOM 5744 O O . GLY B 1 141 ? -36.094 -9.734 -16.422 1 18.89 141 GLY B O 1
ATOM 5745 N N . GLN B 1 142 ? -37.906 -10.75 -17.375 1 17.78 142 GLN B N 1
ATOM 5746 C CA . GLN B 1 142 ? -39.094 -11.453 -16.906 1 17.78 142 GLN B CA 1
ATOM 5747 C C . GLN B 1 142 ? -38.75 -12.523 -15.891 1 17.78 142 GLN B C 1
ATOM 5749 O O . GLN B 1 142 ? -39.594 -12.93 -15.086 1 17.78 142 GLN B O 1
ATOM 5754 N N . MET B 1 143 ? -37.719 -13.422 -15.898 1 19.19 143 MET B N 1
ATOM 5755 C CA . MET B 1 143 ? -38.156 -14.797 -15.641 1 19.19 143 MET B CA 1
ATOM 5756 C C . MET B 1 143 ? -38.5 -14.992 -14.172 1 19.19 143 MET B C 1
ATOM 5758 O O . MET B 1 143 ? -37.844 -14.438 -13.297 1 19.19 143 MET B O 1
ATOM 5762 N N . GLY B 1 144 ? -39.75 -15.695 -13.688 1 18.5 144 GLY B N 1
ATOM 5763 C CA . GLY B 1 144 ? -40.656 -16.031 -12.602 1 18.5 144 GLY B CA 1
ATOM 5764 C C . GLY B 1 144 ? -40.062 -16.922 -11.555 1 18.5 144 GLY B C 1
ATOM 5765 O O . GLY B 1 144 ? -40.688 -17.219 -10.531 1 18.5 144 GLY B O 1
ATOM 5766 N N . VAL B 1 145 ? -38.969 -17.688 -11.781 1 18.73 145 VAL B N 1
ATOM 5767 C CA . VAL B 1 145 ? -39.125 -18.984 -11.148 1 18.73 145 VAL B CA 1
ATOM 5768 C C . VAL B 1 145 ? -39.312 -18.812 -9.641 1 18.73 145 VAL B C 1
ATOM 5770 O O . VAL B 1 145 ? -38.906 -17.797 -9.078 1 18.73 145 VAL B O 1
ATOM 5773 N N . VAL B 1 146 ? -39.812 -19.938 -8.945 1 18.14 146 VAL B N 1
ATOM 5774 C CA . VAL B 1 146 ? -40.594 -20.5 -7.84 1 18.14 146 VAL B CA 1
ATOM 5775 C C . VAL B 1 146 ? -39.781 -20.375 -6.543 1 18.14 146 VAL B C 1
ATOM 5777 O O . VAL B 1 146 ? -38.562 -20.266 -6.57 1 18.14 146 VAL B O 1
ATOM 5780 N N . ALA B 1 147 ? -40.531 -20.406 -5.402 1 19.14 147 ALA B N 1
ATOM 5781 C CA . ALA B 1 147 ? -40.656 -20.016 -4 1 19.14 147 ALA B CA 1
ATOM 5782 C C . ALA B 1 147 ? -39.781 -20.891 -3.117 1 19.14 147 ALA B C 1
ATOM 5784 O O . ALA B 1 147 ? -39.562 -20.578 -1.945 1 19.14 147 ALA B O 1
ATOM 5785 N N . PRO B 1 148 ? -38.906 -21.938 -3.543 1 19.41 148 PRO B N 1
ATOM 5786 C CA . PRO B 1 148 ? -39.062 -22.922 -2.479 1 19.41 148 PRO B CA 1
ATOM 5787 C C . PRO B 1 148 ? -38.406 -22.5 -1.167 1 19.41 148 PRO B C 1
ATOM 5789 O O . PRO B 1 148 ? -37.375 -21.828 -1.18 1 19.41 148 PRO B O 1
ATOM 5792 N N . THR B 1 149 ? -39.156 -22.5 -0.052 1 18.78 149 THR B N 1
ATOM 5793 C CA . THR B 1 149 ? -39.094 -22.062 1.341 1 18.78 149 THR B CA 1
ATOM 5794 C C . THR B 1 149 ? -38.062 -22.859 2.117 1 18.78 149 THR B C 1
ATOM 5796 O O . THR B 1 149 ? -37.906 -22.688 3.328 1 18.78 149 THR B O 1
ATOM 5799 N N . ALA B 1 150 ? -37.062 -23.641 1.574 1 20.11 150 ALA B N 1
ATOM 5800 C CA . ALA B 1 150 ? -36.656 -24.641 2.561 1 20.11 150 ALA B CA 1
ATOM 5801 C C . ALA B 1 150 ? -36 -23.969 3.76 1 20.11 150 ALA B C 1
ATOM 5803 O O . ALA B 1 150 ? -35.156 -23.094 3.596 1 20.11 150 ALA B O 1
ATOM 5804 N N . ALA B 1 151 ? -36.594 -24.156 5.039 1 19.55 151 ALA B N 1
ATOM 5805 C CA . ALA B 1 151 ? -36.375 -23.766 6.434 1 19.55 151 ALA B CA 1
ATOM 5806 C C . ALA B 1 151 ? -35 -24.172 6.93 1 19.55 151 ALA B C 1
ATOM 5808 O O . ALA B 1 151 ? -34.719 -25.375 7.07 1 19.55 151 ALA B O 1
ATOM 5809 N N . ALA B 1 152 ? -34 -23.594 6.473 1 19.11 152 ALA B N 1
ATOM 5810 C CA . ALA B 1 152 ? -32.719 -24.109 6.957 1 19.11 152 ALA B CA 1
ATOM 5811 C C . ALA B 1 152 ? -32.625 -24.062 8.477 1 19.11 152 ALA B C 1
ATOM 5813 O O . ALA B 1 152 ? -33.062 -23.078 9.094 1 19.11 152 ALA B O 1
ATOM 5814 N N . PRO B 1 153 ? -32.531 -25.188 9.172 1 21.27 153 PRO B N 1
ATOM 5815 C CA . PRO B 1 153 ? -32.594 -25.391 10.625 1 21.27 153 PRO B CA 1
ATOM 5816 C C . PRO B 1 153 ? -31.688 -24.422 11.391 1 21.27 153 PRO B C 1
ATOM 5818 O O . PRO B 1 153 ? -30.75 -23.859 10.82 1 21.27 153 PRO B O 1
ATOM 5821 N N . ALA B 1 154 ? -32.156 -24.109 12.648 1 22.34 154 ALA B N 1
ATOM 5822 C CA . ALA B 1 154 ? -31.797 -23.219 13.758 1 22.34 154 ALA B CA 1
ATOM 5823 C C . ALA B 1 154 ? -30.359 -23.453 14.211 1 22.34 154 ALA B C 1
ATOM 5825 O O . ALA B 1 154 ? -29.984 -24.578 14.57 1 22.34 154 ALA B O 1
ATOM 5826 N N . GLY B 1 155 ? -29.406 -22.844 13.586 1 19.11 155 GLY B N 1
ATOM 5827 C CA . GLY B 1 155 ? -28 -22.938 13.914 1 19.11 155 GLY B CA 1
ATOM 5828 C C . GLY B 1 155 ? -27.719 -22.734 15.391 1 19.11 155 GLY B C 1
ATOM 5829 O O . GLY B 1 155 ? -28.344 -21.891 16.047 1 19.11 155 GLY B O 1
ATOM 5830 N N . VAL B 1 156 ? -27.359 -23.766 16.141 1 22.2 156 VAL B N 1
ATOM 5831 C CA . VAL B 1 156 ? -27.031 -23.891 17.547 1 22.2 156 VAL B CA 1
ATOM 5832 C C . VAL B 1 156 ? -26.062 -22.781 17.953 1 22.2 156 VAL B C 1
ATOM 5834 O O . VAL B 1 156 ? -25.125 -22.453 17.203 1 22.2 156 VAL B O 1
ATOM 5837 N N . ALA B 1 157 ? -26.516 -21.875 18.875 1 25.25 157 ALA B N 1
ATOM 5838 C CA . ALA B 1 157 ? -25.875 -20.766 19.578 1 25.25 157 ALA B CA 1
ATOM 5839 C C . ALA B 1 157 ? -24.516 -21.188 20.156 1 25.25 157 ALA B C 1
ATOM 5841 O O . ALA B 1 157 ? -24.453 -22.062 21.016 1 25.25 157 ALA B O 1
ATOM 5842 N N . MET B 1 158 ? -23.484 -21.328 19.344 1 21.23 158 MET B N 1
ATOM 5843 C CA . MET B 1 158 ? -22.234 -21.688 20.031 1 21.23 158 MET B CA 1
ATOM 5844 C C . MET B 1 158 ? -21.938 -20.719 21.156 1 21.23 158 MET B C 1
ATOM 5846 O O . MET B 1 158 ? -22.109 -19.516 21.016 1 21.23 158 MET B O 1
ATOM 5850 N N . PRO B 1 159 ? -22.031 -21.156 22.438 1 23.83 159 PRO B N 1
ATOM 5851 C CA . PRO B 1 159 ? -21.734 -20.344 23.625 1 23.83 159 PRO B CA 1
ATOM 5852 C C . PRO B 1 159 ? -20.469 -19.5 23.469 1 23.83 159 PRO B C 1
ATOM 5854 O O . PRO B 1 159 ? -19.531 -19.922 22.781 1 23.83 159 PRO B O 1
ATOM 5857 N N . VAL B 1 160 ? -20.594 -18.234 23.516 1 25.22 160 VAL B N 1
ATOM 5858 C CA . VAL B 1 160 ? -19.547 -17.219 23.516 1 25.22 160 VAL B CA 1
ATOM 5859 C C . VAL B 1 160 ? -18.469 -17.578 24.531 1 25.22 160 VAL B C 1
ATOM 5861 O O . VAL B 1 160 ? -18.766 -17.766 25.719 1 25.22 160 VAL B O 1
ATOM 5864 N N . ALA B 1 161 ? -17.5 -18.406 24.156 1 26.73 161 ALA B N 1
ATOM 5865 C CA . ALA B 1 161 ? -16.359 -18.719 25.031 1 26.73 161 ALA B CA 1
ATOM 5866 C C . ALA B 1 161 ? -15.891 -17.484 25.781 1 26.73 161 ALA B C 1
ATOM 5868 O O . ALA B 1 161 ? -15.875 -16.375 25.234 1 26.73 161 ALA B O 1
ATOM 5869 N N . SER B 1 162 ? -16.094 -17.469 27.109 1 22.38 162 SER B N 1
ATOM 5870 C CA . SER B 1 162 ? -15.594 -16.469 28.047 1 22.38 162 SER B CA 1
ATOM 5871 C C . SER B 1 162 ? -14.164 -16.062 27.703 1 22.38 162 SER B C 1
ATOM 5873 O O . SER B 1 162 ? -13.359 -16.891 27.297 1 22.38 162 SER B O 1
ATOM 5875 N N . ALA B 1 163 ? -13.914 -14.789 27.516 1 28.89 163 ALA B N 1
ATOM 5876 C CA . ALA B 1 163 ? -12.648 -14.102 27.266 1 28.89 163 ALA B CA 1
ATOM 5877 C C . ALA B 1 163 ? -11.562 -14.586 28.219 1 28.89 163 ALA B C 1
ATOM 5879 O O . ALA B 1 163 ? -11.695 -14.445 29.438 1 28.89 163 ALA B O 1
ATOM 5880 N N . THR B 1 164 ? -10.914 -15.742 27.875 1 28.08 164 THR B N 1
ATOM 5881 C CA . THR B 1 164 ? -9.766 -16.156 28.672 1 28.08 164 THR B CA 1
ATOM 5882 C C . THR B 1 164 ? -8.914 -14.953 29.062 1 28.08 164 THR B C 1
ATOM 5884 O O . THR B 1 164 ? -8.82 -13.984 28.312 1 28.08 164 THR B O 1
ATOM 5887 N N . GLU B 1 165 ? -8.711 -14.727 30.328 1 28.25 165 GLU B N 1
ATOM 5888 C CA . GLU B 1 165 ? -7.781 -13.805 30.984 1 28.25 165 GLU B CA 1
ATOM 5889 C C . GLU B 1 165 ? -6.43 -13.789 30.281 1 28.25 165 GLU B C 1
ATOM 5891 O O . GLU B 1 165 ? -5.742 -14.812 30.219 1 28.25 165 GLU B O 1
ATOM 5896 N N . GLN B 1 166 ? -6.305 -13.102 29.203 1 34.38 166 GLN B N 1
ATOM 5897 C CA . GLN B 1 166 ? -5.008 -12.969 28.547 1 34.38 166 GLN B CA 1
ATOM 5898 C C . GLN B 1 166 ? -3.906 -12.68 29.562 1 34.38 166 GLN B C 1
ATOM 5900 O O . GLN B 1 166 ? -4.031 -11.758 30.375 1 34.38 166 GLN B O 1
ATOM 5905 N N . VAL B 1 167 ? -3.23 -13.633 30.016 1 32.62 167 VAL B N 1
ATOM 5906 C CA . VAL B 1 167 ? -2.006 -13.453 30.797 1 32.62 167 VAL B CA 1
ATOM 5907 C C . VAL B 1 167 ? -1.153 -12.352 30.172 1 32.62 167 VAL B C 1
ATOM 5909 O O . VAL B 1 167 ? -0.695 -12.492 29.031 1 32.62 167 VAL B O 1
ATOM 5912 N N . VAL B 1 168 ? -1.356 -11.094 30.562 1 37.44 168 VAL B N 1
ATOM 5913 C CA . VAL B 1 168 ? -0.547 -9.93 30.219 1 37.44 168 VAL B CA 1
ATOM 5914 C C . VAL B 1 168 ? 0.931 -10.242 30.438 1 37.44 168 VAL B C 1
ATOM 5916 O O . VAL B 1 168 ? 1.329 -10.633 31.547 1 37.44 168 VAL B O 1
ATOM 5919 N N . ALA B 1 169 ? 1.719 -10.516 29.516 1 44.47 169 ALA B N 1
ATOM 5920 C CA . ALA B 1 169 ? 3.17 -10.617 29.656 1 44.47 169 ALA B CA 1
ATOM 5921 C C . ALA B 1 169 ? 3.725 -9.492 30.516 1 44.47 169 ALA B C 1
ATOM 5923 O O . ALA B 1 169 ? 3.18 -8.391 30.531 1 44.47 169 ALA B O 1
ATOM 5924 N N . PRO B 1 170 ? 4.484 -9.812 31.516 1 51.22 170 PRO B N 1
ATOM 5925 C CA . PRO B 1 170 ? 5.035 -8.766 32.406 1 51.22 170 PRO B CA 1
ATOM 5926 C C . PRO B 1 170 ? 5.625 -7.594 31.625 1 51.22 170 PRO B C 1
ATOM 5928 O O . PRO B 1 170 ? 6.137 -7.777 30.516 1 51.22 170 PRO B O 1
ATOM 5931 N N . ALA B 1 171 ? 5.164 -6.406 31.938 1 61.47 171 ALA B N 1
ATOM 5932 C CA . ALA B 1 171 ? 5.586 -5.121 31.375 1 61.47 171 ALA B CA 1
ATOM 5933 C C . ALA B 1 171 ? 7.105 -5.055 31.25 1 61.47 171 ALA B C 1
ATOM 5935 O O . ALA B 1 171 ? 7.824 -5.164 32.25 1 61.47 171 ALA B O 1
ATOM 5936 N N . GLY B 1 172 ? 7.625 -5.504 30.031 1 69.62 172 GLY B N 1
ATOM 5937 C CA . GLY B 1 172 ? 9.055 -5.352 29.812 1 69.62 172 GLY B CA 1
ATOM 5938 C C . GLY B 1 172 ? 9.5 -3.902 29.766 1 69.62 172 GLY B C 1
ATOM 5939 O O . GLY B 1 172 ? 8.672 -2.99 29.797 1 69.62 172 GLY B O 1
ATOM 5940 N N . GLU B 1 173 ? 10.742 -3.582 29.859 1 89.5 173 GLU B N 1
ATOM 5941 C CA . GLU B 1 173 ? 11.359 -2.262 29.75 1 89.5 173 GLU B CA 1
ATOM 5942 C C . GLU B 1 173 ? 11.18 -1.676 28.359 1 89.5 173 GLU B C 1
ATOM 5944 O O . GLU B 1 173 ? 11.234 -2.4 27.359 1 89.5 173 GLU B O 1
ATOM 5949 N N . PRO B 1 174 ? 10.711 -0.407 28.281 1 94.56 174 PRO B N 1
ATOM 5950 C CA . PRO B 1 174 ? 10.602 0.239 26.969 1 94.56 174 PRO B CA 1
ATOM 5951 C C . PRO B 1 174 ? 11.859 0.056 26.109 1 94.56 174 PRO B C 1
ATOM 5953 O O . PRO B 1 174 ? 12.977 0.075 26.641 1 94.56 174 PRO B O 1
ATOM 5956 N N . LYS B 1 175 ? 11.648 -0.173 24.859 1 95.94 175 LYS B N 1
ATOM 5957 C CA . LYS B 1 175 ? 12.742 -0.368 23.922 1 95.94 175 LYS B CA 1
ATOM 5958 C C . LYS B 1 175 ? 12.859 0.82 22.969 1 95.94 175 LYS B C 1
ATOM 5960 O O . LYS B 1 175 ? 11.914 1.159 22.266 1 95.94 175 LYS B O 1
ATOM 5965 N N . LEU B 1 176 ? 14.047 1.465 22.984 1 96.31 176 LEU B N 1
ATOM 5966 C CA . LEU B 1 176 ? 14.32 2.541 22.047 1 96.31 176 LEU B CA 1
ATOM 5967 C C . LEU B 1 176 ? 14.508 1.992 20.625 1 96.31 176 LEU B C 1
ATOM 5969 O O . LEU B 1 176 ? 15.414 1.189 20.391 1 96.31 176 LEU B O 1
ATOM 5973 N N . VAL B 1 177 ? 13.703 2.377 19.719 1 95.06 177 VAL B N 1
ATOM 5974 C CA . VAL B 1 177 ? 13.727 1.801 18.375 1 95.06 177 VAL B CA 1
ATOM 5975 C C . VAL B 1 177 ? 14.43 2.758 17.422 1 95.06 177 VAL B C 1
ATOM 5977 O O . VAL B 1 177 ? 15.125 2.324 16.5 1 95.06 177 VAL B O 1
ATOM 5980 N N . ARG B 1 178 ? 14.164 4.07 17.531 1 96.12 178 ARG B N 1
ATOM 5981 C CA . ARG B 1 178 ? 14.75 5.059 16.625 1 96.12 178 ARG B CA 1
ATOM 5982 C C . ARG B 1 178 ? 14.797 6.434 17.281 1 96.12 178 ARG B C 1
ATOM 5984 O O . ARG B 1 178 ? 14.016 6.723 18.188 1 96.12 178 ARG B O 1
ATOM 5991 N N . THR B 1 179 ? 15.719 7.219 16.812 1 97.31 179 THR B N 1
ATOM 5992 C CA . THR B 1 179 ? 15.859 8.586 17.297 1 97.31 179 THR B CA 1
ATOM 5993 C C . THR B 1 179 ? 15.969 9.555 16.125 1 97.31 179 THR B C 1
ATOM 5995 O O . THR B 1 179 ? 16.328 9.156 15.008 1 97.31 179 THR B O 1
ATOM 5998 N N . LEU B 1 180 ? 15.594 10.766 16.344 1 98.25 180 LEU B N 1
ATOM 5999 C CA . LEU B 1 180 ? 15.703 11.891 15.414 1 98.25 180 LEU B CA 1
ATOM 6000 C C . LEU B 1 180 ? 16.125 13.156 16.156 1 98.25 180 LEU B C 1
ATOM 6002 O O . LEU B 1 180 ? 15.57 13.477 17.203 1 98.25 180 LEU B O 1
ATOM 6006 N N . GLN B 1 181 ? 17.125 13.727 15.633 1 98.38 181 GLN B N 1
ATOM 6007 C CA . GLN B 1 181 ? 17.578 15 16.188 1 98.38 181 GLN B CA 1
ATOM 6008 C C . GLN B 1 181 ? 17.203 16.156 15.281 1 98.38 181 GLN B C 1
ATOM 6010 O O . GLN B 1 181 ? 17.484 16.141 14.078 1 98.38 181 GLN B O 1
ATOM 6015 N N . LYS B 1 182 ? 16.594 17.188 15.836 1 98.69 182 LYS B N 1
ATOM 6016 C CA . LYS B 1 182 ? 16.328 18.422 15.125 1 98.69 182 LYS B CA 1
ATOM 6017 C C . LYS B 1 182 ? 17.188 19.562 15.656 1 98.69 182 LYS B C 1
ATOM 6019 O O . LYS B 1 182 ? 17.125 19.891 16.844 1 98.69 182 LYS B O 1
ATOM 6024 N N . LYS B 1 183 ? 17.984 20.109 14.805 1 98.75 183 LYS B N 1
ATOM 6025 C CA . LYS B 1 183 ? 18.766 21.297 15.125 1 98.75 183 LYS B CA 1
ATOM 6026 C C . LYS B 1 183 ? 18.078 22.578 14.656 1 98.75 183 LYS B C 1
ATOM 6028 O O . LYS B 1 183 ? 17.844 22.75 13.461 1 98.75 183 LYS B O 1
ATOM 6033 N N . HIS B 1 184 ? 17.859 23.469 15.57 1 98.75 184 HIS B N 1
ATOM 6034 C CA . HIS B 1 184 ? 17.094 24.656 15.266 1 98.75 184 HIS B CA 1
ATOM 6035 C C . HIS B 1 184 ? 18 25.859 15.039 1 98.75 184 HIS B C 1
ATOM 6037 O O . HIS B 1 184 ? 18.953 26.078 15.797 1 98.75 184 HIS B O 1
ATOM 6043 N N . PHE B 1 185 ? 17.766 26.562 13.961 1 98.81 185 PHE B N 1
ATOM 6044 C CA . PHE B 1 185 ? 18.453 27.797 13.602 1 98.81 185 PHE B CA 1
ATOM 6045 C C . PHE B 1 185 ? 17.484 28.984 13.617 1 98.81 185 PHE B C 1
ATOM 6047 O O . PHE B 1 185 ? 16.5 29 12.875 1 98.81 185 PHE B O 1
ATOM 6054 N N . LYS B 1 186 ? 17.797 29.953 14.367 1 98.5 186 LYS B N 1
ATOM 6055 C CA . LYS B 1 186 ? 16.906 31.094 14.547 1 98.5 186 LYS B CA 1
ATOM 6056 C C . LYS B 1 186 ? 17.031 32.094 13.406 1 98.5 186 LYS B C 1
ATOM 6058 O O . LYS B 1 186 ? 18.156 32.469 13.031 1 98.5 186 LYS B O 1
ATOM 6063 N N . ILE B 1 187 ? 15.961 32.5 12.859 1 98.75 187 ILE B N 1
ATOM 6064 C CA . ILE B 1 187 ? 15.906 33.531 11.836 1 98.75 187 ILE B CA 1
ATOM 6065 C C . ILE B 1 187 ? 15.062 34.688 12.336 1 98.75 187 ILE B C 1
ATOM 6067 O O . ILE B 1 187 ? 13.938 34.5 12.805 1 98.75 187 ILE B O 1
ATOM 6071 N N . GLU B 1 188 ? 15.516 35.875 12.141 1 98.31 188 GLU B N 1
ATOM 6072 C CA . GLU B 1 188 ? 14.836 37.094 12.625 1 98.31 188 GLU B CA 1
ATOM 6073 C C . GLU B 1 188 ? 14.438 38 11.477 1 98.31 188 GLU B C 1
ATOM 6075 O O . GLU B 1 188 ? 13.586 38.875 11.641 1 98.31 188 GLU B O 1
ATOM 6080 N N . LYS B 1 189 ? 15.141 37.75 10.375 1 98.56 189 LYS B N 1
ATOM 6081 C CA . LYS B 1 189 ? 14.891 38.625 9.227 1 98.56 189 LYS B CA 1
ATOM 6082 C C . LYS B 1 189 ? 14.938 37.812 7.926 1 98.56 189 LYS B C 1
ATOM 6084 O O . LYS B 1 189 ? 15.688 36.844 7.82 1 98.56 189 LYS B O 1
ATOM 6089 N N . VAL B 1 190 ? 14.172 38.219 6.988 1 98.88 190 VAL B N 1
ATOM 6090 C CA . VAL B 1 190 ? 14.203 37.719 5.617 1 98.88 190 VAL B CA 1
ATOM 6091 C C . VAL B 1 190 ? 14.227 38.906 4.645 1 98.88 190 VAL B C 1
ATOM 6093 O O . VAL B 1 190 ? 13.438 39.844 4.777 1 98.88 190 VAL B O 1
ATOM 6096 N N . GLU B 1 191 ? 15.117 38.875 3.703 1 98.44 191 GLU B N 1
ATOM 6097 C CA . GLU B 1 191 ? 15.281 39.969 2.734 1 98.44 191 GLU B CA 1
ATOM 6098 C C . GLU B 1 191 ? 15.68 39.406 1.366 1 98.44 191 GLU B C 1
ATOM 6100 O O . GLU B 1 191 ? 16.109 38.25 1.248 1 98.44 191 GLU B O 1
ATOM 6105 N N . PHE B 1 192 ? 15.414 40.25 0.418 1 98.56 192 PHE B N 1
ATOM 6106 C CA . PHE B 1 192 ? 15.977 39.938 -0.892 1 98.56 192 PHE B CA 1
ATOM 6107 C C . PHE B 1 192 ? 17.438 40.375 -0.975 1 98.56 192 PHE B C 1
ATOM 6109 O O . PHE B 1 192 ? 17.859 41.281 -0.265 1 98.56 192 PHE B O 1
ATOM 6116 N N . GLY B 1 193 ? 18.172 39.656 -1.75 1 98 193 GLY B N 1
ATOM 6117 C CA . GLY B 1 193 ? 19.578 39.969 -1.983 1 98 193 GLY B CA 1
ATOM 6118 C C . GLY B 1 193 ? 20.094 39.375 -3.289 1 98 193 GLY B C 1
ATOM 6119 O O . GLY B 1 193 ? 19.328 38.844 -4.086 1 98 193 GLY B O 1
ATOM 6120 N N . PRO B 1 194 ? 21.344 39.562 -3.543 1 97.69 194 PRO B N 1
ATOM 6121 C CA . PRO B 1 194 ? 21.922 39.094 -4.809 1 97.69 194 PRO B CA 1
ATOM 6122 C C . PRO B 1 194 ? 22.031 37.594 -4.895 1 97.69 194 PRO B C 1
ATOM 6124 O O . PRO B 1 194 ? 22.062 37.031 -5.992 1 97.69 194 PRO B O 1
ATOM 6127 N N . GLU B 1 195 ? 22.109 36.938 -3.734 1 98 195 GLU B N 1
ATOM 6128 C CA . GLU B 1 195 ? 22.188 35.469 -3.672 1 98 195 GLU B CA 1
ATOM 6129 C C . GLU B 1 195 ? 21.391 34.938 -2.494 1 98 195 GLU B C 1
ATOM 6131 O O . GLU B 1 195 ? 21.172 35.625 -1.505 1 98 195 GLU B O 1
ATOM 6136 N N . THR B 1 196 ? 20.938 33.75 -2.666 1 98.62 196 THR B N 1
ATOM 6137 C CA . THR B 1 196 ? 20.25 33.094 -1.557 1 98.62 196 THR B CA 1
ATOM 6138 C C . THR B 1 196 ? 21.25 32.562 -0.542 1 98.62 196 THR B C 1
ATOM 6140 O O . THR B 1 196 ? 22.109 31.734 -0.883 1 98.62 196 THR B O 1
ATOM 6143 N N . LYS B 1 197 ? 21.219 32.969 0.63 1 98.5 197 LYS B N 1
ATOM 6144 C CA . LYS B 1 197 ? 22.109 32.562 1.708 1 98.5 197 LYS B CA 1
ATOM 6145 C C . LYS B 1 197 ? 21.5 32.875 3.074 1 98.5 197 LYS B C 1
ATOM 6147 O O . LYS B 1 197 ? 20.484 33.562 3.162 1 98.5 197 LYS B O 1
ATOM 6152 N N . ILE B 1 198 ? 22.062 32.406 4.102 1 98.69 198 ILE B N 1
ATOM 6153 C CA . ILE B 1 198 ? 21.688 32.719 5.477 1 98.69 198 ILE B CA 1
ATOM 6154 C C . ILE B 1 198 ? 22.891 33.219 6.242 1 98.69 198 ILE B C 1
ATOM 6156 O O . ILE B 1 198 ? 23.938 32.562 6.293 1 98.69 198 ILE B O 1
ATOM 6160 N N . GLU B 1 199 ? 22.766 34.438 6.754 1 97.56 199 GLU B N 1
ATOM 6161 C CA . GLU B 1 199 ? 23.844 35.062 7.516 1 97.56 199 GLU B CA 1
ATOM 6162 C C . GLU B 1 199 ? 23.266 35.969 8.617 1 97.56 199 GLU B C 1
ATOM 6164 O O . GLU B 1 199 ? 22.344 36.719 8.383 1 97.56 199 GLU B O 1
ATOM 6169 N N . ASN B 1 200 ? 23.859 35.844 9.805 1 96.62 200 ASN B N 1
ATOM 6170 C CA . ASN B 1 200 ? 23.469 36.688 10.93 1 96.62 200 ASN B CA 1
ATOM 6171 C C . ASN B 1 200 ? 21.969 36.625 11.18 1 96.62 200 ASN B C 1
ATOM 6173 O O . ASN B 1 200 ? 21.297 37.656 11.227 1 96.62 200 ASN B O 1
ATOM 6177 N N . ASN B 1 201 ? 21.422 35.438 11.203 1 98 201 ASN B N 1
ATOM 6178 C CA . ASN B 1 201 ? 20.016 35.156 11.508 1 98 201 ASN B CA 1
ATOM 6179 C C . ASN B 1 201 ? 19.094 35.75 10.453 1 98 201 ASN B C 1
ATOM 6181 O O . ASN B 1 201 ? 17.969 36.156 10.773 1 98 201 ASN B O 1
ATOM 6185 N N . THR B 1 202 ? 19.641 35.906 9.234 1 98.75 202 THR B N 1
ATOM 6186 C CA . THR B 1 202 ? 18.875 36.5 8.141 1 98.75 202 THR B CA 1
ATOM 6187 C C . THR B 1 202 ? 18.906 35.594 6.918 1 98.75 202 THR B C 1
ATOM 6189 O O . THR B 1 202 ? 19.969 35.156 6.477 1 98.75 202 THR B O 1
ATOM 6192 N N . ILE B 1 203 ? 17.719 35.312 6.395 1 98.88 203 ILE B N 1
ATOM 6193 C CA . ILE B 1 203 ? 17.641 34.625 5.098 1 98.88 203 ILE B CA 1
ATOM 6194 C C . ILE B 1 203 ? 17.641 35.688 3.986 1 98.88 203 ILE B C 1
ATOM 6196 O O . ILE B 1 203 ? 16.797 36.594 3.979 1 98.88 203 ILE B O 1
ATOM 6200 N N . TYR B 1 204 ? 18.578 35.562 3.113 1 98.81 204 TYR B N 1
ATOM 6201 C CA . TYR B 1 204 ? 18.547 36.344 1.872 1 98.81 204 TYR B CA 1
ATOM 6202 C C . TYR B 1 204 ? 18.047 35.469 0.715 1 98.81 204 TYR B C 1
ATOM 6204 O O . TYR B 1 204 ? 18.531 34.375 0.504 1 98.81 204 TYR B O 1
ATOM 6212 N N . ILE B 1 205 ? 17.078 35.969 0.015 1 98.81 205 ILE B N 1
ATOM 6213 C CA . ILE B 1 205 ? 16.578 35.312 -1.188 1 98.81 205 ILE B CA 1
ATOM 6214 C C . ILE B 1 205 ? 17.016 36.094 -2.424 1 98.81 205 ILE B C 1
ATOM 6216 O O . ILE B 1 205 ? 16.828 37.312 -2.504 1 98.81 205 ILE B O 1
ATOM 6220 N N . ARG B 1 206 ? 17.578 35.375 -3.348 1 98.31 206 ARG B N 1
ATOM 6221 C CA . ARG B 1 206 ? 18.078 36.094 -4.516 1 98.31 206 ARG B CA 1
ATOM 6222 C C . ARG B 1 206 ? 16.938 36.75 -5.285 1 98.31 206 ARG B C 1
ATOM 6224 O O . ARG B 1 206 ? 15.867 36.156 -5.434 1 98.31 206 ARG B O 1
ATOM 6231 N N . GLU B 1 207 ? 17.109 37.844 -5.855 1 97.62 207 GLU B N 1
ATOM 6232 C CA . GLU B 1 207 ? 16.094 38.75 -6.422 1 97.62 207 GLU B CA 1
ATOM 6233 C C . GLU B 1 207 ? 15.453 38.125 -7.656 1 97.62 207 GLU B C 1
ATOM 6235 O O . GLU B 1 207 ? 14.266 38.312 -7.914 1 97.62 207 GLU B O 1
ATOM 6240 N N . ASN B 1 208 ? 16.172 37.344 -8.43 1 97.31 208 ASN B N 1
ATOM 6241 C CA . ASN B 1 208 ? 15.648 36.812 -9.695 1 97.31 208 ASN B CA 1
ATOM 6242 C C . ASN B 1 208 ? 15.164 35.375 -9.539 1 97.31 208 ASN B C 1
ATOM 6244 O O . ASN B 1 208 ? 15.078 34.625 -10.523 1 97.31 208 ASN B O 1
ATOM 6248 N N . ILE B 1 209 ? 14.883 34.938 -8.344 1 98.12 209 ILE B N 1
ATOM 6249 C CA . ILE B 1 209 ? 14.578 33.531 -8.078 1 98.12 209 ILE B CA 1
ATOM 6250 C C . ILE B 1 209 ? 13.305 33.125 -8.812 1 98.12 209 ILE B C 1
ATOM 6252 O O . ILE B 1 209 ? 13.156 31.984 -9.242 1 98.12 209 ILE B O 1
ATOM 6256 N N . CYS B 1 210 ? 12.383 34.062 -8.969 1 98.25 210 CYS B N 1
ATOM 6257 C CA . CYS B 1 210 ? 11.086 33.781 -9.578 1 98.25 210 CYS B CA 1
ATOM 6258 C C . CYS B 1 210 ? 11.242 33.438 -11.062 1 98.25 210 CYS B C 1
ATOM 6260 O O . CYS B 1 210 ? 10.438 32.688 -11.625 1 98.25 210 CYS B O 1
ATOM 6262 N N . GLU B 1 211 ? 12.305 33.969 -11.75 1 97.94 211 GLU B N 1
ATOM 6263 C CA . GLU B 1 211 ? 12.578 33.656 -13.156 1 97.94 211 GLU B CA 1
ATOM 6264 C C . GLU B 1 211 ? 12.852 32.188 -13.359 1 97.94 211 GLU B C 1
ATOM 6266 O O . GLU B 1 211 ? 12.5 31.609 -14.398 1 97.94 211 GLU B O 1
ATOM 6271 N N . ASP B 1 212 ? 13.398 31.609 -12.375 1 98.12 212 ASP B N 1
ATOM 6272 C CA . ASP B 1 212 ? 13.727 30.188 -12.469 1 98.12 212 ASP B CA 1
ATOM 6273 C C . ASP B 1 212 ? 12.57 29.328 -11.945 1 98.12 212 ASP B C 1
ATOM 6275 O O . ASP B 1 212 ? 12.289 28.266 -12.5 1 98.12 212 ASP B O 1
ATOM 6279 N N . ALA B 1 213 ? 11.953 29.781 -10.906 1 98.5 213 ALA B N 1
ATOM 6280 C CA . ALA B 1 213 ? 10.883 29.016 -10.281 1 98.5 213 ALA B CA 1
ATOM 6281 C C . ALA B 1 213 ? 9.727 28.812 -11.25 1 98.5 213 ALA B C 1
ATOM 6283 O O . ALA B 1 213 ? 9.102 27.75 -11.266 1 98.5 213 ALA B O 1
ATOM 6284 N N . VAL B 1 214 ? 9.406 29.781 -12.047 1 98.19 214 VAL B N 1
ATOM 6285 C CA . VAL B 1 214 ? 8.273 29.734 -12.969 1 98.19 214 VAL B CA 1
ATOM 6286 C C . VAL B 1 214 ? 8.516 28.641 -14.016 1 98.19 214 VAL B C 1
ATOM 6288 O O . VAL B 1 214 ? 7.566 28.078 -14.57 1 98.19 214 VAL B O 1
ATOM 6291 N N . LYS B 1 215 ? 9.766 28.234 -14.273 1 97.81 215 LYS B N 1
ATOM 6292 C CA . LYS B 1 215 ? 10.148 27.328 -15.352 1 97.81 215 LYS B CA 1
ATOM 6293 C C . LYS B 1 215 ? 9.984 25.859 -14.922 1 97.81 215 LYS B C 1
ATOM 6295 O O . LYS B 1 215 ? 10.102 24.953 -15.742 1 97.81 215 LYS B O 1
ATOM 6300 N N . VAL B 1 216 ? 9.633 25.609 -13.719 1 97.06 216 VAL B N 1
ATOM 6301 C CA . VAL B 1 216 ? 9.57 24.25 -13.203 1 97.06 216 VAL B CA 1
ATOM 6302 C C . VAL B 1 216 ? 8.445 23.484 -13.898 1 97.06 216 VAL B C 1
ATOM 6304 O O . VAL B 1 216 ? 8.477 22.25 -13.984 1 97.06 216 VAL B O 1
ATOM 6307 N N . SER B 1 217 ? 7.477 24.203 -14.328 1 97.56 217 SER B N 1
ATOM 6308 C CA . SER B 1 217 ? 6.332 23.609 -15.016 1 97.56 217 SER B CA 1
ATOM 6309 C C . SER B 1 217 ? 5.723 24.578 -16.016 1 97.56 217 SER B C 1
ATOM 6311 O O . SER B 1 217 ? 5.625 25.781 -15.742 1 97.56 217 SER B O 1
ATOM 6313 N N . ASN B 1 218 ? 5.203 24.047 -17.125 1 97.69 218 ASN B N 1
ATOM 6314 C CA . ASN B 1 218 ? 4.539 24.875 -18.125 1 97.69 218 ASN B CA 1
ATOM 6315 C C . ASN B 1 218 ? 3.174 25.359 -17.641 1 97.69 218 ASN B C 1
ATOM 6317 O O . ASN B 1 218 ? 2.582 26.266 -18.234 1 97.69 218 ASN B O 1
ATOM 6321 N N . LEU B 1 219 ? 2.727 24.828 -16.531 1 98.31 219 LEU B N 1
ATOM 6322 C CA . LEU B 1 219 ? 1.425 25.219 -16 1 98.31 219 LEU B CA 1
ATOM 6323 C C . LEU B 1 219 ? 1.54 26.469 -15.133 1 98.31 219 LEU B C 1
ATOM 6325 O O . LEU B 1 219 ? 0.532 27.109 -14.82 1 98.31 219 LEU B O 1
ATOM 6329 N N . VAL B 1 220 ? 2.717 26.766 -14.656 1 98.69 220 VAL B N 1
ATOM 6330 C CA . VAL B 1 220 ? 2.93 27.969 -13.859 1 98.69 220 VAL B CA 1
ATOM 6331 C C . VAL B 1 220 ? 3.168 29.156 -14.789 1 98.69 220 VAL B C 1
ATOM 6333 O O . VAL B 1 220 ? 4.152 29.188 -15.531 1 98.69 220 VAL B O 1
ATOM 6336 N N . THR B 1 221 ? 2.338 30.125 -14.742 1 98.5 221 THR B N 1
ATOM 6337 C CA . THR B 1 221 ? 2.445 31.25 -15.656 1 98.5 221 THR B CA 1
ATOM 6338 C C . THR B 1 221 ? 3.105 32.438 -14.969 1 98.5 221 THR B C 1
ATOM 6340 O O . THR B 1 221 ? 3.652 33.344 -15.641 1 98.5 221 THR B O 1
ATOM 6343 N N . ASP B 1 222 ? 2.979 32.5 -13.68 1 98.5 222 ASP B N 1
ATOM 6344 C CA . ASP B 1 222 ? 3.604 33.562 -12.898 1 98.5 222 ASP B CA 1
ATOM 6345 C C . ASP B 1 222 ? 3.82 33.125 -11.445 1 98.5 222 ASP B C 1
ATOM 6347 O O . ASP B 1 222 ? 3.141 32.219 -10.961 1 98.5 222 ASP B O 1
ATOM 6351 N N . ILE B 1 223 ? 4.82 33.656 -10.773 1 98.75 223 ILE B N 1
ATOM 6352 C CA . ILE B 1 223 ? 5.062 33.438 -9.359 1 98.75 223 ILE B CA 1
ATOM 6353 C C . ILE B 1 223 ? 5.711 34.688 -8.742 1 98.75 223 ILE B C 1
ATOM 6355 O O . ILE B 1 223 ? 6.562 35.312 -9.359 1 98.75 223 ILE B O 1
ATOM 6359 N N . LYS B 1 224 ? 5.219 35.062 -7.605 1 98.38 224 LYS B N 1
ATOM 6360 C CA . LYS B 1 224 ? 5.77 36.188 -6.824 1 98.38 224 LYS B CA 1
ATOM 6361 C C . LYS B 1 224 ? 6.098 35.719 -5.402 1 98.38 224 LYS B C 1
ATOM 6363 O O . LYS B 1 224 ? 5.34 34.969 -4.789 1 98.38 224 LYS B O 1
ATOM 6368 N N . VAL B 1 225 ? 7.23 36.188 -4.949 1 98.69 225 VAL B N 1
ATOM 6369 C CA . VAL B 1 225 ? 7.605 35.969 -3.557 1 98.69 225 VAL B CA 1
ATOM 6370 C C . VAL B 1 225 ? 7.391 37.219 -2.746 1 98.69 225 VAL B C 1
ATOM 6372 O O . VAL B 1 225 ? 7.898 38.281 -3.104 1 98.69 225 VAL B O 1
ATOM 6375 N N . GLU B 1 226 ? 6.621 37.094 -1.705 1 98.38 226 GLU B N 1
ATOM 6376 C CA . GLU B 1 226 ? 6.395 38.188 -0.768 1 98.38 226 GLU B CA 1
ATOM 6377 C C . GLU B 1 226 ? 6.902 37.844 0.627 1 98.38 226 GLU B C 1
ATOM 6379 O O . GLU B 1 226 ? 6.738 36.719 1.086 1 98.38 226 GLU B O 1
ATOM 6384 N N . ILE B 1 227 ? 7.527 38.781 1.176 1 98.75 227 ILE B N 1
ATOM 6385 C CA . ILE B 1 227 ? 7.973 38.625 2.557 1 98.75 227 ILE B CA 1
ATOM 6386 C C . ILE B 1 227 ? 6.984 39.312 3.498 1 98.75 227 ILE B C 1
ATOM 6388 O O . ILE B 1 227 ? 6.875 40.531 3.516 1 98.75 227 ILE B O 1
ATOM 6392 N N . ILE B 1 228 ? 6.285 38.531 4.281 1 98.81 228 ILE B N 1
ATOM 6393 C CA . ILE B 1 228 ? 5.262 39.031 5.188 1 98.81 228 ILE B CA 1
ATOM 6394 C C . ILE B 1 228 ? 5.773 38.969 6.625 1 98.81 228 ILE B C 1
ATOM 6396 O O . ILE B 1 228 ? 5.914 37.906 7.199 1 98.81 228 ILE B O 1
ATOM 6400 N N . THR B 1 229 ? 6.027 40.094 7.207 1 98.44 229 THR B N 1
ATOM 6401 C CA . THR B 1 229 ? 6.414 40.156 8.609 1 98.44 229 THR B CA 1
ATOM 6402 C C . THR B 1 229 ? 5.184 40.344 9.5 1 98.44 229 THR B C 1
ATOM 6404 O O . THR B 1 229 ? 4.09 40.625 9 1 98.44 229 THR B O 1
ATOM 6407 N N . PRO B 1 230 ? 5.359 40.188 10.797 1 97.69 230 PRO B N 1
ATOM 6408 C CA . PRO B 1 230 ? 4.211 40.375 11.688 1 97.69 230 PRO B CA 1
ATOM 6409 C C . PRO B 1 230 ? 3.531 41.75 11.5 1 97.69 230 PRO B C 1
ATOM 6411 O O . PRO B 1 230 ? 2.316 41.844 11.68 1 97.69 230 PRO B O 1
ATOM 6414 N N . ALA B 1 231 ? 4.223 42.75 11.039 1 97.75 231 ALA B N 1
ATOM 6415 C CA . ALA B 1 231 ? 3.662 44.062 10.789 1 97.75 231 ALA B CA 1
ATOM 6416 C C . ALA B 1 231 ? 2.779 44.062 9.547 1 97.75 231 ALA B C 1
ATOM 6418 O O . ALA B 1 231 ? 1.97 44.969 9.352 1 97.75 231 ALA B O 1
ATOM 6419 N N . ASP B 1 232 ? 2.934 43.031 8.75 1 98.06 232 ASP B N 1
ATOM 6420 C CA . ASP B 1 232 ? 2.242 42.969 7.469 1 98.06 232 ASP B CA 1
ATOM 6421 C C . ASP B 1 232 ? 1.052 42.031 7.523 1 98.06 232 ASP B C 1
ATOM 6423 O O . ASP B 1 232 ? 0.404 41.781 6.504 1 98.06 232 ASP B O 1
ATOM 6427 N N . TYR B 1 233 ? 0.723 41.469 8.648 1 98.06 233 TYR B N 1
ATOM 6428 C CA . TYR B 1 233 ? -0.299 40.438 8.766 1 98.06 233 TYR B CA 1
ATOM 6429 C C . TYR B 1 233 ? -1.662 40.969 8.328 1 98.06 233 TYR B C 1
ATOM 6431 O O . TYR B 1 233 ? -2.578 40.188 8.055 1 98.06 233 TYR B O 1
ATOM 6439 N N . GLY B 1 234 ? -1.911 42.219 8.297 1 97.19 234 GLY B N 1
ATOM 6440 C CA . GLY B 1 234 ? -3.17 42.812 7.883 1 97.19 234 GLY B CA 1
ATOM 6441 C C . GLY B 1 234 ? -3.346 42.844 6.379 1 97.19 234 GLY B C 1
ATOM 6442 O O . GLY B 1 234 ? -4.438 43.125 5.879 1 97.19 234 GLY B O 1
ATOM 6443 N N . LYS B 1 235 ? -2.359 42.469 5.641 1 97 235 LYS B N 1
ATOM 6444 C CA . LYS B 1 235 ? -2.389 42.5 4.184 1 97 235 LYS B CA 1
ATOM 6445 C C . LYS B 1 235 ? -3.248 41.375 3.611 1 97 235 LYS B C 1
ATOM 6447 O O . LYS B 1 235 ? -3.373 40.312 4.219 1 97 235 LYS B O 1
ATOM 6452 N N . TYR B 1 236 ? -3.781 41.719 2.459 1 97 236 TYR B N 1
ATOM 6453 C CA . TYR B 1 236 ? -4.574 40.75 1.695 1 97 236 TYR B CA 1
ATOM 6454 C C . TYR B 1 236 ? -3.691 39.656 1.126 1 97 236 TYR B C 1
ATOM 6456 O O . TYR B 1 236 ? -2.57 39.906 0.682 1 97 236 TYR B O 1
ATOM 6464 N N . SER B 1 237 ? -4.145 38.5 1.15 1 97 237 SER B N 1
ATOM 6465 C CA . SER B 1 237 ? -3.527 37.344 0.505 1 97 237 SER B CA 1
ATOM 6466 C C . SER B 1 237 ? -4.562 36.5 -0.239 1 97 237 SER B C 1
ATOM 6468 O O . SER B 1 237 ? -5.715 36.406 0.188 1 97 237 SER B O 1
ATOM 6470 N N . GLU B 1 238 ? -4.129 35.906 -1.376 1 96.94 238 GLU B N 1
ATOM 6471 C CA . GLU B 1 238 ? -4.938 34.844 -1.998 1 96.94 238 GLU B CA 1
ATOM 6472 C C . GLU B 1 238 ? -5.039 33.625 -1.097 1 96.94 238 GLU B C 1
ATOM 6474 O O . GLU B 1 238 ? -4.418 33.594 -0.034 1 96.94 238 GLU B O 1
ATOM 6479 N N . THR B 1 239 ? -5.836 32.688 -1.513 1 96.5 239 THR B N 1
ATOM 6480 C CA . THR B 1 239 ? -6.125 31.516 -0.666 1 96.5 239 THR B CA 1
ATOM 6481 C C . THR B 1 239 ? -4.836 30.797 -0.292 1 96.5 239 THR B C 1
ATOM 6483 O O . THR B 1 239 ? -3.945 30.625 -1.128 1 96.5 239 THR B O 1
ATOM 6486 N N . ILE B 1 240 ? -4.73 30.484 0.99 1 97.44 240 ILE B N 1
ATOM 6487 C CA . ILE B 1 240 ? -3.598 29.719 1.502 1 97.44 240 ILE B CA 1
ATOM 6488 C C . ILE B 1 240 ? -3.771 28.234 1.146 1 97.44 240 ILE B C 1
ATOM 6490 O O . ILE B 1 240 ? -4.711 27.594 1.608 1 97.44 240 ILE B O 1
ATOM 6494 N N . MET B 1 241 ? -2.877 27.766 0.323 1 96.69 241 MET B N 1
ATOM 6495 C CA . MET B 1 241 ? -2.906 26.359 -0.106 1 96.69 241 MET B CA 1
ATOM 6496 C C . MET B 1 241 ? -2.184 25.469 0.898 1 96.69 241 MET B C 1
ATOM 6498 O O . MET B 1 241 ? -2.611 24.344 1.152 1 96.69 241 MET B O 1
ATOM 6502 N N . ASP B 1 242 ? -1.11 25.953 1.445 1 97.88 242 ASP B N 1
ATOM 6503 C CA . ASP B 1 242 ? -0.293 25.141 2.352 1 97.88 242 ASP B CA 1
ATOM 6504 C C . ASP B 1 242 ? 0.589 26.031 3.227 1 97.88 242 ASP B C 1
ATOM 6506 O O . ASP B 1 242 ? 0.887 27.172 2.863 1 97.88 242 ASP B O 1
ATOM 6510 N N . VAL B 1 243 ? 0.93 25.562 4.383 1 98.75 243 VAL B N 1
ATOM 6511 C CA . VAL B 1 243 ? 1.927 26.109 5.301 1 98.75 243 VAL B CA 1
ATOM 6512 C C . VAL B 1 243 ? 3.01 25.062 5.562 1 98.75 243 VAL B C 1
ATOM 6514 O O . VAL B 1 243 ? 2.711 23.938 5.98 1 98.75 243 VAL B O 1
ATOM 6517 N N . GLN B 1 244 ? 4.27 25.453 5.312 1 98.88 244 GLN B N 1
ATOM 6518 C CA . GLN B 1 244 ? 5.34 24.469 5.328 1 98.88 244 GLN B CA 1
ATOM 6519 C C . GLN B 1 244 ? 6.496 24.922 6.215 1 98.88 244 GLN B C 1
ATOM 6521 O O . GLN B 1 244 ? 6.887 26.078 6.184 1 98.88 244 GLN B O 1
ATOM 6526 N N . PRO B 1 245 ? 7.031 24.016 7.008 1 98.88 245 PRO B N 1
ATOM 6527 C CA . PRO B 1 245 ? 8.312 24.328 7.645 1 98.88 245 PRO B CA 1
ATOM 6528 C C . PRO B 1 245 ? 9.461 24.438 6.645 1 98.88 245 PRO B C 1
ATOM 6530 O O . PRO B 1 245 ? 9.328 24.016 5.496 1 98.88 245 PRO B O 1
ATOM 6533 N N . ILE B 1 246 ? 10.5 25.094 7.062 1 98.88 246 ILE B N 1
ATOM 6534 C CA . ILE B 1 246 ? 11.742 25.078 6.297 1 98.88 246 ILE B CA 1
ATOM 6535 C C . ILE B 1 246 ? 12.781 24.219 7.016 1 98.88 246 ILE B C 1
ATOM 6537 O O . ILE B 1 246 ? 13.289 24.594 8.078 1 98.88 246 ILE B O 1
ATOM 6541 N N . ALA B 1 247 ? 13.047 23.125 6.391 1 98.94 247 ALA B N 1
ATOM 6542 C CA . ALA B 1 247 ? 13.945 22.156 7.027 1 98.94 247 ALA B CA 1
ATOM 6543 C C . ALA B 1 247 ? 14.688 21.328 5.984 1 98.94 247 ALA B C 1
ATOM 6545 O O . ALA B 1 247 ? 14.258 21.234 4.832 1 98.94 247 ALA B O 1
ATOM 6546 N N . THR B 1 248 ? 15.836 20.781 6.359 1 98.81 248 THR B N 1
ATOM 6547 C CA . THR B 1 248 ? 16.625 19.938 5.469 1 98.81 248 THR B CA 1
ATOM 6548 C C . THR B 1 248 ? 17.359 18.859 6.258 1 98.81 248 THR B C 1
ATOM 6550 O O . THR B 1 248 ? 17.656 19.031 7.445 1 98.81 248 THR B O 1
ATOM 6553 N N . LYS B 1 249 ? 17.562 17.781 5.645 1 98.56 249 LYS B N 1
ATOM 6554 C CA . LYS B 1 249 ? 18.328 16.672 6.246 1 98.56 249 LYS B CA 1
ATOM 6555 C C . LYS B 1 249 ? 19.828 16.953 6.203 1 98.56 249 LYS B C 1
ATOM 6557 O O . LYS B 1 249 ? 20.328 17.547 5.246 1 98.56 249 LYS B O 1
ATOM 6562 N N . GLU B 1 250 ? 20.547 16.453 7.211 1 96.94 250 GLU B N 1
ATOM 6563 C CA . GLU B 1 250 ? 22 16.469 7.176 1 96.94 250 GLU B CA 1
ATOM 6564 C C . GLU B 1 250 ? 22.547 15.234 6.477 1 96.94 250 GLU B C 1
ATOM 6566 O O . GLU B 1 250 ? 22.062 14.125 6.688 1 96.94 250 GLU B O 1
ATOM 6571 N N . GLY B 1 251 ? 23.453 15.453 5.625 1 92 251 GLY B N 1
ATOM 6572 C CA . GLY B 1 251 ? 24.094 14.344 4.941 1 92 251 GLY B CA 1
ATOM 6573 C C . GLY B 1 251 ? 23.109 13.461 4.188 1 92 251 GLY B C 1
ATOM 6574 O O . GLY B 1 251 ? 22.281 13.961 3.42 1 92 251 GLY B O 1
ATOM 6575 N N . ASP B 1 252 ? 23.328 12.172 4.438 1 87.88 252 ASP B N 1
ATOM 6576 C CA . ASP B 1 252 ? 22.484 11.203 3.748 1 87.88 252 ASP B CA 1
ATOM 6577 C C . ASP B 1 252 ? 21.359 10.703 4.66 1 87.88 252 ASP B C 1
ATOM 6579 O O . ASP B 1 252 ? 20.812 9.617 4.453 1 87.88 252 ASP B O 1
ATOM 6583 N N . GLY B 1 253 ? 21.094 11.578 5.59 1 92.81 253 GLY B N 1
ATOM 6584 C CA . GLY B 1 253 ? 20.016 11.203 6.5 1 92.81 253 GLY B CA 1
ATOM 6585 C C . GLY B 1 253 ? 18.672 11.094 5.82 1 92.81 253 GLY B C 1
ATOM 6586 O O . GLY B 1 253 ? 18.359 11.875 4.926 1 92.81 253 GLY B O 1
ATOM 6587 N N . LYS B 1 254 ? 17.875 10.133 6.262 1 95.44 254 LYS B N 1
ATOM 6588 C CA . LYS B 1 254 ? 16.531 9.914 5.723 1 95.44 254 LYS B CA 1
ATOM 6589 C C . LYS B 1 254 ? 15.469 10.492 6.648 1 95.44 254 LYS B C 1
ATOM 6591 O O . LYS B 1 254 ? 15.711 10.68 7.844 1 95.44 254 LYS B O 1
ATOM 6596 N N . ILE B 1 255 ? 14.312 10.797 6.078 1 98.5 255 ILE B N 1
ATOM 6597 C CA . ILE B 1 255 ? 13.18 11.273 6.859 1 98.5 255 ILE B CA 1
ATOM 6598 C C . ILE B 1 255 ? 12.906 10.312 8.016 1 98.5 255 ILE B C 1
ATOM 6600 O O . ILE B 1 255 ? 12.852 9.094 7.816 1 98.5 255 ILE B O 1
ATOM 6604 N N . GLY B 1 256 ? 12.789 10.82 9.195 1 98.44 256 GLY B N 1
ATOM 6605 C CA . GLY B 1 256 ? 12.445 10.039 10.375 1 98.44 256 GLY B CA 1
ATOM 6606 C C . GLY B 1 256 ? 13.664 9.57 11.148 1 98.44 256 GLY B C 1
ATOM 6607 O O . GLY B 1 256 ? 13.539 9.023 12.25 1 98.44 256 GLY B O 1
ATOM 6608 N N . GLN B 1 257 ? 14.867 9.844 10.625 1 97.06 257 GLN B N 1
ATOM 6609 C CA . GLN B 1 257 ? 16.094 9.438 11.297 1 97.06 257 GLN B CA 1
ATOM 6610 C C . GLN B 1 257 ? 17.219 10.461 11.078 1 97.06 257 GLN B C 1
ATOM 6612 O O . GLN B 1 257 ? 17.078 11.375 10.266 1 97.06 257 GLN B O 1
ATOM 6617 N N . GLY B 1 258 ? 18.203 10.305 11.875 1 97.44 258 GLY B N 1
ATOM 6618 C CA . GLY B 1 258 ? 19.344 11.18 11.711 1 97.44 258 GLY B CA 1
ATOM 6619 C C . GLY B 1 258 ? 19.094 12.586 12.234 1 97.44 258 GLY B C 1
ATOM 6620 O O . GLY B 1 258 ? 18.531 12.766 13.312 1 97.44 258 GLY B O 1
ATOM 6621 N N . VAL B 1 259 ? 19.609 13.531 11.453 1 98.5 259 VAL B N 1
ATOM 6622 C CA . VAL B 1 259 ? 19.562 14.922 11.906 1 98.5 259 VAL B CA 1
ATOM 6623 C C . VAL B 1 259 ? 18.812 15.766 10.875 1 98.5 259 VAL B C 1
ATOM 6625 O O . VAL B 1 259 ? 19.078 15.656 9.672 1 98.5 259 VAL B O 1
ATOM 6628 N N . THR B 1 260 ? 17.922 16.547 11.328 1 98.88 260 THR B N 1
ATOM 6629 C CA . THR B 1 260 ? 17.219 17.531 10.516 1 98.88 260 THR B CA 1
ATOM 6630 C C . THR B 1 260 ? 17.516 18.938 11 1 98.88 260 THR B C 1
ATOM 6632 O O . THR B 1 260 ? 17.391 19.234 12.195 1 98.88 260 THR B O 1
ATOM 6635 N N . ARG B 1 261 ? 17.938 19.797 10.102 1 98.88 261 ARG B N 1
ATOM 6636 C CA . ARG B 1 261 ? 18.094 21.203 10.398 1 98.88 261 ARG B CA 1
ATOM 6637 C C . ARG B 1 261 ? 16.781 21.969 10.164 1 98.88 261 ARG B C 1
ATOM 6639 O O . ARG B 1 261 ? 16.125 21.781 9.141 1 98.88 261 ARG B O 1
ATOM 6646 N N . VAL B 1 262 ? 16.453 22.797 11.141 1 98.88 262 VAL B N 1
ATOM 6647 C CA . VAL B 1 262 ? 15.148 23.438 11.094 1 98.88 262 VAL B CA 1
ATOM 6648 C C . VAL B 1 262 ? 15.297 24.953 11.281 1 98.88 262 VAL B C 1
ATOM 6650 O O . VAL B 1 262 ? 16.062 25.406 12.141 1 98.88 262 VAL B O 1
ATOM 6653 N N . ILE B 1 263 ? 14.594 25.75 10.492 1 98.88 263 ILE B N 1
ATOM 6654 C CA . ILE B 1 263 ? 14.539 27.188 10.672 1 98.88 263 ILE B CA 1
ATOM 6655 C C . ILE B 1 263 ? 13.43 27.547 11.656 1 98.88 263 ILE B C 1
ATOM 6657 O O . ILE B 1 263 ? 12.281 27.125 11.492 1 98.88 263 ILE B O 1
ATOM 6661 N N . ASP B 1 264 ? 13.789 28.312 12.617 1 98.5 264 ASP B N 1
ATOM 6662 C CA . ASP B 1 264 ? 12.805 28.906 13.516 1 98.5 264 ASP B CA 1
ATOM 6663 C C . ASP B 1 264 ? 12.602 30.391 13.195 1 98.5 264 ASP B C 1
ATOM 6665 O O . ASP B 1 264 ? 13.57 31.125 12.977 1 98.5 264 ASP B O 1
ATOM 6669 N N . GLY B 1 265 ? 11.367 30.734 13.117 1 98.69 265 GLY B N 1
ATOM 6670 C CA . GLY B 1 265 ? 11.078 32.156 12.945 1 98.69 265 GLY B CA 1
ATOM 6671 C C . GLY B 1 265 ? 10.555 32.5 11.562 1 98.69 265 GLY B C 1
ATOM 6672 O O . GLY B 1 265 ? 10 33.562 11.344 1 98.69 265 GLY B O 1
ATOM 6673 N N . ALA B 1 266 ? 10.727 31.594 10.664 1 98.88 266 ALA B N 1
ATOM 6674 C CA . ALA B 1 266 ? 10.227 31.797 9.305 1 98.88 266 ALA B CA 1
ATOM 6675 C C . ALA B 1 266 ? 9.633 30.516 8.742 1 98.88 266 ALA B C 1
ATOM 6677 O O . ALA B 1 266 ? 10.109 29.422 9.047 1 98.88 266 ALA B O 1
ATOM 6678 N N . ILE B 1 267 ? 8.609 30.609 7.922 1 98.88 267 ILE B N 1
ATOM 6679 C CA . ILE B 1 267 ? 7.969 29.469 7.277 1 98.88 267 ILE B CA 1
ATOM 6680 C C . ILE B 1 267 ? 7.652 29.812 5.824 1 98.88 267 ILE B C 1
ATOM 6682 O O . ILE B 1 267 ? 7.805 30.953 5.398 1 98.88 267 ILE B O 1
ATOM 6686 N N . ILE B 1 268 ? 7.309 28.766 5.047 1 98.94 268 ILE B N 1
ATOM 6687 C CA . ILE B 1 268 ? 6.84 28.938 3.676 1 98.94 268 ILE B CA 1
ATOM 6688 C C . ILE B 1 268 ? 5.312 28.906 3.645 1 98.94 268 ILE B C 1
ATOM 6690 O O . ILE B 1 268 ? 4.688 28.062 4.27 1 98.94 268 ILE B O 1
ATOM 6694 N N . MET B 1 269 ? 4.719 29.875 3.027 1 98.81 269 MET B N 1
ATOM 6695 C CA . MET B 1 269 ? 3.279 29.891 2.777 1 98.81 269 MET B CA 1
ATOM 6696 C C . MET B 1 269 ? 2.986 29.844 1.281 1 98.81 269 MET B C 1
ATOM 6698 O O . MET B 1 269 ? 3.418 30.734 0.538 1 98.81 269 MET B O 1
ATOM 6702 N N . VAL B 1 270 ? 2.279 28.812 0.843 1 98.56 270 VAL B N 1
ATOM 6703 C CA . VAL B 1 270 ? 1.931 28.656 -0.564 1 98.56 270 VAL B CA 1
ATOM 6704 C C . VAL B 1 270 ? 0.533 29.219 -0.818 1 98.56 270 VAL B C 1
ATOM 6706 O O . VAL B 1 270 ? -0.436 28.797 -0.179 1 98.56 270 VAL B O 1
ATOM 6709 N N . THR B 1 271 ? 0.406 30.156 -1.663 1 97.94 271 THR B N 1
ATOM 6710 C CA . THR B 1 271 ? -0.876 30.703 -2.096 1 97.94 271 THR B CA 1
ATOM 6711 C C . THR B 1 271 ? -0.971 30.719 -3.617 1 97.94 271 THR B C 1
ATOM 6713 O O . THR B 1 271 ? 0.047 30.641 -4.309 1 97.94 271 THR B O 1
ATOM 6716 N N . GLY B 1 272 ? -2.215 30.75 -4.113 1 96.31 272 GLY B N 1
ATOM 6717 C CA . GLY B 1 272 ? -2.238 30.766 -5.566 1 96.31 272 GLY B CA 1
ATOM 6718 C C . GLY B 1 272 ? -3.639 30.906 -6.141 1 96.31 272 GLY B C 1
ATOM 6719 O O . GLY B 1 272 ? -4.625 30.719 -5.426 1 96.31 272 GLY B O 1
ATOM 6720 N N . THR B 1 273 ? -3.676 31.312 -7.391 1 97.25 273 THR B N 1
ATOM 6721 C CA . THR B 1 273 ? -4.852 31.391 -8.25 1 97.25 273 THR B CA 1
ATOM 6722 C C . THR B 1 273 ? -4.547 30.859 -9.641 1 97.25 273 THR B C 1
ATOM 6724 O O . THR B 1 273 ? -3.389 30.578 -9.961 1 97.25 273 THR B O 1
ATOM 6727 N N . ASP B 1 274 ? -5.551 30.672 -10.367 1 96.62 274 ASP B N 1
ATOM 6728 C CA . ASP B 1 274 ? -5.285 30.484 -11.789 1 96.62 274 ASP B CA 1
ATOM 6729 C C . ASP B 1 274 ? -5.242 31.828 -12.516 1 96.62 274 ASP B C 1
ATOM 6731 O O . ASP B 1 274 ? -5.336 32.875 -11.883 1 96.62 274 ASP B O 1
ATOM 6735 N N . GLU B 1 275 ? -5.059 31.859 -13.812 1 97.25 275 GLU B N 1
ATOM 6736 C CA . GLU B 1 275 ? -4.855 33.062 -14.617 1 97.25 275 GLU B CA 1
ATOM 6737 C C . GLU B 1 275 ? -6.098 33.938 -14.609 1 97.25 275 GLU B C 1
ATOM 6739 O O . GLU B 1 275 ? -6.004 35.156 -14.844 1 97.25 275 GLU B O 1
ATOM 6744 N N . ASP B 1 276 ? -7.215 33.406 -14.344 1 97 276 ASP B N 1
ATOM 6745 C CA . ASP B 1 276 ? -8.469 34.156 -14.336 1 97 276 ASP B CA 1
ATOM 6746 C C . ASP B 1 276 ? -8.797 34.656 -12.938 1 97 276 ASP B C 1
ATOM 6748 O O . ASP B 1 276 ? -9.867 35.25 -12.711 1 97 276 ASP B O 1
ATOM 6752 N N . GLY B 1 277 ? -7.965 34.375 -12.008 1 95.75 277 GLY B N 1
ATOM 6753 C CA . GLY B 1 277 ? -8.164 34.875 -10.648 1 95.75 277 GLY B CA 1
ATOM 6754 C C . GLY B 1 277 ? -8.953 33.906 -9.781 1 95.75 277 GLY B C 1
ATOM 6755 O O . GLY B 1 277 ? -9.344 34.219 -8.664 1 95.75 277 GLY B O 1
ATOM 6756 N N . VAL B 1 278 ? -9.195 32.75 -10.359 1 95 278 VAL B N 1
ATOM 6757 C CA . VAL B 1 278 ? -9.914 31.75 -9.594 1 95 278 VAL B CA 1
ATOM 6758 C C . VAL B 1 278 ? -8.992 31.156 -8.531 1 95 278 VAL B C 1
ATOM 6760 O O . VAL B 1 278 ? -7.883 30.719 -8.844 1 95 278 VAL B O 1
ATOM 6763 N N . GLN B 1 279 ? -9.469 31.172 -7.273 1 95 279 GLN B N 1
ATOM 6764 C CA . GLN B 1 279 ? -8.688 30.625 -6.172 1 95 279 GLN B CA 1
ATOM 6765 C C . GLN B 1 279 ? -8.414 29.141 -6.371 1 95 279 GLN B C 1
ATOM 6767 O O . GLN B 1 279 ? -9.289 28.406 -6.84 1 95 279 GLN B O 1
ATOM 6772 N N . ILE B 1 280 ? -7.219 28.688 -6.055 1 93 280 ILE B N 1
ATOM 6773 C CA . ILE B 1 280 ? -6.934 27.25 -6.066 1 93 280 ILE B CA 1
ATOM 6774 C C . ILE B 1 280 ? -7.488 26.609 -4.797 1 93 280 ILE B C 1
ATOM 6776 O O . ILE B 1 280 ? -6.781 26.484 -3.797 1 93 280 ILE B O 1
ATOM 6780 N N . GLY B 1 281 ? -8.664 26.234 -4.777 1 86.94 281 GLY B N 1
ATOM 6781 C CA . GLY B 1 281 ? -9.43 25.641 -3.691 1 86.94 281 GLY B CA 1
ATOM 6782 C C . GLY B 1 281 ? -10.781 25.125 -4.125 1 86.94 281 GLY B C 1
ATOM 6783 O O . GLY B 1 281 ? -11.367 25.625 -5.094 1 86.94 281 GLY B O 1
ATOM 6784 N N . GLU B 1 282 ? -11.203 24.062 -3.445 1 73.44 282 GLU B N 1
ATOM 6785 C CA . GLU B 1 282 ? -12.461 23.438 -3.83 1 73.44 282 GLU B CA 1
ATOM 6786 C C . GLU B 1 282 ? -13.633 24.016 -3.041 1 73.44 282 GLU B C 1
ATOM 6788 O O . GLU B 1 282 ? -14.57 24.562 -3.625 1 73.44 282 GLU B O 1
ATOM 6793 N N . PHE B 1 283 ? -13.641 23.75 -1.753 1 75.19 283 PHE B N 1
ATOM 6794 C CA . PHE B 1 283 ? -14.75 24.141 -0.891 1 75.19 283 PHE B CA 1
ATOM 6795 C C . PHE B 1 283 ? -14.352 25.312 0.01 1 75.19 283 PHE B C 1
ATOM 6797 O O . PHE B 1 283 ? -13.828 25.109 1.105 1 75.19 283 PHE B O 1
ATOM 6804 N N . GLY B 1 284 ? -14.586 26.578 -0.513 1 80.12 284 GLY B N 1
ATOM 6805 C CA . GLY B 1 284 ? -14.188 27.75 0.249 1 80.12 284 GLY B CA 1
ATOM 6806 C C . GLY B 1 284 ? -12.719 28.109 0.073 1 80.12 284 GLY B C 1
ATOM 6807 O O . GLY B 1 284 ? -11.938 27.297 -0.427 1 80.12 284 GLY B O 1
ATOM 6808 N N . SER B 1 285 ? -12.445 29.344 0.342 1 90.31 285 SER B N 1
ATOM 6809 C CA . SER B 1 285 ? -11.086 29.875 0.211 1 90.31 285 SER B CA 1
ATOM 6810 C C . SER B 1 285 ? -10.766 30.859 1.324 1 90.31 285 SER B C 1
ATOM 6812 O O . SER B 1 285 ? -11.656 31.547 1.831 1 90.31 285 SER B O 1
ATOM 6814 N N . SER B 1 286 ? -9.555 30.891 1.704 1 93.81 286 SER B N 1
ATOM 6815 C CA . SER B 1 286 ? -9.133 31.719 2.832 1 93.81 286 SER B CA 1
ATOM 6816 C C . SER B 1 286 ? -8.664 33.094 2.369 1 93.81 286 SER B C 1
ATOM 6818 O O . SER B 1 286 ? -7.996 33.812 3.111 1 93.81 286 SER B O 1
ATOM 6820 N N . GLU B 1 287 ? -8.883 33.438 1.159 1 95.12 287 GLU B N 1
ATOM 6821 C CA . GLU B 1 287 ? -8.398 34.719 0.683 1 95.12 287 GLU B CA 1
ATOM 6822 C C . GLU B 1 287 ? -8.914 35.875 1.559 1 95.12 287 GLU B C 1
ATOM 6824 O O . GLU B 1 287 ? -10.047 35.812 2.055 1 95.12 287 GLU B O 1
ATOM 6829 N N . GLY B 1 288 ? -8.125 36.875 1.751 1 95.19 288 GLY B N 1
ATOM 6830 C CA . GLY B 1 288 ? -8.422 38 2.627 1 95.19 288 GLY B CA 1
ATOM 6831 C C . GLY B 1 288 ? -7.238 38.406 3.486 1 95.19 288 GLY B C 1
ATOM 6832 O O . GLY B 1 288 ? -6.109 38 3.234 1 95.19 288 GLY B O 1
ATOM 6833 N N . GLU B 1 289 ? -7.508 39.25 4.438 1 97.19 289 GLU B N 1
ATOM 6834 C CA . GLU B 1 289 ? -6.457 39.688 5.352 1 97.19 289 GLU B CA 1
ATOM 6835 C C . GLU B 1 289 ? -5.93 38.531 6.18 1 97.19 289 GLU B C 1
ATOM 6837 O O . GLU B 1 289 ? -6.707 37.781 6.793 1 97.19 289 GLU B O 1
ATOM 6842 N N . LEU B 1 290 ? -4.66 38.312 6.254 1 97.94 290 LEU B N 1
ATOM 6843 C CA . LEU B 1 290 ? -4.043 37.156 6.883 1 97.94 290 LEU B CA 1
ATOM 6844 C C . LEU B 1 290 ? -4.395 37.094 8.367 1 97.94 290 LEU B C 1
ATOM 6846 O O . LEU B 1 290 ? -4.691 36.031 8.891 1 97.94 290 LEU B O 1
ATOM 6850 N N . ASP B 1 291 ? -4.367 38.219 9.055 1 97.25 291 ASP B N 1
ATOM 6851 C CA . ASP B 1 291 ? -4.559 38.219 10.5 1 97.25 291 ASP B CA 1
ATOM 6852 C C . ASP B 1 291 ? -6.012 37.906 10.867 1 97.25 291 ASP B C 1
ATOM 6854 O O . ASP B 1 291 ? -6.309 37.531 12 1 97.25 291 ASP B O 1
ATOM 6858 N N . ALA B 1 292 ? -6.938 38.031 9.922 1 97.25 292 ALA B N 1
ATOM 6859 C CA . ALA B 1 292 ? -8.344 37.75 10.164 1 97.25 292 ALA B CA 1
ATOM 6860 C C . ALA B 1 292 ? -8.68 36.312 9.695 1 97.25 292 ALA B C 1
ATOM 6862 O O . ALA B 1 292 ? -9.734 35.781 10.047 1 97.25 292 ALA B O 1
ATOM 6863 N N . ASN B 1 293 ? -7.77 35.656 8.984 1 96.75 293 ASN B N 1
ATOM 6864 C CA . ASN B 1 293 ? -8.156 34.438 8.305 1 96.75 293 ASN B CA 1
ATOM 6865 C C . ASN B 1 293 ? -7.234 33.281 8.672 1 96.75 293 ASN B C 1
ATOM 6867 O O . ASN B 1 293 ? -7.234 32.25 8.008 1 96.75 293 ASN B O 1
ATOM 6871 N N . ILE B 1 294 ? -6.414 33.406 9.68 1 98.06 294 ILE B N 1
ATOM 6872 C CA . ILE B 1 294 ? -5.516 32.375 10.156 1 98.06 294 ILE B CA 1
ATOM 6873 C C . ILE B 1 294 ? -5.719 32.156 11.648 1 98.06 294 ILE B C 1
ATOM 6875 O O . ILE B 1 294 ? -5.652 33.094 12.438 1 98.06 294 ILE B O 1
ATOM 6879 N N . MET B 1 295 ? -6 30.906 12.016 1 98.31 295 MET B N 1
ATOM 6880 C CA . MET B 1 295 ? -5.93 30.562 13.438 1 98.31 295 MET B CA 1
ATOM 6881 C C . MET B 1 295 ? -4.488 30.312 13.867 1 98.31 295 MET B C 1
ATOM 6883 O O . MET B 1 295 ? -4.023 29.172 13.859 1 98.31 295 MET B O 1
ATOM 6887 N N . TRP B 1 296 ? -3.85 31.344 14.344 1 98.12 296 TRP B N 1
ATOM 6888 C CA . TRP B 1 296 ? -2.422 31.344 14.648 1 98.12 296 TRP B CA 1
ATOM 6889 C C . TRP B 1 296 ? -2.092 30.281 15.688 1 98.12 296 TRP B C 1
ATOM 6891 O O . TRP B 1 296 ? -2.848 30.078 16.641 1 98.12 296 TRP B O 1
ATOM 6901 N N . GLY B 1 297 ? -1.005 29.562 15.469 1 97.75 297 GLY B N 1
ATOM 6902 C CA . GLY B 1 297 ? -0.476 28.641 16.469 1 97.75 297 GLY B CA 1
ATOM 6903 C C . GLY B 1 297 ? -1.078 27.25 16.375 1 97.75 297 GLY B C 1
ATOM 6904 O O . GLY B 1 297 ? -0.626 26.328 17.062 1 97.75 297 GLY B O 1
ATOM 6905 N N . ARG B 1 298 ? -2.117 27.078 15.578 1 98.38 298 ARG B N 1
ATOM 6906 C CA . ARG B 1 298 ? -2.633 25.734 15.352 1 98.38 298 ARG B CA 1
ATOM 6907 C C . ARG B 1 298 ? -1.574 24.844 14.719 1 98.38 298 ARG B C 1
ATOM 6909 O O . ARG B 1 298 ? -0.607 25.328 14.133 1 98.38 298 ARG B O 1
ATOM 6916 N N . PRO B 1 299 ? -1.766 23.5 14.797 1 98.38 299 PRO B N 1
ATOM 6917 C CA . PRO B 1 299 ? -0.737 22.594 14.281 1 98.38 299 PRO B CA 1
ATOM 6918 C C . PRO B 1 299 ? -0.409 22.859 12.812 1 98.38 299 PRO B C 1
ATOM 6920 O O . PRO B 1 299 ? 0.752 22.766 12.406 1 98.38 299 PRO B O 1
ATOM 6923 N N . GLY B 1 300 ? -1.329 23.188 12.008 1 98.38 300 GLY B N 1
ATOM 6924 C CA . GLY B 1 300 ? -1.121 23.375 10.578 1 98.38 300 GLY B CA 1
ATOM 6925 C C . GLY B 1 300 ? -0.978 24.828 10.172 1 98.38 300 GLY B C 1
ATOM 6926 O O . GLY B 1 300 ? -0.869 25.125 8.984 1 98.38 300 GLY B O 1
ATOM 6927 N N . ALA B 1 301 ? -0.983 25.797 11.125 1 98.56 301 ALA B N 1
ATOM 6928 C CA . ALA B 1 301 ? -0.963 27.234 10.852 1 98.56 301 ALA B CA 1
ATOM 6929 C C . ALA B 1 301 ? 0.36 27.859 11.289 1 98.56 301 ALA B C 1
ATOM 6931 O O . ALA B 1 301 ? 1.116 27.25 12.055 1 98.56 301 ALA B O 1
ATOM 6932 N N . PRO B 1 302 ? 0.667 29.031 10.766 1 98.62 302 PRO B N 1
ATOM 6933 C CA . PRO B 1 302 ? 1.829 29.766 11.297 1 98.62 302 PRO B CA 1
ATOM 6934 C C . PRO B 1 302 ? 1.662 30.156 12.758 1 98.62 302 PRO B C 1
ATOM 6936 O O . PRO B 1 302 ? 0.536 30.328 13.234 1 98.62 302 PRO B O 1
ATOM 6939 N N . ASP B 1 303 ? 2.77 30.344 13.438 1 98.25 303 ASP B N 1
ATOM 6940 C CA . ASP B 1 303 ? 2.773 30.984 14.75 1 98.25 303 ASP B CA 1
ATOM 6941 C C . ASP B 1 303 ? 2.828 32.5 14.625 1 98.25 303 ASP B C 1
ATOM 6943 O O . ASP B 1 303 ? 3.514 33.031 13.75 1 98.25 303 ASP B O 1
ATOM 6947 N N . LYS B 1 304 ? 2.074 33.094 15.461 1 97.06 304 LYS B N 1
ATOM 6948 C CA . LYS B 1 304 ? 2.201 34.562 15.477 1 97.06 304 LYS B CA 1
ATOM 6949 C C . LYS B 1 304 ? 3.643 34.969 15.742 1 97.06 304 LYS B C 1
ATOM 6951 O O . LYS B 1 304 ? 4.305 34.438 16.625 1 97.06 304 LYS B O 1
ATOM 6956 N N . GLY B 1 305 ? 4.113 35.875 14.945 1 98.06 305 GLY B N 1
ATOM 6957 C CA . GLY B 1 305 ? 5.484 36.344 15.086 1 98.06 305 GLY B CA 1
ATOM 6958 C C . GLY B 1 305 ? 6.406 35.812 14.008 1 98.06 305 GLY B C 1
ATOM 6959 O O . GLY B 1 305 ? 7.496 36.344 13.797 1 98.06 305 GLY B O 1
ATOM 6960 N N . GLU B 1 306 ? 6.004 34.812 13.344 1 98.62 306 GLU B N 1
ATOM 6961 C CA . GLU B 1 306 ? 6.836 34.219 12.297 1 98.62 306 GLU B CA 1
ATOM 6962 C C . GLU B 1 306 ? 6.805 35.062 11.031 1 98.62 306 GLU B C 1
ATOM 6964 O O . GLU B 1 306 ? 5.797 35.688 10.727 1 98.62 306 GLU B O 1
ATOM 6969 N N . ILE B 1 307 ? 7.934 35.094 10.344 1 98.88 307 ILE B N 1
ATOM 6970 C CA . ILE B 1 307 ? 7.996 35.688 9.016 1 98.88 307 ILE B CA 1
ATOM 6971 C C . ILE B 1 307 ? 7.48 34.688 7.98 1 98.88 307 ILE B C 1
ATOM 6973 O O . ILE B 1 307 ? 7.891 33.531 7.977 1 98.88 307 ILE B O 1
ATOM 6977 N N . LEU B 1 308 ? 6.535 35.094 7.156 1 98.88 308 LEU B N 1
ATOM 6978 C CA . LEU B 1 308 ? 5.996 34.25 6.105 1 98.88 308 LEU B CA 1
ATOM 6979 C C . LEU B 1 308 ? 6.668 34.531 4.77 1 98.88 308 LEU B C 1
ATOM 6981 O O . LEU B 1 308 ? 6.52 35.625 4.223 1 98.88 308 LEU B O 1
ATOM 6985 N N . ILE B 1 309 ? 7.484 33.625 4.332 1 98.94 309 ILE B N 1
ATOM 6986 C CA . ILE B 1 309 ? 7.906 33.656 2.938 1 98.94 309 ILE B CA 1
ATOM 6987 C C . ILE B 1 309 ? 6.789 33.125 2.041 1 98.94 309 ILE B C 1
ATOM 6989 O O . ILE B 1 309 ? 6.66 31.922 1.844 1 98.94 309 ILE B O 1
ATOM 6993 N N . LYS B 1 310 ? 6.016 34.031 1.518 1 98.81 310 LYS B N 1
ATOM 6994 C CA . LYS B 1 310 ? 4.773 33.688 0.828 1 98.81 310 LYS B CA 1
ATOM 6995 C C . LYS B 1 310 ? 4.973 33.656 -0.686 1 98.81 310 LYS B C 1
ATOM 6997 O O . LYS B 1 310 ? 5.512 34.625 -1.253 1 98.81 310 LYS B O 1
ATOM 7002 N N . THR B 1 311 ? 4.633 32.562 -1.291 1 98.81 311 THR B N 1
ATOM 7003 C CA . THR B 1 311 ? 4.602 32.531 -2.748 1 98.81 311 THR B CA 1
ATOM 7004 C C . THR B 1 311 ? 3.174 32.688 -3.266 1 98.81 311 THR B C 1
ATOM 7006 O O . THR B 1 311 ? 2.244 32.094 -2.719 1 98.81 311 THR B O 1
ATOM 7009 N N . GLN B 1 312 ? 3.012 33.594 -4.141 1 98.62 312 GLN B N 1
ATOM 7010 C CA . GLN B 1 312 ? 1.779 33.688 -4.91 1 98.62 312 GLN B CA 1
ATOM 7011 C C . GLN B 1 312 ? 1.953 33.125 -6.312 1 98.62 312 GLN B C 1
ATOM 7013 O O . GLN B 1 312 ? 2.543 33.75 -7.188 1 98.62 312 GLN B O 1
ATOM 7018 N N . VAL B 1 313 ? 1.376 31.938 -6.477 1 98.62 313 VAL B N 1
ATOM 7019 C CA . VAL B 1 313 ? 1.584 31.234 -7.73 1 98.62 313 VAL B CA 1
ATOM 7020 C C . VAL B 1 313 ? 0.344 31.359 -8.609 1 98.62 313 VAL B C 1
ATOM 7022 O O . VAL B 1 313 ? -0.783 31.188 -8.141 1 98.62 313 VAL B O 1
ATOM 7025 N N . THR B 1 314 ? 0.549 31.688 -9.844 1 98.69 314 THR B N 1
ATOM 7026 C CA . THR B 1 314 ? -0.505 31.703 -10.852 1 98.69 314 THR B CA 1
ATOM 7027 C C . THR B 1 314 ? -0.327 30.547 -11.836 1 98.69 314 THR B C 1
ATOM 7029 O O . THR B 1 314 ? 0.721 30.406 -12.469 1 98.69 314 THR B O 1
ATOM 7032 N N . ILE B 1 315 ? -1.304 29.703 -11.906 1 98.19 315 ILE B N 1
ATOM 7033 C CA . ILE B 1 315 ? -1.242 28.578 -12.836 1 98.19 315 ILE B CA 1
ATOM 7034 C C . ILE B 1 315 ? -2.184 28.828 -14.008 1 98.19 315 ILE B C 1
ATOM 7036 O O . ILE B 1 315 ? -3.006 29.75 -13.969 1 98.19 315 ILE B O 1
ATOM 7040 N N . LYS B 1 316 ? -2.072 28.016 -15.031 1 98.31 316 LYS B N 1
ATOM 7041 C CA . LYS B 1 316 ? -2.912 28.141 -16.219 1 98.31 316 LYS B CA 1
ATOM 7042 C C . LYS B 1 316 ? -4.391 28.031 -15.859 1 98.31 316 LYS B C 1
ATOM 7044 O O . LYS B 1 316 ? -4.773 27.219 -15.016 1 98.31 316 LYS B O 1
ATOM 7049 N N . ALA B 1 317 ? -5.18 28.828 -16.594 1 97.5 317 ALA B N 1
ATOM 7050 C CA . ALA B 1 317 ? -6.621 28.844 -16.359 1 97.5 317 ALA B CA 1
ATOM 7051 C C . ALA B 1 317 ? -7.23 27.469 -16.562 1 97.5 317 ALA B C 1
ATOM 7053 O O . ALA B 1 317 ? -6.855 26.75 -17.5 1 97.5 317 ALA B O 1
ATOM 7054 N N . GLY B 1 318 ? -8.094 27.109 -15.617 1 94.06 318 GLY B N 1
ATOM 7055 C CA . GLY B 1 318 ? -8.836 25.875 -15.758 1 94.06 318 GLY B CA 1
ATOM 7056 C C . GLY B 1 318 ? -8.109 24.672 -15.188 1 94.06 318 GLY B C 1
ATOM 7057 O O . GLY B 1 318 ? -8.633 23.562 -15.203 1 94.06 318 GLY B O 1
ATOM 7058 N N . THR B 1 319 ? -6.953 24.828 -14.602 1 94.5 319 THR B N 1
ATOM 7059 C CA . THR B 1 319 ? -6.176 23.688 -14.125 1 94.5 319 THR B CA 1
ATOM 7060 C C . THR B 1 319 ? -6.203 23.609 -12.602 1 94.5 319 THR B C 1
ATOM 7062 O O . THR B 1 319 ? -5.562 22.75 -12.008 1 94.5 319 THR B O 1
ATOM 7065 N N . ASN B 1 320 ? -7.023 24.5 -11.961 1 91.75 320 ASN B N 1
ATOM 7066 C CA . ASN B 1 320 ? -7.059 24.594 -10.5 1 91.75 320 ASN B CA 1
ATOM 7067 C C . ASN B 1 320 ? -7.762 23.375 -9.891 1 91.75 320 ASN B C 1
ATOM 7069 O O . ASN B 1 320 ? -7.574 23.078 -8.711 1 91.75 320 ASN B O 1
ATOM 7073 N N . MET B 1 321 ? -8.516 22.656 -10.703 1 89.12 321 MET B N 1
ATOM 7074 C CA . MET B 1 321 ? -9.297 21.531 -10.18 1 89.12 321 MET B CA 1
ATOM 7075 C C . MET B 1 321 ? -8.734 20.203 -10.68 1 89.12 321 MET B C 1
ATOM 7077 O O . MET B 1 321 ? -9.414 19.172 -10.609 1 89.12 321 MET B O 1
ATOM 7081 N N . GLU B 1 322 ? -7.57 20.281 -11.25 1 91.06 322 GLU B N 1
ATOM 7082 C CA . GLU B 1 322 ? -6.863 19.094 -11.711 1 91.06 322 GLU B CA 1
ATOM 7083 C C . GLU B 1 322 ? -5.547 18.906 -10.961 1 91.06 322 GLU B C 1
ATOM 7085 O O . GLU B 1 322 ? -4.855 19.875 -10.656 1 91.06 322 GLU B O 1
ATOM 7090 N N . ARG B 1 323 ? -5.156 17.703 -10.773 1 91.06 323 ARG B N 1
ATOM 7091 C CA . ARG B 1 323 ? -4.016 17.359 -9.922 1 91.06 323 ARG B CA 1
ATOM 7092 C C . ARG B 1 323 ? -2.748 18.062 -10.414 1 91.06 323 ARG B C 1
ATOM 7094 O O . ARG B 1 323 ? -1.964 18.562 -9.609 1 91.06 323 ARG B O 1
ATOM 7101 N N . PRO B 1 324 ? -2.549 18.156 -11.742 1 93.75 324 PRO B N 1
ATOM 7102 C CA . PRO B 1 324 ? -1.288 18.766 -12.188 1 93.75 324 PRO B CA 1
ATOM 7103 C C . PRO B 1 324 ? -1.18 20.234 -11.828 1 93.75 324 PRO B C 1
ATOM 7105 O O . PRO B 1 324 ? -0.073 20.766 -11.656 1 93.75 324 PRO B O 1
ATOM 7108 N N . GLY B 1 325 ? -2.297 20.922 -11.82 1 95.19 325 GLY B N 1
ATOM 7109 C CA . GLY B 1 325 ? -2.287 22.344 -11.5 1 95.19 325 GLY B CA 1
ATOM 7110 C C . GLY B 1 325 ? -1.727 22.656 -10.125 1 95.19 325 GLY B C 1
ATOM 7111 O O . GLY B 1 325 ? -0.654 23.25 -10.008 1 95.19 325 GLY B O 1
ATOM 7112 N N . PRO B 1 326 ? -2.426 22.203 -9.023 1 95.56 326 PRO B N 1
ATOM 7113 C CA . PRO B 1 326 ? -1.91 22.422 -7.668 1 95.56 326 PRO B CA 1
ATOM 7114 C C . PRO B 1 326 ? -0.501 21.875 -7.477 1 95.56 326 PRO B C 1
ATOM 7116 O O . PRO B 1 326 ? 0.323 22.484 -6.797 1 95.56 326 PRO B O 1
ATOM 7119 N N . LEU B 1 327 ? -0.249 20.766 -8.062 1 96.88 327 LEU B N 1
ATOM 7120 C CA . LEU B 1 327 ? 1.088 20.188 -7.957 1 96.88 327 LEU B CA 1
ATOM 7121 C C . LEU B 1 327 ? 2.135 21.141 -8.531 1 96.88 327 LEU B C 1
ATOM 7123 O O . LEU B 1 327 ? 3.225 21.281 -7.973 1 96.88 327 LEU B O 1
ATOM 7127 N N . ALA B 1 328 ? 1.821 21.734 -9.664 1 97.5 328 ALA B N 1
ATOM 7128 C CA . ALA B 1 328 ? 2.738 22.688 -10.289 1 97.5 328 ALA B CA 1
ATOM 7129 C C . ALA B 1 328 ? 3.029 23.859 -9.359 1 97.5 328 ALA B C 1
ATOM 7131 O O . ALA B 1 328 ? 4.168 24.328 -9.273 1 97.5 328 ALA B O 1
ATOM 7132 N N . ALA B 1 329 ? 2.041 24.344 -8.688 1 97.75 329 ALA B N 1
ATOM 7133 C CA . ALA B 1 329 ? 2.205 25.438 -7.742 1 97.75 329 ALA B CA 1
ATOM 7134 C C . ALA B 1 329 ? 3.146 25.062 -6.602 1 97.75 329 ALA B C 1
ATOM 7136 O O . ALA B 1 329 ? 4.039 25.828 -6.238 1 97.75 329 ALA B O 1
ATOM 7137 N N . HIS B 1 330 ? 2.945 23.891 -6.051 1 98.12 330 HIS B N 1
ATOM 7138 C CA . HIS B 1 330 ? 3.789 23.422 -4.961 1 98.12 330 HIS B CA 1
ATOM 7139 C C . HIS B 1 330 ? 5.219 23.188 -5.438 1 98.12 330 HIS B C 1
ATOM 7141 O O . HIS B 1 330 ? 6.176 23.484 -4.715 1 98.12 330 HIS B O 1
ATOM 7147 N N . LYS B 1 331 ? 5.355 22.641 -6.645 1 98.44 331 LYS B N 1
ATOM 7148 C CA . LYS B 1 331 ? 6.688 22.422 -7.199 1 98.44 331 LYS B CA 1
ATOM 7149 C C . LYS B 1 331 ? 7.441 23.734 -7.359 1 98.44 331 LYS B C 1
ATOM 7151 O O . LYS B 1 331 ? 8.633 23.812 -7.051 1 98.44 331 LYS B O 1
ATOM 7156 N N . ALA B 1 332 ? 6.758 24.719 -7.879 1 98.75 332 ALA B N 1
ATOM 7157 C CA . ALA B 1 332 ? 7.379 26.031 -8.07 1 98.75 332 ALA B CA 1
ATOM 7158 C C . ALA B 1 332 ? 7.832 26.625 -6.734 1 98.75 332 ALA B C 1
ATOM 7160 O O . ALA B 1 332 ? 8.93 27.172 -6.633 1 98.75 332 ALA B O 1
ATOM 7161 N N . THR B 1 333 ? 7.02 26.531 -5.746 1 98.75 333 THR B N 1
ATOM 7162 C CA . THR B 1 333 ? 7.359 27.016 -4.414 1 98.75 333 THR B CA 1
ATOM 7163 C C . THR B 1 333 ? 8.523 26.234 -3.826 1 98.75 333 THR B C 1
ATOM 7165 O O . THR B 1 333 ? 9.422 26.812 -3.207 1 98.75 333 THR B O 1
ATOM 7168 N N . ASP B 1 334 ? 8.492 24.953 -4.023 1 98.75 334 ASP B N 1
ATOM 7169 C CA . ASP B 1 334 ? 9.539 24.125 -3.449 1 98.75 334 ASP B CA 1
ATOM 7170 C C . ASP B 1 334 ? 10.898 24.406 -4.094 1 98.75 334 ASP B C 1
ATOM 7172 O O . ASP B 1 334 ? 11.938 24.203 -3.473 1 98.75 334 ASP B O 1
ATOM 7176 N N . PHE B 1 335 ? 10.906 24.828 -5.301 1 98.69 335 PHE B N 1
ATOM 7177 C CA . PHE B 1 335 ? 12.148 25.266 -5.934 1 98.69 335 PHE B CA 1
ATOM 7178 C C . PHE B 1 335 ? 12.82 26.359 -5.113 1 98.69 335 PHE B C 1
ATOM 7180 O O . PHE B 1 335 ? 14.031 26.328 -4.891 1 98.69 335 PHE B O 1
ATOM 7187 N N . ILE B 1 336 ? 12.047 27.312 -4.719 1 98.75 336 ILE B N 1
ATOM 7188 C CA . ILE B 1 336 ? 12.539 28.406 -3.904 1 98.75 336 ILE B CA 1
ATOM 7189 C C . ILE B 1 336 ? 12.984 27.891 -2.541 1 98.75 336 ILE B C 1
ATOM 7191 O O . ILE B 1 336 ? 14.07 28.234 -2.064 1 98.75 336 ILE B O 1
ATOM 7195 N N . THR B 1 337 ? 12.156 27.047 -1.928 1 98.88 337 THR B N 1
ATOM 7196 C CA . THR B 1 337 ? 12.477 26.484 -0.626 1 98.88 337 THR B CA 1
ATOM 7197 C C . THR B 1 337 ? 13.773 25.672 -0.695 1 98.88 337 THR B C 1
ATOM 7199 O O . THR B 1 337 ? 14.578 25.703 0.241 1 98.88 337 THR B O 1
ATOM 7202 N N . GLN B 1 338 ? 13.93 24.938 -1.811 1 98.62 338 GLN B N 1
ATOM 7203 C CA . GLN B 1 338 ? 15.117 24.109 -1.968 1 98.62 338 GLN B CA 1
ATOM 7204 C C . GLN B 1 338 ? 16.391 24.953 -1.947 1 98.62 338 GLN B C 1
ATOM 7206 O O . GLN B 1 338 ? 17.406 24.547 -1.396 1 98.62 338 GLN B O 1
ATOM 7211 N N . GLU B 1 339 ? 16.344 26.109 -2.572 1 98.44 339 GLU B N 1
ATOM 7212 C CA . GLU B 1 339 ? 17.5 26.984 -2.523 1 98.44 339 GLU B CA 1
ATOM 7213 C C . GLU B 1 339 ? 17.797 27.438 -1.094 1 98.44 339 GLU B C 1
ATOM 7215 O O . GLU B 1 339 ? 18.969 27.547 -0.703 1 98.44 339 GLU B O 1
ATOM 7220 N N . ILE B 1 340 ? 16.812 27.719 -0.322 1 98.88 340 ILE B N 1
ATOM 7221 C CA . ILE B 1 340 ? 16.984 28.094 1.078 1 98.88 340 ILE B CA 1
ATOM 7222 C C . ILE B 1 340 ? 17.547 26.922 1.863 1 98.88 340 ILE B C 1
ATOM 7224 O O . ILE B 1 340 ? 18.406 27.094 2.727 1 98.88 340 ILE B O 1
ATOM 7228 N N . ARG B 1 341 ? 17.016 25.656 1.577 1 98.75 341 ARG B N 1
ATOM 7229 C CA . ARG B 1 341 ? 17.562 24.469 2.207 1 98.75 341 ARG B CA 1
ATOM 7230 C C . ARG B 1 341 ? 19.062 24.344 1.971 1 98.75 341 ARG B C 1
ATOM 7232 O O . ARG B 1 341 ? 19.812 24 2.881 1 98.75 341 ARG B O 1
ATOM 7239 N N . GLU B 1 342 ? 19.469 24.641 0.722 1 98.38 342 GLU B N 1
ATOM 7240 C CA . GLU B 1 342 ? 20.891 24.562 0.403 1 98.38 342 GLU B CA 1
ATOM 7241 C C . GLU B 1 342 ? 21.703 25.547 1.229 1 98.38 342 GLU B C 1
ATOM 7243 O O . GLU B 1 342 ? 22.828 25.234 1.657 1 98.38 342 GLU B O 1
ATOM 7248 N N . ALA B 1 343 ? 21.188 26.703 1.408 1 98.69 343 ALA B N 1
ATOM 7249 C CA . ALA B 1 343 ? 21.844 27.688 2.268 1 98.69 343 ALA B CA 1
ATOM 7250 C C . ALA B 1 343 ? 21.891 27.203 3.715 1 98.69 343 ALA B C 1
ATOM 7252 O O . ALA B 1 343 ? 22.891 27.391 4.406 1 98.69 343 ALA B O 1
ATOM 7253 N N . LEU B 1 344 ? 20.828 26.625 4.152 1 98.75 344 LEU B N 1
ATOM 7254 C CA . LEU B 1 344 ? 20.719 26.109 5.516 1 98.75 344 LEU B CA 1
ATOM 7255 C C . LEU B 1 344 ? 21.75 25.016 5.77 1 98.75 344 LEU B C 1
ATOM 7257 O O . LEU B 1 344 ? 22.328 24.938 6.859 1 98.75 344 LEU B O 1
ATOM 7261 N N . LYS B 1 345 ? 21.984 24.188 4.797 1 97.88 345 LYS B N 1
ATOM 7262 C CA . LYS B 1 345 ? 22.953 23.094 4.902 1 97.88 345 LYS B CA 1
ATOM 7263 C C . LYS B 1 345 ? 24.359 23.625 5.176 1 97.88 345 LYS B C 1
ATOM 7265 O O . LYS B 1 345 ? 25.203 22.906 5.73 1 97.88 345 LYS B O 1
ATOM 7270 N N . LYS B 1 346 ? 24.641 24.812 4.824 1 97.06 346 LYS B N 1
ATOM 7271 C CA . LYS B 1 346 ? 25.984 25.375 4.891 1 97.06 346 LYS B CA 1
ATOM 7272 C C . LYS B 1 346 ? 26.25 26.031 6.238 1 97.06 346 LYS B C 1
ATOM 7274 O O . LYS B 1 346 ? 27.391 26.375 6.566 1 97.06 346 LYS B O 1
ATOM 7279 N N . LEU B 1 347 ? 25.25 26.188 7.031 1 98 347 LEU B N 1
ATOM 7280 C CA . LEU B 1 347 ? 25.422 26.875 8.312 1 98 347 LEU B CA 1
ATOM 7281 C C . LEU B 1 347 ? 26.266 26.031 9.266 1 98 347 LEU B C 1
ATOM 7283 O O . LEU B 1 347 ? 26.188 24.797 9.258 1 98 347 LEU B O 1
ATOM 7287 N N . ASP B 1 348 ? 26.984 26.656 10.125 1 96.81 348 ASP B N 1
ATOM 7288 C CA . ASP B 1 348 ? 27.812 26 11.133 1 96.81 348 ASP B CA 1
ATOM 7289 C C . ASP B 1 348 ? 26.969 25.547 12.32 1 96.81 348 ASP B C 1
ATOM 7291 O O . ASP B 1 348 ? 26.031 26.25 12.719 1 96.81 348 ASP B O 1
ATOM 7295 N N . ASP B 1 349 ? 27.406 24.547 13 1 96.06 349 ASP B N 1
ATOM 7296 C CA . ASP B 1 349 ? 26.672 24 14.133 1 96.06 349 ASP B CA 1
ATOM 7297 C C . ASP B 1 349 ? 26.688 24.953 15.32 1 96.06 349 ASP B C 1
ATOM 7299 O O . ASP B 1 349 ? 25.859 24.844 16.234 1 96.06 349 ASP B O 1
ATOM 7303 N N . SER B 1 350 ? 27.625 25.828 15.266 1 96.94 350 SER B N 1
ATOM 7304 C CA . SER B 1 350 ? 27.703 26.812 16.328 1 96.94 350 SER B CA 1
ATOM 7305 C C . SER B 1 350 ? 26.484 27.734 16.312 1 96.94 350 SER B C 1
ATOM 7307 O O . SER B 1 350 ? 26.203 28.422 17.297 1 96.94 350 SER B O 1
ATOM 7309 N N . GLU B 1 351 ? 25.75 27.781 15.234 1 97.19 351 GLU B N 1
ATOM 7310 C CA . GLU B 1 351 ? 24.594 28.672 15.094 1 97.19 351 GLU B CA 1
ATOM 7311 C C . GLU B 1 351 ? 23.312 27.969 15.562 1 97.19 351 GLU B C 1
ATOM 7313 O O . GLU B 1 351 ? 22.234 28.578 15.562 1 97.19 351 GLU B O 1
ATOM 7318 N N . VAL B 1 352 ? 23.469 26.766 16.031 1 98.06 352 VAL B N 1
ATOM 7319 C CA . VAL B 1 352 ? 22.328 26.031 16.562 1 98.06 352 VAL B CA 1
ATOM 7320 C C . VAL B 1 352 ? 21.875 26.656 17.891 1 98.06 352 VAL B C 1
ATOM 7322 O O . VAL B 1 352 ? 22.703 26.891 18.781 1 98.06 352 VAL B O 1
ATOM 7325 N N . VAL B 1 353 ? 20.641 26.906 18.016 1 98.31 353 VAL B N 1
ATOM 7326 C CA . VAL B 1 353 ? 20.172 27.562 19.234 1 98.31 353 VAL B CA 1
ATOM 7327 C C . VAL B 1 353 ? 19.469 26.547 20.141 1 98.31 353 VAL B C 1
ATOM 7329 O O . VAL B 1 353 ? 19.328 26.766 21.344 1 98.31 353 VAL B O 1
ATOM 7332 N N . GLU B 1 354 ? 18.938 25.547 19.578 1 97.62 354 GLU B N 1
ATOM 7333 C CA . GLU B 1 354 ? 18.266 24.484 20.312 1 97.62 354 GLU B CA 1
ATOM 7334 C C . GLU B 1 354 ? 18.391 23.141 19.594 1 97.62 354 GLU B C 1
ATOM 7336 O O . GLU B 1 354 ? 18.359 23.109 18.359 1 97.62 354 GLU B O 1
ATOM 7341 N N . THR B 1 355 ? 18.594 22.109 20.344 1 97.94 355 THR B N 1
ATOM 7342 C CA . THR B 1 355 ? 18.562 20.75 19.797 1 97.94 355 THR B CA 1
ATOM 7343 C C . THR B 1 355 ? 17.438 19.938 20.422 1 97.94 355 THR B C 1
ATOM 7345 O O . THR B 1 355 ? 17.391 19.766 21.641 1 97.94 355 THR B O 1
ATOM 7348 N N . GLU B 1 356 ? 16.531 19.594 19.594 1 97.75 356 GLU B N 1
ATOM 7349 C CA . GLU B 1 356 ? 15.414 18.75 20 1 97.75 356 GLU B CA 1
ATOM 7350 C C . GLU B 1 356 ? 15.688 17.281 19.703 1 97.75 356 GLU B C 1
ATOM 7352 O O . GLU B 1 356 ? 16 16.922 18.562 1 97.75 356 GLU B O 1
ATOM 7357 N N . GLU B 1 357 ? 15.547 16.453 20.703 1 97.62 357 GLU B N 1
ATOM 7358 C CA . GLU B 1 357 ? 15.719 15.016 20.531 1 97.62 357 GLU B CA 1
ATOM 7359 C C . GLU B 1 357 ? 14.375 14.281 20.578 1 97.62 357 GLU B C 1
ATOM 7361 O O . GLU B 1 357 ? 13.656 14.375 21.578 1 97.62 357 GLU B O 1
ATOM 7366 N N . LEU B 1 358 ? 14.031 13.664 19.516 1 97.69 358 LEU B N 1
ATOM 7367 C CA . LEU B 1 358 ? 12.852 12.812 19.469 1 97.69 358 LEU B CA 1
ATOM 7368 C C . LEU B 1 358 ? 13.242 11.336 19.5 1 97.69 358 LEU B C 1
ATOM 7370 O O . LEU B 1 358 ? 14.18 10.922 18.828 1 97.69 358 LEU B O 1
ATOM 7374 N N . ALA B 1 359 ? 12.594 10.609 20.328 1 97.06 359 ALA B N 1
ATOM 7375 C CA . ALA B 1 359 ? 12.844 9.18 20.484 1 97.06 359 ALA B CA 1
ATOM 7376 C C . ALA B 1 359 ? 11.555 8.375 20.391 1 97.06 359 ALA B C 1
ATOM 7378 O O . ALA B 1 359 ? 10.531 8.766 20.953 1 97.06 359 ALA B O 1
ATOM 7379 N N . GLN B 1 360 ? 11.57 7.391 19.609 1 97.12 360 GLN B N 1
ATOM 7380 C CA . GLN B 1 360 ? 10.445 6.465 19.547 1 97.12 360 GLN B CA 1
ATOM 7381 C C . GLN B 1 360 ? 10.719 5.215 20.391 1 97.12 360 GLN B C 1
ATOM 7383 O O . GLN B 1 360 ? 11.711 4.512 20.156 1 97.12 360 GLN B O 1
ATOM 7388 N N . TYR B 1 361 ? 9.844 4.969 21.297 1 97 361 TYR B N 1
ATOM 7389 C CA . TYR B 1 361 ? 9.938 3.777 22.125 1 97 361 TYR B CA 1
ATOM 7390 C C . TYR B 1 361 ? 8.82 2.797 21.797 1 97 361 TYR B C 1
ATOM 7392 O O . TYR B 1 361 ? 7.68 3.203 21.547 1 97 361 TYR B O 1
ATOM 7400 N N . ARG B 1 362 ? 9.156 1.533 21.734 1 97 362 ARG B N 1
ATOM 7401 C CA . ARG B 1 362 ? 8.188 0.446 21.828 1 97 362 ARG B CA 1
ATOM 7402 C C . ARG B 1 362 ? 8.109 -0.094 23.25 1 97 362 ARG B C 1
ATOM 7404 O O . ARG B 1 362 ? 9.102 -0.078 23.984 1 97 362 ARG B O 1
ATOM 7411 N N . ARG B 1 363 ? 6.934 -0.518 23.625 1 97.06 363 ARG B N 1
ATOM 7412 C CA . ARG B 1 363 ? 6.711 -0.906 25.016 1 97.06 363 ARG B CA 1
ATOM 7413 C C . ARG B 1 363 ? 6.059 -2.281 25.109 1 97.06 363 ARG B C 1
ATOM 7415 O O . ARG B 1 363 ? 4.848 -2.387 25.328 1 97.06 363 ARG B O 1
ATOM 7422 N N . PRO B 1 364 ? 6.914 -3.312 25.094 1 92.19 364 PRO B N 1
ATOM 7423 C CA . PRO B 1 364 ? 6.352 -4.66 25.203 1 92.19 364 PRO B CA 1
ATOM 7424 C C . PRO B 1 364 ? 5.504 -4.848 26.453 1 92.19 364 PRO B C 1
ATOM 7426 O O . PRO B 1 364 ? 5.895 -4.402 27.547 1 92.19 364 PRO B O 1
ATOM 7429 N N . GLY B 1 365 ? 4.34 -5.41 26.266 1 92.75 365 GLY B N 1
ATOM 7430 C CA . GLY B 1 365 ? 3.463 -5.676 27.391 1 92.75 365 GLY B CA 1
ATOM 7431 C C . GLY B 1 365 ? 2.408 -4.605 27.594 1 92.75 365 GLY B C 1
ATOM 7432 O O . GLY B 1 365 ? 1.413 -4.828 28.281 1 92.75 365 GLY B O 1
ATOM 7433 N N . LYS B 1 366 ? 2.676 -3.398 27.062 1 97.06 366 LYS B N 1
ATOM 7434 C CA . LYS B 1 366 ? 1.66 -2.352 27.109 1 97.06 366 LYS B CA 1
ATOM 7435 C C . LYS B 1 366 ? 0.648 -2.529 25.969 1 97.06 366 LYS B C 1
ATOM 7437 O O . LYS B 1 366 ? 0.836 -3.369 25.094 1 97.06 366 LYS B O 1
ATOM 7442 N N . LYS B 1 367 ? -0.451 -1.783 26.109 1 98.25 367 LYS B N 1
ATOM 7443 C CA . LYS B 1 367 ? -1.492 -1.896 25.094 1 98.25 367 LYS B CA 1
ATOM 7444 C C . LYS B 1 367 ? -0.998 -1.386 23.734 1 98.25 367 LYS B C 1
ATOM 7446 O O . LYS B 1 367 ? -0.681 -0.203 23.594 1 98.25 367 LYS B O 1
ATOM 7451 N N . LYS B 1 368 ? -0.878 -2.301 22.859 1 98.5 368 LYS B N 1
ATOM 7452 C CA . LYS B 1 368 ? -0.417 -1.957 21.516 1 98.5 368 LYS B CA 1
ATOM 7453 C C . LYS B 1 368 ? -1.509 -1.24 20.719 1 98.5 368 LYS B C 1
ATOM 7455 O O . LYS B 1 368 ? -2.646 -1.709 20.656 1 98.5 368 LYS B O 1
ATOM 7460 N N . VAL B 1 369 ? -1.179 -0.067 20.109 1 98.88 369 VAL B N 1
ATOM 7461 C CA . VAL B 1 369 ? -2.18 0.717 19.406 1 98.88 369 VAL B CA 1
ATOM 7462 C C . VAL B 1 369 ? -1.616 1.169 18.062 1 98.88 369 VAL B C 1
ATOM 7464 O O . VAL B 1 369 ? -0.406 1.107 17.828 1 98.88 369 VAL B O 1
ATOM 7467 N N . VAL B 1 370 ? -2.486 1.554 17.109 1 98.94 370 VAL B N 1
ATOM 7468 C CA . VAL B 1 370 ? -2.09 2.062 15.805 1 98.94 370 VAL B CA 1
ATOM 7469 C C . VAL B 1 370 ? -2.883 3.326 15.484 1 98.94 370 VAL B C 1
ATOM 7471 O O . VAL B 1 370 ? -4.027 3.477 15.914 1 98.94 370 VAL B O 1
ATOM 7474 N N . ILE B 1 371 ? -2.266 4.266 14.867 1 98.94 371 ILE B N 1
ATOM 7475 C CA . ILE B 1 371 ? -2.932 5.457 14.344 1 98.94 371 ILE B CA 1
ATOM 7476 C C . ILE B 1 371 ? -3.156 5.305 12.836 1 98.94 371 ILE B C 1
ATOM 7478 O O . ILE B 1 371 ? -2.217 5.027 12.086 1 98.94 371 ILE B O 1
ATOM 7482 N N . ILE B 1 372 ? -4.379 5.43 12.461 1 98.94 372 ILE B N 1
ATOM 7483 C CA . ILE B 1 372 ? -4.754 5.406 11.047 1 98.94 372 ILE B CA 1
ATOM 7484 C C . ILE B 1 372 ? -5.199 6.801 10.609 1 98.94 372 ILE B C 1
ATOM 7486 O O . ILE B 1 372 ? -6.168 7.344 11.141 1 98.94 372 ILE B O 1
ATOM 7490 N N . LYS B 1 373 ? -4.488 7.352 9.672 1 98.69 373 LYS B N 1
ATOM 7491 C CA . LYS B 1 373 ? -4.816 8.68 9.172 1 98.69 373 LYS B CA 1
ATOM 7492 C C . LYS B 1 373 ? -5.379 8.609 7.754 1 98.69 373 LYS B C 1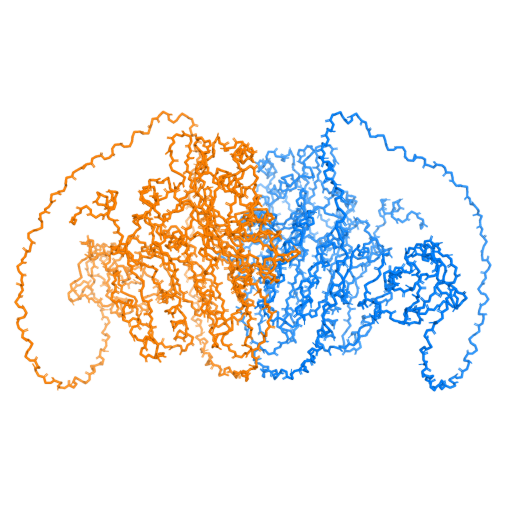
ATOM 7494 O O . LYS B 1 373 ? -4.652 8.305 6.805 1 98.69 373 LYS B O 1
ATOM 7499 N N . GLU B 1 374 ? -6.664 8.859 7.625 1 98 374 GLU B N 1
ATOM 7500 C CA . GLU B 1 374 ? -7.258 9.016 6.301 1 98 374 GLU B CA 1
ATOM 7501 C C . GLU B 1 374 ? -6.926 10.375 5.703 1 98 374 GLU B C 1
ATOM 7503 O O . GLU B 1 374 ? -7.258 11.414 6.281 1 98 374 GLU B O 1
ATOM 7508 N N . ILE B 1 375 ? -6.277 10.352 4.617 1 96.88 375 ILE B N 1
ATOM 7509 C CA . ILE B 1 375 ? -5.875 11.586 3.955 1 96.88 375 ILE B CA 1
ATOM 7510 C C . ILE B 1 375 ? -6.613 11.727 2.625 1 96.88 375 ILE B C 1
ATOM 7512 O O . ILE B 1 375 ? -7.145 10.742 2.1 1 96.88 375 ILE B O 1
ATOM 7516 N N . MET B 1 376 ? -6.652 12.93 2.125 1 92.88 376 MET B N 1
ATOM 7517 C CA . MET B 1 376 ? -7.344 13.164 0.863 1 92.88 376 MET B CA 1
ATOM 7518 C C . MET B 1 376 ? -6.668 12.414 -0.279 1 92.88 376 MET B C 1
ATOM 7520 O O . MET B 1 376 ? -5.438 12.328 -0.328 1 92.88 376 MET B O 1
ATOM 7524 N N . GLY B 1 377 ? -7.465 11.82 -1.202 1 91.56 377 GLY B N 1
ATOM 7525 C CA . GLY B 1 377 ? -6.953 11.039 -2.318 1 91.56 377 GLY B CA 1
ATOM 7526 C C . GLY B 1 377 ? -7.949 10.891 -3.451 1 91.56 377 GLY B C 1
ATOM 7527 O O . GLY B 1 377 ? -7.914 9.906 -4.191 1 91.56 377 GLY B O 1
ATOM 7528 N N . GLN B 1 378 ? -8.883 11.781 -3.598 1 85.5 378 GLN B N 1
ATOM 7529 C CA . GLN B 1 378 ? -9.953 11.68 -4.582 1 85.5 378 GLN B CA 1
ATOM 7530 C C . GLN B 1 378 ? -9.438 11.969 -5.988 1 85.5 378 GLN B C 1
ATOM 7532 O O . GLN B 1 378 ? -10.109 11.656 -6.977 1 85.5 378 GLN B O 1
ATOM 7537 N N . GLY B 1 379 ? -8.234 12.453 -5.973 1 79.25 379 GLY B N 1
ATOM 7538 C CA . GLY B 1 379 ? -7.805 12.961 -7.266 1 79.25 379 GLY B CA 1
ATOM 7539 C C . GLY B 1 379 ? -8.359 14.344 -7.578 1 79.25 379 GLY B C 1
ATOM 7540 O O . GLY B 1 379 ? -8.602 15.141 -6.672 1 79.25 379 GLY B O 1
ATOM 7541 N N . ALA B 1 380 ? -8.43 14.688 -8.742 1 76 380 ALA B N 1
ATOM 7542 C CA . ALA B 1 380 ? -8.68 16.078 -9.117 1 76 380 ALA B CA 1
ATOM 7543 C C . ALA B 1 380 ? -7.613 17 -8.539 1 76 380 ALA B C 1
ATOM 7545 O O . ALA B 1 380 ? -6.43 16.859 -8.844 1 76 380 ALA B O 1
ATOM 7546 N N . MET B 1 381 ? -8.047 17.734 -7.512 1 81.25 381 MET B N 1
ATOM 7547 C CA . MET B 1 381 ? -7.059 18.672 -6.984 1 81.25 381 MET B CA 1
ATOM 7548 C C . MET B 1 381 ? -6.527 18.203 -5.637 1 81.25 381 MET B C 1
ATOM 7550 O O . MET B 1 381 ? -5.629 18.828 -5.066 1 81.25 381 MET B O 1
ATOM 7554 N N . HIS B 1 382 ? -7.008 17.109 -5.148 1 86.69 382 HIS B N 1
ATOM 7555 C CA . HIS B 1 382 ? -6.621 16.641 -3.826 1 86.69 382 HIS B CA 1
ATOM 7556 C C . HIS B 1 382 ? -5.586 15.516 -3.924 1 86.69 382 HIS B C 1
ATOM 7558 O O . HIS B 1 382 ? -5.816 14.516 -4.602 1 86.69 382 HIS B O 1
ATOM 7564 N N . ASP B 1 383 ? -4.527 15.703 -3.238 1 92.25 383 ASP B N 1
ATOM 7565 C CA . ASP B 1 383 ? -3.52 14.648 -3.129 1 92.25 383 ASP B CA 1
ATOM 7566 C C . ASP B 1 383 ? -2.551 14.938 -1.984 1 92.25 383 ASP B C 1
ATOM 7568 O O . ASP B 1 383 ? -2.785 15.844 -1.177 1 92.25 383 ASP B O 1
ATOM 7572 N N . ASN B 1 384 ? -1.604 14.109 -1.748 1 96.69 384 ASN B N 1
ATOM 7573 C CA . ASN B 1 384 ? -0.501 14.25 -0.804 1 96.69 384 ASN B CA 1
ATOM 7574 C C . ASN B 1 384 ? 0.768 13.57 -1.314 1 96.69 384 ASN B C 1
ATOM 7576 O O . ASN B 1 384 ? 0.703 12.508 -1.928 1 96.69 384 ASN B O 1
ATOM 7580 N N . LEU B 1 385 ? 1.814 14.242 -1.131 1 98 385 LEU B N 1
ATOM 7581 C CA . LEU B 1 385 ? 3.102 13.633 -1.44 1 98 385 LEU B CA 1
ATOM 7582 C C . LEU B 1 385 ? 3.701 12.969 -0.205 1 98 385 LEU B C 1
ATOM 7584 O O . LEU B 1 385 ? 3.775 13.586 0.861 1 98 385 LEU B O 1
ATOM 7588 N N . ILE B 1 386 ? 4.113 11.695 -0.352 1 98.62 386 ILE B N 1
ATOM 7589 C CA . ILE B 1 386 ? 4.531 10.906 0.8 1 98.62 386 ILE B CA 1
ATOM 7590 C C . ILE B 1 386 ? 6.031 10.625 0.723 1 98.62 386 ILE B C 1
ATOM 7592 O O . ILE B 1 386 ? 6.512 10.055 -0.259 1 98.62 386 ILE B O 1
ATOM 7596 N N . LEU B 1 387 ? 6.754 11.055 1.738 1 98.62 387 LEU B N 1
ATOM 7597 C CA . LEU B 1 387 ? 8.141 10.734 2.061 1 98.62 387 LEU B CA 1
ATOM 7598 C C . LEU B 1 387 ? 9.094 11.312 1.016 1 98.62 387 LEU B C 1
ATOM 7600 O O . LEU B 1 387 ? 9.812 10.562 0.345 1 98.62 387 LEU B O 1
ATOM 7604 N N . PRO B 1 388 ? 9.211 12.586 0.933 1 98.19 388 PRO B N 1
ATOM 7605 C CA . PRO B 1 388 ? 10.227 13.242 0.108 1 98.19 388 PRO B CA 1
ATOM 7606 C C . PRO B 1 388 ? 11.641 13.07 0.667 1 98.19 388 PRO B C 1
ATOM 7608 O O . PRO B 1 388 ? 11.805 12.586 1.79 1 98.19 388 PRO B O 1
ATOM 7611 N N . VAL B 1 389 ? 12.578 13.461 -0.112 1 97.12 389 VAL B N 1
ATOM 7612 C CA . VAL B 1 389 ? 13.977 13.383 0.309 1 97.12 389 VAL B CA 1
ATOM 7613 C C . VAL B 1 389 ? 14.234 14.406 1.412 1 97.12 389 VAL B C 1
ATOM 7615 O O . VAL B 1 389 ? 14.93 14.109 2.391 1 97.12 389 VAL B O 1
ATOM 7618 N N . GLU B 1 390 ? 13.688 15.602 1.23 1 98.5 390 GLU B N 1
ATOM 7619 C CA . GLU B 1 390 ? 13.766 16.656 2.236 1 98.5 390 GLU B CA 1
ATOM 7620 C C . GLU B 1 390 ? 12.43 16.812 2.965 1 98.5 390 GLU B C 1
ATOM 7622 O O . GLU B 1 390 ? 11.367 16.594 2.381 1 98.5 390 GLU B O 1
ATOM 7627 N N . PRO B 1 391 ? 12.516 17.188 4.211 1 98.81 391 PRO B N 1
ATOM 7628 C CA . PRO B 1 391 ? 11.25 17.391 4.93 1 98.81 391 PRO B CA 1
ATOM 7629 C C . PRO B 1 391 ? 10.273 18.281 4.168 1 98.81 391 PRO B C 1
ATOM 7631 O O . PRO B 1 391 ? 10.602 19.422 3.842 1 98.81 391 PRO B O 1
ATOM 7634 N N . VAL B 1 392 ? 9.125 17.734 3.857 1 98.81 392 VAL B N 1
ATOM 7635 C CA . VAL B 1 392 ? 8.016 18.422 3.197 1 98.81 392 VAL B CA 1
ATOM 7636 C C . VAL B 1 392 ? 8.453 18.906 1.815 1 98.81 392 VAL B C 1
ATOM 7638 O O . VAL B 1 392 ? 7.965 19.922 1.323 1 98.81 392 VAL B O 1
ATOM 7641 N N . GLY B 1 393 ? 9.43 18.281 1.202 1 98.62 393 GLY B N 1
ATOM 7642 C CA . GLY B 1 393 ? 9.828 18.547 -0.17 1 98.62 393 GLY B CA 1
ATOM 7643 C C . GLY B 1 393 ? 8.961 17.844 -1.195 1 98.62 393 GLY B C 1
ATOM 7644 O O . GLY B 1 393 ? 7.969 17.203 -0.84 1 98.62 393 GLY B O 1
ATOM 7645 N N . VAL B 1 394 ? 9.336 18.062 -2.453 1 98.12 394 VAL B N 1
ATOM 7646 C CA . VAL B 1 394 ? 8.602 17.422 -3.543 1 98.12 394 VAL B CA 1
ATOM 7647 C C . VAL B 1 394 ? 9.438 16.281 -4.129 1 98.12 394 VAL B C 1
ATOM 7649 O O . VAL B 1 394 ? 8.906 15.211 -4.441 1 98.12 394 VAL B O 1
ATOM 7652 N N . ILE B 1 395 ? 10.727 16.484 -4.168 1 96.25 395 ILE B N 1
ATOM 7653 C CA . ILE B 1 395 ? 11.633 15.523 -4.793 1 96.25 395 ILE B CA 1
ATOM 7654 C C . ILE B 1 395 ? 11.633 14.219 -4.004 1 96.25 395 ILE B C 1
ATOM 7656 O O . ILE B 1 395 ? 11.742 14.227 -2.775 1 96.25 395 ILE B O 1
ATOM 7660 N N . GLY B 1 396 ? 11.453 13.102 -4.707 1 95.75 396 GLY B N 1
ATOM 7661 C CA . GLY B 1 396 ? 11.523 11.781 -4.098 1 95.75 396 GLY B CA 1
ATOM 7662 C C . GLY B 1 396 ? 10.195 11.312 -3.539 1 95.75 396 GLY B C 1
ATOM 7663 O O . GLY B 1 396 ? 10.016 10.125 -3.27 1 95.75 396 GLY B O 1
ATOM 7664 N N . ALA B 1 397 ? 9.297 12.203 -3.324 1 97.62 397 ALA B N 1
ATOM 7665 C CA . ALA B 1 397 ? 7.992 11.859 -2.758 1 97.62 397 ALA B CA 1
ATOM 7666 C C . ALA B 1 397 ? 7.117 11.148 -3.787 1 97.62 397 ALA B C 1
ATOM 7668 O O . ALA B 1 397 ? 7.32 11.297 -4.996 1 97.62 397 ALA B O 1
ATOM 7669 N N . LYS B 1 398 ? 6.203 10.352 -3.277 1 97.5 398 LYS B N 1
ATOM 7670 C CA . LYS B 1 398 ? 5.211 9.727 -4.141 1 97.5 398 LYS B CA 1
ATOM 7671 C C . LYS B 1 398 ? 3.805 10.227 -3.814 1 97.5 398 LYS B C 1
ATOM 7673 O O . LYS B 1 398 ? 3.41 10.266 -2.648 1 97.5 398 LYS B O 1
ATOM 7678 N N . PRO B 1 399 ? 3.094 10.641 -4.879 1 96.88 399 PRO B N 1
ATOM 7679 C CA . PRO B 1 399 ? 1.702 11.023 -4.629 1 96.88 399 PRO B CA 1
ATOM 7680 C C . PRO B 1 399 ? 0.852 9.859 -4.133 1 96.88 399 PRO B C 1
ATOM 7682 O O . PRO B 1 399 ? 0.955 8.742 -4.66 1 96.88 399 PRO B O 1
ATOM 7685 N N . ASN B 1 400 ? 0.073 10.117 -3.137 1 97.19 400 ASN B N 1
ATOM 7686 C CA . ASN B 1 400 ? -0.8 9.117 -2.539 1 97.19 400 ASN B CA 1
ATOM 7687 C C . ASN B 1 400 ? -1.688 8.453 -3.586 1 97.19 400 ASN B C 1
ATOM 7689 O O . ASN B 1 400 ? -1.883 7.234 -3.559 1 97.19 400 ASN B O 1
ATOM 7693 N N . VAL B 1 401 ? -2.24 9.219 -4.523 1 96.25 401 VAL B N 1
ATOM 7694 C CA . VAL B 1 401 ? -3.127 8.703 -5.562 1 96.25 401 VAL B CA 1
ATOM 7695 C C . VAL B 1 401 ? -2.365 7.727 -6.453 1 96.25 401 VAL B C 1
ATOM 7697 O O . VAL B 1 401 ? -2.92 6.715 -6.891 1 96.25 401 VAL B O 1
ATOM 7700 N N . ASP B 1 402 ? -1.113 7.996 -6.707 1 95.31 402 ASP B N 1
ATOM 7701 C CA . ASP B 1 402 ? -0.297 7.125 -7.547 1 95.31 402 ASP B CA 1
ATOM 7702 C C . ASP B 1 402 ? 0.09 5.852 -6.805 1 95.31 402 ASP B C 1
ATOM 7704 O O . ASP B 1 402 ? 0.547 4.883 -7.414 1 95.31 402 ASP B O 1
ATOM 7708 N N . LEU B 1 403 ? -0.069 5.852 -5.551 1 97.69 403 LEU B N 1
ATOM 7709 C CA . LEU B 1 403 ? 0.132 4.648 -4.75 1 97.69 403 LEU B CA 1
ATOM 7710 C C . LEU B 1 403 ? -1.167 3.863 -4.613 1 97.69 403 LEU B C 1
ATOM 7712 O O . LEU B 1 403 ? -1.253 2.934 -3.811 1 97.69 403 LEU B O 1
ATOM 7716 N N . GLY B 1 404 ? -2.166 4.266 -5.324 1 96.75 404 GLY B N 1
ATOM 7717 C CA . GLY B 1 404 ? -3.439 3.561 -5.34 1 96.75 404 GLY B CA 1
ATOM 7718 C C . GLY B 1 404 ? -4.301 3.865 -4.129 1 96.75 404 GLY B C 1
ATOM 7719 O O . GLY B 1 404 ? -5.324 3.211 -3.908 1 96.75 404 GLY B O 1
ATOM 7720 N N . ASN B 1 405 ? -3.875 4.809 -3.281 1 97.94 405 ASN B N 1
ATOM 7721 C CA . ASN B 1 405 ? -4.574 5.18 -2.053 1 97.94 405 ASN B CA 1
ATOM 7722 C C . ASN B 1 405 ? -4.52 4.059 -1.019 1 97.94 405 ASN B C 1
ATOM 7724 O O . ASN B 1 405 ? -5.172 4.141 0.025 1 97.94 405 ASN B O 1
ATOM 7728 N N . VAL B 1 406 ? -3.795 2.975 -1.312 1 98.62 406 VAL B N 1
ATOM 7729 C CA . VAL B 1 406 ? -3.734 1.86 -0.372 1 98.62 406 VAL B CA 1
ATOM 7730 C C . VAL B 1 406 ? -2.902 2.254 0.846 1 98.62 406 VAL B C 1
ATOM 7732 O O . VAL B 1 406 ? -2.135 3.219 0.796 1 98.62 406 VAL B O 1
ATOM 7735 N N . PRO B 1 407 ? -3.057 1.528 1.938 1 98.75 407 PRO B N 1
ATOM 7736 C CA . PRO B 1 407 ? -2.389 1.916 3.184 1 98.75 407 PRO B CA 1
ATOM 7737 C C . PRO B 1 407 ? -0.867 1.892 3.068 1 98.75 407 PRO B C 1
ATOM 7739 O O . PRO B 1 407 ? -0.3 0.941 2.523 1 98.75 407 PRO B O 1
ATOM 7742 N N . VAL B 1 408 ? -0.251 2.896 3.543 1 98.75 408 VAL B N 1
ATOM 7743 C CA . VAL B 1 408 ? 1.198 3.01 3.66 1 98.75 408 VAL B CA 1
ATOM 7744 C C . VAL B 1 408 ? 1.582 3.279 5.113 1 98.75 408 VAL B C 1
ATOM 7746 O O . VAL B 1 408 ? 1.039 4.188 5.746 1 98.75 408 VAL B O 1
ATOM 7749 N N . VAL B 1 409 ? 2.523 2.514 5.633 1 98.88 409 VAL B N 1
ATOM 7750 C CA . VAL B 1 409 ? 2.9 2.633 7.035 1 98.88 409 VAL B CA 1
ATOM 7751 C C . VAL B 1 409 ? 4.121 3.543 7.168 1 98.88 409 VAL B C 1
ATOM 7753 O O . VAL B 1 409 ? 5.109 3.371 6.453 1 98.88 409 VAL B O 1
ATOM 7756 N N . LEU B 1 410 ? 4.016 4.52 7.992 1 98.81 410 LEU B N 1
ATOM 7757 C CA . LEU B 1 410 ? 5.137 5.355 8.406 1 98.81 410 LEU B CA 1
ATOM 7758 C C . LEU B 1 410 ? 5.441 5.168 9.883 1 98.81 410 LEU B C 1
ATOM 7760 O O . LEU B 1 410 ? 4.555 4.812 10.664 1 98.81 410 LEU B O 1
ATOM 7764 N N . SER B 1 411 ? 6.695 5.391 10.273 1 98.38 411 SER B N 1
ATOM 7765 C CA . SER B 1 411 ? 6.98 5.562 11.688 1 98.38 411 SER B CA 1
ATOM 7766 C C . SER B 1 411 ? 6.477 6.91 12.195 1 98.38 411 SER B C 1
ATOM 7768 O O . SER B 1 411 ? 6.328 7.855 11.422 1 98.38 411 SER B O 1
ATOM 7770 N N . PRO B 1 412 ? 6.234 6.984 13.477 1 98.56 412 PRO B N 1
ATOM 7771 C CA . PRO B 1 412 ? 5.875 8.289 14.039 1 98.56 412 PRO B CA 1
ATOM 7772 C C . PRO B 1 412 ? 6.91 9.367 13.734 1 98.56 412 PRO B C 1
ATOM 7774 O O . PRO B 1 412 ? 6.551 10.523 13.477 1 98.56 412 PRO B O 1
ATOM 7777 N N . LEU B 1 413 ? 8.141 9.008 13.703 1 98.81 413 LEU B N 1
ATOM 7778 C CA . LEU B 1 413 ? 9.188 10.008 13.492 1 98.81 413 LEU B CA 1
ATOM 7779 C C . LEU B 1 413 ? 9.234 10.43 12.023 1 98.81 413 LEU B C 1
ATOM 7781 O O . LEU B 1 413 ? 9.594 11.57 11.719 1 98.81 413 LEU B O 1
ATOM 7785 N N . GLU B 1 414 ? 8.906 9.508 11.094 1 98.88 414 GLU B N 1
ATOM 7786 C CA . GLU B 1 414 ? 8.789 9.922 9.695 1 98.88 414 GLU B CA 1
ATOM 7787 C C . GLU B 1 414 ? 7.703 10.984 9.531 1 98.88 414 GLU B C 1
ATOM 7789 O O . GLU B 1 414 ? 7.859 11.922 8.742 1 98.88 414 GLU B O 1
ATOM 7794 N N . VAL B 1 415 ? 6.625 10.797 10.281 1 98.88 415 VAL B N 1
ATOM 7795 C CA . VAL B 1 415 ? 5.539 11.766 10.227 1 98.88 415 VAL B CA 1
ATOM 7796 C C . VAL B 1 415 ? 6.02 13.109 10.758 1 98.88 415 VAL B C 1
ATOM 7798 O O . VAL B 1 415 ? 5.887 14.133 10.078 1 98.88 415 VAL B O 1
ATOM 7801 N N . LEU B 1 416 ? 6.707 13.133 11.828 1 98.88 416 LEU B N 1
ATOM 7802 C CA . LEU B 1 416 ? 7.094 14.344 12.547 1 98.88 416 LEU B CA 1
ATOM 7803 C C . LEU B 1 416 ? 8.312 14.992 11.898 1 98.88 416 LEU B C 1
ATOM 7805 O O . LEU B 1 416 ? 8.742 16.062 12.312 1 98.88 416 LEU B O 1
ATOM 7809 N N . ASP B 1 417 ? 8.875 14.391 10.938 1 98.88 417 ASP B N 1
ATOM 7810 C CA . ASP B 1 417 ? 10.07 14.891 10.258 1 98.88 417 ASP B CA 1
ATOM 7811 C C . ASP B 1 417 ? 9.742 15.328 8.828 1 98.88 417 ASP B C 1
ATOM 7813 O O . ASP B 1 417 ? 10.633 15.391 7.977 1 98.88 417 ASP B O 1
ATOM 7817 N N . GLY B 1 418 ? 8.484 15.562 8.586 1 98.81 418 GLY B N 1
ATOM 7818 C CA . GLY B 1 418 ? 8.094 16.109 7.297 1 98.81 418 GLY B CA 1
ATOM 7819 C C . GLY B 1 418 ? 7.848 15.039 6.25 1 98.81 418 GLY B C 1
ATOM 7820 O O . GLY B 1 418 ? 8.094 15.258 5.062 1 98.81 418 GLY B O 1
ATOM 7821 N N . GLY B 1 419 ? 7.336 13.875 6.641 1 98.81 419 GLY B N 1
ATOM 7822 C CA . GLY B 1 419 ? 7.074 12.789 5.711 1 98.81 419 GLY B CA 1
ATOM 7823 C C . GLY B 1 419 ? 5.891 13.055 4.797 1 98.81 419 GLY B C 1
ATOM 7824 O O . GLY B 1 419 ? 5.723 12.383 3.781 1 98.81 419 GLY B O 1
ATOM 7825 N N . ILE B 1 420 ? 5.105 14.031 5.086 1 98.81 420 ILE B N 1
ATOM 7826 C CA . ILE B 1 420 ? 3.902 14.305 4.305 1 98.81 420 ILE B CA 1
ATOM 7827 C C . ILE B 1 420 ? 3.949 15.734 3.773 1 98.81 420 ILE B C 1
ATOM 7829 O O . ILE B 1 420 ? 4.121 16.688 4.543 1 98.81 420 ILE B O 1
ATOM 7833 N N . HIS B 1 421 ? 3.912 15.898 2.486 1 98.5 421 HIS B N 1
ATOM 7834 C CA . HIS B 1 421 ? 3.652 17.156 1.8 1 98.5 421 HIS B CA 1
ATOM 7835 C C . HIS B 1 421 ? 2.199 17.25 1.346 1 98.5 421 HIS B C 1
ATOM 7837 O O . HIS B 1 421 ? 1.802 16.578 0.385 1 98.5 421 HIS B O 1
ATOM 7843 N N . ALA B 1 422 ? 1.48 18.094 2.01 1 97 422 ALA B N 1
ATOM 7844 C CA . ALA B 1 422 ? 0.035 18.156 1.806 1 97 422 ALA B CA 1
ATOM 7845 C C . ALA B 1 422 ? -0.309 18.922 0.537 1 97 422 ALA B C 1
ATOM 7847 O O . ALA B 1 422 ? 0.149 20.062 0.347 1 97 422 ALA B O 1
ATOM 7848 N N . LEU B 1 423 ? -1.067 18.344 -0.409 1 93 423 LEU B N 1
ATOM 7849 C CA . LEU B 1 423 ? -1.615 18.984 -1.6 1 93 423 LEU B CA 1
ATOM 7850 C C . LEU B 1 423 ? -3.139 19.031 -1.536 1 93 423 LEU B C 1
ATOM 7852 O O . LEU B 1 423 ? -3.814 18.812 -2.543 1 93 423 LEU B O 1
ATOM 7856 N N . THR B 1 424 ? -3.65 19.328 -0.342 1 84.75 424 THR B N 1
ATOM 7857 C CA . THR B 1 424 ? -5.098 19.281 -0.187 1 84.75 424 THR B CA 1
ATOM 7858 C C . THR B 1 424 ? -5.715 20.656 -0.386 1 84.75 424 THR B C 1
ATOM 7860 O O . THR B 1 424 ? -5.254 21.641 0.196 1 84.75 424 THR B O 1
ATOM 7863 N N . CYS B 1 425 ? -6.691 20.703 -1.208 1 80.88 425 CYS B N 1
ATOM 7864 C CA . CYS B 1 425 ? -7.348 21.969 -1.497 1 80.88 425 CYS B CA 1
ATOM 7865 C C . CYS B 1 425 ? -8.781 21.969 -0.985 1 80.88 425 CYS B C 1
ATOM 7867 O O . CYS B 1 425 ? -9.703 22.391 -1.697 1 80.88 425 CYS B O 1
ATOM 7869 N N . ILE B 1 426 ? -8.914 21.531 0.224 1 86.88 426 ILE B N 1
ATOM 7870 C CA . ILE B 1 426 ? -10.242 21.484 0.83 1 86.88 426 ILE B CA 1
ATOM 7871 C C . ILE B 1 426 ? -10.516 22.781 1.586 1 86.88 426 ILE B C 1
ATOM 7873 O O . ILE B 1 426 ? -9.797 23.781 1.407 1 86.88 426 ILE B O 1
ATOM 7877 N N . GLY B 1 427 ? -11.672 22.828 2.34 1 91.31 427 GLY B N 1
ATOM 7878 C CA . GLY B 1 427 ? -11.961 24.016 3.121 1 91.31 427 GLY B CA 1
ATOM 7879 C C . GLY B 1 427 ? -10.859 24.391 4.09 1 91.31 427 GLY B C 1
ATOM 7880 O O . GLY B 1 427 ? -10.258 23.516 4.719 1 91.31 427 GLY B O 1
ATOM 7881 N N . PRO B 1 428 ? -10.578 25.656 4.223 1 95.25 428 PRO B N 1
ATOM 7882 C CA . PRO B 1 428 ? -9.422 26.094 5.008 1 95.25 428 PRO B CA 1
ATOM 7883 C C . PRO B 1 428 ? -9.516 25.688 6.477 1 95.25 428 PRO B C 1
ATOM 7885 O O . PRO B 1 428 ? -8.5 25.359 7.098 1 95.25 428 PRO B O 1
ATOM 7888 N N . ALA B 1 429 ? -10.711 25.688 7.059 1 96 429 ALA B N 1
ATOM 7889 C CA . ALA B 1 429 ? -10.852 25.438 8.492 1 96 429 ALA B CA 1
ATOM 7890 C C . ALA B 1 429 ? -10.477 24 8.836 1 96 429 ALA B C 1
ATOM 7892 O O . ALA B 1 429 ? -9.93 23.75 9.914 1 96 429 ALA B O 1
ATOM 7893 N N . SER B 1 430 ? -10.766 23.062 7.957 1 94.94 430 SER B N 1
ATOM 7894 C CA . SER B 1 430 ? -10.555 21.641 8.242 1 94.94 430 SER B CA 1
ATOM 7895 C C . SER B 1 430 ? -9.344 21.109 7.492 1 94.94 430 SER B C 1
ATOM 7897 O O . SER B 1 430 ? -9.078 19.906 7.512 1 94.94 430 SER B O 1
ATOM 7899 N N . LYS B 1 431 ? -8.617 21.938 6.871 1 94.06 431 LYS B N 1
ATOM 7900 C CA . LYS B 1 431 ? -7.461 21.562 6.062 1 94.06 431 LYS B CA 1
ATOM 7901 C C . LYS B 1 431 ? -6.262 21.219 6.941 1 94.06 431 LYS B C 1
ATOM 7903 O O . LYS B 1 431 ? -5.902 21.984 7.84 1 94.06 431 LYS B O 1
ATOM 7908 N N . GLU B 1 432 ? -5.691 20.078 6.668 1 96.62 432 GLU B N 1
ATOM 7909 C CA . GLU B 1 432 ? -4.438 19.719 7.32 1 96.62 432 GLU B CA 1
ATOM 7910 C C . GLU B 1 432 ? -3.244 19.984 6.402 1 96.62 432 GLU B C 1
ATOM 7912 O O . GLU B 1 432 ? -2.861 19.125 5.609 1 96.62 432 GLU B O 1
ATOM 7917 N N . ASN B 1 433 ? -2.66 21.156 6.617 1 97.62 433 ASN B N 1
ATOM 7918 C CA . ASN B 1 433 ? -1.487 21.562 5.844 1 97.62 433 ASN B CA 1
ATOM 7919 C C . ASN B 1 433 ? -0.276 20.688 6.18 1 97.62 433 ASN B C 1
ATOM 7921 O O . ASN B 1 433 ? -0.292 19.953 7.16 1 97.62 433 ASN B O 1
ATOM 7925 N N . SER B 1 434 ? 0.811 20.812 5.418 1 98.62 434 SER B N 1
ATOM 7926 C CA . SER B 1 434 ? 2.035 20.062 5.664 1 98.62 434 SER B CA 1
ATOM 7927 C C . SER B 1 434 ? 2.523 20.25 7.094 1 98.62 434 SER B C 1
ATOM 7929 O O . SER B 1 434 ? 2.973 19.281 7.73 1 98.62 434 SER B O 1
ATOM 7931 N N . ARG B 1 435 ? 2.428 21.406 7.57 1 98.75 435 ARG B N 1
ATOM 7932 C CA . ARG B 1 435 ? 2.893 21.719 8.914 1 98.75 435 ARG B CA 1
ATOM 7933 C C . ARG B 1 435 ? 2.068 20.969 9.969 1 98.75 435 ARG B C 1
ATOM 7935 O O . ARG B 1 435 ? 2.557 20.703 11.062 1 98.75 435 ARG B O 1
ATOM 7942 N N . HIS B 1 436 ? 0.79 20.719 9.648 1 98.62 436 HIS B N 1
ATOM 7943 C CA . HIS B 1 436 ? -0.034 19.953 10.57 1 98.62 436 HIS B CA 1
ATOM 7944 C C . HIS B 1 436 ? 0.592 18.594 10.859 1 98.62 436 HIS B C 1
ATOM 7946 O O . HIS B 1 436 ? 0.688 18.188 12.023 1 98.62 436 HIS B O 1
ATOM 7952 N N . TYR B 1 437 ? 1.008 17.891 9.859 1 98.75 437 TYR B N 1
ATOM 7953 C CA . TYR B 1 437 ? 1.641 16.578 10.023 1 98.75 437 TYR B CA 1
ATOM 7954 C C . TYR B 1 437 ? 2.98 16.719 10.734 1 98.75 437 TYR B C 1
ATOM 7956 O O . TYR B 1 437 ? 3.314 15.891 11.594 1 98.75 437 TYR B O 1
ATOM 7964 N N . TRP B 1 438 ? 3.705 17.766 10.398 1 98.75 438 TRP B N 1
ATOM 7965 C CA . TRP B 1 438 ? 4.988 18.078 11.023 1 98.75 438 TRP B CA 1
ATOM 7966 C C . TRP B 1 438 ? 4.836 18.234 12.531 1 98.75 438 TRP B C 1
ATOM 7968 O O . TRP B 1 438 ? 5.742 17.875 13.289 1 98.75 438 TRP B O 1
ATOM 7978 N N . ARG B 1 439 ? 3.703 18.641 12.945 1 98.56 439 ARG B N 1
ATOM 7979 C CA . ARG B 1 439 ? 3.373 18.875 14.352 1 98.56 439 ARG B CA 1
ATOM 7980 C C . ARG B 1 439 ? 2.193 18.016 14.781 1 98.56 439 ARG B C 1
ATOM 7982 O O . ARG B 1 439 ? 1.389 18.438 15.625 1 98.56 439 ARG B O 1
ATOM 7989 N N . GLU B 1 440 ? 2.061 16.844 14.281 1 98.62 440 GLU B N 1
ATOM 7990 C CA . GLU B 1 440 ? 0.858 16.031 14.422 1 98.62 440 GLU B CA 1
ATOM 7991 C C . GLU B 1 440 ? 0.566 15.727 15.891 1 98.62 440 GLU B C 1
ATOM 7993 O O . GLU B 1 440 ? 1.255 14.914 16.5 1 98.62 440 GLU B O 1
ATOM 7998 N N . PRO B 1 441 ? -0.52 16.328 16.469 1 98.69 441 PRO B N 1
ATOM 7999 C CA . PRO B 1 441 ? -0.749 16.25 17.922 1 98.69 441 PRO B CA 1
ATOM 8000 C C . PRO B 1 441 ? -1.026 14.828 18.391 1 98.69 441 PRO B C 1
ATOM 8002 O O . PRO B 1 441 ? -0.587 14.43 19.469 1 98.69 441 PRO B O 1
ATOM 8005 N N . LEU B 1 442 ? -1.773 14.07 17.609 1 98.88 442 LEU B N 1
ATOM 8006 C CA . LEU B 1 442 ? -2.121 12.719 18.031 1 98.88 442 LEU B CA 1
ATOM 8007 C C . LEU B 1 442 ? -0.885 11.82 18.062 1 98.88 442 LEU B C 1
ATOM 8009 O O . LEU B 1 442 ? -0.704 11.031 18.984 1 98.88 442 LEU B O 1
ATOM 8013 N N . VAL B 1 443 ? -0.05 11.914 17.062 1 98.88 443 VAL B N 1
ATOM 8014 C CA . VAL B 1 443 ? 1.186 11.141 17.016 1 98.88 443 VAL B CA 1
ATOM 8015 C C . VAL B 1 443 ? 2.057 11.477 18.219 1 98.88 443 VAL B C 1
ATOM 8017 O O . VAL B 1 443 ? 2.57 10.586 18.891 1 98.88 443 VAL B O 1
ATOM 8020 N N . ILE B 1 444 ? 2.178 12.758 18.516 1 98.56 444 ILE B N 1
ATOM 8021 C CA . ILE B 1 444 ? 3.008 13.211 19.625 1 98.56 444 ILE B CA 1
ATOM 8022 C C . ILE B 1 444 ? 2.434 12.695 20.953 1 98.56 444 ILE B C 1
ATOM 8024 O O . ILE B 1 444 ? 3.164 12.148 21.781 1 98.56 444 ILE B O 1
ATOM 8028 N N . GLU B 1 445 ? 1.137 12.867 21.125 1 98.5 445 GLU B N 1
ATOM 8029 C CA . GLU B 1 445 ? 0.486 12.477 22.359 1 98.5 445 GLU B CA 1
ATOM 8030 C C . GLU B 1 445 ? 0.618 10.969 22.609 1 98.5 445 GLU B C 1
ATOM 8032 O O . GLU B 1 445 ? 0.96 10.539 23.703 1 98.5 445 GLU B O 1
ATOM 8037 N N . VAL B 1 446 ? 0.382 10.148 21.609 1 98.69 446 VAL B N 1
ATOM 8038 C CA . VAL B 1 446 ? 0.398 8.695 21.75 1 98.69 446 VAL B CA 1
ATOM 8039 C C . VAL B 1 446 ? 1.836 8.203 21.922 1 98.69 446 VAL B C 1
ATOM 8041 O O . VAL B 1 446 ? 2.105 7.297 22.703 1 98.69 446 VAL B O 1
ATOM 8044 N N . MET B 1 447 ? 2.74 8.727 21.125 1 97.31 447 MET B N 1
ATOM 8045 C CA . MET B 1 447 ? 4.145 8.336 21.203 1 97.31 447 MET B CA 1
ATOM 8046 C C . MET B 1 447 ? 4.699 8.57 22.609 1 97.31 447 MET B C 1
ATOM 8048 O O . MET B 1 447 ? 5.57 7.832 23.062 1 97.31 447 MET B O 1
ATOM 8052 N N . ASN B 1 448 ? 4.168 9.555 23.281 1 95.81 448 ASN B N 1
ATOM 8053 C CA . ASN B 1 448 ? 4.684 9.93 24.594 1 95.81 448 ASN B CA 1
ATOM 8054 C C . ASN B 1 448 ? 3.879 9.297 25.719 1 95.81 448 ASN B C 1
ATOM 8056 O O . ASN B 1 448 ? 4.223 9.438 26.891 1 95.81 448 ASN B O 1
ATOM 8060 N N . ASP B 1 449 ? 2.811 8.688 25.438 1 96.88 449 ASP B N 1
ATOM 8061 C CA . ASP B 1 449 ? 2.008 8 26.438 1 96.88 449 ASP B CA 1
ATOM 8062 C C . ASP B 1 449 ? 2.682 6.703 26.891 1 96.88 449 ASP B C 1
ATOM 8064 O O . ASP B 1 449 ? 2.957 5.824 26.062 1 96.88 449 ASP B O 1
ATOM 8068 N N . GLU B 1 450 ? 2.895 6.469 28.062 1 95.69 450 GLU B N 1
ATOM 8069 C CA . GLU B 1 450 ? 3.672 5.34 28.562 1 95.69 450 GLU B CA 1
ATOM 8070 C C . GLU B 1 450 ? 2.801 4.098 28.719 1 95.69 450 GLU B C 1
ATOM 8072 O O . GLU B 1 450 ? 3.314 2.99 28.891 1 95.69 450 GLU B O 1
ATOM 8077 N N . GLU B 1 451 ? 1.544 4.301 28.594 1 96.56 451 GLU B N 1
ATOM 8078 C CA . GLU B 1 451 ? 0.642 3.162 28.734 1 96.56 451 GLU B CA 1
ATOM 8079 C C . GLU B 1 451 ? 0.37 2.5 27.391 1 96.56 451 GLU B C 1
ATOM 8081 O O . GLU B 1 451 ? -0.174 1.395 27.328 1 96.56 451 GLU B O 1
ATOM 8086 N N . PHE B 1 452 ? 0.704 3.162 26.391 1 98.06 452 PHE B N 1
ATOM 8087 C CA . PHE B 1 452 ? 0.477 2.635 25.047 1 98.06 452 PHE B CA 1
ATOM 8088 C C . PHE B 1 452 ? 1.793 2.225 24.391 1 98.06 452 PHE B C 1
ATOM 8090 O O . PHE B 1 452 ? 2.852 2.762 24.734 1 98.06 452 PHE B O 1
ATOM 8097 N N . ASP B 1 453 ? 1.75 1.226 23.609 1 98.31 453 ASP B N 1
ATOM 8098 C CA . ASP B 1 453 ? 2.785 0.847 22.656 1 98.31 453 ASP B CA 1
ATOM 8099 C C . ASP B 1 453 ? 2.365 1.189 21.219 1 98.31 453 ASP B C 1
ATOM 8101 O O . ASP B 1 453 ? 1.632 0.429 20.594 1 98.31 453 ASP B O 1
ATOM 8105 N N . LEU B 1 454 ? 2.836 2.312 20.734 1 98.62 454 LEU B N 1
ATOM 8106 C CA . LEU B 1 454 ? 2.459 2.752 19.406 1 98.62 454 LEU B CA 1
ATOM 8107 C C . LEU B 1 454 ? 3.182 1.936 18.344 1 98.62 454 LEU B C 1
ATOM 8109 O O . LEU B 1 454 ? 4.402 2.047 18.188 1 98.62 454 LEU B O 1
ATOM 8113 N N . ALA B 1 455 ? 2.402 1.198 17.547 1 97.94 455 ALA B N 1
ATOM 8114 C CA . ALA B 1 455 ? 2.963 0.302 16.531 1 97.94 455 ALA B CA 1
ATOM 8115 C C . ALA B 1 455 ? 3.432 1.082 15.305 1 97.94 455 ALA B C 1
ATOM 8117 O O . ALA B 1 455 ? 4.457 0.753 14.711 1 97.94 455 ALA B O 1
ATOM 8118 N N . GLY B 1 456 ? 2.738 2.018 14.891 1 98.25 456 GLY B N 1
ATOM 8119 C CA . GLY B 1 456 ? 3.023 2.803 13.703 1 98.25 456 GLY B CA 1
ATOM 8120 C C . GLY B 1 456 ? 1.881 3.715 13.297 1 98.25 456 GLY B C 1
ATOM 8121 O O . GLY B 1 456 ? 0.894 3.842 14.031 1 98.25 456 GLY B O 1
ATOM 8122 N N . VAL B 1 457 ? 2.076 4.426 12.25 1 98.94 457 VAL B N 1
ATOM 8123 C CA . VAL B 1 457 ? 1.073 5.32 11.688 1 98.94 457 VAL B CA 1
ATOM 8124 C C . VAL B 1 457 ? 0.748 4.898 10.258 1 98.94 457 VAL B C 1
ATOM 8126 O O . VAL B 1 457 ? 1.63 4.867 9.398 1 98.94 457 VAL B O 1
ATOM 8129 N N . VAL B 1 458 ? -0.508 4.559 10.039 1 98.94 458 VAL B N 1
ATOM 8130 C CA . VAL B 1 458 ? -0.946 4.105 8.719 1 98.94 458 VAL B CA 1
ATOM 8131 C C . VAL B 1 458 ? -1.646 5.25 7.988 1 98.94 458 VAL B C 1
ATOM 8133 O O . VAL B 1 458 ? -2.627 5.809 8.484 1 98.94 458 VAL B O 1
ATOM 8136 N N . PHE B 1 459 ? -1.13 5.621 6.852 1 98.81 459 PHE B N 1
ATOM 8137 C CA . PHE B 1 459 ? -1.812 6.574 5.984 1 98.81 459 PHE B CA 1
ATOM 8138 C C . PHE B 1 459 ? -2.613 5.852 4.91 1 98.81 459 PHE B C 1
ATOM 8140 O O . PHE B 1 459 ? -2.111 4.926 4.27 1 98.81 459 PHE B O 1
ATOM 8147 N N . VAL B 1 460 ? -3.818 6.219 4.758 1 98.62 460 VAL B N 1
ATOM 8148 C CA . VAL B 1 460 ? -4.703 5.617 3.764 1 98.62 460 VAL B CA 1
ATOM 8149 C C . VAL B 1 460 ? -5.473 6.715 3.029 1 98.62 460 VAL B C 1
ATOM 8151 O O . VAL B 1 460 ? -5.93 7.68 3.646 1 98.62 460 VAL B O 1
ATOM 8154 N N . GLY B 1 461 ? -5.574 6.605 1.693 1 96.94 461 GLY B N 1
ATOM 8155 C CA . GLY B 1 461 ? -6.242 7.625 0.901 1 96.94 461 GLY B CA 1
ATOM 8156 C C . GLY B 1 461 ? -7.746 7.438 0.836 1 96.94 461 GLY B C 1
ATOM 8157 O O . GLY B 1 461 ? -8.258 6.371 1.18 1 96.94 461 GLY B O 1
ATOM 8158 N N . SER B 1 462 ? -8.414 8.469 0.377 1 95.25 462 SER B N 1
ATOM 8159 C CA . SER B 1 462 ? -9.852 8.469 0.149 1 95.25 462 SER B CA 1
ATOM 8160 C C . SER B 1 462 ? -10.18 8.648 -1.33 1 95.25 462 SER B C 1
ATOM 8162 O O . SER B 1 462 ? -10.367 9.773 -1.8 1 95.25 462 SER B O 1
ATOM 8164 N N . PRO B 1 463 ? -10.328 7.539 -2.043 1 94.19 463 PRO B N 1
ATOM 8165 C CA . PRO B 1 463 ? -10.656 7.668 -3.465 1 94.19 463 PRO B CA 1
ATOM 8166 C C . PRO B 1 463 ? -12.039 8.273 -3.695 1 94.19 463 PRO B C 1
ATOM 8168 O O . PRO B 1 463 ? -12.82 8.422 -2.75 1 94.19 463 PRO B O 1
ATOM 8171 N N . GLN B 1 464 ? -12.289 8.609 -4.906 1 89.62 464 GLN B N 1
ATOM 8172 C CA . GLN B 1 464 ? -13.555 9.266 -5.246 1 89.62 464 GLN B CA 1
ATOM 8173 C C . GLN B 1 464 ? -14.68 8.25 -5.371 1 89.62 464 GLN B C 1
ATOM 8175 O O . GLN B 1 464 ? -15.797 8.484 -4.895 1 89.62 464 GLN B O 1
ATOM 8180 N N . VAL B 1 465 ? -14.438 7.109 -6.012 1 88.62 465 VAL B N 1
ATOM 8181 C CA . VAL B 1 465 ? -15.438 6.109 -6.355 1 88.62 465 VAL B CA 1
ATOM 8182 C C . VAL B 1 465 ? -15.641 5.148 -5.184 1 88.62 465 VAL B C 1
ATOM 8184 O O . VAL B 1 465 ? -14.664 4.66 -4.602 1 88.62 465 VAL B O 1
ATOM 8187 N N . ASN B 1 466 ? -16.844 4.805 -4.828 1 88.5 466 ASN B N 1
ATOM 8188 C CA . ASN B 1 466 ? -17.156 3.998 -3.652 1 88.5 466 ASN B CA 1
ATOM 8189 C C . ASN B 1 466 ? -16.516 2.619 -3.73 1 88.5 466 ASN B C 1
ATOM 8191 O O . ASN B 1 466 ? -16 2.109 -2.73 1 88.5 466 ASN B O 1
ATOM 8195 N N . ALA B 1 467 ? -16.578 2.006 -4.895 1 90.38 467 ALA B N 1
ATOM 8196 C CA . ALA B 1 467 ? -15.961 0.691 -5.035 1 90.38 467 ALA B CA 1
ATOM 8197 C C . ALA B 1 467 ? -14.477 0.741 -4.672 1 90.38 467 ALA B C 1
ATOM 8199 O O . ALA B 1 467 ? -13.945 -0.205 -4.09 1 90.38 467 ALA B O 1
ATOM 8200 N N . GLU B 1 468 ? -13.812 1.797 -5.078 1 94.12 468 GLU B N 1
ATOM 8201 C CA . GLU B 1 468 ? -12.406 1.979 -4.742 1 94.12 468 GLU B CA 1
ATOM 8202 C C . GLU B 1 468 ? -12.227 2.252 -3.252 1 94.12 468 GLU B C 1
ATOM 8204 O O . GLU B 1 468 ? -11.242 1.809 -2.65 1 94.12 468 GLU B O 1
ATOM 8209 N N . LYS B 1 469 ? -13.203 2.996 -2.639 1 95.12 469 LYS B N 1
ATOM 8210 C CA . LYS B 1 469 ? -13.172 3.238 -1.198 1 95.12 469 LYS B CA 1
ATOM 8211 C C . LYS B 1 469 ? -13.18 1.925 -0.42 1 95.12 469 LYS B C 1
ATOM 8213 O O . LYS B 1 469 ? -12.398 1.746 0.515 1 95.12 469 LYS B O 1
ATOM 8218 N N . PHE B 1 470 ? -14.047 1.047 -0.824 1 95.56 470 PHE B N 1
ATOM 8219 C CA . PHE B 1 470 ? -14.188 -0.218 -0.113 1 95.56 470 PHE B CA 1
ATOM 8220 C C . PHE B 1 470 ? -12.977 -1.113 -0.355 1 95.56 470 PHE B C 1
ATOM 8222 O O . PHE B 1 470 ? -12.531 -1.822 0.55 1 95.56 470 PHE B O 1
ATOM 8229 N N . TYR B 1 471 ? -12.43 -1.092 -1.569 1 97.44 471 TYR B N 1
ATOM 8230 C CA . TYR B 1 471 ? -11.211 -1.832 -1.863 1 97.44 471 TYR B CA 1
ATOM 8231 C C . TYR B 1 471 ? -10.078 -1.408 -0.932 1 97.44 471 TYR B C 1
ATOM 8233 O O . TYR B 1 471 ? -9.445 -2.252 -0.293 1 97.44 471 TYR B O 1
ATOM 8241 N N . VAL B 1 472 ? -9.867 -0.159 -0.856 1 98 472 VAL B N 1
ATOM 8242 C CA . VAL B 1 472 ? -8.797 0.419 -0.053 1 98 472 VAL B CA 1
ATOM 8243 C C . VAL B 1 472 ? -9.039 0.12 1.425 1 98 472 VAL B C 1
ATOM 8245 O O . VAL B 1 472 ? -8.109 -0.249 2.15 1 98 472 VAL B O 1
ATOM 8248 N N . SER B 1 473 ? -10.219 0.248 1.883 1 98.31 473 SER B N 1
ATOM 8249 C CA . SER B 1 473 ? -10.578 0.007 3.275 1 98.31 473 SER B CA 1
ATOM 8250 C C . SER B 1 473 ? -10.375 -1.456 3.656 1 98.31 473 SER B C 1
ATOM 8252 O O . SER B 1 473 ? -9.922 -1.758 4.762 1 98.31 473 SER B O 1
ATOM 8254 N N . GLU B 1 474 ? -10.75 -2.33 2.801 1 97.94 474 GLU B N 1
ATOM 8255 C CA . GLU B 1 474 ? -10.555 -3.754 3.057 1 97.94 474 GLU B CA 1
ATOM 8256 C C . GLU B 1 474 ? -9.07 -4.086 3.178 1 97.94 474 GLU B C 1
ATOM 8258 O O . GLU B 1 474 ? -8.68 -4.922 4 1 97.94 474 GLU B O 1
ATOM 8263 N N . ARG B 1 475 ? -8.234 -3.479 2.35 1 98.56 475 ARG B N 1
ATOM 8264 C CA . ARG B 1 475 ? -6.793 -3.664 2.473 1 98.56 475 ARG B CA 1
ATOM 8265 C C . ARG B 1 475 ? -6.285 -3.135 3.809 1 98.56 475 ARG B C 1
ATOM 8267 O O . ARG B 1 475 ? -5.391 -3.725 4.418 1 98.56 475 ARG B O 1
ATOM 8274 N N . LEU B 1 476 ? -6.871 -2.021 4.258 1 98.88 476 LEU B N 1
ATOM 8275 C CA . LEU B 1 476 ? -6.535 -1.509 5.582 1 98.88 476 LEU B CA 1
ATOM 8276 C C . LEU B 1 476 ? -6.859 -2.535 6.66 1 98.88 476 LEU B C 1
ATOM 8278 O O . LEU B 1 476 ? -6.055 -2.773 7.562 1 98.88 476 LEU B O 1
ATOM 8282 N N . GLY B 1 477 ? -8.07 -3.096 6.59 1 98.62 477 GLY B N 1
ATOM 8283 C CA . GLY B 1 477 ? -8.453 -4.121 7.547 1 98.62 477 GLY B CA 1
ATOM 8284 C C . GLY B 1 477 ? -7.465 -5.273 7.613 1 98.62 477 GLY B C 1
ATOM 8285 O O . GLY B 1 477 ? -7.066 -5.695 8.703 1 98.62 477 GLY B O 1
ATOM 8286 N N . MET B 1 478 ? -7.035 -5.75 6.465 1 98.5 478 MET B N 1
ATOM 8287 C CA . MET B 1 478 ? -6.102 -6.871 6.406 1 98.5 478 MET B CA 1
ATOM 8288 C C . MET B 1 478 ? -4.746 -6.477 6.98 1 98.5 478 MET B C 1
ATOM 8290 O O . MET B 1 478 ? -4.086 -7.289 7.633 1 98.5 478 MET B O 1
ATOM 8294 N N . LEU B 1 479 ? -4.344 -5.277 6.707 1 98.81 479 LEU B N 1
ATOM 8295 C CA . LEU B 1 479 ? -3.092 -4.777 7.262 1 98.81 479 LEU B CA 1
ATOM 8296 C C . LEU B 1 479 ? -3.148 -4.738 8.781 1 98.81 479 LEU B C 1
ATOM 8298 O O . LEU B 1 479 ? -2.252 -5.246 9.461 1 98.81 479 LEU B O 1
ATOM 8302 N N . VAL B 1 480 ? -4.184 -4.191 9.328 1 98.81 480 VAL B N 1
ATOM 8303 C CA . VAL B 1 480 ? -4.316 -4.004 10.773 1 98.81 480 VAL B CA 1
ATOM 8304 C C . VAL B 1 480 ? -4.422 -5.363 11.461 1 98.81 480 VAL B C 1
ATOM 8306 O O . VAL B 1 480 ? -3.91 -5.551 12.57 1 98.81 480 VAL B O 1
ATOM 8309 N N . GLU B 1 481 ? -5.062 -6.293 10.836 1 98.12 481 GLU B N 1
ATOM 8310 C CA . GLU B 1 481 ? -5.211 -7.637 11.375 1 98.12 481 GLU B CA 1
ATOM 8311 C C . GLU B 1 481 ? -3.852 -8.266 11.688 1 98.12 481 GLU B C 1
ATOM 8313 O O . GLU B 1 481 ? -3.709 -9.008 12.656 1 98.12 481 GLU B O 1
ATOM 8318 N N . THR B 1 482 ? -2.855 -7.973 10.891 1 98.38 482 THR B N 1
ATOM 8319 C CA . THR B 1 482 ? -1.538 -8.57 11.078 1 98.38 482 THR B CA 1
ATOM 8320 C C . THR B 1 482 ? -0.811 -7.926 12.25 1 98.38 482 THR B C 1
ATOM 8322 O O . THR B 1 482 ? 0.188 -8.461 12.742 1 98.38 482 THR B O 1
ATOM 8325 N N . MET B 1 483 ? -1.286 -6.801 12.727 1 98.31 483 MET B N 1
ATOM 8326 C CA . MET B 1 483 ? -0.579 -6.031 13.742 1 98.31 483 MET B CA 1
ATOM 8327 C C . MET B 1 483 ? -0.907 -6.551 15.141 1 98.31 483 MET B C 1
ATOM 8329 O O . MET B 1 483 ? -0.145 -6.332 16.078 1 98.31 483 MET B O 1
ATOM 8333 N N . ASP B 1 484 ? -2.061 -7.188 15.312 1 97.19 484 ASP B N 1
ATOM 8334 C CA . ASP B 1 484 ? -2.547 -7.66 16.609 1 97.19 484 ASP B CA 1
ATOM 8335 C C . ASP B 1 484 ? -2.607 -6.523 17.625 1 97.19 484 ASP B C 1
ATOM 8337 O O . ASP B 1 484 ? -2.111 -6.656 18.75 1 97.19 484 ASP B O 1
ATOM 8341 N N . VAL B 1 485 ? -3.211 -5.383 17.203 1 98.5 485 VAL B N 1
ATOM 8342 C CA . VAL B 1 485 ? -3.311 -4.23 18.094 1 98.5 485 VAL B CA 1
ATOM 8343 C C . VAL B 1 485 ? -4.535 -4.379 19 1 98.5 485 VAL B C 1
ATOM 8345 O O . VAL B 1 485 ? -5.477 -5.105 18.656 1 98.5 485 VAL B O 1
ATOM 8348 N N . GLU B 1 486 ? -4.492 -3.654 20.078 1 98.31 486 GLU B N 1
ATOM 8349 C CA . GLU B 1 486 ? -5.582 -3.699 21.047 1 98.31 486 GLU B CA 1
ATOM 8350 C C . GLU B 1 486 ? -6.461 -2.459 20.938 1 98.31 486 GLU B C 1
ATOM 8352 O O . GLU B 1 486 ? -7.492 -2.363 21.609 1 98.31 486 GLU B O 1
ATOM 8357 N N . GLY B 1 487 ? -6.121 -1.502 20.156 1 98.81 487 GLY B N 1
ATOM 8358 C CA . GLY B 1 487 ? -6.875 -0.289 19.875 1 98.81 487 GLY B CA 1
ATOM 8359 C C . GLY B 1 487 ? -6.375 0.472 18.672 1 98.81 487 GLY B C 1
ATOM 8360 O O . GLY B 1 487 ? -5.223 0.304 18.25 1 98.81 487 GLY B O 1
ATOM 8361 N N . ALA B 1 488 ? -7.242 1.306 18.109 1 98.94 488 ALA B N 1
ATOM 8362 C CA . ALA B 1 488 ? -6.875 2.09 16.938 1 98.94 488 ALA B CA 1
ATOM 8363 C C . ALA B 1 488 ? -7.5 3.48 16.984 1 98.94 488 ALA B C 1
ATOM 8365 O O . ALA B 1 488 ? -8.578 3.662 17.547 1 98.94 488 ALA B O 1
ATOM 8366 N N . PHE B 1 489 ? -6.766 4.414 16.516 1 98.94 489 PHE B N 1
ATOM 8367 C CA . PHE B 1 489 ? -7.301 5.734 16.188 1 98.94 489 PHE B CA 1
ATOM 8368 C C . PHE B 1 489 ? -7.516 5.883 14.688 1 98.94 489 PHE B C 1
ATOM 8370 O O . PHE B 1 489 ? -6.672 5.469 13.891 1 98.94 489 PHE B O 1
ATOM 8377 N N . ILE B 1 490 ? -8.648 6.418 14.289 1 98.88 490 ILE B N 1
ATOM 8378 C CA . ILE B 1 490 ? -8.883 6.75 12.883 1 98.88 490 ILE B CA 1
ATOM 8379 C C . ILE B 1 490 ? -9.227 8.234 12.758 1 98.88 490 ILE B C 1
ATOM 8381 O O . ILE B 1 490 ? -10.164 8.719 13.398 1 98.88 490 ILE B O 1
ATOM 8385 N N . THR B 1 491 ? -8.438 8.953 12.008 1 98.62 491 THR B N 1
ATOM 8386 C CA . THR B 1 491 ? -8.734 10.359 11.75 1 98.62 491 THR B CA 1
ATOM 8387 C C . THR B 1 491 ? -9.062 10.578 10.273 1 98.62 491 THR B C 1
ATOM 8389 O O . THR B 1 491 ? -8.633 9.805 9.414 1 98.62 491 THR B O 1
ATOM 8392 N N . THR B 1 492 ? -9.844 11.531 9.953 1 96.69 492 THR B N 1
ATOM 8393 C CA . THR B 1 492 ? -10.094 11.922 8.57 1 96.69 492 THR B CA 1
ATOM 8394 C C . THR B 1 492 ? -10 13.438 8.406 1 96.69 492 THR B C 1
ATOM 8396 O O . THR B 1 492 ? -10.398 14.188 9.305 1 96.69 492 THR B O 1
ATOM 8399 N N . GLU B 1 493 ? -9.367 13.805 7.344 1 92.69 493 GLU B N 1
ATOM 8400 C CA . GLU B 1 493 ? -9.336 15.203 6.941 1 92.69 493 GLU B CA 1
ATOM 8401 C C . GLU B 1 493 ? -10.586 15.578 6.145 1 92.69 493 GLU B C 1
ATOM 8403 O O . GLU B 1 493 ? -10.992 14.852 5.242 1 92.69 493 GLU B O 1
ATOM 8408 N N . GLY B 1 494 ? -11.164 16.656 6.492 1 86 494 GLY B N 1
ATOM 8409 C CA . GLY B 1 494 ? -12.375 17.078 5.816 1 86 494 GLY B CA 1
ATOM 8410 C C . GLY B 1 494 ? -13.617 16.375 6.332 1 86 494 GLY B C 1
ATOM 8411 O O . GLY B 1 494 ? -13.68 15.992 7.5 1 86 494 GLY B O 1
ATOM 8412 N N . PHE B 1 495 ? -14.688 16.422 5.57 1 88 495 PHE B N 1
ATOM 8413 C CA . 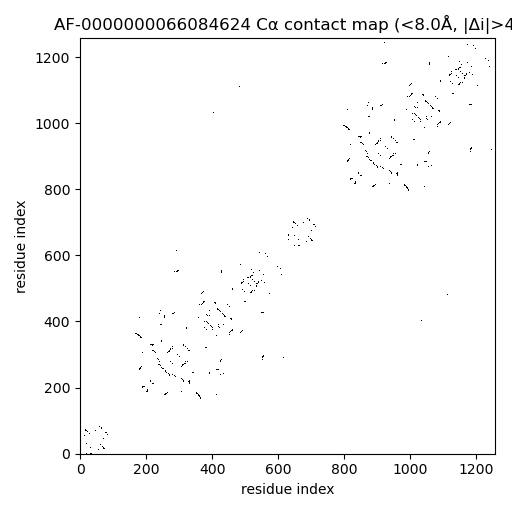PHE B 1 495 ? -15.969 15.805 5.914 1 88 495 PHE B CA 1
ATOM 8414 C C . PHE B 1 495 ? -16.766 15.477 4.656 1 88 495 PHE B C 1
ATOM 8416 O O . PHE B 1 495 ? -16.25 15.578 3.541 1 88 495 PHE B O 1
ATOM 8423 N N . GLY B 1 496 ? -17.922 15 4.781 1 87.69 496 GLY B N 1
ATOM 8424 C CA . GLY B 1 496 ? -18.766 14.68 3.637 1 87.69 496 GLY B CA 1
ATOM 8425 C C . GLY B 1 496 ? -18.438 13.344 3.004 1 87.69 496 GLY B C 1
ATOM 8426 O O . GLY B 1 496 ? -18.5 12.305 3.662 1 87.69 496 GLY B O 1
ATOM 8427 N N . ASN B 1 497 ? -17.922 13.453 1.796 1 86.94 497 ASN B N 1
ATOM 8428 C CA . ASN B 1 497 ? -17.609 12.258 1.03 1 86.94 497 ASN B CA 1
ATOM 8429 C C . ASN B 1 497 ? -16.594 11.383 1.754 1 86.94 497 ASN B C 1
ATOM 8431 O O . ASN B 1 497 ? -16.641 10.148 1.668 1 86.94 497 ASN B O 1
ATOM 8435 N N . ASN B 1 498 ? -15.695 11.898 2.469 1 91 498 ASN B N 1
ATOM 8436 C CA . ASN B 1 498 ? -14.641 11.188 3.178 1 91 498 ASN B CA 1
ATOM 8437 C C . ASN B 1 498 ? -15.211 10.336 4.312 1 91 498 ASN B C 1
ATOM 8439 O O . ASN B 1 498 ? -14.57 9.375 4.754 1 91 498 ASN B O 1
ATOM 8443 N N . HIS B 1 499 ? -16.391 10.711 4.793 1 93.94 499 HIS B N 1
ATOM 8444 C CA . HIS B 1 499 ? -17.016 9.984 5.895 1 93.94 499 HIS B CA 1
ATOM 8445 C C . HIS B 1 499 ? -17.406 8.57 5.469 1 93.94 499 HIS B C 1
ATOM 8447 O O . HIS B 1 499 ? -17.562 7.688 6.309 1 93.94 499 HIS B O 1
ATOM 8453 N N . ILE B 1 500 ? -17.594 8.367 4.145 1 93.19 500 ILE B N 1
ATOM 8454 C CA . ILE B 1 500 ? -17.906 7.027 3.67 1 93.19 500 ILE B CA 1
ATOM 8455 C C . ILE B 1 500 ? -16.719 6.105 3.906 1 93.19 500 ILE B C 1
ATOM 8457 O O . ILE B 1 500 ? -16.875 5.012 4.461 1 93.19 500 ILE B O 1
ATOM 8461 N N . ASP B 1 501 ? -15.5 6.57 3.498 1 95.62 501 ASP B N 1
ATOM 8462 C CA . ASP B 1 501 ? -14.273 5.832 3.781 1 95.62 501 ASP B CA 1
ATOM 8463 C C . ASP B 1 501 ? -14.062 5.668 5.285 1 95.62 501 ASP B C 1
ATOM 8465 O O . ASP B 1 501 ? -13.773 4.57 5.762 1 95.62 501 ASP B O 1
ATOM 8469 N N . PHE B 1 502 ? -14.273 6.758 5.906 1 97.56 502 PHE B N 1
ATOM 8470 C CA . PHE B 1 502 ? -14.055 6.832 7.348 1 97.56 502 PHE B CA 1
ATOM 8471 C C . PHE B 1 502 ? -14.898 5.789 8.07 1 97.56 502 PHE B C 1
ATOM 8473 O O . PHE B 1 502 ? -14.391 5.051 8.914 1 97.56 502 PHE B O 1
ATOM 8480 N N . ALA B 1 503 ? -16.094 5.691 7.754 1 97.06 503 ALA B N 1
ATOM 8481 C CA . ALA B 1 503 ? -17 4.703 8.336 1 97.06 503 ALA B CA 1
ATOM 8482 C C . ALA B 1 503 ? -16.578 3.285 7.965 1 97.06 503 ALA B C 1
ATOM 8484 O O . ALA B 1 503 ? -16.609 2.381 8.805 1 97.06 503 ALA B O 1
ATOM 8485 N N . SER B 1 504 ? -16.188 3.078 6.75 1 97.88 504 SER B N 1
ATOM 8486 C CA . SER B 1 504 ? -15.727 1.766 6.301 1 97.88 504 SER B CA 1
ATOM 8487 C C . SER B 1 504 ? -14.477 1.327 7.051 1 97.88 504 SER B C 1
ATOM 8489 O O . SER B 1 504 ? -14.328 0.153 7.395 1 97.88 504 SER B O 1
ATOM 8491 N N . HIS B 1 505 ? -13.555 2.275 7.262 1 98.69 505 HIS B N 1
ATOM 8492 C CA . HIS B 1 505 ? -12.359 1.956 8.039 1 98.69 505 HIS B CA 1
ATOM 8493 C C . HIS B 1 505 ? -12.727 1.485 9.438 1 98.69 505 HIS B C 1
ATOM 8495 O O . HIS B 1 505 ? -12.141 0.527 9.953 1 98.69 505 HIS B O 1
ATOM 8501 N N . HIS B 1 506 ? -13.711 2.188 10.062 1 98.5 506 HIS B N 1
ATOM 8502 C CA . HIS B 1 506 ? -14.188 1.766 11.375 1 98.5 506 HIS B CA 1
ATOM 8503 C C . HIS B 1 506 ? -14.711 0.332 11.336 1 98.5 506 HIS B C 1
ATOM 8505 O O . HIS B 1 506 ? -14.422 -0.46 12.234 1 98.5 506 HIS B O 1
ATOM 8511 N N . GLU B 1 507 ? -15.43 0.063 10.344 1 98 507 GLU B N 1
ATOM 8512 C CA . GLU B 1 507 ? -16.016 -1.267 10.211 1 98 507 GLU B CA 1
ATOM 8513 C C . GLU B 1 507 ? -14.93 -2.33 10.031 1 98 507 GLU B C 1
ATOM 8515 O O . GLU B 1 507 ? -14.953 -3.363 10.703 1 98 507 GLU B O 1
ATOM 8520 N N . GLN B 1 508 ? -13.984 -2.104 9.156 1 98.56 508 GLN B N 1
ATOM 8521 C CA . GLN B 1 508 ? -12.93 -3.068 8.844 1 98.56 508 GLN B CA 1
ATOM 8522 C C . GLN B 1 508 ? -12.055 -3.34 10.062 1 98.56 508 GLN B C 1
ATOM 8524 O O . GLN B 1 508 ? -11.617 -4.473 10.281 1 98.56 508 GLN B O 1
ATOM 8529 N N . VAL B 1 509 ? -11.82 -2.312 10.836 1 98.75 509 VAL B N 1
ATOM 8530 C CA . VAL B 1 509 ? -10.992 -2.48 12.023 1 98.75 509 VAL B CA 1
ATOM 8531 C C . VAL B 1 509 ? -11.828 -3.053 13.164 1 98.75 509 VAL B C 1
ATOM 8533 O O . VAL B 1 509 ? -11.422 -4.012 13.828 1 98.75 509 VAL B O 1
ATOM 8536 N N . GLY B 1 510 ? -13 -2.506 13.336 1 98.5 510 GLY B N 1
ATOM 8537 C CA . GLY B 1 510 ? -13.867 -2.891 14.438 1 98.5 510 GLY B CA 1
ATOM 8538 C C . GLY B 1 510 ? -14.328 -4.336 14.359 1 98.5 510 GLY B C 1
ATOM 8539 O O . GLY B 1 510 ? -14.461 -5.008 15.383 1 98.5 510 GLY B O 1
ATOM 8540 N N . MET B 1 511 ? -14.609 -4.852 13.219 1 97.06 511 MET B N 1
ATOM 8541 C CA . MET B 1 511 ? -15.117 -6.215 13.062 1 97.06 511 MET B CA 1
ATOM 8542 C C . MET B 1 511 ? -14.062 -7.238 13.469 1 97.06 511 MET B C 1
ATOM 8544 O O . MET B 1 511 ? -14.367 -8.422 13.633 1 97.06 511 MET B O 1
ATOM 8548 N N . ARG B 1 512 ? -12.867 -6.801 13.711 1 97.19 512 ARG B N 1
ATOM 8549 C CA . ARG B 1 512 ? -11.773 -7.66 14.156 1 97.19 512 ARG B CA 1
ATOM 8550 C C . ARG B 1 512 ? -11.617 -7.602 15.672 1 97.19 512 ARG B C 1
ATOM 8552 O O . ARG B 1 512 ? -10.625 -8.078 16.219 1 97.19 512 ARG B O 1
ATOM 8559 N N . GLY B 1 513 ? -12.547 -6.973 16.297 1 96.88 513 GLY B N 1
ATOM 8560 C CA . GLY B 1 513 ? -12.57 -6.906 17.75 1 96.88 513 GLY B CA 1
ATOM 8561 C C . GLY B 1 513 ? -11.688 -5.805 18.312 1 96.88 513 GLY B C 1
ATOM 8562 O O . GLY B 1 513 ? -11.297 -5.852 19.484 1 96.88 513 GLY B O 1
ATOM 8563 N N . ILE B 1 514 ? -11.344 -4.883 17.531 1 98.44 514 ILE B N 1
ATOM 8564 C CA . ILE B 1 514 ? -10.461 -3.799 17.938 1 98.44 514 ILE B CA 1
ATOM 8565 C C . ILE B 1 514 ? -11.273 -2.529 18.188 1 98.44 514 ILE B C 1
ATOM 8567 O O . ILE B 1 514 ? -11.898 -2 17.266 1 98.44 514 ILE B O 1
ATOM 8571 N N . PRO B 1 515 ? -11.258 -1.992 19.422 1 98.62 515 PRO B N 1
ATOM 8572 C CA . PRO B 1 515 ? -11.922 -0.706 19.625 1 98.62 515 PRO B CA 1
ATOM 8573 C C . PRO B 1 515 ? -11.281 0.427 18.828 1 98.62 515 PRO B C 1
ATOM 8575 O O . PRO B 1 515 ? -10.055 0.493 18.719 1 98.62 515 PRO B O 1
ATOM 8578 N N . VAL B 1 516 ? -12.164 1.299 18.312 1 98.75 516 VAL B N 1
ATOM 8579 C CA . VAL B 1 516 ? -11.703 2.371 17.438 1 98.75 516 VAL B CA 1
ATOM 8580 C C . VAL B 1 516 ? -12.203 3.715 17.953 1 98.75 516 VAL B C 1
ATOM 8582 O O . VAL B 1 516 ? -13.398 3.873 18.234 1 98.75 516 VAL B O 1
ATOM 8585 N N . VAL B 1 517 ? -11.305 4.641 18.125 1 98.81 517 VAL B N 1
ATOM 8586 C CA . VAL B 1 517 ? -11.695 6.031 18.359 1 98.81 517 VAL B CA 1
ATOM 8587 C C . VAL B 1 517 ? -11.555 6.828 17.062 1 98.81 517 VAL B C 1
ATOM 8589 O O . VAL B 1 517 ? -10.461 6.918 16.5 1 98.81 517 VAL B O 1
ATOM 8592 N N . GLY B 1 518 ? -12.68 7.352 16.625 1 98.38 518 GLY B N 1
ATOM 8593 C CA . GLY B 1 518 ? -12.68 8.164 15.414 1 98.38 518 GLY B CA 1
ATOM 8594 C C . GLY B 1 518 ? -12.586 9.656 15.695 1 98.38 518 GLY B C 1
ATOM 8595 O O . GLY B 1 518 ? -13.172 10.141 16.672 1 98.38 518 GLY B O 1
ATOM 8596 N N . MET B 1 519 ? -11.859 10.375 14.859 1 98.31 519 MET B N 1
ATOM 8597 C CA . MET B 1 519 ? -11.727 11.828 14.977 1 98.31 519 MET B CA 1
ATOM 8598 C C . MET B 1 519 ? -12.039 12.508 13.648 1 98.31 519 MET B C 1
ATOM 8600 O O . MET B 1 519 ? -11.445 12.172 12.617 1 98.31 519 MET B O 1
ATOM 8604 N N . SER B 1 520 ? -12.969 13.414 13.602 1 96.69 520 SER B N 1
ATOM 8605 C CA . SER B 1 520 ? -13.375 14.156 12.414 1 96.69 520 SER B CA 1
ATOM 8606 C C . SER B 1 520 ? -14.023 15.484 12.781 1 96.69 520 SER B C 1
ATOM 8608 O O . SER B 1 520 ? -14.477 15.664 13.922 1 96.69 520 SER B O 1
ATOM 8610 N N . PHE B 1 521 ? -13.969 16.391 11.883 1 96.12 521 PHE B N 1
ATOM 8611 C CA . PHE B 1 521 ? -14.852 17.547 11.992 1 96.12 521 PHE B CA 1
ATOM 8612 C C . PHE B 1 521 ? -16.281 17.172 11.641 1 96.12 521 PHE B C 1
ATOM 8614 O O . PHE B 1 521 ? -16.562 16.766 10.508 1 96.12 521 PHE B O 1
ATOM 8621 N N . CYS B 1 522 ? -17.188 17.297 12.562 1 94 522 CYS B N 1
ATOM 8622 C CA . CYS B 1 522 ? -18.594 16.984 12.359 1 94 522 CYS B CA 1
ATOM 8623 C C . CYS B 1 522 ? -19.469 18.172 12.719 1 94 522 CYS B C 1
ATOM 8625 O O . CYS B 1 522 ? -20.031 18.828 11.836 1 94 522 CYS B O 1
ATOM 8627 N N . ALA B 1 523 ? -19.531 18.422 14.078 1 94 523 ALA B N 1
ATOM 8628 C CA . ALA B 1 523 ? -20.266 19.562 14.633 1 94 523 ALA B CA 1
ATOM 8629 C C . ALA B 1 523 ? -21.594 19.75 13.922 1 94 523 ALA B C 1
ATOM 8631 O O . ALA B 1 523 ? -22.391 18.812 13.789 1 94 523 ALA B O 1
ATOM 8632 N N . VAL B 1 524 ? -21.922 20.969 13.492 1 90.38 524 VAL B N 1
ATOM 8633 C CA . VAL B 1 524 ? -23.219 21.281 12.906 1 90.38 524 VAL B CA 1
ATOM 8634 C C . VAL B 1 524 ? -23.203 20.969 11.414 1 90.38 524 VAL B C 1
ATOM 8636 O O . VAL B 1 524 ? -24.094 20.297 10.906 1 90.38 524 VAL B O 1
ATOM 8639 N N . GLN B 1 525 ? -22.172 21.297 10.766 1 86.94 525 GLN B N 1
ATOM 8640 C CA . GLN B 1 525 ? -22.141 21.266 9.305 1 86.94 525 GLN B CA 1
ATOM 8641 C C . GLN B 1 525 ? -21.531 19.953 8.812 1 86.94 525 GLN B C 1
ATOM 8643 O O . GLN B 1 525 ? -21.875 19.484 7.719 1 86.94 525 GLN B O 1
ATOM 8648 N N . GLY B 1 526 ? -20.672 19.391 9.492 1 87.69 526 GLY B N 1
ATOM 8649 C CA . GLY B 1 526 ? -19.953 18.219 9.023 1 87.69 526 GLY B CA 1
ATOM 8650 C C . GLY B 1 526 ? -20.484 16.906 9.586 1 87.69 526 GLY B C 1
ATOM 8651 O O . GLY B 1 526 ? -19.734 15.977 9.844 1 87.69 526 GLY B O 1
ATOM 8652 N N . ALA B 1 527 ? -21.672 16.828 9.789 1 84.19 527 ALA B N 1
ATOM 8653 C CA . ALA B 1 527 ? -22.281 15.641 10.375 1 84.19 527 ALA B CA 1
ATOM 8654 C C . ALA B 1 527 ? -22 14.406 9.516 1 84.19 527 ALA B C 1
ATOM 8656 O O . ALA B 1 527 ? -21.953 14.5 8.281 1 84.19 527 ALA B O 1
ATOM 8657 N N . LEU B 1 528 ? -21.844 13.273 10.164 1 85.69 528 LEU B N 1
ATOM 8658 C CA . LEU B 1 528 ? -21.547 12.016 9.477 1 85.69 528 LEU B CA 1
ATOM 8659 C C . LEU B 1 528 ? -22.656 11.68 8.484 1 85.69 528 LEU B C 1
ATOM 8661 O O . LEU B 1 528 ? -23.844 11.781 8.805 1 85.69 528 LEU B O 1
ATOM 8665 N N . VAL B 1 529 ? -22.312 11.273 7.359 1 77.5 529 VAL B N 1
ATOM 8666 C CA . VAL B 1 529 ? -23.266 10.969 6.305 1 77.5 529 VAL B CA 1
ATOM 8667 C C . VAL B 1 529 ? -23.703 9.508 6.41 1 77.5 529 VAL B C 1
ATOM 8669 O O . VAL B 1 529 ? -24.797 9.148 5.953 1 77.5 529 VAL B O 1
ATOM 8672 N N . VAL B 1 530 ? -22.781 8.688 6.957 1 80.44 530 VAL B N 1
ATOM 8673 C CA . VAL B 1 530 ? -23.047 7.262 7.145 1 80.44 530 VAL B CA 1
ATOM 8674 C C . VAL B 1 530 ? -22.484 6.812 8.5 1 80.44 530 VAL B C 1
ATOM 8676 O O . VAL B 1 530 ? -21.719 7.539 9.133 1 80.44 530 VAL B O 1
ATOM 8679 N N . GLY B 1 531 ? -22.984 5.727 8.938 1 86.81 531 GLY B N 1
ATOM 8680 C CA . GLY B 1 531 ? -22.469 5.148 10.172 1 86.81 531 GLY B CA 1
ATOM 8681 C C . GLY B 1 531 ? -22.609 3.641 10.227 1 86.81 531 GLY B C 1
ATOM 8682 O O . GLY B 1 531 ? -23.188 3.031 9.32 1 86.81 531 GLY B O 1
ATOM 8683 N N . ASN B 1 532 ? -21.906 3.029 11.141 1 91.25 532 ASN B N 1
ATOM 8684 C CA . ASN B 1 532 ? -22.031 1.605 11.438 1 91.25 532 ASN B CA 1
ATOM 8685 C C . ASN B 1 532 ? -21.812 1.32 12.922 1 91.25 532 ASN B C 1
ATOM 8687 O O . ASN B 1 532 ? -21.484 2.227 13.688 1 91.25 532 ASN B O 1
ATOM 8691 N N . LYS B 1 533 ? -22.062 0.124 13.391 1 92.56 533 LYS B N 1
ATOM 8692 C CA . LYS B 1 533 ? -22.109 -0.232 14.805 1 92.56 533 LYS B CA 1
ATOM 8693 C C . LYS B 1 533 ? -20.734 -0.074 15.461 1 92.56 533 LYS B C 1
ATOM 8695 O O . LYS B 1 533 ? -20.641 -0.065 16.688 1 92.56 533 LYS B O 1
ATOM 8700 N N . TYR B 1 534 ? -19.672 0.041 14.656 1 96 534 TYR B N 1
ATOM 8701 C CA . TYR B 1 534 ? -18.328 0.124 15.219 1 96 534 TYR B CA 1
ATOM 8702 C C . TYR B 1 534 ? -17.922 1.574 15.453 1 96 534 TYR B C 1
ATOM 8704 O O . TYR B 1 534 ? -16.891 1.845 16.062 1 96 534 TYR B O 1
ATOM 8712 N N . MET B 1 535 ? -18.719 2.516 14.992 1 95.31 535 MET B N 1
ATOM 8713 C CA . MET B 1 535 ? -18.484 3.938 15.219 1 95.31 535 MET B CA 1
ATOM 8714 C C . MET B 1 535 ? -19.078 4.383 16.547 1 95.31 535 MET B C 1
ATOM 8716 O O . MET B 1 535 ? -19.922 5.273 16.594 1 95.31 535 MET B O 1
ATOM 8720 N N . LYS B 1 536 ? -18.5 3.916 17.578 1 93.44 536 LYS B N 1
ATOM 8721 C CA . LYS B 1 536 ? -19.031 4.113 18.922 1 93.44 536 LYS B CA 1
ATOM 8722 C C . LYS B 1 536 ? -18.312 5.266 19.625 1 93.44 536 LYS B C 1
ATOM 8724 O O . LYS B 1 536 ? -18.922 5.988 20.422 1 93.44 536 LYS B O 1
ATOM 8729 N N . TYR B 1 537 ? -17.047 5.363 19.469 1 96.88 537 TYR B N 1
ATOM 8730 C CA . TYR B 1 537 ? -16.203 6.34 20.141 1 96.88 537 TYR B CA 1
ATOM 8731 C C . TYR B 1 537 ? -15.711 7.402 19.172 1 96.88 537 TYR B C 1
ATOM 8733 O O . TYR B 1 537 ? -14.945 7.105 18.25 1 96.88 537 TYR B O 1
ATOM 8741 N N . MET B 1 538 ? -16.172 8.656 19.391 1 95.75 538 MET B N 1
ATOM 8742 C CA . MET B 1 538 ? -15.844 9.734 18.453 1 95.75 538 MET B CA 1
ATOM 8743 C C . MET B 1 538 ? -15.375 10.977 19.203 1 95.75 538 MET B C 1
ATOM 8745 O O . MET B 1 538 ? -15.883 11.297 20.266 1 95.75 538 MET B O 1
ATOM 8749 N N . VAL B 1 539 ? -14.438 11.641 18.641 1 96.94 539 VAL B N 1
ATOM 8750 C CA . VAL B 1 539 ? -13.984 12.953 19.109 1 96.94 539 VAL B CA 1
ATOM 8751 C C . VAL B 1 539 ? -14.125 13.977 17.984 1 96.94 539 VAL B C 1
ATOM 8753 O O . VAL B 1 539 ? -13.562 13.797 16.891 1 96.94 539 VAL B O 1
ATOM 8756 N N . ASP B 1 540 ? -14.867 15 18.219 1 96.19 540 ASP B N 1
ATOM 8757 C CA . ASP B 1 540 ? -15.102 16.062 17.234 1 96.19 540 ASP B CA 1
ATOM 8758 C C . ASP B 1 540 ? -13.969 17.094 17.266 1 96.19 540 ASP B C 1
ATOM 8760 O O . ASP B 1 540 ? -13.602 17.594 18.328 1 96.19 540 ASP B O 1
ATOM 8764 N N . ASN B 1 541 ? -13.477 17.531 16.078 1 96.94 541 ASN B N 1
ATOM 8765 C CA . ASN B 1 541 ? -12.359 18.453 15.945 1 96.94 541 ASN B CA 1
ATOM 8766 C C . ASN B 1 541 ? -12.836 19.906 15.914 1 96.94 541 ASN B C 1
ATOM 8768 O O . ASN B 1 541 ? -12.023 20.828 15.82 1 96.94 541 ASN B O 1
ATOM 8772 N N . ASN B 1 542 ? -14.039 20.156 16.047 1 96.62 542 ASN B N 1
ATOM 8773 C CA . ASN B 1 542 ? -14.602 21.5 15.875 1 96.62 542 ASN B CA 1
ATOM 8774 C C . ASN B 1 542 ? -14.102 22.453 16.953 1 96.62 542 ASN B C 1
ATOM 8776 O O . ASN B 1 542 ? -14.047 22.094 18.125 1 96.62 542 ASN B O 1
ATOM 8780 N N . LYS B 1 543 ? -13.773 23.672 16.531 1 96.94 543 LYS B N 1
ATOM 8781 C CA . LYS B 1 543 ? -13.531 24.781 17.453 1 96.94 543 LYS B CA 1
ATOM 8782 C C . LYS B 1 543 ? -14.375 26 17.062 1 96.94 543 LYS B C 1
ATOM 8784 O O . LYS B 1 543 ? -14.555 26.922 17.875 1 96.94 543 LYS B O 1
ATOM 8789 N N . SER B 1 544 ? -14.844 25.984 15.852 1 95.81 544 SER B N 1
ATOM 8790 C CA . SER B 1 544 ? -15.594 27.141 15.383 1 95.81 544 SER B CA 1
ATOM 8791 C C . SER B 1 544 ? -16.828 27.391 16.234 1 95.81 544 SER B C 1
ATOM 8793 O O . SER B 1 544 ? -17.484 26.438 16.672 1 95.81 544 SER B O 1
ATOM 8795 N N . GLU B 1 545 ? -17.172 28.594 16.391 1 94.62 545 GLU B N 1
ATOM 8796 C CA . GLU B 1 545 ? -18.281 29 17.266 1 94.62 545 GLU B CA 1
ATOM 8797 C C . GLU B 1 545 ? -19.594 28.406 16.766 1 94.62 545 GLU B C 1
ATOM 8799 O O . GLU B 1 545 ? -20.422 27.969 17.578 1 94.62 545 GLU B O 1
ATOM 8804 N N . GLN B 1 546 ? -19.797 28.391 15.5 1 92.25 546 GLN B N 1
ATOM 8805 C CA . GLN B 1 546 ? -21.078 27.984 14.945 1 92.25 546 GLN B CA 1
ATOM 8806 C C . GLN B 1 546 ? -21.047 26.516 14.523 1 92.25 546 GLN B C 1
ATOM 8808 O O . GLN B 1 546 ? -22.047 25.984 14.031 1 92.25 546 GLN B O 1
ATOM 8813 N N . GLY B 1 547 ? -19.875 25.859 14.711 1 94.06 547 GLY B N 1
ATOM 8814 C CA . GLY B 1 547 ? -19.766 24.469 14.297 1 94.06 547 GLY B CA 1
ATOM 8815 C C . GLY B 1 547 ? -19.781 24.297 12.789 1 94.06 547 GLY B C 1
ATOM 8816 O O . GLY B 1 547 ? -20.328 23.312 12.281 1 94.06 547 GLY B O 1
ATOM 8817 N N . ILE B 1 548 ? -19.219 25.25 12.062 1 92 548 ILE B N 1
ATOM 8818 C CA . ILE B 1 548 ? -19.281 25.219 10.602 1 92 548 ILE B CA 1
ATOM 8819 C C . ILE B 1 548 ? -17.875 25.344 10.023 1 92 548 ILE B C 1
ATOM 8821 O O . ILE B 1 548 ? -16.922 25.688 10.734 1 92 548 ILE B O 1
ATOM 8825 N N . GLU B 1 549 ? -17.781 25.031 8.719 1 92.81 549 GLU B N 1
ATOM 8826 C CA . GLU B 1 549 ? -16.594 25.344 7.922 1 92.81 549 GLU B CA 1
ATOM 8827 C C . GLU B 1 549 ? -16.578 26.812 7.508 1 92.81 549 GLU B C 1
ATOM 8829 O O . GLU B 1 549 ? -17.203 27.188 6.512 1 92.81 549 GLU B O 1
ATOM 8834 N N . ASN B 1 550 ? -15.797 27.703 8.18 1 92.81 550 ASN B N 1
ATOM 8835 C CA . ASN B 1 550 ? -15.922 29.156 8.039 1 92.81 550 ASN B CA 1
ATOM 8836 C C . ASN B 1 550 ? -14.797 29.734 7.195 1 92.81 550 ASN B C 1
ATOM 8838 O O . ASN B 1 550 ? -14.578 30.953 7.195 1 92.81 550 ASN B O 1
ATOM 8842 N N . GLU B 1 551 ? -13.906 28.922 6.629 1 93.06 551 GLU B N 1
ATOM 8843 C CA . GLU B 1 551 ? -12.859 29.281 5.676 1 93.06 551 GLU B CA 1
ATOM 8844 C C . GLU B 1 551 ? -11.695 29.984 6.371 1 93.06 551 GLU B C 1
ATOM 8846 O O . GLU B 1 551 ? -10.906 30.672 5.727 1 93.06 551 GLU B O 1
ATOM 8851 N N . ILE B 1 552 ? -11.664 29.953 7.688 1 96.69 552 ILE B N 1
ATOM 8852 C CA . ILE B 1 552 ? -10.516 30.422 8.453 1 96.69 552 ILE B CA 1
ATOM 8853 C C . ILE B 1 552 ? -9.516 29.266 8.617 1 96.69 552 ILE B C 1
ATOM 8855 O O . ILE B 1 552 ? -9.867 28.203 9.117 1 96.69 552 ILE B O 1
ATOM 8859 N N . LEU B 1 553 ? -8.336 29.5 8.258 1 97.31 553 LEU B N 1
ATOM 8860 C CA . LEU B 1 553 ? -7.324 28.453 8.18 1 97.31 553 LEU B CA 1
ATOM 8861 C C . LEU B 1 553 ? -7.16 27.75 9.531 1 97.31 553 LEU B C 1
ATOM 8863 O O . LEU B 1 553 ? -6.914 28.406 10.547 1 97.31 553 LEU B O 1
ATOM 8867 N N . SER B 1 554 ? -7.289 26.438 9.57 1 97.56 554 SER B N 1
ATOM 8868 C CA . SER B 1 554 ? -6.957 25.531 10.656 1 97.56 554 SER B CA 1
ATOM 8869 C C . SER B 1 554 ? -7.902 25.703 11.836 1 97.56 554 SER B C 1
ATOM 8871 O O . SER B 1 554 ? -7.559 25.375 12.977 1 97.56 554 SER B O 1
ATOM 8873 N N . ASN B 1 555 ? -9.086 26.234 11.641 1 97.5 555 ASN B N 1
ATOM 8874 C CA . ASN B 1 555 ? -10.008 26.469 12.742 1 97.5 555 ASN B CA 1
ATOM 8875 C C . ASN B 1 555 ? -10.586 25.172 13.281 1 97.5 555 ASN B C 1
ATOM 8877 O O . ASN B 1 555 ? -10.898 25.062 14.469 1 97.5 555 ASN B O 1
ATOM 8881 N N . ASN B 1 556 ? -10.734 24.172 12.438 1 97.25 556 ASN B N 1
ATOM 8882 C CA . ASN B 1 556 ? -11.43 22.953 12.82 1 97.25 556 ASN B CA 1
ATOM 8883 C C . ASN B 1 556 ? -10.555 21.719 12.586 1 97.25 556 ASN B C 1
ATOM 8885 O O . ASN B 1 556 ? -11.047 20.688 12.133 1 97.25 556 ASN B O 1
ATOM 8889 N N . THR B 1 557 ? -9.273 21.734 12.828 1 97.25 557 THR B N 1
ATOM 8890 C CA . THR B 1 557 ? -8.367 20.609 12.672 1 97.25 557 THR B CA 1
ATOM 8891 C C . THR B 1 557 ? -8.039 19.984 14.031 1 97.25 557 THR B C 1
ATOM 8893 O O . THR B 1 557 ? -8.328 20.562 15.07 1 97.25 557 THR B O 1
ATOM 8896 N N . LEU B 1 558 ? -7.473 18.828 13.984 1 98.44 558 LEU B N 1
ATOM 8897 C CA . LEU B 1 558 ? -7.035 18.125 15.18 1 98.44 558 LEU B CA 1
ATOM 8898 C C . LEU B 1 558 ? -5.988 18.938 15.938 1 98.44 558 LEU B C 1
ATOM 8900 O O . LEU B 1 558 ? -5.02 19.406 15.344 1 98.44 558 LEU B O 1
ATOM 8904 N N . CYS B 1 559 ? -6.195 19.172 17.219 1 98.38 559 CYS B N 1
ATOM 8905 C CA . CYS B 1 559 ? -5.301 19.922 18.109 1 98.38 559 CYS B CA 1
ATOM 8906 C C . CYS B 1 559 ? -4.926 19.078 19.328 1 98.38 559 CYS B C 1
ATOM 8908 O O . CYS B 1 559 ? -5.48 18 19.547 1 98.38 559 CYS B O 1
ATOM 8910 N N . PRO B 1 560 ? -3.943 19.547 20.125 1 98.06 560 PRO B N 1
ATOM 8911 C CA . PRO B 1 560 ? -3.508 18.766 21.281 1 98.06 560 PRO B CA 1
ATOM 8912 C C . PRO B 1 560 ? -4.66 18.422 22.219 1 98.06 560 PRO B C 1
ATOM 8914 O O . PRO B 1 560 ? -4.707 17.312 22.766 1 98.06 560 PRO B O 1
ATOM 8917 N N . GLU B 1 561 ? -5.613 19.312 22.453 1 97.75 561 GLU B N 1
ATOM 8918 C CA . GLU B 1 561 ? -6.746 19.031 23.344 1 97.75 561 GLU B CA 1
ATOM 8919 C C . GLU B 1 561 ? -7.562 17.844 22.828 1 97.75 561 GLU B C 1
ATOM 8921 O O . GLU B 1 561 ? -8.07 17.047 23.625 1 97.75 561 GLU B O 1
ATOM 8926 N N . ASP B 1 562 ? -7.688 17.734 21.531 1 98.19 562 ASP B N 1
ATOM 8927 C CA . ASP B 1 562 ? -8.422 16.625 20.938 1 98.19 562 ASP B CA 1
ATOM 8928 C C . ASP B 1 562 ? -7.66 15.305 21.109 1 98.19 562 ASP B C 1
ATOM 8930 O O . ASP B 1 562 ? -8.266 14.266 21.375 1 98.19 562 ASP B O 1
ATOM 8934 N N . ALA B 1 563 ? -6.355 15.352 20.891 1 98.69 563 ALA B N 1
ATOM 8935 C CA . ALA B 1 563 ? -5.508 14.172 21.047 1 98.69 563 ALA B CA 1
ATOM 8936 C C . ALA B 1 563 ? -5.598 13.609 22.469 1 98.69 563 ALA B C 1
ATOM 8938 O O . ALA B 1 563 ? -5.695 12.391 22.656 1 98.69 563 ALA B O 1
ATOM 8939 N N . ILE B 1 564 ? -5.531 14.492 23.422 1 98.19 564 ILE B N 1
ATOM 8940 C CA . ILE B 1 564 ? -5.625 14.078 24.812 1 98.19 564 ILE B CA 1
ATOM 8941 C C . ILE B 1 564 ? -6.961 13.375 25.062 1 98.19 564 ILE B C 1
ATOM 8943 O O . ILE B 1 564 ? -7.008 12.32 25.703 1 98.19 564 ILE B O 1
ATOM 8947 N N . ARG B 1 565 ? -8.055 13.922 24.547 1 97.81 565 ARG B N 1
ATOM 8948 C CA . ARG B 1 565 ? -9.383 13.328 24.688 1 97.81 565 ARG B CA 1
ATOM 8949 C C . ARG B 1 565 ? -9.445 11.969 24 1 97.81 565 ARG B C 1
ATOM 8951 O O . ARG B 1 565 ? -10.039 11.023 24.531 1 97.81 565 ARG B O 1
ATOM 8958 N N . ALA B 1 566 ? -8.883 11.875 22.844 1 98.62 566 ALA B N 1
ATOM 8959 C CA . ALA B 1 566 ? -8.891 10.617 22.094 1 98.62 566 ALA B CA 1
ATOM 8960 C C . ALA B 1 566 ? -8.164 9.516 22.859 1 98.62 566 ALA B C 1
ATOM 8962 O O . ALA B 1 566 ? -8.625 8.383 22.922 1 98.62 566 ALA B O 1
ATOM 8963 N N . VAL B 1 567 ? -6.992 9.859 23.375 1 98.5 567 VAL B N 1
ATOM 8964 C CA . VAL B 1 567 ? -6.199 8.898 24.141 1 98.5 567 VAL B CA 1
ATOM 8965 C C . VAL B 1 567 ? -6.992 8.422 25.344 1 98.5 567 VAL B C 1
ATOM 8967 O O . VAL B 1 567 ? -7.062 7.219 25.609 1 98.5 567 VAL B O 1
ATOM 8970 N N . ALA B 1 568 ? -7.605 9.367 26.062 1 97.69 568 ALA B N 1
ATOM 8971 C CA . ALA B 1 568 ? -8.414 9 27.234 1 97.69 568 ALA B CA 1
ATOM 8972 C C . ALA B 1 568 ? -9.578 8.102 26.828 1 97.69 568 ALA B C 1
ATOM 8974 O O . ALA B 1 568 ? -9.898 7.137 27.516 1 97.69 568 ALA B O 1
ATOM 8975 N N . MET B 1 569 ? -10.219 8.438 25.75 1 97.75 569 MET B N 1
ATOM 8976 C CA . MET B 1 569 ? -11.359 7.672 25.266 1 97.75 569 MET B CA 1
ATOM 8977 C C . MET B 1 569 ? -10.953 6.258 24.875 1 97.75 569 MET B C 1
ATOM 8979 O O . MET B 1 569 ? -11.672 5.297 25.156 1 97.75 569 MET B O 1
ATOM 8983 N N . LEU B 1 570 ? -9.828 6.121 24.156 1 98.62 570 LEU B N 1
ATOM 8984 C CA . LEU B 1 570 ? -9.383 4.793 23.75 1 98.62 570 LEU B CA 1
ATOM 8985 C C . LEU B 1 570 ? -9.031 3.939 24.969 1 98.62 570 LEU B C 1
ATOM 8987 O O . LEU B 1 570 ? -9.297 2.736 24.984 1 98.62 570 LEU B O 1
ATOM 8991 N N . LYS B 1 571 ? -8.359 4.535 25.984 1 97.88 571 LYS B N 1
ATOM 8992 C CA . LYS B 1 571 ? -8.094 3.814 27.219 1 97.88 571 LYS B CA 1
ATOM 8993 C C . LYS B 1 571 ? -9.383 3.301 27.844 1 97.88 571 LYS B C 1
ATOM 8995 O O . LYS B 1 571 ? -9.453 2.15 28.281 1 97.88 571 LYS B O 1
ATOM 9000 N N . ALA B 1 572 ? -10.391 4.145 27.891 1 97.12 572 ALA B N 1
ATOM 9001 C CA . ALA B 1 572 ? -11.695 3.742 28.438 1 97.12 572 ALA B CA 1
ATOM 9002 C C . ALA B 1 572 ? -12.297 2.602 27.625 1 97.12 572 ALA B C 1
ATOM 9004 O O . ALA B 1 572 ? -12.844 1.651 28.188 1 97.12 572 ALA B O 1
ATOM 9005 N N . ALA B 1 573 ? -12.211 2.73 26.312 1 97.81 573 ALA B N 1
ATOM 9006 C CA . ALA B 1 573 ? -12.766 1.711 25.422 1 97.81 573 ALA B CA 1
ATOM 9007 C C . ALA B 1 573 ? -12.07 0.367 25.625 1 97.81 573 ALA B C 1
ATOM 9009 O O . ALA B 1 573 ? -12.734 -0.672 25.703 1 97.81 573 ALA B O 1
ATOM 9010 N N . ILE B 1 574 ? -10.734 0.38 25.688 1 97.94 574 ILE B N 1
ATOM 9011 C CA . ILE B 1 574 ? -9.945 -0.832 25.875 1 97.94 574 ILE B CA 1
ATOM 9012 C C . ILE B 1 574 ? -10.289 -1.458 27.234 1 97.94 574 ILE B C 1
ATOM 9014 O O . ILE B 1 574 ? -10.359 -2.684 27.344 1 97.94 574 ILE B O 1
ATOM 9018 N N . ALA B 1 575 ? -10.555 -0.649 28.203 1 96.62 575 ALA B N 1
ATOM 9019 C CA . ALA B 1 575 ? -10.891 -1.109 29.547 1 96.62 575 ALA B CA 1
ATOM 9020 C C . ALA B 1 575 ? -12.375 -1.481 29.641 1 96.62 575 ALA B C 1
ATOM 9022 O O . ALA B 1 575 ? -12.859 -1.858 30.703 1 96.62 575 ALA B O 1
ATOM 9023 N N . GLU B 1 576 ? -13.125 -1.269 28.562 1 95.19 576 GLU B N 1
ATOM 9024 C CA . GLU B 1 576 ? -14.547 -1.584 28.484 1 95.19 576 GLU B CA 1
ATOM 9025 C C . GLU B 1 576 ? -15.352 -0.755 29.484 1 95.19 576 GLU B C 1
ATOM 9027 O O . GLU B 1 576 ? -16.297 -1.26 30.109 1 95.19 576 GLU B O 1
ATOM 9032 N N . GLU B 1 577 ? -14.859 0.417 29.656 1 93.44 577 GLU B N 1
ATOM 9033 C CA . GLU B 1 577 ? -15.641 1.37 30.438 1 93.44 577 GLU B CA 1
ATOM 9034 C C . GLU B 1 577 ? -16.797 1.945 29.625 1 93.44 577 GLU B C 1
ATOM 9036 O O . GLU B 1 577 ? -16.688 2.072 28.391 1 93.44 577 GLU B O 1
ATOM 9041 N N . GLU B 1 578 ? -17.766 2.268 30.266 1 89.75 578 GLU B N 1
ATOM 9042 C CA . GLU B 1 578 ? -18.938 2.781 29.578 1 89.75 578 GLU B CA 1
ATOM 9043 C C . GLU B 1 578 ? -18.703 4.191 29.047 1 89.75 578 GLU B C 1
ATOM 9045 O O . GLU B 1 578 ? -18.188 5.051 29.766 1 89.75 578 GLU B O 1
ATOM 9050 N N . VAL B 1 579 ? -18.984 4.379 27.844 1 90.5 579 VAL B N 1
ATOM 9051 C CA . VAL B 1 579 ? -18.984 5.688 27.203 1 90.5 579 VAL B CA 1
ATOM 9052 C C . VAL B 1 579 ? -20.406 6.031 26.734 1 90.5 579 VAL B C 1
ATOM 9054 O O . VAL B 1 579 ? -21.047 5.238 26.031 1 90.5 579 VAL B O 1
ATOM 9057 N N . LYS B 1 580 ? -20.844 7.191 27.109 1 90.38 580 LYS B N 1
ATOM 9058 C CA . LYS B 1 580 ? -22.203 7.598 26.781 1 90.38 580 LYS B CA 1
ATOM 9059 C C . LYS B 1 580 ? -22.391 7.73 25.266 1 90.38 580 LYS B C 1
ATOM 9061 O O . LYS B 1 580 ? -21.484 8.195 24.562 1 90.38 580 LYS B O 1
ATOM 9066 N N . VAL B 1 581 ? -23.516 7.457 24.828 1 87.12 581 VAL B N 1
ATOM 9067 C CA . VAL B 1 581 ? -23.859 7.574 23.422 1 87.12 581 VAL B CA 1
ATOM 9068 C C . VAL B 1 581 ? -23.875 9.047 23.016 1 87.12 581 VAL B C 1
ATOM 9070 O O . VAL B 1 581 ? -24.25 9.914 23.812 1 87.12 581 VAL B O 1
ATOM 9073 N N . ALA B 1 582 ? -23.531 9.281 21.844 1 84.25 582 ALA B N 1
ATOM 9074 C CA . ALA B 1 582 ? -23.516 10.648 21.328 1 84.25 582 ALA B CA 1
ATOM 9075 C C . ALA B 1 582 ? -24.922 11.227 21.266 1 84.25 582 ALA B C 1
ATOM 9077 O O . ALA B 1 582 ? -25.891 10.516 20.953 1 84.25 582 ALA B O 1
ATOM 9078 N N . GLU B 1 583 ? -24.953 12.477 21.438 1 84 583 GLU B N 1
ATOM 9079 C CA . GLU B 1 583 ? -26.219 13.188 21.266 1 84 583 GLU B CA 1
ATOM 9080 C C . GLU B 1 583 ? -26.562 13.336 19.781 1 84 583 GLU B C 1
ATOM 9082 O O . GLU B 1 583 ? -25.672 13.297 18.922 1 84 583 GLU B O 1
ATOM 9087 N N . ARG B 1 584 ? -27.766 13.492 19.5 1 78.06 584 ARG B N 1
ATOM 9088 C CA . ARG B 1 584 ? -28.219 13.586 18.109 1 78.06 584 ARG B CA 1
ATOM 9089 C C . ARG B 1 584 ? -27.734 14.875 17.453 1 78.06 584 ARG B C 1
ATOM 9091 O O . ARG B 1 584 ? -27.422 14.906 16.266 1 78.06 584 ARG B O 1
ATOM 9098 N N . LYS B 1 585 ? -27.797 15.906 18.266 1 84.38 585 LYS B N 1
ATOM 9099 C CA . LYS B 1 585 ? -27.359 17.203 17.781 1 84.38 585 LYS B CA 1
ATOM 9100 C C . LYS B 1 585 ? -26.031 17.625 18.438 1 84.38 585 LYS B C 1
ATOM 9102 O O . LYS B 1 585 ? -25.75 17.25 19.578 1 84.38 585 LYS B O 1
ATOM 9107 N N . PHE B 1 586 ? -25.422 18.422 17.656 1 89.31 586 PHE B N 1
ATOM 9108 C CA . PHE B 1 586 ? -24.172 18.953 18.172 1 89.31 586 PHE B CA 1
ATOM 9109 C C . PHE B 1 586 ? -24.391 19.734 19.469 1 89.31 586 PHE B C 1
ATOM 9111 O O . PHE B 1 586 ? -25.297 20.562 19.547 1 89.31 586 PHE B O 1
ATOM 9118 N N . ASN B 1 587 ? -23.562 19.359 20.453 1 90.94 587 ASN B N 1
ATOM 9119 C CA . ASN B 1 587 ? -23.578 20 21.766 1 90.94 587 ASN B CA 1
ATOM 9120 C C . ASN B 1 587 ? -22.156 20.281 22.25 1 90.94 587 ASN B C 1
ATOM 9122 O O . ASN B 1 587 ? -21.406 19.359 22.594 1 90.94 587 ASN B O 1
ATOM 9126 N N . LYS B 1 588 ? -21.828 21.547 22.359 1 89.56 588 LYS B N 1
ATOM 9127 C CA . LYS B 1 588 ? -20.484 21.969 22.734 1 89.56 588 LYS B CA 1
ATOM 9128 C C . LYS B 1 588 ? -20.125 21.531 24.141 1 89.56 588 LYS B C 1
ATOM 9130 O O . LYS B 1 588 ? -18.938 21.359 24.469 1 89.56 588 LYS B O 1
ATOM 9135 N N . ASN B 1 589 ? -21.094 21.312 24.969 1 92.12 589 ASN B N 1
ATOM 9136 C CA . ASN B 1 589 ? -20.859 20.953 26.375 1 92.12 589 ASN B CA 1
ATOM 9137 C C . ASN B 1 589 ? -20.25 19.562 26.5 1 92.12 589 ASN B C 1
ATOM 9139 O O . ASN B 1 589 ? -19.641 19.234 27.516 1 92.12 589 ASN B O 1
ATOM 9143 N N . VAL B 1 590 ? -20.531 18.75 25.547 1 92.88 590 VAL B N 1
ATOM 9144 C CA . VAL B 1 590 ? -19.984 17.406 25.594 1 92.88 590 VAL B CA 1
ATOM 9145 C C . VAL B 1 590 ? -18.453 17.469 25.688 1 92.88 590 VAL B C 1
ATOM 9147 O O . VAL B 1 590 ? -17.844 16.766 26.5 1 92.88 590 VAL B O 1
ATOM 9150 N N . LYS B 1 591 ? -17.859 18.297 24.875 1 94.25 591 LYS B N 1
ATOM 9151 C CA . LYS B 1 591 ? -16.406 18.469 24.922 1 94.25 591 LYS B CA 1
ATOM 9152 C C . LYS B 1 591 ? -15.953 18.984 26.281 1 94.25 591 LYS B C 1
ATOM 9154 O O . LYS B 1 591 ? -14.984 18.484 26.859 1 94.25 591 LYS B O 1
ATOM 9159 N N . GLU B 1 592 ? -16.641 19.969 26.797 1 93.56 592 GLU B N 1
ATOM 9160 C CA . GLU B 1 592 ? -16.281 20.547 28.078 1 93.56 592 GLU B CA 1
ATOM 9161 C C . GLU B 1 592 ? -16.391 19.531 29.203 1 93.56 592 GLU B C 1
ATOM 9163 O O . GLU B 1 592 ? -15.516 19.469 30.078 1 93.56 592 GLU B O 1
ATOM 9168 N N . ASN B 1 593 ? -17.422 18.75 29.125 1 94 593 ASN B N 1
ATOM 9169 C CA . ASN B 1 593 ? -17.609 17.703 30.109 1 94 593 ASN B CA 1
ATOM 9170 C C . ASN B 1 593 ? -16.5 16.656 30.047 1 94 593 ASN B C 1
ATOM 9172 O O . ASN B 1 593 ? -16.016 16.188 31.078 1 94 593 ASN B O 1
ATOM 9176 N N . ASN B 1 594 ? -16.109 16.25 28.828 1 94.94 594 ASN B N 1
ATOM 9177 C CA . ASN B 1 594 ? -14.992 15.336 28.641 1 94.94 594 ASN B CA 1
ATOM 9178 C C . ASN B 1 594 ? -13.719 15.875 29.266 1 94.94 594 ASN B C 1
ATOM 9180 O O . ASN B 1 594 ? -13.008 15.156 29.969 1 94.94 594 ASN B O 1
ATOM 9184 N N . VAL B 1 595 ? -13.453 17.125 29.031 1 96.25 595 VAL B N 1
ATOM 9185 C CA . VAL B 1 595 ? -12.234 17.781 29.5 1 96.25 595 VAL B CA 1
ATOM 9186 C C . VAL B 1 595 ? -12.219 17.797 31.031 1 96.25 595 VAL B C 1
ATOM 9188 O O . VAL B 1 595 ? -11.203 17.469 31.656 1 96.25 595 VAL B O 1
ATOM 9191 N N . ASP B 1 596 ? -13.359 18.125 31.609 1 95.88 596 ASP B N 1
ATOM 9192 C CA . ASP B 1 596 ? -13.461 18.156 33.062 1 95.88 596 ASP B CA 1
ATOM 9193 C C . ASP B 1 596 ? -13.18 16.781 33.688 1 95.88 596 ASP B C 1
ATOM 9195 O O . ASP B 1 596 ? -12.445 16.672 34.656 1 95.88 596 ASP B O 1
ATOM 9199 N N . LEU B 1 597 ? -13.758 15.797 33.062 1 95.25 597 LEU B N 1
ATOM 9200 C CA . LEU B 1 597 ? -13.594 14.438 33.562 1 95.25 597 LEU B CA 1
ATOM 9201 C C . LEU B 1 597 ? -12.141 13.992 33.469 1 95.25 597 LEU B C 1
ATOM 9203 O O . LEU B 1 597 ? -11.609 13.344 34.375 1 95.25 597 LEU B O 1
ATOM 9207 N N . ILE B 1 598 ? -11.484 14.344 32.375 1 96.44 598 ILE B N 1
ATOM 9208 C CA . ILE B 1 598 ? -10.102 13.945 32.156 1 96.44 598 ILE B CA 1
ATOM 9209 C C . ILE B 1 598 ? -9.18 14.68 33.125 1 96.44 598 ILE B C 1
ATOM 9211 O O . ILE B 1 598 ? -8.258 14.078 33.688 1 96.44 598 ILE B O 1
ATOM 9215 N N . GLU B 1 599 ? -9.477 15.945 33.25 1 96.56 599 GLU B N 1
ATOM 9216 C CA . GLU B 1 599 ? -8.672 16.734 34.188 1 96.56 599 GLU B CA 1
ATOM 9217 C C . GLU B 1 599 ? -8.781 16.188 35.594 1 96.56 599 GLU B C 1
ATOM 9219 O O . GLU B 1 599 ? -7.789 16.141 36.344 1 96.56 599 GLU B O 1
ATOM 9224 N N . GLU B 1 600 ? -9.961 15.836 36 1 95 600 GLU B N 1
ATOM 9225 C CA . GLU B 1 600 ? -10.195 15.281 37.312 1 95 600 GLU B CA 1
ATOM 9226 C C . GLU B 1 600 ? -9.43 13.977 37.531 1 95 600 GLU B C 1
ATOM 9228 O O . GLU B 1 600 ? -8.828 13.758 38.562 1 95 600 GLU B O 1
ATOM 9233 N N . GLN B 1 601 ? -9.461 13.203 36.562 1 92.75 601 GLN B N 1
ATOM 9234 C CA . GLN B 1 601 ? -8.828 11.891 36.656 1 92.75 601 GLN B CA 1
ATOM 9235 C C . GLN B 1 601 ? -7.312 12 36.562 1 92.75 601 GLN B C 1
ATOM 9237 O O . GLN B 1 601 ? -6.59 11.305 37.281 1 92.75 601 GLN B O 1
ATOM 9242 N N . ALA B 1 602 ? -6.773 12.797 35.656 1 91.88 602 ALA B N 1
ATOM 9243 C CA . ALA B 1 602 ? -5.34 12.867 35.375 1 91.88 602 ALA B CA 1
ATOM 9244 C C . ALA B 1 602 ? -4.656 13.859 36.312 1 91.88 602 ALA B C 1
ATOM 9246 O O . ALA B 1 602 ? -3.436 13.82 36.5 1 91.88 602 ALA B O 1
ATOM 9247 N N . GLY B 1 603 ? -5.383 14.781 36.875 1 91.44 603 GLY B N 1
ATOM 9248 C CA . GLY B 1 603 ? -4.812 15.797 37.75 1 91.44 603 GLY B CA 1
ATOM 9249 C C . GLY B 1 603 ? -4.039 16.859 37 1 91.44 603 GLY B C 1
ATOM 9250 O O . GLY B 1 603 ? -3.104 17.453 37.562 1 91.44 603 GLY B O 1
ATOM 9251 N N . LYS B 1 604 ? -4.277 16.938 35.75 1 91.94 604 LYS B N 1
ATOM 9252 C CA . LYS B 1 604 ? -3.607 17.922 34.938 1 91.94 604 LYS B CA 1
ATOM 9253 C C . LYS B 1 604 ? -4.613 18.703 34.094 1 91.94 604 LYS B C 1
ATOM 9255 O O . LYS B 1 604 ? -5.555 18.125 33.531 1 91.94 604 LYS B O 1
ATOM 9260 N N . GLU B 1 605 ? -4.352 19.953 34.062 1 95.06 605 GLU B N 1
ATOM 9261 C CA . GLU B 1 605 ? -5.234 20.828 33.281 1 95.06 605 GLU B CA 1
ATOM 9262 C C . GLU B 1 605 ? -4.957 20.719 31.781 1 95.06 605 GLU B C 1
ATOM 9264 O O . GLU B 1 605 ? -3.805 20.609 31.375 1 95.06 605 GLU B O 1
ATOM 9269 N N . ILE B 1 606 ? -6.016 20.75 30.984 1 96.5 606 ILE B N 1
ATOM 9270 C CA . ILE B 1 606 ? -5.934 20.734 29.531 1 96.5 606 ILE B CA 1
ATOM 9271 C C . ILE B 1 606 ? -6.168 22.141 28.984 1 96.5 606 ILE B C 1
ATOM 9273 O O . ILE B 1 606 ? -7.191 22.766 29.281 1 96.5 606 ILE B O 1
ATOM 9277 N N . THR B 1 607 ? -5.234 22.625 28.266 1 95.5 607 THR B N 1
ATOM 9278 C CA . THR B 1 607 ? -5.387 23.938 27.641 1 95.5 607 THR B CA 1
ATOM 9279 C C . THR B 1 607 ? -6.328 23.859 26.453 1 95.5 607 THR B C 1
ATOM 9281 O O . THR B 1 607 ? -6.047 23.156 25.469 1 95.5 607 THR B O 1
ATOM 9284 N N . LEU B 1 608 ? -7.434 24.531 26.5 1 96.06 608 LEU B N 1
ATOM 9285 C CA . LEU B 1 608 ? -8.359 24.625 25.375 1 96.06 608 LEU B CA 1
ATOM 9286 C C . LEU B 1 608 ? -8.016 25.812 24.484 1 96.06 608 LEU B C 1
ATOM 9288 O O . LEU B 1 608 ? -7.773 26.906 24.984 1 96.06 608 LEU B O 1
ATOM 9292 N N . LEU B 1 609 ? -8.023 25.656 23.266 1 96.44 609 LEU B N 1
ATOM 9293 C CA . LEU B 1 609 ? -7.648 26.703 22.328 1 96.44 609 LEU B CA 1
ATOM 9294 C C . LEU B 1 609 ? -8.859 27.547 21.953 1 96.44 609 LEU B C 1
ATOM 9296 O O . LEU B 1 609 ? -9.969 27.031 21.828 1 96.44 609 LEU B O 1
ATOM 9300 N N . PRO B 1 610 ? -8.656 28.812 21.75 1 96.12 610 PRO B N 1
ATOM 9301 C CA . PRO B 1 610 ? -9.766 29.703 21.406 1 96.12 610 PRO B CA 1
ATOM 9302 C C . PRO B 1 610 ? -10.289 29.469 19.984 1 96.12 610 PRO B C 1
ATOM 9304 O O . PRO B 1 610 ? -9.586 28.875 19.156 1 96.12 610 PRO B O 1
ATOM 9307 N N . ASN B 1 611 ? -11.5 29.844 19.703 1 95.94 611 ASN B N 1
ATOM 9308 C CA . ASN B 1 611 ? -12.055 29.812 18.359 1 95.94 611 ASN B CA 1
ATOM 9309 C C . ASN B 1 611 ? -11.828 31.141 17.625 1 95.94 611 ASN B C 1
ATOM 9311 O O . ASN B 1 611 ? -11.055 31.969 18.078 1 95.94 611 ASN B O 1
ATOM 9315 N N . GLU B 1 612 ? -12.461 31.344 16.516 1 97.31 612 GLU B N 1
ATOM 9316 C CA . GLU B 1 612 ? -12.18 32.438 15.586 1 97.31 612 GLU B CA 1
ATOM 9317 C C . GLU B 1 612 ? -12.641 33.781 16.172 1 97.31 612 GLU B C 1
ATOM 9319 O O . GLU B 1 612 ? -12.273 34.844 15.656 1 97.31 612 GLU B O 1
ATOM 9324 N N . GLN B 1 613 ? -13.328 33.781 17.281 1 95.69 613 GLN B N 1
ATOM 9325 C CA . GLN B 1 613 ? -13.836 35.031 17.859 1 95.69 613 GLN B CA 1
ATOM 9326 C C . GLN B 1 613 ? -12.695 35.906 18.375 1 95.69 613 GLN B C 1
ATOM 9328 O O . GLN B 1 613 ? -12.883 37.094 18.609 1 95.69 613 GLN B O 1
ATOM 9333 N N . VAL B 1 614 ? -11.562 35.312 18.516 1 97 614 VAL B N 1
ATOM 9334 C CA . VAL B 1 614 ? -10.414 36.062 19.016 1 97 614 VAL B CA 1
ATOM 9335 C C . VAL B 1 614 ? -9.766 36.844 17.859 1 97 614 VAL B C 1
ATOM 9337 O O . VAL B 1 614 ? -8.969 37.75 18.094 1 97 614 VAL B O 1
ATOM 9340 N N . LEU B 1 615 ? -10.117 36.562 16.641 1 97.38 615 LEU B N 1
ATOM 9341 C CA . LEU B 1 615 ? -9.539 37.188 15.469 1 97.38 615 LEU B CA 1
ATOM 9342 C C . LEU B 1 615 ? -10.297 38.469 15.109 1 97.38 615 LEU B C 1
ATOM 9344 O O . LEU B 1 615 ? -11.477 38.625 15.438 1 97.38 615 LEU B O 1
ATOM 9348 N N . PRO B 1 616 ? -9.609 39.406 14.398 1 95.75 616 PRO B N 1
ATOM 9349 C CA . PRO B 1 616 ? -10.383 40.469 13.781 1 95.75 616 PRO B CA 1
ATOM 9350 C C . PRO B 1 616 ? -11.461 39.969 12.836 1 95.75 616 PRO B C 1
ATOM 9352 O O . PRO B 1 616 ? -11.289 38.938 12.18 1 95.75 616 PRO B O 1
ATOM 9355 N N . MET B 1 617 ? -12.547 40.75 12.766 1 93.31 617 MET B N 1
ATOM 9356 C CA . MET B 1 617 ? -13.672 40.375 11.914 1 93.31 617 MET B CA 1
ATOM 9357 C C . MET B 1 617 ? -13.398 40.719 10.461 1 93.31 617 MET B C 1
ATOM 9359 O O . MET B 1 617 ? -13.281 41.906 10.125 1 93.31 617 MET B O 1
ATOM 9363 N N . SER B 1 618 ? -13.266 39.719 9.664 1 91.5 618 SER B N 1
ATOM 9364 C CA . SER B 1 618 ? -13.133 40 8.234 1 91.5 618 SER B CA 1
ATOM 9365 C C . SER B 1 618 ? -14.477 40.312 7.602 1 91.5 618 SER B C 1
ATOM 9367 O O . SER B 1 618 ? -15.531 40.031 8.172 1 91.5 618 SER B O 1
ATOM 9369 N N . LYS B 1 619 ? -14.375 40.969 6.441 1 88 619 LYS B N 1
ATOM 9370 C CA . LYS B 1 619 ? -15.602 41.281 5.711 1 88 619 LYS B CA 1
ATOM 9371 C C . LYS B 1 619 ? -16.375 40 5.363 1 88 619 LYS B C 1
ATOM 9373 O O . LYS B 1 619 ? -17.594 39.938 5.523 1 88 619 LYS B O 1
ATOM 9378 N N . LYS B 1 620 ? -15.664 39.062 4.867 1 88.5 620 LYS B N 1
ATOM 9379 C CA . LYS B 1 620 ? -16.266 37.781 4.48 1 88.5 620 LYS B CA 1
ATOM 9380 C C . LYS B 1 620 ? -16.969 37.125 5.664 1 88.5 620 LYS B C 1
ATOM 9382 O O . LYS B 1 620 ? -18.094 36.625 5.531 1 88.5 620 LYS B O 1
ATOM 9387 N N . ARG B 1 621 ? -16.359 37.094 6.781 1 91.56 621 ARG B N 1
ATOM 9388 C CA . ARG B 1 621 ? -16.938 36.5 7.984 1 91.56 621 ARG B CA 1
ATOM 9389 C C . ARG B 1 621 ? -18.188 37.25 8.422 1 91.56 621 ARG B C 1
ATOM 9391 O O . ARG B 1 621 ? -19.203 36.625 8.758 1 91.56 621 ARG B O 1
ATOM 9398 N N . LYS B 1 622 ? -18.141 38.5 8.391 1 90.19 622 LYS B N 1
ATOM 9399 C CA . LYS B 1 622 ? -19.25 39.344 8.805 1 90.19 622 LYS B CA 1
ATOM 9400 C C . LYS B 1 622 ? -20.438 39.188 7.867 1 90.19 622 LYS B C 1
ATOM 9402 O O . LYS B 1 622 ? -21.578 39.062 8.32 1 90.19 622 LYS B O 1
ATOM 9407 N N . GLU B 1 623 ? -20.156 39.125 6.594 1 89.56 623 GLU B N 1
ATOM 9408 C CA . GLU B 1 623 ? -21.234 39.188 5.609 1 89.56 623 GLU B CA 1
ATOM 9409 C C . GLU B 1 623 ? -21.766 37.781 5.273 1 89.56 623 GLU B C 1
ATOM 9411 O O . GLU B 1 623 ? -22.953 37.625 4.969 1 89.56 623 GLU B O 1
ATOM 9416 N N . ILE B 1 624 ? -20.938 36.781 5.363 1 86.5 624 ILE B N 1
ATOM 9417 C CA . ILE B 1 624 ? -21.312 35.469 4.875 1 86.5 624 ILE B CA 1
ATOM 9418 C C . ILE B 1 624 ? -21.547 34.531 6.055 1 86.5 624 ILE B C 1
ATOM 9420 O O . ILE B 1 624 ? -22.547 33.812 6.105 1 86.5 624 ILE B O 1
ATOM 9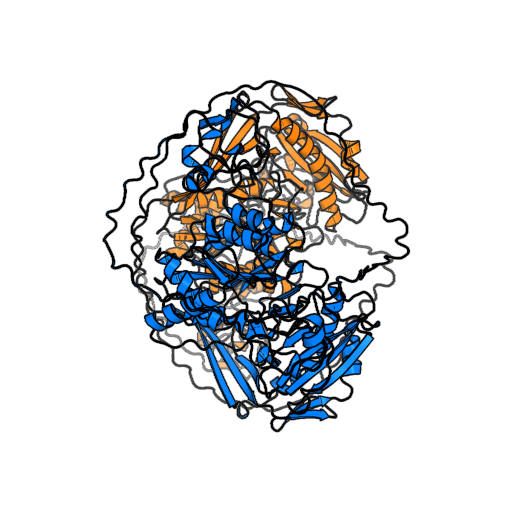424 N N . TYR B 1 625 ? -20.75 34.562 6.992 1 87.12 625 TYR B N 1
ATOM 9425 C CA . TYR B 1 625 ? -20.781 33.5 7.988 1 87.12 625 TYR B CA 1
ATOM 9426 C C . TYR B 1 625 ? -21.438 33.969 9.281 1 87.12 625 TYR B C 1
ATOM 9428 O O . TYR B 1 625 ? -22.016 33.188 10.023 1 87.12 625 TYR B O 1
ATOM 9436 N N . GLU B 1 626 ? -21.328 35.219 9.617 1 86.12 626 GLU B N 1
ATOM 9437 C CA . GLU B 1 626 ? -21.922 35.781 10.836 1 86.12 626 GLU B CA 1
ATOM 9438 C C . GLU B 1 626 ? -22.891 36.906 10.523 1 86.12 626 GLU B C 1
ATOM 9440 O O . GLU B 1 626 ? -22.969 37.875 11.273 1 86.12 626 GLU B O 1
ATOM 9445 N N . ALA B 1 627 ? -23.469 36.906 9.422 1 74.94 627 ALA B N 1
ATOM 9446 C CA . ALA B 1 627 ? -24.375 37.938 8.969 1 74.94 627 ALA B CA 1
ATOM 9447 C C . ALA B 1 627 ? -25.484 38.188 9.977 1 74.94 627 ALA B C 1
ATOM 9449 O O . ALA B 1 627 ? -25.938 39.312 10.172 1 74.94 627 ALA B O 1
ATOM 9450 N N . ASP B 1 628 ? -26.109 37.25 10.594 1 61.78 628 ASP B N 1
ATOM 9451 C CA . ASP B 1 628 ? -27.266 37.469 11.469 1 61.78 628 ASP B CA 1
ATOM 9452 C C . ASP B 1 628 ? -26.828 37.812 12.891 1 61.78 628 ASP B C 1
ATOM 9454 O O . ASP B 1 628 ? -27.656 37.969 13.789 1 61.78 628 ASP B O 1
ATOM 9458 N N . LYS B 1 629 ? -25.625 38.188 13.055 1 55.97 629 LYS B N 1
ATOM 9459 C CA . LYS B 1 629 ? -25.172 38.625 14.383 1 55.97 629 LYS B CA 1
ATOM 9460 C C . LYS B 1 629 ? -24.891 40.125 14.414 1 55.97 629 LYS B C 1
ATOM 9462 O O . LYS B 1 629 ? -24.5 40.719 13.414 1 55.97 629 LYS B O 1
#

Secondary structure (DSSP, 8-state):
-BPPHHHHHHTTTSBPBBSS-B-TTPBP-GGGBB-GGGHHHHHHTTS----TTPPBHHHHTT-EESS-B-TT-B--GGGEES-----------------------------------------------------------------------------------------PPPEEEEEEEEEEEE--EEEEESS-EEETTEEEEETTHHHHHGGG-TTEEEEEEEEE-GGGTTSEE--EEEEE--EEE-TTPPTTSEEEEEEESEEEEEEEEETT--BS-SS----EEHHHHB-TTSTTSPPTT-EEEEEEEEE-TT-TTSTHHHHHHHHHHHHHHHHHHHHHHTS-GGGEEEEEEEEEEE-TTSEEEEEEEEEE--BTTBEEEE--SSTT-STT-EETGGGTT--EEE-HHHHHTT-EEEE--S-GGG---HHHHHT-HHHHHHHT-TTEEEEEEEEEEE-SSHHHHHHHHHHHHHHHHHHT-SEEEEEESSSTTHHHHHHHHHHHHHTTT--EEEEE--TTTS--S---TT--EEEE---STTSS--S-BTTTS--HHHHHHHHHHHHHHHTT---PPPPSS--HHHHHHHHHHHHHHHS-PPPPPP-GGGS---HHIIIIISTT-/-BPPHHHHHHTTTSBPBBSS-B-TTPBP-GGGBB-GGGHHHHHHTTS----TTPPBHHHHTT-EESS-B-TT-B--GGGEES-----------------------------------------------------------------------------------------PPPEEEEEEEEEEEE--EEEEESS-EEETTEEEEETTHHHHHGGG-TTEEEEEEEEE-GGGTTSEE--EEEEE--EEE-TTPPTTSEEEEEEESEEEEEEEEETT--BS-SS----EEHHHHB-TTSTTSPPTT-EEEEEEEEE-TT-TTSTHHHHHHHHHHHHHHHHHHHHHHTS-GGGEEEEEEEEEEE-TTSEEEEEEEEEE--BTTBEEEE--SSTT-STT-EETGGGTT--EEE-HHHHHTT-EEEE--S-GGG---HHHHHT-HHHHHHHH-TTEEEEEEEEEEE-SSHHHHHHHHHHHHHHHHTTT-SEEEEEESSSTTHHHHHHHHHHHHHTTT--EEEEE--TTTS--S---TT--EEEE---STTSS--S-BTTTS--HHHHHHHHHHHHHHHTT---PPPPSS--HHHHHHHHHHHHHHHS-PPPPPP-GGGS---HHIIIIISTT-

GO terms:
  GO:0050002 D-proline reductase activity (F, IDA)

InterPro domains:
  IPR015417 Glycine/sarcosine/betaine reductase complex, protein B, subunit alpha/ beta [PF09338] (180-520)
  IPR031002 D-proline reductase, PrdA proprotein [TIGR04480] (4-598)

Solvent-accessible surface area (backbone atoms only — not comparable to full-atom values): 67277 Å² total; per-residue (Å²): 92,55,30,49,68,69,50,39,60,76,37,25,84,32,61,28,26,24,41,43,66,40,52,55,63,40,61,36,45,40,68,40,23,30,44,63,87,47,48,65,58,31,37,73,68,65,69,31,78,75,61,92,64,45,33,28,33,55,28,41,54,68,9,27,26,69,49,61,40,53,52,54,38,57,39,29,71,87,43,42,46,70,62,49,80,76,82,73,80,74,76,85,76,74,75,78,77,81,75,76,73,78,81,75,79,79,79,80,87,79,87,87,80,84,83,82,78,79,84,72,80,80,81,82,79,73,91,79,85,82,81,78,78,81,74,91,78,75,93,75,84,81,90,77,83,79,76,83,70,83,75,78,76,84,73,78,78,72,76,77,74,74,82,70,80,72,77,68,53,73,70,49,75,70,39,81,75,50,47,30,35,38,38,30,32,62,36,81,44,74,42,74,33,93,51,56,38,64,57,92,41,24,42,27,39,30,73,67,50,48,72,58,26,32,67,73,34,91,47,33,75,41,53,45,81,42,82,37,42,63,90,44,33,72,42,75,40,62,19,67,46,33,28,34,71,45,39,32,49,47,85,89,31,48,62,35,34,51,38,33,41,32,49,37,45,43,34,40,31,40,23,26,25,23,70,79,64,47,58,48,41,69,51,53,56,30,49,38,35,44,52,45,26,47,38,62,58,32,45,30,38,61,48,82,74,35,32,33,45,29,34,45,28,24,26,44,67,88,27,50,63,28,46,68,36,51,48,37,48,52,50,27,50,41,49,56,50,49,49,51,34,56,29,57,70,68,59,60,76,85,59,48,75,46,78,47,78,46,71,44,51,39,30,53,53,37,52,31,27,36,40,35,40,38,38,61,18,50,39,45,38,27,29,28,30,43,48,18,59,30,35,49,38,64,59,77,31,42,46,38,51,56,29,47,20,40,52,43,43,38,49,62,46,20,37,49,38,18,23,41,23,44,40,50,35,49,33,23,8,34,35,67,20,22,23,18,46,38,47,33,34,50,59,53,50,46,62,69,36,84,65,41,11,54,51,38,32,34,39,28,38,34,45,70,51,65,72,54,26,52,53,31,26,51,38,38,24,43,46,51,62,32,36,71,47,54,30,35,38,38,36,45,57,46,48,52,77,48,30,56,44,50,37,44,39,33,43,40,41,27,77,72,73,23,52,43,32,36,34,35,33,23,52,64,68,27,47,74,79,55,81,54,91,43,71,69,41,75,42,67,25,56,42,37,87,79,26,53,85,77,20,27,29,32,44,23,36,75,37,57,57,51,28,55,51,45,52,54,48,42,54,35,50,65,70,66,46,90,72,80,76,79,69,93,59,73,56,76,59,57,59,56,52,52,51,52,53,48,25,66,73,70,73,47,87,77,74,76,78,82,42,66,83,80,39,57,85,38,70,63,46,42,65,69,73,41,50,94,106,91,54,29,48,68,68,50,40,61,76,36,25,84,34,61,30,27,24,39,44,66,42,53,55,64,40,61,36,44,38,68,41,23,30,44,62,88,47,48,63,59,31,38,74,67,66,69,32,78,76,62,92,66,45,32,28,32,54,25,39,55,68,10,26,26,69,49,62,41,53,53,55,37,55,38,31,70,87,42,42,46,69,63,49,82,77,83,76,83,76,79,85,78,75,84,75,80,79,78,80,75,77,81,75,78,74,75,79,79,80,75,78,81,70,84,72,83,74,85,76,80,80,80,82,78,73,92,80,86,84,80,80,77,82,73,89,76,80,90,77,83,78,90,76,84,84,76,84,70,83,76,76,76,83,75,78,79,72,76,77,74,74,80,71,79,73,78,70,54,73,71,48,75,70,38,81,75,50,48,31,36,37,39,29,33,61,36,81,44,76,45,75,33,93,50,56,37,64,57,93,38,24,41,28,40,30,74,66,51,49,72,58,27,32,66,73,34,94,48,31,76,42,51,46,82,44,81,37,42,63,90,44,33,72,42,73,40,62,20,68,44,31,29,34,71,44,40,30,49,46,85,87,32,48,63,34,34,51,38,34,40,32,48,38,44,43,35,39,31,40,23,28,26,22,70,80,65,47,57,46,43,70,51,52,58,31,49,38,34,44,53,44,26,47,38,61,60,33,45,30,37,62,47,83,72,34,31,34,47,28,34,45,28,26,27,44,66,87,26,52,62,29,47,67,36,52,50,35,47,52,49,26,50,41,50,55,51,49,49,51,34,56,27,57,69,68,57,59,76,84,60,49,74,46,76,48,78,46,71,43,51,39,29,54,57,38,50,31,27,38,41,35,40,39,38,61,18,49,40,44,36,28,28,28,30,44,47,17,59,30,36,49,38,65,59,77,32,42,47,39,50,57,28,47,21,42,52,44,41,39,48,63,46,20,37,49,39,18,24,41,23,43,41,50,33,50,34,23,8,34,36,68,19,23,23,17,46,37,48,34,33,49,57,54,51,46,61,67,34,85,65,41,12,56,50,38,32,34,38,28,38,34,46,70,51,66,73,54,27,51,53,32,26,51,38,40,24,43,46,51,62,33,35,71,46,54,29,36,37,40,37,44,56,46,49,53,75,48,29,56,43,52,38,44,39,33,42,40,41,27,76,72,75,23,50,43,30,36,36,34,33,23,50,62,66,28,47,74,78,55,80,57,92,42,70,68,41,74,43,66,25,56,42,36,87,79,25,52,86,78,20,28,28,33,45,23,34,75,38,58,57,50,27,55,51,47,54,53,50,42,53,34,48,67,69,66,47,91,70,80,78,80,69,94,57,71,55,75,59,58,58,55,52,52,51,52,54,48,24,66,71,69,72,46,86,76,74,77,79,82,41,66,82,79,40,57,83,38,68,63,45,43,65,69,76,42,49,95,107

Organism: Acetoanaerobium sticklandii (strain ATCC 12662 / DSM 519 / JCM 1433 / CCUG 9281 / NCIMB 10654 / HF) (NCBI:txid499177)

Sequence (1258 aa):
MSITLESAKEHANDLAVLCCRAEEGTVIGPSNLEDPAIFGDLEDSGLLTIPANCLKIGEVLGAKLVKTADSLTPLTPELLEGVNSISEEAPKQEASAPVEAPVAEVAPAAMPVANVTGSMLKIHIGEGKDINLEIPLTIAGQMGVVAPTAAAPAGVAMPVASATEQVVAPAGEPKLVRTLQKKHFKIEKVEFGPETKIENNTIYIRENICEDAVKVSNLVTDIKVEIITPADYGKYSETIMDVQPIATKEGDGKIGQGVTRVIDGAIIMVTGTDEDGVQIGEFGSSEGELDANIMWGRPGAPDKGEILIKTQVTIKAGTNMERPGPLAAHKATDFITQEIREALKKLDDSEVVETEELAQYRRPGKKKVVIIKEIMGQGAMHDNLILPVEPVGVIGAKPNVDLGNVPVVLSPLEVLDGGIHALTCIGPASKENSRHYWREPLVIEVMNDEEFDLAGVVFVGSPQVNAEKFYVSERLGMLVETMDVEGAFITTEGFGNNHIDFASHHEQVGMRGIPVVGMSFCAVQGALVVGNKYMKYMVDNNKSEQGIENEILSNNTLCPEDAIRAVAMLKAAIAEEEVKVAERKFNKNVKENNVDLIEEQAGKEITLLPNEQVLPMSKKRKEIYEADKMSITLESAKEHANDLAVLCCRAEEGTVIGPSNLEDPAIFGDLEDSGLLTIPANCLKIGEVLGAKLVKTADSLTPLTPELLEGVNSISEEAPKQEASAPVEAPVAEVAPAAMPVANVTGSMLKIHIGEGKDINLEIPLTIAGQMGVVAPTAAAPAGVAMPVASATEQVVAPAGEPKLVRTLQKKHFKIEKVEFGPETKIENNTIYIRENICEDAVKVSNLVTDIKVEIITPADYGKYSETIMDVQPIATKEGDGKIGQGVTRVIDGAIIMVTGTDEDGVQIGEFGSSEGELDANIMWGRPGAPDKGEILIKTQVTIKAGTNMERPGPLAAHKATDFITQEIREALKKLDDSEVVETEELAQYRRPGKKKVVIIKEIMGQGAMHDNLILPVEPVGVIGAKPNVDLGNVPVVLSPLEVLDGGIHALTCIGPASKENSRHYWREPLVIEVMNDEEFDLAGVVFVGSPQVNAEKFYVSERLGMLVETMDVEGAFITTEGFGNNHIDFASHHEQVGMRGIPVVGMSFCAVQGALVVGNKYMKYMVDNNKSEQGIENEILSNNTLCPEDAIRAVAMLKAAIAEEEVKVAERKFNKNVKENNVDLIEEQAGKEITLLPNEQVLPMSKKRKEIYEADK

Foldseek 3Di:
DFADPVQLVVQQAPFWFFQFKDAAFDQDASRGTDRSVCQVVCVVVVNADEDPQFDGSNFRHRWGAHHIDGGRHGHGPVGTHDGDDDDPPDPPPPPPDPPPPDPPPPDDDDDDDDDDDDPPPDPDPPDPPPPDPCDDDDDPDDDDDDDPPPPPDDPPPPPPPPPPPPPLDPWDDWDFDAKEKEFEFEAQEEEEDCAFADDPSYTYFHPCLFVVLQPLDPFWPGKDKDKAFLVRQQDWAWFWQFKAWQKFAADQDFQLHDYMYGYPQEIETFFEDEPVRHGLFDAFGQTHRRLLFAPAPFQGTHHRGGIYGYMYIYGHPPLSQAQVNLVSSQSSSLSRSVSNNVNRNPDDSVSGDDMDMDTFIFIRSFFEEEEEEEAAQAGRQFWKWFGARTQLHRHPTDICNVVLQAKDWDALRSQLRRRINGRGRYFQQQDRHSSCSVRPQLSVLQRPDNRYGYPTYIYGYQHNDLVSLLVRLLSLLVVVLVVPGQEYEYEYGDADSCLSSVQSNLVSNVVSVHQYEYEYQDAAARPRPDHDPNHFHYFHQAQAPRSDRLRRHNQRYDGNLRSLLSVVRRVCVSVVHDDDGDDPHGDPVVSVVSQVVSCVVVVDHDDDRHGSVVGDDTPSCCVPPVVVD/DQADPVQLVVQQAPFWFFQFKDAAFDQDASRGTDRSVCQVVCVVVVNEDEDPQFDGSNFRHRWGAHHIDGGRHGHGPVGTHDGDDDDPPDPDDPPDDDPDPDDPPPPDDPDPPPPVPPPDPDDDDPDPPPPDPCDDDDDPDDDDDDDDPPPDDDPPPPPPPPDPPPPLDPWDDWDFDAKEKEFEFEAQEEEEDCAFADDPSYTYFHPCLFVVLQPLDPFWPGKDKDKAFLVRQQDWDAFWQFKAWQKFAADQDFQLHDYMYGYPQEIETFFEDEPVRHGLFDAFGQTHRRLLFAPAPFQGTHHRGGIYGYMYIYGHPPLSQAQVNLVSSQSSSLSRSVSNNVNSNPDDSVSGDDMDMDTFIFIRSFFEEEEEEEAAQAGRQFWKWFGARTQLHDHPTDICNVVLQAKDWDALRSQLRRRINGRGRYFQQQDRHSSCSVRPQLSVLQRPDNRYGYPTYIYGYQHNDLVSLLVRLLSLLVVVLVVPGQEYEYEYGDADSCLSSVQSNLVSNVVSVHQYEYEYQDAAARPRPDHDPNHFHYFHQAQAPRSDRLRRHNQRYDGNLRSLLSVVRRVCVSVVHDDDGDDPHGDPVVSVVSQVVSCVVVVDHDDDRHGSVVGDDDPSCCVPPVVVD

pLDDT: mean 84.26, std 24.98, range [17.72, 98.94]